Protein 2X1D (pdb70)

InterPro domains:
  IPR005079 Peptidase C45, hydrolase domain [PF03417] (111-334)
  IPR047794 Peptidase C45-like [NF040521] (7-325)
  IPR047801 Peptidase C45 [PTHR34180] (3-344)

Organism: Penicillium chrysogenum (NCBI:txid5076)

GO terms:
  GO:0042318 penicillin biosynthetic process (P, IDA)
  GO:0050640 isopenicillin-N N-acyltransferase activity (F, EXP)
  GO:0050640 isopenicillin-N N-acyltransferase activity (F, IDA)
  GO:0005782 peroxisomal matrix (C, IDA)

Solvent-accessible surface area: 50523 Å² total

Secondary structure (DSSP, 8-state):
--EEEEESSHHHHHHHHHHHTHHHHHHHHHHHHHHHHTT----HHHHHHHHHHHHHHHHHH-HHHHHHHHHHHHHHT--HHHHHHHHTHHHHHHHHHHHH--EEEE--TT--EEEEEEEE-GGGGGGEEEEEEE-TTS--EEEEEETT-S--EEEETTS-EEEEE---BS---TTSB-HHHHHHHHHT-SSHHHHHHHHHHT-SBSS-EEEEEE-SS-EEEEEEETTEEEEE---TTSEEEE-SS--S---TT--B----HHHHHHHHHHHHHHHS--S-HHHHHHHTT--TTTTSSSS---BTTTBS-EEEEEEEEETTTTEEEEEES-TTS-SEEEEEE--HHHHHHHHT-/--EEEEESSHHHHHHHHHHHTHHHHHHHHHHHHHHHHHHB---HHHHHHHHHHHHHHHHHH-HHHHHHHHHHHHHHT--HHHHHHHHTHHIIIIITB--EEEE--TT--EEEEEEEEEGGGGGGEEEEEEE-TTS--EEEEEETT-S--EEEETT--EEEEE---B----TTSB-HHHHHHHHHT-SSHHHHHHHHHTT--BSS-EEEEEE-SS-EEEEEEETTEEEEE---TTSEEEE-SS--S---TT--B----THHHHHHHHHHHHHHH----HHHHHHHTT--TTTTSSSS---BTTTB-EEEEEEEEEETTTTEEEEEES-TTS-SEEEEE---HHHHHHHTT--/--EEEEESSHHHHHHHHHHHTHHHHHHHHHHHHHHHHHH----HHHHHHHHHHHHHHHHHH-HHHHHHHHHHHHHHT--HHHHHHHHTHHIIIIIT--EEEE--TT--EEEEEEEE-GGGGGGEEEEEEE-TTS--EEEEEETT-S--EEEETT--EEEEE---B----TTSB-HHHHHHHHHT-SSHHHHHHHHHTT-SBSS-EEEEEE-SS-EEEEEEETTEEEEE---TTSEEEE-SS--S---TT--B----THHHHHHHHHHHHHHH--S-HHHHHHHTT--TTTTSSSS---BTTTBS-EEEEEEEEETTTTEEEEEES-TTS-SEEEEE---HHHHHHHHT--/--EEEEESSHHHHHHHHHHHTHHHHHHHHHHHHHHHHHHH---HHHHHHHHHHHHHHHHHH-HHHHHHHHHHHHHHT--HHHHHHHHTHHHHHTTT---EEEE--TT--EEEEEEEE-GGGGGGEEEEEEE-TTS--EEEEEETT-S--EEEETTS-EEEEEE--B----TTSB-HHHHHHHHHT-SSHHHHHHHHHTT--BSS-EEEEEE-SS-EEEEEEETTEEEEE---TTSEEEE-SS--S---TT--B-S--THHHHHHHHHHHHHHH--S-HHHHHHHTT--TTTTSSSS---BTTTBS-EEEEEEEEETTTTEEEEEES-TTS-SEEEEEE--HHHHHHHHT-

Structure (mmCIF, N/CA/C/O backbone):
data_2X1D
#
_entry.id   2X1D
#
_cell.length_a   198.711
_cell.length_b   68.219
_cell.length_c   146.964
_cell.angle_alpha   90.00
_cell.angle_beta   128.64
_cell.angle_gamma   90.00
#
_symmetry.space_group_name_H-M   'C 1 2 1'
#
loop_
_entity.id
_entity.type
_entity.pdbx_description
1 polymer ACYL-COENZYME
2 non-polymer 'PHOSPHATE ION'
3 non-polymer GLYCEROL
4 non-polymer 'CHLORIDE ION'
5 non-polymer 'ACETATE ION'
6 non-polymer (4S,5S)-1,2-DITHIANE-4,5-DIOL
7 water water
#
loop_
_atom_site.group_PDB
_atom_site.id
_atom_site.type_symbol
_atom_site.label_atom_id
_atom_site.label_alt_id
_atom_site.label_comp_id
_atom_site.label_asym_id
_atom_site.label_entity_id
_atom_site.label_seq_id
_atom_site.pdbx_PDB_ins_code
_atom_site.Cartn_x
_atom_site.Cartn_y
_atom_site.Cartn_z
_atom_site.occupancy
_atom_site.B_iso_or_equiv
_atom_site.auth_seq_id
_atom_site.auth_comp_id
_atom_site.auth_asym_id
_atom_site.auth_atom_id
_atom_site.pdbx_PDB_model_num
ATOM 1 N N . MET A 1 1 ? -19.392 32.211 -10.409 1.00 25.33 1 MET A N 1
ATOM 2 C CA . MET A 1 1 ? -20.643 32.999 -10.356 1.00 24.20 1 MET A CA 1
ATOM 3 C C . MET A 1 1 ? -20.242 34.462 -10.423 1.00 23.26 1 MET A C 1
ATOM 4 O O . MET A 1 1 ? -19.166 34.831 -9.949 1.00 23.08 1 MET A O 1
ATOM 9 N N . LEU A 1 2 ? -21.094 35.295 -11.019 1.00 22.84 2 LEU A N 1
ATOM 10 C CA . LEU A 1 2 ? -20.826 36.728 -11.048 1.00 22.13 2 LEU A CA 1
ATOM 11 C C . LEU A 1 2 ? -20.596 37.216 -9.629 1.00 21.72 2 LEU A C 1
ATOM 12 O O . LEU A 1 2 ? -21.446 37.003 -8.761 1.00 20.75 2 LEU A O 1
ATOM 17 N N . HIS A 1 3 ? -19.446 37.851 -9.406 1.00 21.95 3 HIS A N 1
ATOM 18 C CA . HIS A 1 3 ? -19.038 38.291 -8.079 1.00 21.28 3 HIS A CA 1
ATOM 19 C C . HIS A 1 3 ? -18.674 39.760 -8.161 1.00 21.29 3 HIS A C 1
ATOM 20 O O . HIS A 1 3 ? -17.698 40.108 -8.810 1.00 22.62 3 HIS A O 1
ATOM 27 N N . ILE A 1 4 ? -19.462 40.619 -7.514 1.00 21.40 4 ILE A N 1
ATOM 28 C CA . ILE A 1 4 ? -19.272 42.070 -7.627 1.00 22.03 4 ILE A CA 1
ATOM 29 C C . ILE A 1 4 ? -18.798 42.673 -6.302 1.00 21.89 4 ILE A C 1
ATOM 30 O O . ILE A 1 4 ? -19.450 42.486 -5.276 1.00 21.03 4 ILE A O 1
ATOM 35 N N . LEU A 1 5 ? -17.663 43.375 -6.352 1.00 22.89 5 LEU A N 1
ATOM 36 C CA . LEU A 1 5 ? -17.133 44.100 -5.202 1.00 22.83 5 LEU A CA 1
ATOM 37 C C . LEU A 1 5 ? -17.686 45.513 -5.166 1.00 23.62 5 LEU A C 1
ATOM 38 O O . LEU A 1 5 ? -17.482 46.292 -6.098 1.00 24.12 5 LEU A O 1
ATOM 43 N N . CYS A 1 6 ? -18.389 45.818 -4.074 1.00 23.12 6 CYS A N 1
ATOM 44 C CA . CYS A 1 6 ? -19.101 47.075 -3.911 1.00 24.90 6 CYS A CA 1
ATOM 45 C C . CYS A 1 6 ? -18.483 47.793 -2.735 1.00 25.53 6 CYS A C 1
ATOM 46 O O . CYS A 1 6 ? -18.358 47.229 -1.660 1.00 24.69 6 CYS A O 1
ATOM 49 N N . GLN A 1 7 ? -18.098 49.047 -2.924 1.00 27.22 7 GLN A N 1
ATOM 50 C CA . GLN A 1 7 ? -17.505 49.791 -1.827 1.00 28.88 7 GLN A CA 1
ATOM 51 C C . GLN A 1 7 ? -17.843 51.271 -1.968 1.00 29.60 7 GLN A C 1
ATOM 52 O O . GLN A 1 7 ? -18.174 51.731 -3.070 1.00 30.87 7 GLN A O 1
ATOM 58 N N . GLY A 1 8 ? -17.794 51.979 -0.843 1.00 29.47 8 GLY A N 1
ATOM 59 C CA . GLY A 1 8 ? -18.077 53.412 -0.787 1.00 30.29 8 GLY A CA 1
ATOM 60 C C . GLY A 1 8 ? -19.337 53.753 -0.007 1.00 29.11 8 GLY A C 1
ATOM 61 O O . GLY A 1 8 ? -19.658 53.119 0.996 1.00 29.03 8 GLY A O 1
ATOM 62 N N . THR A 1 9 ? -20.047 54.777 -0.470 1.00 30.28 9 THR A N 1
ATOM 63 C CA . THR A 1 9 ? -21.312 55.207 0.141 1.00 29.14 9 THR A CA 1
ATOM 64 C C . THR A 1 9 ? -22.398 54.162 -0.156 1.00 28.42 9 THR A C 1
ATOM 65 O O . THR A 1 9 ? -22.223 53.360 -1.060 1.00 27.25 9 THR A O 1
ATOM 69 N N . PRO A 1 10 ? -23.524 54.171 0.599 1.00 28.62 10 PRO A N 1
ATOM 70 C CA . PRO A 1 10 ? -24.587 53.231 0.224 1.00 27.66 10 PRO A CA 1
ATOM 71 C C . PRO A 1 10 ? -25.010 53.346 -1.244 1.00 26.84 10 PRO A C 1
ATOM 72 O O . PRO A 1 10 ? -25.194 52.325 -1.913 1.00 25.34 10 PRO A O 1
ATOM 76 N N . PHE A 1 11 ? -25.141 54.567 -1.753 1.00 27.48 11 PHE A N 1
ATOM 77 C CA . PHE A 1 11 ? -25.514 54.752 -3.149 1.00 27.20 11 PHE A CA 1
ATOM 78 C C . PHE A 1 11 ? -24.493 54.133 -4.098 1.00 26.49 11 PHE A C 1
ATOM 79 O O . PHE A 1 11 ? -24.877 53.470 -5.060 1.00 25.36 11 PHE A O 1
ATOM 87 N N . GLU A 1 12 ? -23.201 54.375 -3.842 1.00 26.18 12 GLU A N 1
ATOM 88 C CA . GLU A 1 12 ? -22.124 53.831 -4.681 1.00 26.55 12 GLU A CA 1
ATOM 89 C C . GLU A 1 12 ? -22.097 52.307 -4.651 1.00 25.40 12 GLU A C 1
ATOM 90 O O . GLU A 1 12 ? -21.877 51.660 -5.676 1.00 25.72 12 GLU A O 1
ATOM 96 N N . ILE A 1 13 ? -22.317 51.757 -3.462 1.00 24.86 13 ILE A N 1
ATOM 97 C CA . ILE A 1 13 ? -22.437 50.326 -3.273 1.00 23.68 13 ILE A CA 1
ATOM 98 C C . ILE A 1 13 ? -23.561 49.781 -4.161 1.00 23.22 13 ILE A C 1
ATOM 99 O O . ILE A 1 13 ? -23.348 48.833 -4.922 1.00 22.55 13 ILE A O 1
ATOM 104 N N . GLY A 1 14 ? -24.739 50.396 -4.079 1.00 23.23 14 GLY A N 1
ATOM 105 C CA . GLY A 1 14 ? -25.887 49.964 -4.897 1.00 23.60 14 GLY A CA 1
ATOM 106 C C . GLY A 1 14 ? -25.616 50.105 -6.386 1.00 24.32 14 GLY A C 1
ATOM 107 O O . GLY A 1 14 ? -25.931 49.217 -7.187 1.00 23.23 14 GLY A O 1
ATOM 108 N N . TYR A 1 15 ? -25.008 51.225 -6.771 1.00 25.23 15 TYR A N 1
ATOM 109 C CA . TYR A 1 15 ? -24.739 51.483 -8.176 1.00 27.14 15 TYR A CA 1
ATOM 110 C C . TYR A 1 15 ? -23.821 50.437 -8.799 1.00 26.72 15 TYR A C 1
ATOM 111 O O . TYR A 1 15 ? -24.054 49.996 -9.919 1.00 27.57 15 TYR A O 1
ATOM 120 N N . GLU A 1 16 ? -22.787 50.025 -8.069 1.00 26.21 16 GLU A N 1
ATOM 121 C CA . GLU A 1 16 ? -21.883 48.997 -8.573 1.00 26.49 16 GLU A CA 1
ATOM 122 C C . GLU A 1 16 ? -22.604 47.658 -8.801 1.00 24.77 16 GLU A C 1
ATOM 123 O O . GLU A 1 16 ? -22.389 46.985 -9.810 1.00 25.14 16 GLU A O 1
ATOM 129 N N . HIS A 1 17 ? -23.456 47.297 -7.848 1.00 22.87 17 HIS A N 1
ATOM 130 C CA . HIS A 1 17 ? -24.282 46.091 -7.913 1.00 21.62 17 HIS A CA 1
ATOM 131 C C . HIS A 1 17 ? -25.219 46.194 -9.138 1.00 22.71 17 HIS A C 1
ATOM 132 O O . HIS A 1 17 ? -25.245 45.303 -9.987 1.00 22.31 17 HIS A O 1
ATOM 139 N N . GLY A 1 18 ? -25.921 47.318 -9.252 1.00 22.49 18 GLY A N 1
ATOM 140 C CA . GLY A 1 18 ? -26.910 47.506 -10.323 1.00 24.30 18 GLY A CA 1
ATOM 141 C C . GLY A 1 18 ? -26.301 47.507 -11.710 1.00 25.74 18 GLY A C 1
ATOM 142 O O . GLY A 1 18 ? -26.844 46.906 -12.646 1.00 25.98 18 GLY A O 1
ATOM 143 N N A SER A 1 19 ? -25.160 48.176 -11.844 0.50 26.49 19 SER A N 1
ATOM 144 N N B SER A 1 19 ? -25.161 48.181 -11.843 0.50 26.16 19 SER A N 1
ATOM 145 C CA A SER A 1 19 ? -24.464 48.266 -13.123 0.50 28.05 19 SER A CA 1
ATOM 146 C CA B SER A 1 19 ? -24.480 48.287 -13.129 0.50 27.35 19 SER A CA 1
ATOM 147 C C A SER A 1 19 ? -23.900 46.926 -13.574 0.50 27.59 19 SER A C 1
ATOM 148 C C B SER A 1 19 ? -23.846 46.970 -13.592 0.50 27.26 19 SER A C 1
ATOM 149 O O A SER A 1 19 ? -24.163 46.481 -14.688 0.50 28.14 19 SER A O 1
ATOM 150 O O B SER A 1 19 ? -24.018 46.581 -14.743 0.50 27.89 19 SER A O 1
ATOM 155 N N . ALA A 1 20 ? -23.137 46.280 -12.696 1.00 26.50 20 ALA A N 1
ATOM 156 C CA . ALA A 1 20 ? -22.451 45.041 -13.055 1.00 26.03 20 ALA A CA 1
ATOM 157 C C . ALA A 1 20 ? -23.413 43.860 -13.244 1.00 24.92 20 ALA A C 1
ATOM 158 O O . ALA A 1 20 ? -23.140 42.933 -14.014 1.00 24.87 20 ALA A O 1
ATOM 160 N N . ALA A 1 21 ? -24.556 43.933 -12.568 1.00 23.55 21 ALA A N 1
ATOM 161 C CA . ALA A 1 21 ? -25.561 42.881 -12.629 1.00 23.19 21 ALA A CA 1
ATOM 162 C C . ALA A 1 21 ? -26.797 43.327 -13.436 1.00 24.09 21 ALA A C 1
ATOM 163 O O . ALA A 1 21 ? -27.850 42.694 -13.332 1.00 24.16 21 ALA A O 1
ATOM 165 N N . LYS A 1 22 ? -26.650 44.380 -14.252 1.00 25.38 22 LYS A N 1
ATOM 166 C CA . LYS A 1 22 ? -27.792 44.995 -14.960 1.00 26.85 22 LYS A CA 1
ATOM 167 C C . LYS A 1 22 ? -28.690 43.966 -15.647 1.00 26.92 22 LYS A C 1
ATOM 168 O O . LYS A 1 22 ? -29.909 43.959 -15.451 1.00 26.58 22 LYS A O 1
ATOM 174 N N . ALA A 1 23 ? -28.072 43.101 -16.447 1.00 27.27 23 ALA A N 1
ATOM 175 C CA . ALA A 1 23 ? -28.805 42.095 -17.204 1.00 27.78 23 ALA A CA 1
ATOM 176 C C . ALA A 1 23 ? -29.477 41.064 -16.298 1.00 26.35 23 ALA A C 1
ATOM 177 O O . ALA A 1 23 ? -30.571 40.598 -16.603 1.00 26.62 23 ALA A O 1
ATOM 179 N N . VAL A 1 24 ? -28.821 40.710 -15.201 1.00 24.96 24 VAL A N 1
ATOM 180 C CA . VAL A 1 24 ? -29.353 39.716 -14.270 1.00 24.20 24 VAL A CA 1
ATOM 181 C C . VAL A 1 24 ? -30.547 40.295 -13.515 1.00 24.12 24 VAL A C 1
ATOM 182 O O . VAL A 1 24 ? -31.539 39.603 -13.287 1.00 23.63 24 VAL A O 1
ATOM 186 N N . ILE A 1 25 ? -30.450 41.575 -13.163 1.00 23.69 25 ILE A N 1
ATOM 187 C CA . ILE A 1 25 ? -31.524 42.266 -12.438 1.00 24.11 25 ILE A CA 1
ATOM 188 C C . ILE A 1 25 ? -32.777 42.381 -13.306 1.00 25.38 25 ILE A C 1
ATOM 189 O O . ILE A 1 25 ? -33.886 42.231 -12.800 1.00 25.35 25 ILE A O 1
ATOM 194 N N . ALA A 1 26 ? -32.602 42.641 -14.600 1.00 26.93 26 ALA A N 1
ATOM 195 C CA . ALA A 1 26 ? -33.728 42.611 -15.538 1.00 28.15 26 ALA A CA 1
ATOM 196 C C . ALA A 1 26 ? -34.444 41.255 -15.507 1.00 28.14 26 ALA A C 1
ATOM 197 O O . ALA A 1 26 ? -35.673 41.207 -15.562 1.00 28.66 26 ALA A O 1
ATOM 199 N N . ARG A 1 27 ? -33.680 40.166 -15.415 1.00 28.49 27 ARG A N 1
ATOM 200 C CA . ARG A 1 27 ? -34.265 38.824 -15.271 1.00 28.46 27 ARG A CA 1
ATOM 201 C C . ARG A 1 27 ? -34.975 38.604 -13.933 1.00 27.73 27 ARG A C 1
ATOM 202 O O . ARG A 1 27 ? -36.054 37.997 -13.894 1.00 28.76 27 ARG A O 1
ATOM 210 N N . SER A 1 28 ? -34.358 39.079 -12.849 1.00 26.52 28 SER A N 1
ATOM 211 C CA . SER A 1 28 ? -34.954 39.008 -11.507 1.00 25.54 28 SER A CA 1
ATOM 212 C C . SER A 1 28 ? -36.309 39.701 -11.498 1.00 26.10 28 SER A C 1
ATOM 213 O O . SER A 1 28 ? -37.268 39.196 -10.923 1.00 26.43 28 SER A O 1
ATOM 216 N N . ILE A 1 29 ? -36.374 40.870 -12.132 1.00 26.70 29 ILE A N 1
ATOM 217 C CA . ILE A 1 29 ? -37.619 41.634 -12.189 1.00 27.99 29 ILE A CA 1
ATOM 218 C C . ILE A 1 29 ? -38.662 40.870 -12.991 1.00 29.38 29 ILE A C 1
ATOM 219 O O . ILE A 1 29 ? -39.778 40.660 -12.505 1.00 29.75 29 ILE A O 1
ATOM 224 N N . ASP A 1 30 ? -38.288 40.399 -14.180 1.00 30.58 30 ASP A N 1
ATOM 225 C CA . ASP A 1 30 ? -39.206 39.616 -15.007 1.00 32.28 30 ASP A CA 1
ATOM 226 C C . ASP A 1 30 ? -39.758 38.420 -14.230 1.00 31.13 30 ASP A C 1
ATOM 227 O O . ASP A 1 30 ? -40.950 38.146 -14.273 1.00 31.17 30 ASP A O 1
ATOM 232 N N . PHE A 1 31 ? -38.890 37.721 -13.501 1.00 30.26 31 PHE A N 1
ATOM 233 C CA . PHE A 1 31 ? -39.348 36.595 -12.694 1.00 30.04 31 PHE A CA 1
ATOM 234 C C . PHE A 1 31 ? -40.324 37.013 -11.587 1.00 29.91 31 PHE A C 1
ATOM 235 O O . PHE A 1 31 ? -41.358 36.357 -11.372 1.00 30.72 31 PHE A O 1
ATOM 243 N N . ALA A 1 32 ? -39.983 38.087 -10.877 1.00 29.26 32 ALA A N 1
ATOM 244 C CA . ALA A 1 32 ? -40.778 38.538 -9.732 1.00 29.16 32 ALA A CA 1
ATOM 245 C C . ALA A 1 32 ? -42.147 39.043 -10.204 1.00 30.34 32 ALA A C 1
ATOM 246 O O . ALA A 1 32 ? -43.172 38.776 -9.564 1.00 30.20 32 ALA A O 1
ATOM 248 N N . VAL A 1 33 ? -42.163 39.761 -11.319 1.00 31.58 33 VAL A N 1
ATOM 249 C CA . VAL A 1 33 ? -43.427 40.263 -11.883 1.00 33.39 33 VAL A CA 1
ATOM 250 C C . VAL A 1 33 ? -44.356 39.095 -12.250 1.00 35.03 33 VAL A C 1
ATOM 251 O O . VAL A 1 33 ? -45.545 39.132 -11.942 1.00 35.29 33 VAL A O 1
ATOM 255 N N . ASP A 1 34 ? -43.805 38.052 -12.871 1.00 35.90 34 ASP A N 1
ATOM 256 C CA . ASP A 1 34 ? -44.568 36.827 -13.170 1.00 38.07 34 ASP A CA 1
ATOM 257 C C . ASP A 1 34 ? -45.142 36.167 -11.925 1.00 37.58 34 ASP A C 1
ATOM 258 O O . ASP A 1 34 ? -46.323 35.793 -11.910 1.00 38.75 34 ASP A O 1
ATOM 263 N N . LEU A 1 35 ? -44.292 35.996 -10.908 1.00 36.71 35 LEU A N 1
ATOM 264 C CA . LEU A 1 35 ? -44.704 35.438 -9.615 1.00 36.85 35 LEU A CA 1
ATOM 265 C C . LEU A 1 35 ? -45.848 36.253 -8.996 1.00 37.82 35 LEU A C 1
ATOM 266 O O . LEU A 1 35 ? -46.893 35.699 -8.635 1.00 38.29 35 LEU A O 1
ATOM 271 N N . ILE A 1 36 ? -45.642 37.567 -8.905 1.00 38.01 36 ILE A N 1
ATOM 272 C CA . ILE A 1 36 ? -46.607 38.494 -8.283 1.00 39.01 36 ILE A CA 1
ATOM 273 C C . ILE A 1 36 ? -47.959 38.485 -8.991 1.00 40.56 36 ILE A C 1
ATOM 274 O O . ILE A 1 36 ? -49.006 38.434 -8.337 1.00 41.12 36 ILE A O 1
ATOM 279 N N . ARG A 1 37 ? -47.936 38.516 -10.322 1.00 41.40 37 ARG A N 1
ATOM 280 C CA . ARG A 1 37 ? -49.163 38.535 -11.123 1.00 43.31 37 ARG A CA 1
ATOM 281 C C . ARG A 1 37 ? -50.003 37.265 -10.956 1.00 43.72 37 ARG A C 1
ATOM 282 O O . ARG A 1 37 ? -51.228 37.298 -11.113 1.00 44.50 37 ARG A O 1
ATOM 290 N N . GLY A 1 38 ? -49.342 36.155 -10.631 1.00 42.87 38 GLY A N 1
ATOM 291 C CA . GLY A 1 38 ? -50.029 34.891 -10.403 1.00 43.23 38 GLY A CA 1
ATOM 292 C C . GLY A 1 38 ? -50.754 34.833 -9.072 1.00 43.26 38 GLY A C 1
ATOM 293 O O . GLY A 1 38 ? -51.588 33.947 -8.859 1.00 44.20 38 GLY A O 1
ATOM 294 N N . LYS A 1 39 ? -50.449 35.784 -8.190 1.00 42.47 39 LYS A N 1
ATOM 295 C CA . LYS A 1 39 ? -50.975 35.816 -6.819 1.00 42.17 39 LYS A CA 1
ATOM 296 C C . LYS A 1 39 ? -52.212 36.707 -6.662 1.00 43.27 39 LYS A C 1
ATOM 297 O O . LYS A 1 39 ? -52.780 36.772 -5.563 1.00 43.12 39 LYS A O 1
ATOM 303 N N . THR A 1 40 ? -52.609 37.399 -7.732 1.00 43.63 40 THR A N 1
ATOM 304 C CA . THR A 1 40 ? -53.569 38.500 -7.596 1.00 44.62 40 THR A CA 1
ATOM 305 C C . THR A 1 40 ? -54.413 38.815 -8.830 1.00 46.18 40 THR A C 1
ATOM 306 O O . THR A 1 40 ? -54.019 38.524 -9.965 1.00 46.30 40 THR A O 1
ATOM 310 N N . LYS A 1 41 ? -55.577 39.422 -8.578 1.00 47.36 41 LYS A N 1
ATOM 311 C CA . LYS A 1 41 ? -56.458 39.951 -9.616 1.00 48.98 41 LYS A CA 1
ATOM 312 C C . LYS A 1 41 ? -56.285 41.472 -9.741 1.00 49.02 41 LYS A C 1
ATOM 313 O O . LYS A 1 41 ? -56.889 42.108 -10.608 1.00 50.24 41 LYS A O 1
ATOM 319 N N . LYS A 1 42 ? -55.455 42.048 -8.870 1.00 47.40 42 LYS A N 1
ATOM 320 C CA . LYS A 1 42 ? -55.194 43.491 -8.886 1.00 47.15 42 LYS A CA 1
ATOM 321 C C . LYS A 1 42 ? -54.524 43.941 -10.183 1.00 46.96 42 LYS A C 1
ATOM 322 O O . LYS A 1 42 ? -53.776 43.185 -10.799 1.00 46.43 42 LYS A O 1
ATOM 328 N N . THR A 1 43 ? -54.814 45.177 -10.589 1.00 47.51 43 THR A N 1
ATOM 329 C CA . THR A 1 43 ? -54.196 45.790 -11.763 1.00 47.48 43 THR A CA 1
ATOM 330 C C . THR A 1 43 ? -52.749 46.174 -11.479 1.00 46.00 43 THR A C 1
ATOM 331 O O . THR A 1 43 ? -52.373 46.362 -10.323 1.00 45.17 43 THR A O 1
ATOM 335 N N . ASP A 1 44 ? -51.950 46.287 -12.540 1.00 46.03 44 ASP A N 1
ATOM 336 C CA . ASP A 1 44 ? -50.531 46.656 -12.446 1.00 44.68 44 ASP A CA 1
ATOM 337 C C . ASP A 1 44 ? -50.338 48.032 -11.811 1.00 44.28 44 ASP A C 1
ATOM 338 O O . ASP A 1 44 ? -49.431 48.239 -11.001 1.00 42.58 44 ASP A O 1
ATOM 343 N N . GLU A 1 45 ? -51.203 48.968 -12.191 1.00 44.58 45 GLU A N 1
ATOM 344 C CA . GLU A 1 45 ? -51.148 50.329 -11.680 1.00 44.64 45 GLU A CA 1
ATOM 345 C C . GLU A 1 45 ? -51.334 50.336 -10.171 1.00 42.43 45 GLU A C 1
ATOM 346 O O . GLU A 1 45 ? -50.631 51.065 -9.469 1.00 41.86 45 GLU A O 1
ATOM 352 N N . GLU A 1 46 ? -52.278 49.531 -9.679 1.00 41.27 46 GLU A N 1
ATOM 353 C CA . GLU A 1 46 ? -52.529 49.420 -8.246 1.00 39.78 46 GLU A CA 1
ATOM 354 C C . GLU A 1 46 ? -51.299 48.845 -7.539 1.00 37.81 46 GLU A C 1
ATOM 355 O O . GLU A 1 46 ? -50.902 49.326 -6.476 1.00 36.55 46 GLU A O 1
ATOM 361 N N . LEU A 1 47 ? -50.705 47.815 -8.139 1.00 36.58 47 LEU A N 1
ATOM 362 C CA . LEU A 1 47 ? -49.495 47.201 -7.598 1.00 35.52 47 LEU A CA 1
ATOM 363 C C . LEU A 1 47 ? -48.347 48.201 -7.485 1.00 34.12 47 LEU A C 1
ATOM 364 O O . LEU A 1 47 ? -47.634 48.216 -6.480 1.00 32.50 47 LEU A O 1
ATOM 369 N N . LYS A 1 48 ? -48.191 49.041 -8.503 1.00 34.96 48 LYS A N 1
ATOM 370 C CA . LYS A 1 48 ? -47.153 50.070 -8.476 1.00 34.89 48 LYS A CA 1
ATOM 371 C C . LYS A 1 48 ? -47.329 51.023 -7.291 1.00 34.07 48 LYS A C 1
ATOM 372 O O . LYS A 1 48 ? -46.346 51.410 -6.644 1.00 32.39 48 LYS A O 1
ATOM 378 N N . GLN A 1 49 ? -48.584 51.368 -6.984 1.00 33.88 49 GLN A N 1
ATOM 379 C CA . GLN A 1 49 ? -48.856 52.226 -5.838 1.00 34.04 49 GLN A CA 1
ATOM 380 C C . GLN A 1 49 ? -48.564 51.554 -4.503 1.00 32.41 49 GLN A C 1
ATOM 381 O O . GLN A 1 49 ? -48.092 52.205 -3.569 1.00 32.00 49 GLN A O 1
ATOM 387 N N . VAL A 1 50 ? -48.819 50.247 -4.414 1.00 31.32 50 VAL A N 1
ATOM 388 C CA . VAL A 1 50 ? -48.438 49.490 -3.227 1.00 30.79 50 VAL A CA 1
ATOM 389 C C . VAL A 1 50 ? -46.914 49.559 -3.056 1.00 29.39 50 VAL A C 1
ATOM 390 O O . VAL A 1 50 ? -46.423 49.826 -1.962 1.00 28.97 50 VAL A O 1
ATOM 394 N N . LEU A 1 51 ? -46.182 49.343 -4.152 1.00 29.08 51 LEU A N 1
ATOM 395 C CA . LEU A 1 51 ? -44.723 49.428 -4.131 1.00 28.18 51 LEU A CA 1
ATOM 396 C C . LEU A 1 51 ? -44.196 50.809 -3.722 1.00 28.74 51 LEU A C 1
ATOM 397 O O . LEU A 1 51 ? -43.168 50.901 -3.046 1.00 28.09 51 LEU A O 1
ATOM 402 N N A SER A 1 52 ? -44.902 51.860 -4.127 0.50 30.14 52 SER A N 1
ATOM 403 N N B SER A 1 52 ? -44.895 51.866 -4.127 0.50 30.18 52 SER A N 1
ATOM 404 C CA A SER A 1 52 ? -44.565 53.229 -3.729 0.50 31.38 52 SER A CA 1
ATOM 405 C CA B SER A 1 52 ? -44.542 53.225 -3.707 0.50 31.45 52 SER A CA 1
ATOM 406 C C A SER A 1 52 ? -44.654 53.384 -2.203 0.50 31.71 52 SER A C 1
ATOM 407 C C B SER A 1 52 ? -44.632 53.353 -2.185 0.50 31.68 52 SER A C 1
ATOM 408 O O A SER A 1 52 ? -43.726 53.907 -1.565 0.50 31.01 52 SER A O 1
ATOM 409 O O B SER A 1 52 ? -43.690 53.834 -1.533 0.50 30.80 52 SER A O 1
ATOM 414 N N . GLN A 1 53 ? -45.764 52.906 -1.628 1.00 32.48 53 GLN A N 1
ATOM 415 C CA . GLN A 1 53 ? -45.971 52.928 -0.165 1.00 33.42 53 GLN A CA 1
ATOM 416 C C . GLN A 1 53 ? -44.869 52.192 0.599 1.00 32.63 53 GLN A C 1
ATOM 417 O O . GLN A 1 53 ? -44.306 52.745 1.547 1.00 33.36 53 GLN A O 1
ATOM 423 N N . LEU A 1 54 ? -44.559 50.964 0.177 1.00 31.85 54 LEU A N 1
ATOM 424 C CA . LEU A 1 54 ? -43.476 50.160 0.776 1.00 31.46 54 LEU A CA 1
ATOM 425 C C . LEU A 1 54 ? -42.123 50.871 0.654 1.00 31.09 54 LEU A C 1
ATOM 426 O O . LEU A 1 54 ? -41.336 50.894 1.603 1.00 30.07 54 LEU A O 1
ATOM 431 N N . GLY A 1 55 ? -41.873 51.465 -0.513 1.00 31.70 55 GLY A N 1
ATOM 432 C CA . GLY A 1 55 ? -40.688 52.309 -0.715 1.00 31.97 55 GLY A CA 1
ATOM 433 C C . GLY A 1 55 ? -40.579 53.466 0.261 1.00 32.47 55 GLY A C 1
ATOM 434 O O . GLY A 1 55 ? -39.492 53.763 0.758 1.00 31.90 55 GLY A O 1
ATOM 435 N N . ARG A 1 56 ? -41.700 54.123 0.544 1.00 33.59 56 ARG A N 1
ATOM 436 C CA . ARG A 1 56 ? -41.718 55.215 1.510 1.00 34.87 56 ARG A CA 1
ATOM 437 C C . ARG A 1 56 ? -41.376 54.734 2.928 1.00 33.60 56 ARG A C 1
ATOM 438 O O . ARG A 1 56 ? -40.672 55.429 3.659 1.00 33.69 56 ARG A O 1
ATOM 446 N N . VAL A 1 57 ? -41.833 53.533 3.294 1.00 31.89 57 VAL A N 1
ATOM 447 C CA . VAL A 1 57 ? -41.454 52.927 4.576 1.00 30.26 57 VAL A CA 1
ATOM 448 C C . VAL A 1 57 ? -39.940 52.730 4.673 1.00 29.34 57 VAL A C 1
ATOM 449 O O . VAL A 1 57 ? -39.320 53.110 5.663 1.00 29.75 57 VAL A O 1
ATOM 453 N N . ILE A 1 58 ? -39.342 52.151 3.639 1.00 27.58 58 ILE A N 1
ATOM 454 C CA . ILE A 1 58 ? -37.909 51.838 3.677 1.00 26.64 58 ILE A CA 1
ATOM 455 C C . ILE A 1 58 ? -37.111 53.142 3.728 1.00 27.09 58 ILE A C 1
ATOM 456 O O . ILE A 1 58 ? -36.116 53.243 4.445 1.00 26.27 58 ILE A O 1
ATOM 461 N N . GLU A 1 59 ? -37.580 54.137 2.983 1.00 27.40 59 GLU A N 1
ATOM 462 C CA . GLU A 1 59 ? -36.923 55.449 2.943 1.00 28.09 59 GLU A CA 1
ATOM 463 C C . GLU A 1 59 ? -36.888 56.140 4.306 1.00 28.01 59 GLU A C 1
ATOM 464 O O . GLU A 1 59 ? -35.854 56.702 4.708 1.00 26.69 59 GLU A O 1
ATOM 470 N N . GLU A 1 60 ? -38.007 56.076 5.025 1.00 28.52 60 GLU A N 1
ATOM 471 C CA . GLU A 1 60 ? -38.087 56.661 6.358 1.00 30.04 60 GLU A CA 1
ATOM 472 C C . GLU A 1 60 ? -37.340 55.852 7.402 1.00 29.00 60 GLU A C 1
ATOM 473 O O . GLU A 1 60 ? -36.590 56.404 8.206 1.00 29.60 60 GLU A O 1
ATOM 479 N N . ARG A 1 61 ? -37.532 54.535 7.374 1.00 28.21 61 ARG A N 1
ATOM 480 C CA . ARG A 1 61 ? -37.056 53.696 8.461 1.00 27.60 61 ARG A CA 1
ATOM 481 C C . ARG A 1 61 ? -35.601 53.283 8.345 1.00 26.95 61 ARG A C 1
ATOM 482 O O . ARG A 1 61 ? -34.897 53.211 9.367 1.00 27.66 61 ARG A O 1
ATOM 490 N N . TRP A 1 62 ? -35.158 53.012 7.116 1.00 26.59 62 TRP A N 1
ATOM 491 C CA . TRP A 1 62 ? -33.784 52.543 6.853 1.00 25.86 62 TRP A CA 1
ATOM 492 C C . TRP A 1 62 ? -33.159 53.332 5.698 1.00 26.11 62 TRP A C 1
ATOM 493 O O . TRP A 1 62 ? -32.896 52.794 4.623 1.00 24.46 62 TRP A O 1
ATOM 504 N N . PRO A 1 63 ? -32.927 54.637 5.916 1.00 27.09 63 PRO A N 1
ATOM 505 C CA . PRO A 1 63 ? -32.404 55.548 4.900 1.00 27.97 63 PRO A CA 1
ATOM 506 C C . PRO A 1 63 ? -31.184 55.021 4.138 1.00 27.91 63 PRO A C 1
ATOM 507 O O . PRO A 1 63 ? -31.097 55.212 2.927 1.00 27.50 63 PRO A O 1
ATOM 511 N N . LYS A 1 64 ? -30.266 54.354 4.844 1.00 27.35 64 LYS A N 1
ATOM 512 C CA . LYS A 1 64 ? -29.036 53.849 4.225 1.00 27.50 64 LYS A CA 1
ATOM 513 C C . LYS A 1 64 ? -29.322 52.693 3.272 1.00 26.58 64 LYS A C 1
ATOM 514 O O . LYS A 1 64 ? -28.671 52.564 2.222 1.00 26.94 64 LYS A O 1
ATOM 520 N N . TYR A 1 65 ? -30.303 51.870 3.629 1.00 25.15 65 TYR A N 1
ATOM 521 C CA . TYR A 1 65 ? -30.679 50.759 2.762 1.00 25.15 65 TYR A CA 1
ATOM 522 C C . TYR A 1 65 ? -31.461 51.288 1.573 1.00 24.92 65 TYR A C 1
ATOM 523 O O . TYR A 1 65 ? -31.274 50.810 0.469 1.00 25.08 65 TYR A O 1
ATOM 532 N N . TYR A 1 66 ? -32.305 52.294 1.802 1.00 25.59 66 TYR A N 1
ATOM 533 C CA . TYR A 1 66 ? -33.008 52.943 0.698 1.00 26.00 66 TYR A CA 1
ATOM 534 C C . TYR A 1 66 ? -32.042 53.585 -0.312 1.00 26.18 66 TYR A C 1
ATOM 535 O O . TYR A 1 66 ? -32.225 53.443 -1.515 1.00 25.42 66 TYR A O 1
ATOM 544 N N . GLU A 1 67 ? -31.000 54.254 0.185 1.00 26.60 67 GLU A N 1
ATOM 545 C CA . GLU A 1 67 ? -29.983 54.840 -0.697 1.00 27.28 67 GLU A CA 1
ATOM 546 C C . GLU A 1 67 ? -29.277 53.789 -1.552 1.00 26.45 67 GLU A C 1
ATOM 547 O O . GLU A 1 67 ? -29.036 54.022 -2.739 1.00 27.32 67 GLU A O 1
ATOM 553 N N . GLU A 1 68 ? -28.967 52.642 -0.948 1.00 24.98 68 GLU A N 1
ATOM 554 C CA . GLU A 1 68 ? -28.411 51.517 -1.689 1.00 23.28 68 GLU A CA 1
ATOM 555 C C . GLU A 1 68 ? -29.386 51.025 -2.765 1.00 23.31 68 GLU A C 1
ATOM 556 O O . GLU A 1 68 ? -28.989 50.792 -3.904 1.00 22.89 68 GLU A O 1
ATOM 562 N N . ILE A 1 69 ? -30.668 50.922 -2.411 1.00 23.37 69 ILE A N 1
ATOM 563 C CA . ILE A 1 69 ? -31.711 50.550 -3.372 1.00 23.24 69 ILE A CA 1
ATOM 564 C C . ILE A 1 69 ? -31.805 51.571 -4.521 1.00 23.68 69 ILE A C 1
ATOM 565 O O . ILE A 1 69 ? -31.896 51.198 -5.687 1.00 22.79 69 ILE A O 1
ATOM 570 N N . ARG A 1 70 ? -31.729 52.862 -4.206 1.00 25.37 70 ARG A N 1
ATOM 571 C CA . ARG A 1 70 ? -31.688 53.872 -5.258 1.00 26.36 70 ARG A CA 1
ATOM 572 C C . ARG A 1 70 ? -30.490 53.721 -6.201 1.00 26.69 70 ARG A C 1
ATOM 573 O O . ARG A 1 70 ? -30.621 53.908 -7.409 1.00 28.41 70 ARG A O 1
ATOM 581 N N . GLY A 1 71 ? -29.329 53.406 -5.625 1.00 25.99 71 GLY A N 1
ATOM 582 C CA . GLY A 1 71 ? -28.117 53.119 -6.383 1.00 25.27 71 GLY A CA 1
ATOM 583 C C . GLY A 1 71 ? -28.291 51.920 -7.294 1.00 24.60 71 GLY A C 1
ATOM 584 O O . GLY A 1 71 ? -27.924 51.974 -8.462 1.00 25.68 71 GLY A O 1
ATOM 585 N N . ILE A 1 72 ? -28.842 50.831 -6.763 1.00 24.53 72 ILE A N 1
ATOM 586 C CA . ILE A 1 72 ? -29.124 49.648 -7.597 1.00 24.19 72 ILE A CA 1
ATOM 587 C C . ILE A 1 72 ? -30.031 50.023 -8.776 1.00 25.34 72 ILE A C 1
ATOM 588 O O . ILE A 1 72 ? -29.746 49.687 -9.922 1.00 25.46 72 ILE A O 1
ATOM 593 N N . ALA A 1 73 ? -31.116 50.733 -8.496 1.00 26.06 73 ALA A N 1
ATOM 594 C CA . ALA A 1 73 ? -32.003 51.234 -9.560 1.00 27.19 73 ALA A CA 1
ATOM 595 C C . ALA A 1 73 ? -31.276 52.056 -10.647 1.00 28.72 73 ALA A C 1
ATOM 596 O O . ALA A 1 73 ? -31.495 51.839 -11.844 1.00 29.75 73 ALA A O 1
ATOM 598 N N . LYS A 1 74 ? -30.445 53.012 -10.226 1.00 29.45 74 LYS A N 1
ATOM 599 C CA . LYS A 1 74 ? -29.674 53.843 -11.154 1.00 31.07 74 LYS A CA 1
ATOM 600 C C . LYS A 1 74 ? -28.722 52.992 -12.013 1.00 30.45 74 LYS A C 1
ATOM 601 O O . LYS A 1 74 ? -28.717 53.111 -13.236 1.00 31.06 74 LYS A O 1
ATOM 607 N N . GLY A 1 75 ? -27.951 52.108 -11.379 1.00 29.42 75 GLY A N 1
ATOM 608 C CA . GLY A 1 75 ? -26.998 51.280 -12.110 1.00 29.22 75 GLY A CA 1
ATOM 609 C C . GLY A 1 75 ? -27.630 50.289 -13.070 1.00 28.95 75 GLY A C 1
ATOM 610 O O . GLY A 1 75 ? -27.095 50.037 -14.155 1.00 29.44 75 GLY A O 1
ATOM 611 N N . ALA A 1 76 ? -28.773 49.735 -12.670 1.00 28.12 76 ALA A N 1
ATOM 612 C CA . ALA A 1 76 ? -29.475 48.747 -13.475 1.00 28.38 76 ALA A CA 1
ATOM 613 C C . ALA A 1 76 ? -30.423 49.410 -14.476 1.00 29.30 76 ALA A C 1
ATOM 614 O O . ALA A 1 76 ? -31.027 48.730 -15.304 1.00 29.31 76 ALA A O 1
ATOM 616 N N . GLU A 1 77 ? -30.545 50.735 -14.385 1.00 30.52 77 GLU A N 1
ATOM 617 C CA . GLU A 1 77 ? -31.447 51.525 -15.247 1.00 31.87 77 GLU A CA 1
ATOM 618 C C . GLU A 1 77 ? -32.903 51.055 -15.105 1.00 32.02 77 GLU A C 1
ATOM 619 O O . GLU A 1 77 ? -33.612 50.848 -16.094 1.00 32.24 77 GLU A O 1
ATOM 625 N N . ARG A 1 78 ? -33.323 50.876 -13.851 1.00 31.15 78 ARG A N 1
ATOM 626 C CA . ARG A 1 78 ? -34.675 50.440 -13.516 1.00 32.02 78 ARG A CA 1
ATOM 627 C C . ARG A 1 78 ? -35.313 51.448 -12.576 1.00 32.71 78 ARG A C 1
ATOM 628 O O . ARG A 1 78 ? -34.641 52.350 -12.084 1.00 33.47 78 ARG A O 1
ATOM 636 N N . ASP A 1 79 ? -36.612 51.309 -12.326 1.00 33.40 79 ASP A N 1
ATOM 637 C CA . ASP A 1 79 ? -37.290 52.193 -11.379 1.00 33.67 79 ASP A CA 1
ATOM 638 C C . ASP A 1 79 ? -37.018 51.699 -9.969 1.00 31.91 79 ASP A C 1
ATOM 639 O O . ASP A 1 79 ? -36.868 50.501 -9.750 1.00 30.36 79 ASP A O 1
ATOM 644 N N . VAL A 1 80 ? -36.953 52.629 -9.019 1.00 31.45 80 VAL A N 1
ATOM 645 C CA . VAL A 1 80 ? -36.783 52.279 -7.611 1.00 30.05 80 VAL A CA 1
ATOM 646 C C . VAL A 1 80 ? -37.853 51.279 -7.180 1.00 28.61 80 VAL A C 1
ATOM 647 O O . VAL A 1 80 ? -37.532 50.303 -6.497 1.00 27.05 80 VAL A O 1
ATOM 651 N N . SER A 1 81 ? -39.097 51.492 -7.633 1.00 28.87 81 SER A N 1
ATOM 652 C CA . SER A 1 81 ? -40.201 50.581 -7.313 1.00 28.24 81 SER A CA 1
ATOM 653 C C . SER A 1 81 ? -39.911 49.131 -7.700 1.00 27.06 81 SER A C 1
ATOM 654 O O . SER A 1 81 ? -40.324 48.220 -6.995 1.00 25.46 81 SER A O 1
ATOM 657 N N . GLU A 1 82 ? -39.178 48.929 -8.795 1.00 27.10 82 GLU A N 1
ATOM 658 C CA . GLU A 1 82 ? -38.852 47.573 -9.242 1.00 26.39 82 GLU A CA 1
ATOM 659 C C . GLU A 1 82 ? -37.844 46.929 -8.306 1.00 25.40 82 GLU A C 1
ATOM 660 O O . GLU A 1 82 ? -37.926 45.729 -8.027 1.00 24.97 82 GLU A O 1
ATOM 666 N N . ILE A 1 83 ? -36.915 47.733 -7.791 1.00 24.32 83 ILE A N 1
ATOM 667 C CA . ILE A 1 83 ? -35.907 47.216 -6.867 1.00 23.36 83 ILE A CA 1
ATOM 668 C C . ILE A 1 83 ? -36.525 46.999 -5.478 1.00 23.01 83 ILE A C 1
ATOM 669 O O . ILE A 1 83 ? -36.245 46.004 -4.806 1.00 21.87 83 ILE A O 1
ATOM 674 N N . VAL A 1 84 ? -37.401 47.918 -5.071 1.00 23.35 84 VAL A N 1
ATOM 675 C CA . VAL A 1 84 ? -38.205 47.739 -3.853 1.00 23.58 84 VAL A CA 1
ATOM 676 C C . VAL A 1 84 ? -38.973 46.406 -3.919 1.00 22.66 84 VAL A C 1
ATOM 677 O O . VAL A 1 84 ? -38.973 45.648 -2.959 1.00 22.59 84 VAL A O 1
ATOM 681 N N . MET A 1 85 ? -39.623 46.141 -5.048 1.00 23.80 85 MET A N 1
ATOM 682 C CA . MET A 1 85 ? -40.315 44.862 -5.269 1.00 23.75 85 MET A CA 1
ATOM 683 C C . MET A 1 85 ? -39.406 43.672 -5.034 1.00 23.41 85 MET A C 1
ATOM 684 O O . MET A 1 85 ? -39.771 42.715 -4.338 1.00 22.33 85 MET A O 1
ATOM 689 N N . LEU A 1 86 ? -38.209 43.722 -5.602 1.00 22.70 86 LEU A N 1
ATOM 690 C CA . LEU A 1 86 ? -37.297 42.588 -5.452 1.00 22.01 86 LEU A CA 1
ATOM 691 C C . LEU A 1 86 ? -36.970 42.331 -3.979 1.00 21.91 86 LEU A C 1
ATOM 692 O O . LEU A 1 86 ? -36.905 41.179 -3.526 1.00 21.33 86 LEU A O 1
ATOM 697 N N . ASN A 1 87 ? -36.776 43.409 -3.236 1.00 21.35 87 ASN A N 1
ATOM 698 C CA . ASN A 1 87 ? -36.366 43.335 -1.844 1.00 21.14 87 ASN A CA 1
ATOM 699 C C . ASN A 1 87 ? -37.491 43.067 -0.854 1.00 21.60 87 ASN A C 1
ATOM 700 O O . ASN A 1 87 ? -37.228 42.896 0.338 1.00 22.10 87 ASN A O 1
ATOM 705 N N . THR A 1 88 ? -38.729 43.026 -1.352 1.00 22.27 88 THR A N 1
ATOM 706 C CA . THR A 1 88 ? -39.905 42.739 -0.511 1.00 23.35 88 THR A CA 1
ATOM 707 C C . THR A 1 88 ? -40.802 41.699 -1.168 1.00 24.71 88 THR A C 1
ATOM 708 O O . THR A 1 88 ? -42.005 41.635 -0.884 1.00 25.75 88 THR A O 1
ATOM 712 N N . ARG A 1 89 ? -40.219 40.891 -2.054 1.00 25.85 89 ARG A N 1
ATOM 713 C CA . ARG A 1 89 ? -41.006 39.984 -2.896 1.00 27.55 89 ARG A CA 1
ATOM 714 C C . ARG A 1 89 ? -41.857 39.004 -2.093 1.00 28.46 89 ARG A C 1
ATOM 715 O O . ARG A 1 89 ? -43.040 38.831 -2.401 1.00 29.16 89 ARG A O 1
ATOM 723 N N . THR A 1 90 ? -41.269 38.376 -1.075 1.00 29.46 90 THR A N 1
ATOM 724 C CA . THR A 1 90 ? -42.016 37.400 -0.273 1.00 31.17 90 THR A CA 1
ATOM 725 C C . THR A 1 90 ? -43.201 38.057 0.447 1.00 31.46 90 THR A C 1
ATOM 726 O O . THR A 1 90 ? -44.327 37.549 0.396 1.00 32.38 90 THR A O 1
ATOM 730 N N . GLU A 1 91 ? -42.943 39.199 1.086 1.00 31.33 91 GLU A N 1
ATOM 731 C CA . GLU A 1 91 ? -43.974 39.969 1.788 1.00 32.22 91 GLU A CA 1
ATOM 732 C C . GLU A 1 91 ? -45.084 40.426 0.845 1.00 32.74 91 GLU A C 1
ATOM 733 O O . GLU A 1 91 ? -46.272 40.350 1.181 1.00 33.76 91 GLU A O 1
ATOM 739 N N . PHE A 1 92 ? -44.668 40.919 -0.320 1.00 32.46 92 PHE A N 1
ATOM 740 C CA . PHE A 1 92 ? -45.564 41.452 -1.351 1.00 32.97 92 PHE A CA 1
ATOM 741 C C . PHE A 1 92 ? -46.470 40.320 -1.827 1.00 33.36 92 PHE A C 1
ATOM 742 O O . PHE A 1 92 ? -47.689 40.482 -1.875 1.00 33.86 92 PHE A O 1
ATOM 750 N N . ALA A 1 93 ? -45.875 39.158 -2.112 1.00 32.95 93 ALA A N 1
ATOM 751 C CA . ALA A 1 93 ? -46.623 37.964 -2.530 1.00 34.00 93 ALA A CA 1
ATOM 752 C C . ALA A 1 93 ? -47.571 37.443 -1.453 1.00 34.73 93 ALA A C 1
ATOM 753 O O . ALA A 1 93 ? -48.703 37.046 -1.769 1.00 35.95 93 ALA A O 1
ATOM 755 N N . TYR A 1 94 ? -47.108 37.423 -0.200 1.00 34.57 94 TYR A N 1
ATOM 756 C CA . TYR A 1 94 ? -47.951 37.012 0.934 1.00 35.81 94 TYR A CA 1
ATOM 757 C C . TYR A 1 94 ? -49.162 37.943 1.045 1.00 36.95 94 TYR A C 1
ATOM 758 O O . TYR A 1 94 ? -50.301 37.488 1.210 1.00 37.56 94 TYR A O 1
ATOM 767 N N . GLY A 1 95 ? -48.909 39.247 0.933 1.00 37.25 95 GLY A N 1
ATOM 768 C CA . GLY A 1 95 ? -49.957 40.269 1.020 1.00 39.15 95 GLY A CA 1
ATOM 769 C C . GLY A 1 95 ? -51.032 40.124 -0.033 1.00 40.76 95 GLY A C 1
ATOM 770 O O . GLY A 1 95 ? -52.230 40.241 0.255 1.00 41.70 95 GLY A O 1
ATOM 771 N N . LEU A 1 96 ? -50.593 39.860 -1.259 1.00 41.22 96 LEU A N 1
ATOM 772 C CA . LEU A 1 96 ? -51.491 39.690 -2.393 1.00 42.93 96 LEU A CA 1
ATOM 773 C C . LEU A 1 96 ? -52.324 38.414 -2.267 1.00 44.32 96 LEU A C 1
ATOM 774 O O . LEU A 1 96 ? -53.525 38.425 -2.573 1.00 45.37 96 LEU A O 1
ATOM 779 N N . LYS A 1 97 ? -51.699 37.331 -1.798 1.00 44.43 97 LYS A N 1
ATOM 780 C CA . LYS A 1 97 ? -52.406 36.066 -1.553 1.00 46.69 97 LYS A CA 1
ATOM 781 C C . LYS A 1 97 ? -53.500 36.200 -0.492 1.00 48.12 97 LYS A C 1
ATOM 782 O O . LYS A 1 97 ? -54.604 35.673 -0.661 1.00 49.28 97 LYS A O 1
ATOM 788 N N . ALA A 1 98 ? -53.181 36.904 0.594 1.00 48.75 98 ALA A N 1
ATOM 789 C CA . ALA A 1 98 ? -54.121 37.137 1.694 1.00 50.51 98 ALA A CA 1
ATOM 790 C C . ALA A 1 98 ? -55.308 37.993 1.248 1.00 52.60 98 ALA A C 1
ATOM 791 O O . ALA A 1 98 ? -56.450 37.740 1.644 1.00 54.09 98 ALA A O 1
ATOM 793 N N . ALA A 1 99 ? -55.028 38.996 0.418 1.00 53.58 99 ALA A N 1
ATOM 794 C CA . ALA A 1 99 ? -56.066 39.843 -0.163 1.00 55.85 99 ALA A CA 1
ATOM 795 C C . ALA A 1 99 ? -56.970 39.071 -1.135 1.00 57.71 99 ALA A C 1
ATOM 796 O O . ALA A 1 99 ? -58.197 39.244 -1.120 1.00 59.07 99 ALA A O 1
ATOM 798 N N . ARG A 1 100 ? -56.368 38.217 -1.965 1.00 58.07 100 ARG A N 1
ATOM 799 C CA . ARG A 1 100 ? -57.107 37.481 -3.005 1.00 60.14 100 ARG A CA 1
ATOM 800 C C . ARG A 1 100 ? -58.098 36.462 -2.436 1.00 61.49 100 ARG A C 1
ATOM 801 O O . ARG A 1 100 ? -59.249 36.399 -2.882 1.00 62.93 100 ARG A O 1
ATOM 809 N N . ASP A 1 101 ? -57.658 35.668 -1.461 1.00 61.32 101 ASP A N 1
ATOM 810 C CA . ASP A 1 101 ? -58.538 34.666 -0.855 1.00 62.84 101 ASP A CA 1
ATOM 811 C C . ASP A 1 101 ? -58.479 34.655 0.671 1.00 62.63 101 ASP A C 1
ATOM 812 O O . ASP A 1 101 ? -59.491 34.889 1.340 1.00 63.99 101 ASP A O 1
ATOM 825 N N . THR A 1 104 ? -33.272 23.634 3.866 1.00 19.27 104 THR A N 1
ATOM 826 C CA . THR A 1 104 ? -32.855 22.856 5.022 1.00 19.44 104 THR A CA 1
ATOM 827 C C . THR A 1 104 ? -31.580 23.485 5.556 1.00 19.16 104 THR A C 1
ATOM 828 O O . THR A 1 104 ? -30.637 23.733 4.796 1.00 17.83 104 THR A O 1
ATOM 832 N N . THR A 1 105 ? -31.550 23.723 6.862 1.00 19.41 105 THR A N 1
ATOM 833 C CA . THR A 1 105 ? -30.451 24.454 7.491 1.00 19.56 105 THR A CA 1
ATOM 834 C C . THR A 1 105 ? -29.993 23.710 8.734 1.00 19.82 105 THR A C 1
ATOM 835 O O . THR A 1 105 ? -30.812 23.139 9.458 1.00 20.71 105 THR A O 1
ATOM 839 N N . ALA A 1 106 ? -28.685 23.695 8.979 1.00 19.64 106 ALA A N 1
ATOM 840 C CA . ALA A 1 106 ? -28.157 23.042 10.169 1.00 20.41 106 ALA A CA 1
ATOM 841 C C . ALA A 1 106 ? -26.949 23.772 10.749 1.00 20.61 106 ALA A C 1
ATOM 842 O O . ALA A 1 106 ? -26.136 24.326 10.006 1.00 20.33 106 ALA A O 1
ATOM 844 N N . TYR A 1 107 ? -26.861 23.747 12.078 1.00 21.21 107 TYR A N 1
ATOM 845 C CA . TYR A 1 107 ? -25.667 24.172 12.819 1.00 22.01 107 TYR A CA 1
ATOM 846 C C . TYR A 1 107 ? -25.221 23.044 13.743 1.00 23.13 107 TYR A C 1
ATOM 847 O O . TYR A 1 107 ? -26.047 22.432 14.430 1.00 23.07 107 TYR A O 1
ATOM 856 N N . CYS A 1 108 ? -23.918 22.798 13.803 1.00 23.91 108 CYS A N 1
ATOM 857 C CA . CYS A 1 108 ? -23.385 21.787 14.724 1.00 25.58 108 CYS A CA 1
ATOM 858 C C . CYS A 1 108 ? -22.216 22.390 15.459 1.00 26.24 108 CYS A C 1
ATOM 859 O O . CYS A 1 108 ? -21.207 22.726 14.833 1.00 25.64 108 CYS A O 1
ATOM 862 N N . GLN A 1 109 ? -22.340 22.481 16.776 1.00 27.54 109 GLN A N 1
ATOM 863 C CA . GLN A 1 109 ? -21.225 22.903 17.617 1.00 29.54 109 GLN A CA 1
ATOM 864 C C . GLN A 1 109 ? -20.286 21.715 17.778 1.00 31.20 109 GLN A C 1
ATOM 865 O O . GLN A 1 109 ? -20.722 20.614 18.141 1.00 31.83 109 GLN A O 1
ATOM 871 N N . LEU A 1 110 ? -19.010 21.935 17.469 1.00 31.17 110 LEU A N 1
ATOM 872 C CA . LEU A 1 110 ? -18.019 20.871 17.449 1.00 32.97 110 LEU A CA 1
ATOM 873 C C . LEU A 1 110 ? -16.740 21.423 18.078 1.00 34.01 110 LEU A C 1
ATOM 874 O O . LEU A 1 110 ? -16.411 22.587 17.856 1.00 33.28 110 LEU A O 1
ATOM 879 N N . PRO A 1 111 ? -16.023 20.599 18.870 1.00 35.86 111 PRO A N 1
ATOM 880 C CA . PRO A 1 111 ? -14.887 21.156 19.616 1.00 36.94 111 PRO A CA 1
ATOM 881 C C . PRO A 1 111 ? -13.754 21.661 18.716 1.00 37.17 111 PRO A C 1
ATOM 882 O O . PRO A 1 111 ? -13.067 22.622 19.087 1.00 37.99 111 PRO A O 1
ATOM 886 N N . ASN A 1 112 ? -13.583 21.047 17.546 1.00 36.33 112 ASN A N 1
ATOM 887 C CA . ASN A 1 112 ? -12.542 21.468 16.604 1.00 36.53 112 ASN A CA 1
ATOM 888 C C . ASN A 1 112 ? -12.999 22.468 15.528 1.00 34.43 112 ASN A C 1
ATOM 889 O O . ASN A 1 112 ? -12.267 22.767 14.575 1.00 35.36 112 ASN A O 1
ATOM 894 N N . GLY A 1 113 ? -14.222 22.969 15.679 1.00 31.97 113 GLY A N 1
ATOM 895 C CA . GLY A 1 113 ? -14.723 24.056 14.846 1.00 28.66 113 GLY A CA 1
ATOM 896 C C . GLY A 1 113 ? -16.129 23.728 14.407 1.00 27.10 113 GLY A C 1
ATOM 897 O O . GLY A 1 113 ? -16.366 22.659 13.836 1.00 27.21 113 GLY A O 1
ATOM 898 N N . ALA A 1 114 ? -17.045 24.644 14.697 1.00 25.06 114 ALA A N 1
ATOM 899 C CA . ALA A 1 114 ? -18.460 24.494 14.348 1.00 24.35 114 ALA A CA 1
ATOM 900 C C . ALA A 1 114 ? -18.663 24.555 12.854 1.00 23.54 114 ALA A C 1
ATOM 901 O O . ALA A 1 114 ? -17.896 25.200 12.123 1.00 23.11 114 ALA A O 1
ATOM 903 N N . LEU A 1 115 ? -19.733 23.897 12.404 1.00 23.17 115 LEU A N 1
ATOM 904 C CA . LEU A 1 115 ? -20.102 23.878 11.006 1.00 21.52 115 LEU A CA 1
ATOM 905 C C . LEU A 1 115 ? -21.559 24.275 10.904 1.00 21.09 115 LEU A C 1
ATOM 906 O O . LEU A 1 115 ? -22.384 23.884 11.746 1.00 21.35 115 LEU A O 1
ATOM 911 N N . GLN A 1 116 ? -21.872 25.055 9.878 1.00 19.92 116 GLN A N 1
ATOM 912 C CA . GLN A 1 116 ? -23.209 25.593 9.695 1.00 19.61 116 GLN A CA 1
ATOM 913 C C . GLN A 1 116 ? -23.451 25.644 8.201 1.00 19.36 116 GLN A C 1
ATOM 914 O O . GLN A 1 116 ? -22.535 25.916 7.431 1.00 19.47 116 GLN A O 1
ATOM 920 N N 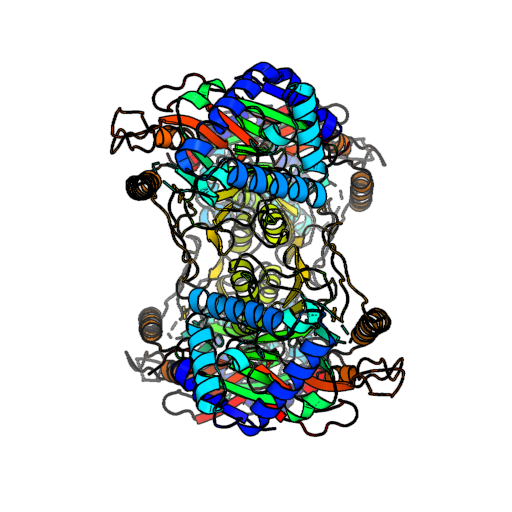. GLY A 1 117 ? -24.663 25.331 7.768 1.00 18.66 117 GLY A N 1
ATOM 921 C CA . GLY A 1 117 ? -24.909 25.395 6.349 1.00 18.45 117 GLY A CA 1
ATOM 922 C C . GLY A 1 117 ? -26.359 25.305 5.997 1.00 18.05 117 GLY A C 1
ATOM 923 O O . GLY A 1 117 ? -27.214 25.074 6.853 1.00 18.50 117 GLY A O 1
ATOM 924 N N . GLN A 1 118 ? -26.637 25.458 4.715 1.00 17.61 118 GLN A N 1
ATOM 925 C CA . GLN A 1 118 ? -27.990 25.176 4.228 1.00 17.60 118 GLN A CA 1
ATOM 926 C C . GLN A 1 118 ? -28.019 24.841 2.764 1.00 17.91 118 GLN A C 1
ATOM 927 O O . GLN A 1 118 ? -27.086 25.148 2.022 1.00 17.90 118 GLN A O 1
ATOM 933 N N . ASN A 1 119 ? -29.130 24.229 2.373 1.00 18.36 119 ASN A N 1
ATOM 934 C CA . ASN A 1 119 ? -29.555 24.199 0.986 1.00 17.99 119 ASN A CA 1
ATOM 935 C C . ASN A 1 119 ? -30.659 25.228 0.844 1.00 19.06 119 ASN A C 1
ATOM 936 O O . ASN A 1 119 ? -31.549 25.339 1.711 1.00 17.79 119 ASN A O 1
ATOM 941 N N . TRP A 1 120 ? -30.595 25.985 -0.243 1.00 18.77 120 TRP A N 1
ATOM 942 C CA . TRP A 1 120 ? -31.668 26.918 -0.578 1.00 21.05 120 TRP A CA 1
ATOM 943 C C . TRP A 1 120 ? -32.439 26.333 -1.751 1.00 20.87 120 TRP A C 1
ATOM 944 O O . TRP A 1 120 ? -31.851 26.050 -2.795 1.00 21.36 120 TRP A O 1
ATOM 955 N N . ASP A 1 121 ? -33.741 26.131 -1.550 1.00 20.87 121 ASP A N 1
ATOM 956 C CA . ASP A 1 121 ? -34.623 25.496 -2.531 1.00 21.99 121 ASP A CA 1
ATOM 957 C C . ASP A 1 121 ? -35.648 26.494 -3.052 1.00 22.65 121 ASP A C 1
ATOM 958 O O . ASP A 1 121 ? -36.353 27.123 -2.263 1.00 23.42 121 ASP A O 1
ATOM 963 N N . PHE A 1 122 ? -35.776 26.604 -4.370 1.00 22.15 122 PHE A N 1
ATOM 964 C CA . PHE A 1 122 ? -36.757 27.534 -4.936 1.00 23.00 122 PHE A CA 1
ATOM 965 C C . PHE A 1 122 ? -36.985 27.184 -6.396 1.00 24.04 122 PHE A C 1
ATOM 966 O O . PHE A 1 122 ? -36.457 26.178 -6.905 1.00 22.89 122 PHE A O 1
ATOM 974 N N . PHE A 1 123 ? -37.779 28.010 -7.072 1.00 24.54 123 PHE A N 1
ATOM 975 C CA . PHE A 1 123 ? -38.026 27.825 -8.496 1.00 25.92 123 PHE A CA 1
ATOM 976 C C . PHE A 1 123 ? -36.707 27.917 -9.254 1.00 25.83 123 PHE A C 1
ATOM 977 O O . PHE A 1 123 ? -35.968 28.882 -9.092 1.00 25.47 123 PHE A O 1
ATOM 985 N N . SER A 1 124 ? -36.416 26.911 -10.090 1.00 26.33 124 SER A N 1
ATOM 986 C CA . SER A 1 124 ? -35.116 26.824 -10.771 1.00 27.51 124 SER A CA 1
ATOM 987 C C . SER A 1 124 ? -34.767 28.023 -11.635 1.00 27.19 124 SER A C 1
ATOM 988 O O . SER A 1 124 ? -33.587 28.310 -11.854 1.00 26.82 124 SER A O 1
ATOM 991 N N . ALA A 1 125 ? -35.785 28.714 -12.145 1.00 27.71 125 ALA A N 1
ATOM 992 C CA . ALA A 1 125 ? -35.541 29.867 -13.003 1.00 28.06 125 ALA A CA 1
ATOM 993 C C . ALA A 1 125 ? -34.700 30.949 -12.315 1.00 27.49 125 ALA A C 1
ATOM 994 O O . ALA A 1 125 ? -34.036 31.726 -12.990 1.00 28.73 125 ALA A O 1
ATOM 996 N N . THR A 1 126 ? -34.707 30.981 -10.985 1.00 25.88 126 THR A N 1
ATOM 997 C CA . THR A 1 126 ? -33.926 31.997 -10.246 1.00 25.01 126 THR A CA 1
ATOM 998 C C . THR A 1 126 ? -32.456 31.629 -10.083 1.00 24.33 126 THR A C 1
ATOM 999 O O . THR A 1 126 ? -31.639 32.479 -9.741 1.00 24.16 126 THR A O 1
ATOM 1003 N N . LYS A 1 127 ? -32.119 30.360 -10.291 1.00 24.21 127 LYS A N 1
ATOM 1004 C CA . LYS A 1 127 ? -30.714 29.942 -10.132 1.00 23.61 127 LYS A CA 1
ATOM 1005 C C . LYS A 1 127 ? -29.795 30.767 -11.044 1.00 23.91 127 LYS A C 1
ATOM 1006 O O . LYS A 1 127 ? -28.716 31.200 -10.612 1.00 23.72 127 LYS A O 1
ATOM 1012 N N . GLU A 1 128 ? -30.221 30.992 -12.285 1.00 26.01 128 GLU A N 1
ATOM 1013 C CA . GLU A 1 128 ? -29.392 31.740 -13.227 1.00 26.79 128 GLU A CA 1
ATOM 1014 C C . GLU A 1 128 ? -29.291 33.224 -12.831 1.00 26.15 128 GLU A C 1
ATOM 1015 O O . GLU A 1 128 ? -28.493 33.972 -13.398 1.00 27.34 128 GLU A O 1
ATOM 1021 N N . ASN A 1 129 ? -30.087 33.633 -11.844 1.00 24.99 129 ASN A N 1
ATOM 1022 C CA . ASN A 1 129 ? -30.063 35.018 -11.374 1.00 23.69 129 ASN A CA 1
ATOM 1023 C C . ASN A 1 129 ? -29.279 35.207 -10.078 1.00 22.67 129 ASN A C 1
ATOM 1024 O O . ASN A 1 129 ? -29.192 36.319 -9.536 1.00 21.66 129 ASN A O 1
ATOM 1029 N N . LEU A 1 130 ? -28.672 34.126 -9.596 1.00 21.52 130 LEU A N 1
ATOM 1030 C CA . LEU A 1 130 ? -27.878 34.209 -8.376 1.00 21.33 130 LEU A CA 1
ATOM 1031 C C . LEU A 1 130 ? -26.539 34.842 -8.681 1.00 21.52 130 LEU A C 1
ATOM 1032 O O . LEU A 1 130 ? -25.854 34.422 -9.624 1.00 23.29 130 LEU A O 1
ATOM 1037 N N . ILE A 1 131 ? -26.184 35.848 -7.885 1.00 20.28 131 ILE A N 1
ATOM 1038 C CA . ILE A 1 131 ? -24.867 36.487 -7.941 1.00 19.84 131 ILE A CA 1
ATOM 1039 C C . ILE A 1 131 ? -24.280 36.486 -6.532 1.00 19.72 131 ILE A C 1
ATOM 1040 O O . ILE A 1 131 ? -24.950 36.109 -5.574 1.00 19.14 131 ILE A O 1
ATOM 1045 N N . ARG A 1 132 ? -23.028 36.910 -6.396 1.00 19.37 132 ARG A N 1
ATOM 1046 C CA . ARG A 1 132 ? -22.525 37.155 -5.058 1.00 19.28 132 ARG A CA 1
ATOM 1047 C C . ARG A 1 132 ? -21.922 38.528 -4.954 1.00 19.08 132 ARG A C 1
ATOM 1048 O O . ARG A 1 132 ? -21.354 39.052 -5.920 1.00 19.69 132 ARG A O 1
ATOM 1056 N N . LEU A 1 133 ? -22.106 39.135 -3.781 1.00 18.46 133 LEU A N 1
ATOM 1057 C CA . LEU A 1 133 ? -21.587 40.473 -3.538 1.00 18.92 133 LEU A CA 1
ATOM 1058 C C . LEU A 1 133 ? -20.561 40.432 -2.420 1.00 19.18 133 LEU A C 1
ATOM 1059 O O . LEU A 1 133 ? -20.714 39.686 -1.445 1.00 19.27 133 LEU A O 1
ATOM 1064 N N . THR A 1 134 ? -19.506 41.211 -2.589 1.00 19.17 134 THR A N 1
ATOM 1065 C CA . THR A 1 134 ? -18.632 41.540 -1.481 1.00 18.73 134 THR A CA 1
ATOM 1066 C C . THR A 1 134 ? -18.877 43.011 -1.233 1.00 19.35 134 THR A C 1
ATOM 1067 O O . THR A 1 134 ? -18.635 43.830 -2.103 1.00 20.52 134 THR A O 1
ATOM 1071 N N . ILE A 1 135 ? -19.385 43.334 -0.050 1.00 18.91 135 ILE A N 1
ATOM 1072 C CA . ILE A 1 135 ? -19.694 44.718 0.275 1.00 19.06 135 ILE A CA 1
ATOM 1073 C C . ILE A 1 135 ? -18.771 45.232 1.378 1.00 19.71 135 ILE A C 1
ATOM 1074 O O . ILE A 1 135 ? -18.754 44.691 2.488 1.00 19.73 135 ILE A O 1
ATOM 1079 N N . ARG A 1 136 ? -18.022 46.290 1.062 1.00 20.59 136 ARG A N 1
ATOM 1080 C CA . ARG A 1 136 ? -17.130 46.958 2.017 1.00 21.33 136 ARG A CA 1
ATOM 1081 C C . ARG A 1 136 ? -17.719 48.307 2.367 1.00 22.85 136 ARG A C 1
ATOM 1082 O O . ARG A 1 136 ? -17.929 49.132 1.482 1.00 23.36 136 ARG A O 1
ATOM 1090 N N . GLN A 1 137 ? -18.005 48.518 3.647 1.00 23.32 137 GLN A N 1
ATOM 1091 C CA . GLN A 1 137 ? -18.427 49.828 4.148 1.00 24.63 137 GLN A CA 1
ATOM 1092 C C . GLN A 1 137 ? -17.541 50.166 5.330 1.00 25.27 137 GLN A C 1
ATOM 1093 O O . GLN A 1 137 ? -17.441 49.380 6.266 1.00 24.83 137 GLN A O 1
ATOM 1099 N N . ALA A 1 138 ? -16.906 51.333 5.284 1.00 25.96 138 ALA A N 1
ATOM 1100 C CA . ALA A 1 138 ? -15.934 51.737 6.307 1.00 27.41 138 ALA A CA 1
ATOM 1101 C C . ALA A 1 138 ? -16.522 51.638 7.708 1.00 27.24 138 ALA A C 1
ATOM 1102 O O . ALA A 1 138 ? -17.554 52.249 7.997 1.00 27.66 138 ALA A O 1
ATOM 1104 N N . GLY A 1 139 ? -15.874 50.863 8.580 1.00 27.11 139 GLY A N 1
ATOM 1105 C CA . GLY A 1 139 ? -16.324 50.733 9.976 1.00 27.51 139 GLY A CA 1
ATOM 1106 C C . GLY A 1 139 ? -17.391 49.684 10.260 1.00 26.67 139 GLY A C 1
ATOM 1107 O O . GLY A 1 139 ? -17.809 49.510 11.411 1.00 27.39 139 GLY A O 1
ATOM 1108 N N . LEU A 1 140 ? -17.861 49.008 9.218 1.00 25.18 140 LEU A N 1
ATOM 1109 C CA . LEU A 1 140 ? -18.770 47.872 9.353 1.00 23.51 140 LEU A CA 1
ATOM 1110 C C . LEU A 1 140 ? -18.074 46.609 8.872 1.00 22.56 140 LEU A C 1
ATOM 1111 O O . LEU A 1 140 ? -17.199 46.692 8.012 1.00 22.81 140 LEU A O 1
ATOM 1116 N N . PRO A 1 141 ? -18.486 45.428 9.377 1.00 21.73 141 PRO A N 1
ATOM 1117 C CA . PRO A 1 141 ? -17.933 44.203 8.810 1.00 20.76 141 PRO A CA 1
ATOM 1118 C C . PRO A 1 141 ? -18.053 44.139 7.276 1.00 20.12 141 PRO A C 1
ATOM 1119 O O . PRO A 1 141 ? -19.071 44.532 6.708 1.00 19.82 141 PRO A O 1
ATOM 1123 N N . THR A 1 142 ? -16.996 43.689 6.614 1.00 19.58 142 THR A N 1
ATOM 1124 C CA . THR A 1 142 ? -17.121 43.369 5.188 1.00 19.00 142 THR A CA 1
ATOM 1125 C C . THR A 1 142 ? -18.015 42.133 5.029 1.00 19.61 142 THR A C 1
ATOM 1126 O O . THR A 1 142 ? -17.868 41.158 5.769 1.00 19.07 142 THR A O 1
ATOM 1130 N N . ILE A 1 143 ? -18.942 42.189 4.071 1.00 18.76 143 ILE A N 1
ATOM 1131 C CA . ILE A 1 143 ? -19.951 41.133 3.881 1.00 19.40 143 ILE A CA 1
ATOM 1132 C C . ILE A 1 143 ? -19.748 40.396 2.573 1.00 19.21 143 ILE A C 1
ATOM 1133 O O . ILE A 1 143 ? -19.492 41.010 1.548 1.00 19.53 143 ILE A O 1
ATOM 1138 N N . LYS A 1 144 ? -19.838 39.068 2.608 1.00 18.65 144 LYS A N 1
ATOM 1139 C CA . LYS A 1 144 ? -19.841 38.277 1.372 1.00 19.65 144 LYS A CA 1
ATOM 1140 C C . LYS A 1 144 ? -21.090 37.413 1.369 1.00 19.98 144 LYS A C 1
ATOM 1141 O O . LYS A 1 144 ? -21.277 36.580 2.265 1.00 19.99 144 LYS A O 1
ATOM 1147 N N . PHE A 1 145 ? -21.976 37.637 0.403 1.00 19.65 145 PHE A N 1
ATOM 1148 C CA . PHE A 1 145 ? -23.221 36.886 0.397 1.00 19.47 145 PHE A CA 1
ATOM 1149 C C . PHE A 1 145 ? -23.727 36.552 -0.989 1.00 20.07 145 PHE A C 1
ATOM 1150 O O . PHE A 1 145 ? -23.355 37.201 -1.966 1.00 19.93 145 PHE A O 1
ATOM 1158 N N . ILE A 1 146 ? -24.493 35.468 -1.047 1.00 18.77 146 ILE A N 1
ATOM 1159 C CA . ILE A 1 146 ? -25.158 34.988 -2.257 1.00 18.46 146 ILE A CA 1
ATOM 1160 C C . ILE A 1 146 ? -26.580 35.511 -2.295 1.00 19.23 146 ILE A C 1
ATOM 1161 O O . ILE A 1 146 ? -27.309 35.412 -1.303 1.00 19.02 146 ILE A O 1
ATOM 1166 N N . THR A 1 147 ? -26.985 36.070 -3.433 1.00 19.29 147 THR A N 1
ATOM 1167 C CA . THR A 1 147 ? -28.305 36.692 -3.545 1.00 20.54 147 THR A CA 1
ATOM 1168 C C . THR A 1 147 ? -28.842 36.621 -4.971 1.00 20.05 147 THR A C 1
ATOM 1169 O O . THR A 1 147 ? -28.076 36.528 -5.917 1.00 20.01 147 THR A O 1
ATOM 1173 N N . GLU A 1 148 ? -30.161 36.660 -5.139 1.00 20.83 148 GLU A N 1
ATOM 1174 C CA . GLU A 1 148 ? -30.695 36.954 -6.456 1.00 21.78 148 GLU A CA 1
ATOM 1175 C C . GLU A 1 148 ? -30.356 38.402 -6.735 1.00 21.70 148 GLU A C 1
ATOM 1176 O O . GLU A 1 148 ? -30.457 39.236 -5.859 1.00 20.69 148 GLU A O 1
ATOM 1182 N N . ALA A 1 149 ? -29.935 38.686 -7.959 1.00 21.74 149 ALA A N 1
ATOM 1183 C CA . ALA A 1 149 ? -29.480 40.024 -8.312 1.00 22.04 149 ALA A CA 1
ATOM 1184 C C . ALA A 1 149 ? -30.556 41.064 -8.026 1.00 22.28 149 ALA A C 1
ATOM 1185 O O . ALA A 1 149 ? -31.727 40.870 -8.374 1.00 22.61 149 ALA A O 1
ATOM 1187 N N . GLY A 1 150 ? -30.140 42.139 -7.363 1.00 22.07 150 GLY A N 1
ATOM 1188 C CA . GLY A 1 150 ? -31.014 43.293 -7.076 1.00 22.58 150 GLY A CA 1
ATOM 1189 C C . GLY A 1 150 ? -31.400 43.361 -5.604 1.00 22.73 150 GLY A C 1
ATOM 1190 O O . GLY A 1 150 ? -31.971 44.340 -5.141 1.00 22.59 150 GLY A O 1
ATOM 1191 N N . ILE A 1 151 ? -31.100 42.303 -4.862 1.00 22.29 151 ILE A N 1
ATOM 1192 C CA . ILE A 1 151 ? -31.501 42.217 -3.443 1.00 22.19 151 ILE A CA 1
ATOM 1193 C C . ILE A 1 151 ? -30.302 42.512 -2.529 1.00 22.67 151 ILE A C 1
ATOM 1194 O O . ILE A 1 151 ? -29.172 42.044 -2.801 1.00 23.61 151 ILE A O 1
ATOM 1199 N N . ILE A 1 152 ? -30.544 43.255 -1.444 1.00 21.96 152 ILE A N 1
ATOM 1200 C CA . ILE A 1 152 ? -29.469 43.780 -0.585 1.00 22.10 152 ILE A CA 1
ATOM 1201 C C . ILE A 1 152 ? -29.079 42.978 0.663 1.00 22.04 152 ILE A C 1
ATOM 1202 O O . ILE A 1 152 ? -28.176 43.391 1.400 1.00 22.72 152 ILE A O 1
ATOM 1207 N N . GLY A 1 153 ? -29.763 41.875 0.909 1.00 22.42 153 GLY A N 1
ATOM 1208 C CA . GLY A 1 153 ? -29.436 41.027 2.047 1.00 21.70 153 GLY A CA 1
ATOM 1209 C C . GLY A 1 153 ? -29.973 39.640 1.768 1.00 20.84 153 GLY A C 1
ATOM 1210 O O . GLY A 1 153 ? -31.128 39.491 1.413 1.00 21.95 153 GLY A O 1
ATOM 1211 N N . LYS A 1 154 ? -29.133 38.624 1.910 1.00 21.55 154 LYS A N 1
ATOM 1212 C CA . LYS A 1 154 ? -29.614 37.254 1.751 1.00 21.26 154 LYS A CA 1
ATOM 1213 C C . LYS A 1 154 ? -28.781 36.320 2.625 1.00 21.10 154 LYS A C 1
ATOM 1214 O O . LYS A 1 154 ? -28.783 36.485 3.843 1.00 22.65 154 LYS A O 1
ATOM 1220 N N . VAL A 1 155 ? -28.027 35.398 2.026 1.00 19.23 155 VAL A N 1
ATOM 1221 C CA . VAL A 1 155 ? -27.368 34.337 2.794 1.00 18.22 155 VAL A CA 1
ATOM 1222 C C . VAL A 1 155 ? -25.863 34.443 2.610 1.00 17.93 155 VAL A C 1
ATOM 1223 O O . VAL A 1 155 ? -25.376 34.411 1.487 1.00 17.96 155 VAL A O 1
ATOM 1227 N N . GLY A 1 156 ? -25.129 34.584 3.710 1.00 17.09 156 GLY A N 1
ATOM 1228 C CA . GLY A 1 156 ? -23.689 34.748 3.612 1.00 16.83 156 GLY A CA 1
ATOM 1229 C C . GLY A 1 156 ? -23.086 35.003 4.974 1.00 17.62 156 GLY A C 1
ATOM 1230 O O . GLY A 1 156 ? -23.684 34.705 6.010 1.00 17.38 156 GLY A O 1
ATOM 1231 N N . PHE A 1 157 ? -21.899 35.572 4.969 1.00 16.98 157 PHE A N 1
ATOM 1232 C CA . PHE A 1 157 ? -21.183 35.813 6.221 1.00 17.76 157 PHE A CA 1
ATOM 1233 C C . PHE A 1 157 ? -20.391 37.099 6.152 1.00 17.75 157 PHE A C 1
ATOM 1234 O O . PHE A 1 157 ? -20.329 37.744 5.098 1.00 18.25 157 PHE A O 1
ATOM 1242 N N . ASN A 1 158 ? -19.843 37.506 7.286 1.00 17.80 158 ASN A N 1
ATOM 1243 C CA . ASN A 1 158 ? -19.077 38.744 7.331 1.00 17.58 158 ASN A CA 1
ATOM 1244 C C . ASN A 1 158 ? -17.694 38.587 7.952 1.00 18.46 158 ASN A C 1
ATOM 1245 O O . ASN A 1 158 ? -17.354 37.507 8.462 1.00 17.74 158 ASN A O 1
ATOM 1250 N N . SER A 1 159 ? -16.868 39.640 7.863 1.00 17.81 159 SER A N 1
ATOM 1251 C CA . SER A 1 159 ? -15.488 39.542 8.331 1.00 19.04 159 SER A CA 1
ATOM 1252 C C . SER A 1 159 ? -15.385 39.382 9.854 1.00 19.24 159 SER A C 1
ATOM 1253 O O . SER A 1 159 ? -14.319 39.025 10.354 1.00 19.85 159 SER A O 1
ATOM 1256 N N . ALA A 1 160 ? -16.488 39.642 10.569 1.00 19.78 160 ALA A N 1
ATOM 1257 C CA . ALA A 1 160 ? -16.552 39.482 12.032 1.00 20.97 160 ALA A CA 1
ATOM 1258 C C . ALA A 1 160 ? -16.954 38.052 12.401 1.00 21.22 160 ALA A C 1
ATOM 1259 O O . ALA A 1 160 ? -17.065 37.717 13.587 1.00 22.49 160 ALA A O 1
ATOM 1261 N N . GLY A 1 161 ? -17.153 37.215 11.387 1.00 20.33 161 GLY A N 1
ATOM 1262 C CA . GLY A 1 161 ? -17.493 35.807 11.591 1.00 20.61 161 GLY A CA 1
ATOM 1263 C C . GLY A 1 161 ? -18.977 35.491 11.743 1.00 20.96 161 GLY A C 1
ATOM 1264 O O . GLY A 1 161 ? -19.341 34.334 12.001 1.00 21.64 161 GLY A O 1
ATOM 1265 N N . VAL A 1 162 ? -19.842 36.486 11.599 1.00 19.27 162 VAL A N 1
ATOM 1266 C CA . VAL A 1 162 ? -21.290 36.234 11.693 1.00 19.58 162 VAL A CA 1
ATOM 1267 C C . VAL A 1 162 ? -21.764 35.606 10.385 1.00 19.47 162 VAL A C 1
ATOM 1268 O O . VAL A 1 162 ? -21.520 36.167 9.321 1.00 19.88 162 VAL A O 1
ATOM 1272 N N . ALA A 1 163 ? -22.410 34.440 10.473 1.00 18.20 163 ALA A N 1
ATOM 1273 C CA . ALA A 1 163 ? -22.903 33.700 9.301 1.00 17.45 163 ALA A CA 1
ATOM 1274 C C . ALA A 1 163 ? -24.410 33.585 9.421 1.00 17.80 163 ALA A C 1
ATOM 1275 O O . ALA A 1 163 ? -24.936 33.289 10.509 1.00 18.14 163 ALA A O 1
ATOM 1277 N N A VAL A 1 164 ? -25.113 33.850 8.334 0.50 17.47 164 VAL A N 1
ATOM 1278 N N B VAL A 1 164 ? -25.097 33.782 8.300 0.50 17.74 164 VAL A N 1
ATOM 1279 C CA A VAL A 1 164 ? -26.561 33.773 8.368 0.50 17.60 164 VAL A CA 1
ATOM 1280 C CA B VAL A 1 164 ? -26.556 33.910 8.255 0.50 17.98 164 VAL A CA 1
ATOM 1281 C C A VAL A 1 164 ? -27.105 32.806 7.328 0.50 17.48 164 VAL A C 1
ATOM 1282 C C B VAL A 1 164 ? -27.200 32.945 7.235 0.50 17.91 164 VAL A C 1
ATOM 1283 O O A VAL A 1 164 ? -26.488 32.560 6.281 0.50 17.68 164 VAL A O 1
ATOM 1284 O O B VAL A 1 164 ? -26.729 32.827 6.091 0.50 18.35 164 VAL A O 1
ATOM 1291 N N . ASN A 1 165 ? -28.269 32.265 7.663 1.00 17.85 165 ASN A N 1
ATOM 1292 C CA . ASN A 1 165 ? -29.042 31.377 6.799 1.00 18.16 165 ASN A CA 1
ATOM 1293 C C . ASN A 1 165 ? -30.513 31.782 6.885 1.00 18.77 165 ASN A C 1
ATOM 1294 O O . ASN A 1 165 ? -30.958 32.410 7.868 1.00 19.17 165 ASN A O 1
ATOM 1299 N N . TYR A 1 166 ? -31.258 31.418 5.853 1.00 18.14 166 TYR A N 1
ATOM 1300 C CA . TYR A 1 166 ? -32.636 31.868 5.704 1.00 19.22 166 TYR A CA 1
ATOM 1301 C C . TYR A 1 166 ? -33.491 30.723 5.215 1.00 20.04 166 TYR A C 1
ATOM 1302 O O . TYR A 1 166 ? -33.112 30.052 4.261 1.00 20.07 166 TYR A O 1
ATOM 1311 N N . ASN A 1 167 ? -34.664 30.538 5.836 1.00 19.38 167 ASN A N 1
ATOM 1312 C CA . ASN A 1 167 ? -35.617 29.507 5.388 1.00 20.11 167 ASN A CA 1
ATOM 1313 C C . ASN A 1 167 ? -37.003 30.119 5.280 1.00 20.44 167 ASN A C 1
ATOM 1314 O O . ASN A 1 167 ? -37.431 30.897 6.155 1.00 21.14 167 ASN A O 1
ATOM 1319 N N . ALA A 1 168 ? -37.738 29.752 4.230 1.00 20.04 168 ALA A N 1
ATOM 1320 C CA . ALA A 1 168 ? -39.121 30.182 4.128 1.00 20.19 168 ALA A CA 1
ATOM 1321 C C . ALA A 1 168 ? -39.932 29.620 5.302 1.00 21.02 168 ALA A C 1
ATOM 1322 O O . ALA A 1 168 ? -39.723 28.485 5.746 1.00 21.81 168 ALA A O 1
ATOM 1324 N N . LEU A 1 169 ? -40.829 30.437 5.833 1.00 21.28 169 LEU A N 1
ATOM 1325 C CA . LEU A 1 169 ? -41.731 29.997 6.899 1.00 22.64 169 LEU A CA 1
ATOM 1326 C C . LEU A 1 169 ? -43.020 30.757 6.696 1.00 23.64 169 LEU A C 1
ATOM 1327 O O . LEU A 1 169 ? -42.992 31.945 6.380 1.00 24.24 169 LEU A O 1
ATOM 1332 N N A HIS A 1 170 ? -44.170 30.103 6.770 0.50 24.51 170 HIS A N 1
ATOM 1333 N N B HIS A 1 170 ? -44.118 30.084 7.018 0.50 24.39 170 HIS A N 1
ATOM 1334 C CA A HIS A 1 170 ? -45.398 30.857 6.483 0.50 25.66 170 HIS A CA 1
ATOM 1335 C CA B HIS A 1 170 ? -45.444 30.490 6.589 0.50 25.73 170 HIS A CA 1
ATOM 1336 C C A HIS A 1 170 ? -46.404 30.871 7.622 0.50 26.28 170 HIS A C 1
ATOM 1337 C C B HIS A 1 170 ? -46.408 30.734 7.745 0.50 26.26 170 HIS A C 1
ATOM 1338 O O A HIS A 1 170 ? -47.406 30.160 7.616 0.50 27.03 170 HIS A O 1
ATOM 1339 O O B HIS A 1 170 ? -47.430 30.063 7.850 0.50 27.02 170 HIS A O 1
ATOM 1352 N N . LEU A 1 171 ? -46.086 31.697 8.613 1.00 26.19 171 LEU A N 1
ATOM 1353 C CA . LEU A 1 171 ? -47.032 32.106 9.654 1.00 26.68 171 LEU A CA 1
ATOM 1354 C C . LEU A 1 171 ? -47.871 33.258 9.116 1.00 26.59 171 LEU A C 1
ATOM 1355 O O . LEU A 1 171 ? -47.385 34.101 8.360 1.00 26.55 171 LEU A O 1
ATOM 1360 N N . GLN A 1 172 ? -49.135 33.289 9.522 1.00 26.81 172 GLN A N 1
ATOM 1361 C CA . GLN A 1 172 ? -50.098 34.269 9.059 1.00 27.73 172 GLN A CA 1
ATOM 1362 C C . GLN A 1 172 ? -49.790 35.654 9.652 1.00 27.62 172 GLN A C 1
ATOM 1363 O O . GLN A 1 172 ? -49.348 35.764 10.807 1.00 26.78 172 GLN A O 1
ATOM 1369 N N . GLY A 1 173 ? -50.015 36.690 8.844 1.00 27.11 173 GLY A N 1
ATOM 1370 C CA . GLY A 1 173 ? -49.963 38.085 9.303 1.00 27.47 173 GLY A CA 1
ATOM 1371 C C . GLY A 1 173 ? -49.028 38.954 8.484 1.00 25.86 173 GLY A C 1
ATOM 1372 O O . GLY A 1 173 ? -47.960 38.515 8.081 1.00 26.05 173 GLY A O 1
ATOM 1373 N N . LEU A 1 174 ? -49.416 40.205 8.260 1.00 26.12 174 LEU A N 1
ATOM 1374 C CA . LEU A 1 174 ? -48.562 41.150 7.540 1.00 25.71 174 LEU A CA 1
ATOM 1375 C C . LEU A 1 174 ? -48.632 42.525 8.163 1.00 25.71 174 LEU A C 1
ATOM 1376 O O . LEU A 1 174 ? -49.715 43.031 8.474 1.00 26.69 174 LEU A O 1
ATOM 1381 N N . ARG A 1 175 ? -47.463 43.127 8.333 1.00 25.23 175 ARG A N 1
ATOM 1382 C CA . ARG A 1 175 ? -47.385 44.480 8.841 1.00 25.78 175 ARG A CA 1
ATOM 1383 C C . ARG A 1 175 ? -46.550 45.288 7.868 1.00 25.44 175 ARG A C 1
ATOM 1384 O O . ARG A 1 175 ? -45.331 45.199 7.875 1.00 24.64 175 ARG A O 1
ATOM 1392 N N . PRO A 1 176 ? -47.208 46.092 7.023 1.00 27.61 176 PRO A N 1
ATOM 1393 C CA . PRO A 1 176 ? -46.424 46.779 5.987 1.00 27.98 176 PRO A CA 1
ATOM 1394 C C . PRO A 1 176 ? -45.412 47.813 6.504 1.00 27.64 176 PRO A C 1
ATOM 1395 O O . PRO A 1 176 ? -44.507 48.204 5.765 1.00 27.05 176 PRO A O 1
ATOM 1399 N N . THR A 1 177 ? -45.542 48.235 7.761 1.00 27.97 177 THR A N 1
ATOM 1400 C CA . THR A 1 177 ? -44.539 49.127 8.368 1.00 27.04 177 THR A CA 1
ATOM 1401 C C . THR A 1 177 ? -43.429 48.382 9.114 1.00 26.09 177 THR A C 1
ATOM 1402 O O . THR A 1 177 ? -42.500 49.014 9.627 1.00 26.84 177 THR A O 1
ATOM 1406 N N . GLY A 1 178 ? -43.517 47.053 9.179 1.00 24.74 178 GLY A N 1
ATOM 1407 C CA . GLY A 1 178 ? -42.523 46.270 9.908 1.00 22.98 178 GLY A CA 1
ATOM 1408 C C . GLY A 1 178 ? -41.257 46.070 9.097 1.00 22.70 178 GLY A C 1
ATOM 1409 O O . GLY A 1 178 ? -41.183 46.477 7.931 1.00 22.14 178 GLY A O 1
ATOM 1410 N N . VAL A 1 179 ? -40.254 45.441 9.702 1.00 21.24 179 VAL A N 1
ATOM 1411 C CA . VAL A 1 179 ? -38.999 45.221 8.979 1.00 22.10 179 VAL A CA 1
ATOM 1412 C C . VAL A 1 179 ? -39.125 44.038 7.983 1.00 21.29 179 VAL A C 1
ATOM 1413 O O . VAL A 1 179 ? -39.462 42.920 8.376 1.00 20.99 179 VAL A O 1
ATOM 1417 N N . PRO A 1 180 ? -38.861 44.286 6.678 1.00 21.58 180 PRO A N 1
ATOM 1418 C CA . PRO A 1 180 ? -38.874 43.188 5.690 1.00 21.93 180 PRO A CA 1
ATOM 1419 C C . PRO A 1 180 ? -37.774 42.167 5.999 1.00 21.29 180 PRO A C 1
ATOM 1420 O O . PRO A 1 180 ? -36.721 42.535 6.538 1.00 20.85 180 PRO A O 1
ATOM 1424 N N A SER A 1 181 ? -38.006 40.901 5.659 0.50 21.66 181 SER A N 1
ATOM 1425 N N B SER A 1 181 ? -38.023 40.894 5.686 0.50 21.85 181 SER A N 1
ATOM 1426 C CA A SER A 1 181 ? -37.075 39.842 6.059 0.50 21.75 181 SER A CA 1
ATOM 1427 C CA B SER A 1 181 ? -37.077 39.834 6.050 0.50 22.14 181 SER A CA 1
ATOM 1428 C C A SER A 1 181 ? -35.682 39.943 5.441 0.50 21.73 181 SER A C 1
ATOM 1429 C C B SER A 1 181 ? -35.674 40.082 5.498 0.50 21.93 181 SER A C 1
ATOM 1430 O O A SER A 1 181 ? -34.702 39.517 6.057 0.50 21.85 181 SER A O 1
ATOM 1431 O O B SER A 1 181 ? -34.680 39.904 6.210 0.50 22.05 181 SER A O 1
ATOM 1436 N N . HIS A 1 182 ? -35.590 40.514 4.241 1.00 21.97 182 HIS A N 1
ATOM 1437 C CA . HIS A 1 182 ? -34.287 40.750 3.611 1.00 22.53 182 HIS A CA 1
ATOM 1438 C C . HIS A 1 182 ? -33.531 41.953 4.211 1.00 21.79 182 HIS A C 1
ATOM 1439 O O . HIS A 1 182 ? -32.296 41.971 4.217 1.00 21.70 182 HIS A O 1
ATOM 1446 N N . ILE A 1 183 ? -34.262 42.927 4.743 1.00 21.90 183 ILE A N 1
ATOM 1447 C CA . ILE A 1 183 ? -33.631 43.988 5.523 1.00 21.36 183 ILE A CA 1
ATOM 1448 C C . ILE A 1 183 ? -33.086 43.424 6.841 1.00 20.82 183 ILE A C 1
ATOM 1449 O O . ILE A 1 183 ? -31.960 43.730 7.235 1.00 21.01 183 ILE A O 1
ATOM 1454 N N . ALA A 1 184 ? -33.860 42.559 7.497 1.00 19.58 184 ALA A N 1
ATOM 1455 C CA . ALA A 1 184 ? -33.356 41.887 8.711 1.00 20.08 184 ALA A CA 1
ATOM 1456 C C . ALA A 1 184 ? -32.078 41.080 8.437 1.00 19.69 184 ALA A C 1
ATOM 1457 O O . ALA A 1 184 ? -31.152 41.080 9.259 1.00 19.77 184 ALA A O 1
ATOM 1459 N N . LEU A 1 185 ? -32.029 40.399 7.293 1.00 20.32 185 LEU A N 1
ATOM 1460 C CA . LEU A 1 185 ? -30.828 39.665 6.903 1.00 20.32 185 LEU A CA 1
ATOM 1461 C C . LEU A 1 185 ? -29.627 40.590 6.757 1.00 19.83 185 LEU A C 1
ATOM 1462 O O . LEU A 1 185 ? -28.522 40.267 7.217 1.00 20.03 185 LEU A O 1
ATOM 1467 N N . ARG A 1 186 ? -29.834 41.745 6.113 1.00 19.34 186 ARG A N 1
ATOM 1468 C CA . ARG A 1 186 ? -28.765 42.715 5.979 1.00 19.14 186 ARG A CA 1
ATOM 1469 C C . ARG A 1 186 ? -28.330 43.314 7.322 1.00 20.06 186 ARG A C 1
ATOM 1470 O O . ARG A 1 186 ? -27.135 43.526 7.566 1.00 19.57 186 ARG A O 1
ATOM 1478 N N . ILE A 1 187 ? -29.300 43.559 8.207 1.00 19.53 187 ILE A N 1
ATOM 1479 C CA . ILE A 1 187 ? -28.978 44.024 9.555 1.00 20.09 187 ILE A CA 1
ATOM 1480 C C . ILE A 1 187 ? -28.096 42.987 10.252 1.00 20.38 187 ILE A C 1
ATOM 1481 O O . ILE A 1 187 ? -27.083 43.347 10.881 1.00 21.55 187 ILE A O 1
ATOM 1486 N N . ALA A 1 188 ? -28.449 41.711 10.116 1.00 19.92 188 ALA A N 1
ATOM 1487 C CA . ALA A 1 188 ? -27.644 40.646 10.737 1.00 20.50 188 ALA A CA 1
ATOM 1488 C C . ALA A 1 188 ? -26.244 40.607 10.152 1.00 20.66 188 ALA A C 1
ATOM 1489 O O . ALA A 1 188 ? -25.240 40.484 10.883 1.00 21.37 188 ALA A O 1
ATOM 1491 N N . LEU A 1 189 ? -26.174 40.713 8.831 1.00 20.01 189 LEU A N 1
ATOM 1492 C CA . LEU A 1 189 ? -24.869 40.675 8.146 1.00 21.14 189 LEU A CA 1
ATOM 1493 C C . LEU A 1 189 ? -23.946 41.856 8.464 1.00 22.02 189 LEU A C 1
ATOM 1494 O O . LEU A 1 189 ? -22.741 41.775 8.254 1.00 21.73 189 LEU A O 1
ATOM 1499 N N . GLU A 1 190 ? -24.504 42.939 9.000 1.00 22.18 190 GLU A N 1
ATOM 1500 C CA . GLU A 1 190 ? -23.723 44.117 9.375 1.00 23.23 190 GLU A CA 1
ATOM 1501 C C . GLU A 1 190 ? -23.371 44.134 10.865 1.00 23.62 190 GLU A C 1
ATOM 1502 O O . GLU A 1 190 ? -22.733 45.060 11.342 1.00 25.06 190 GLU A O 1
ATOM 1508 N N . SER A 1 191 ? -23.780 43.096 11.587 1.00 23.96 191 SER A N 1
ATOM 1509 C CA . SER A 1 191 ? -23.529 43.019 13.027 1.00 23.75 191 SER A CA 1
ATOM 1510 C C . SER A 1 191 ? -22.184 42.354 13.306 1.00 23.42 191 SER A C 1
ATOM 1511 O O . SER A 1 191 ? -21.707 41.565 12.497 1.00 23.08 191 SER A O 1
ATOM 1514 N N . THR A 1 192 ? -21.605 42.627 14.474 1.00 24.01 192 THR A N 1
ATOM 1515 C CA . THR A 1 192 ? -20.280 42.075 14.798 1.00 24.95 192 THR A CA 1
ATOM 1516 C C . THR A 1 192 ? -20.343 40.756 15.589 1.00 24.74 192 THR A C 1
ATOM 1517 O O . THR A 1 192 ? -19.314 40.127 15.831 1.00 25.39 192 THR A O 1
ATOM 1521 N N . SER A 1 193 ? -21.536 40.339 16.005 1.00 23.71 193 SER A N 1
ATOM 1522 C CA . SER A 1 193 ? -21.691 39.074 16.714 1.00 23.15 193 SER A CA 1
ATOM 1523 C C . SER A 1 193 ? -23.137 38.603 16.572 1.00 23.23 193 SER A C 1
ATOM 1524 O O . SER A 1 193 ? -24.012 39.422 16.251 1.00 22.61 193 SER A O 1
ATOM 1527 N N . PRO A 1 194 ? -23.396 37.293 16.786 1.00 23.57 194 PRO A N 1
ATOM 1528 C CA . PRO A 1 194 ? -24.787 36.837 16.763 1.00 23.64 194 PRO A CA 1
ATOM 1529 C C . PRO A 1 194 ? -25.659 37.540 17.803 1.00 24.33 194 PRO A C 1
ATOM 1530 O O . PRO A 1 194 ? -26.819 37.839 17.516 1.00 23.97 194 PRO A O 1
ATOM 1534 N N A SER A 1 195 ? -25.123 37.820 18.986 0.50 25.16 195 SER A N 1
ATOM 1535 N N B SER A 1 195 ? -25.087 37.799 18.980 0.50 25.13 195 SER A N 1
ATOM 1536 C CA A SER A 1 195 ? -25.908 38.538 19.992 0.50 26.06 195 SER A CA 1
ATOM 1537 C CA B SER A 1 195 ? -25.750 38.552 20.049 0.50 26.11 195 SER A CA 1
ATOM 1538 C C A SER A 1 195 ? -26.259 39.956 19.547 0.50 25.82 195 SER A C 1
ATOM 1539 C C B SER A 1 195 ? -26.228 39.911 19.540 0.50 25.79 195 SER A C 1
ATOM 1540 O O A SER A 1 195 ? -27.370 40.432 19.808 0.50 25.51 195 SER A O 1
ATOM 1541 O O B SER A 1 195 ? -27.389 40.293 19.744 0.50 25.42 195 SER A O 1
ATOM 1546 N N . GLN A 1 196 ? -25.330 40.624 18.864 1.00 25.13 196 GLN A N 1
ATOM 1547 C CA . GLN A 1 196 ? -25.631 41.953 18.336 1.00 25.32 196 GLN A CA 1
ATOM 1548 C C . GLN A 1 196 ? -26.692 41.862 17.230 1.00 23.52 196 GLN A C 1
ATOM 1549 O O . GLN A 1 196 ? -27.591 42.721 17.159 1.00 23.22 196 GLN A O 1
ATOM 1555 N N . ALA A 1 197 ? -26.581 40.840 16.375 1.00 22.62 197 ALA A N 1
ATOM 1556 C CA . ALA A 1 197 ? -27.584 40.610 15.333 1.00 21.73 197 ALA A CA 1
ATOM 1557 C C . ALA A 1 197 ? -28.975 40.470 15.953 1.00 22.24 197 ALA A C 1
ATOM 1558 O O . ALA A 1 197 ? -29.928 41.076 15.472 1.00 21.61 197 ALA A O 1
ATOM 1560 N N . TYR A 1 198 ? -29.083 39.640 16.991 1.00 22.29 198 TYR A N 1
ATOM 1561 C CA . TYR A 1 198 ? -30.366 39.453 17.670 1.00 23.11 198 TYR A CA 1
ATOM 1562 C C . TYR A 1 198 ? -30.897 40.774 18.196 1.00 23.80 198 TYR A C 1
ATOM 1563 O O . TYR A 1 198 ? -32.049 41.138 17.903 1.00 23.96 198 TYR A O 1
ATOM 1572 N N . ASP A 1 199 ? -30.068 41.480 18.970 1.00 23.95 199 ASP A N 1
ATOM 1573 C CA . ASP A 1 199 ? -30.424 42.784 19.542 1.00 25.12 199 ASP A CA 1
ATOM 1574 C C . ASP A 1 199 ? -30.897 43.763 18.464 1.00 24.47 199 ASP A C 1
ATOM 1575 O O . ASP A 1 199 ? -31.901 44.464 18.637 1.00 24.42 199 ASP A O 1
ATOM 1580 N N . ARG A 1 200 ? -30.162 43.823 17.354 1.00 23.22 200 ARG A N 1
ATOM 1581 C CA . ARG A 1 200 ? -30.478 44.800 16.310 1.00 22.36 200 ARG A CA 1
ATOM 1582 C C . ARG A 1 200 ? -31.757 44.452 15.539 1.00 21.54 200 ARG A C 1
ATOM 1583 O O . ARG A 1 200 ? -32.501 45.356 15.126 1.00 21.80 200 ARG A O 1
ATOM 1591 N N . ILE A 1 201 ? -32.013 43.157 15.359 1.00 20.84 201 ILE A N 1
ATOM 1592 C CA . ILE A 1 201 ? -33.262 42.724 14.712 1.00 20.40 201 ILE A CA 1
ATOM 1593 C C . ILE A 1 201 ? -34.453 43.070 15.636 1.00 21.10 201 ILE A C 1
ATOM 1594 O O . ILE A 1 201 ? -35.444 43.672 15.209 1.00 20.39 201 ILE A O 1
ATOM 1599 N N . VAL A 1 202 ? -34.334 42.708 16.908 1.00 21.31 202 VAL A N 1
ATOM 1600 C CA . VAL A 1 202 ? -35.390 42.992 17.883 1.00 21.76 202 VAL A CA 1
ATOM 1601 C C . VAL A 1 202 ? -35.583 44.502 18.005 1.00 21.94 202 VAL A C 1
ATOM 1602 O O . VAL A 1 202 ? -36.721 44.992 18.178 1.00 22.37 202 VAL A O 1
ATOM 1606 N N . GLU A 1 203 ? -34.482 45.249 17.902 1.00 21.54 203 GLU A N 1
ATOM 1607 C CA . GLU A 1 203 ? -34.563 46.713 18.003 1.00 22.43 203 GLU A CA 1
ATOM 1608 C C . GLU A 1 203 ? -35.542 47.349 17.013 1.00 22.59 203 GLU A C 1
ATOM 1609 O O . GLU A 1 203 ? -36.078 48.423 17.282 1.00 22.01 203 GLU A O 1
ATOM 1615 N N . GLN A 1 204 ? -35.760 46.712 15.863 1.00 21.66 204 GLN A N 1
ATOM 1616 C CA . GLN A 1 204 ? -36.664 47.269 14.849 1.00 21.85 204 GLN A CA 1
ATOM 1617 C C . GLN A 1 204 ? -38.122 47.308 15.294 1.00 22.56 204 GLN A C 1
ATOM 1618 O O . GLN A 1 204 ? -38.920 48.027 14.701 1.00 23.07 204 GLN A O 1
ATOM 1624 N N . GLY A 1 205 ? -38.462 46.546 16.339 1.00 21.51 205 GLY A N 1
ATOM 1625 C CA . GLY A 1 205 ? -39.782 46.655 16.961 1.00 21.45 205 GLY A CA 1
ATOM 1626 C C . GLY A 1 205 ? -40.892 45.887 16.255 1.00 21.13 205 GLY A C 1
ATOM 1627 O O . GLY A 1 205 ? -42.068 46.136 16.532 1.00 20.85 205 GLY A O 1
ATOM 1628 N N . GLY A 1 206 ? -40.514 45.006 15.328 1.00 21.19 206 GLY A N 1
ATOM 1629 C CA . GLY A 1 206 ? -41.447 44.008 14.788 1.00 20.37 206 GLY A CA 1
ATOM 1630 C C . GLY A 1 206 ? -41.267 43.711 13.317 1.00 19.97 206 GLY A C 1
ATOM 1631 O O . GLY A 1 206 ? -40.917 44.592 12.543 1.00 20.49 206 GLY A O 1
ATOM 1632 N N . MET A 1 207 ? -41.528 42.456 12.959 1.00 19.40 207 MET A N 1
ATOM 1633 C CA . MET A 1 207 ? -41.313 41.950 11.592 1.00 19.42 207 MET A CA 1
ATOM 1634 C C . MET A 1 207 ? -42.495 42.280 10.685 1.00 19.39 207 MET A C 1
ATOM 1635 O O . MET A 1 207 ? -43.620 42.429 11.137 1.00 20.78 207 MET A O 1
ATOM 1640 N N . ALA A 1 208 ? -42.220 42.413 9.391 1.00 19.58 208 ALA A N 1
ATOM 1641 C CA . ALA A 1 208 ? -43.276 42.709 8.409 1.00 20.49 208 ALA A CA 1
ATOM 1642 C C . ALA A 1 208 ? -44.072 41.478 8.027 1.00 21.15 208 ALA A C 1
ATOM 1643 O O . ALA A 1 208 ? -45.233 41.583 7.653 1.00 21.91 208 ALA A O 1
ATOM 1645 N N . ALA A 1 209 ? -43.433 40.318 8.063 1.00 21.09 209 ALA A N 1
ATOM 1646 C CA . ALA A 1 209 ? -44.103 39.083 7.666 1.00 22.63 209 ALA A CA 1
ATOM 1647 C C . ALA A 1 209 ? -43.497 37.895 8.397 1.00 23.22 209 ALA A C 1
ATOM 1648 O O . ALA A 1 209 ? -43.170 38.003 9.591 1.00 24.77 209 ALA A O 1
ATOM 1650 N N A SER A 1 210 ? -43.353 36.768 7.709 0.50 22.49 210 SER A N 1
ATOM 1651 N N B SER A 1 210 ? -43.323 36.784 7.698 0.50 22.39 210 SER A N 1
ATOM 1652 C CA A SER A 1 210 ? -42.874 35.543 8.354 0.50 21.65 210 SER A CA 1
ATOM 1653 C CA B SER A 1 210 ? -42.855 35.568 8.348 0.50 21.51 210 SER A CA 1
ATOM 1654 C C A SER A 1 210 ? -41.714 34.907 7.597 0.50 20.94 210 SER A C 1
ATOM 1655 C C B SER A 1 210 ? -41.703 34.921 7.594 0.50 20.85 210 SER A C 1
ATOM 1656 O O A SER A 1 210 ? -41.682 34.906 6.353 0.50 21.22 210 SER A O 1
ATOM 1657 O O B SER A 1 210 ? -41.663 34.925 6.350 0.50 21.12 210 SER A O 1
ATOM 1662 N N . ALA A 1 211 ? -40.769 34.367 8.363 1.00 20.32 211 ALA A N 1
ATOM 1663 C CA . ALA A 1 211 ? -39.629 33.616 7.836 1.00 19.81 211 ALA A CA 1
ATOM 1664 C C . ALA A 1 211 ? -38.890 32.989 9.003 1.00 19.32 211 ALA A C 1
ATOM 1665 O O . ALA A 1 211 ? -39.280 33.141 10.176 1.00 19.70 211 ALA A O 1
ATOM 1667 N N . PHE A 1 212 ? -37.809 32.302 8.668 1.00 18.59 212 PHE A N 1
ATOM 1668 C CA . PHE A 1 212 ? -36.858 31.803 9.659 1.00 18.52 212 PHE A CA 1
ATOM 1669 C C . PHE A 1 212 ? -35.473 32.316 9.305 1.00 18.25 212 PHE A C 1
ATOM 1670 O O . PHE A 1 212 ? -35.040 32.254 8.139 1.00 18.79 212 PHE A O 1
ATOM 1678 N N . ILE A 1 213 ? -34.761 32.845 10.302 1.00 18.47 213 ILE A N 1
ATOM 1679 C CA . ILE A 1 213 ? -33.372 33.250 10.099 1.00 18.16 213 ILE A CA 1
ATOM 1680 C C . ILE A 1 213 ? -32.477 32.568 11.119 1.00 17.76 213 ILE A C 1
ATOM 1681 O O . ILE A 1 213 ? -32.830 32.477 12.285 1.00 19.00 213 ILE A O 1
ATOM 1686 N N . MET A 1 214 ? -31.321 32.082 10.677 1.00 17.67 214 MET A N 1
ATOM 1687 C CA . MET A 1 214 ? -30.352 31.523 11.627 1.00 18.56 214 MET A CA 1
ATOM 1688 C C . MET A 1 214 ? -29.132 32.415 11.586 1.00 18.12 214 MET A C 1
ATOM 1689 O O . MET A 1 214 ? -28.687 32.788 10.512 1.00 17.93 214 MET A O 1
ATOM 1694 N N . VAL A 1 215 ? -28.591 32.745 12.753 1.00 18.37 215 VAL A N 1
ATOM 1695 C CA . VAL A 1 215 ? -27.360 33.536 12.860 1.00 18.31 215 VAL A CA 1
ATOM 1696 C C . VAL A 1 215 ? -26.381 32.752 13.750 1.00 18.64 215 VAL A C 1
ATOM 1697 O O . VAL A 1 215 ? -26.731 32.353 14.863 1.00 18.79 215 VAL A O 1
ATOM 1701 N N . GLY A 1 216 ? -25.145 32.579 13.280 1.00 18.17 216 GLY A N 1
ATOM 1702 C CA . GLY A 1 216 ? -24.139 31.885 14.088 1.00 19.24 216 GLY A CA 1
ATOM 1703 C C . GLY A 1 216 ? -22.725 32.374 13.852 1.00 20.07 216 GLY A C 1
ATOM 1704 O O . GLY A 1 216 ? -22.422 32.954 12.815 1.00 19.83 216 GLY A O 1
ATOM 1705 N N . ASN A 1 217 ? -21.863 32.129 14.830 1.00 20.80 217 ASN A N 1
ATOM 1706 C CA . ASN A 1 217 ? -20.418 32.183 14.625 1.00 21.40 217 ASN A CA 1
ATOM 1707 C C . ASN A 1 217 ? -19.805 30.883 15.176 1.00 22.58 217 ASN A C 1
ATOM 1708 O O . ASN A 1 217 ? -20.520 29.899 15.374 1.00 22.41 217 ASN A O 1
ATOM 1713 N N . GLY A 1 218 ? -18.498 30.863 15.424 1.00 23.93 218 GLY A N 1
ATOM 1714 C CA . GLY A 1 218 ? -17.883 29.666 15.988 1.00 25.01 218 GLY A CA 1
ATOM 1715 C C . GLY A 1 218 ? -18.330 29.320 17.406 1.00 25.47 218 GLY A C 1
ATOM 1716 O O . GLY A 1 218 ? -18.180 28.172 17.840 1.00 26.28 218 GLY A O 1
ATOM 1717 N N . HIS A 1 219 ? -18.889 30.298 18.113 1.00 25.52 219 HIS A N 1
ATOM 1718 C CA . HIS A 1 219 ? -19.112 30.189 19.552 1.00 27.19 219 HIS A CA 1
ATOM 1719 C C . HIS A 1 219 ? -20.570 29.961 19.934 1.00 27.18 219 HIS A C 1
ATOM 1720 O O . HIS A 1 219 ? -20.871 29.261 20.910 1.00 28.14 219 HIS A O 1
ATOM 1727 N N . GLU A 1 220 ? -21.471 30.570 19.175 1.00 26.38 220 GLU A N 1
ATOM 1728 C CA . GLU A 1 220 ? -22.886 30.622 19.551 1.00 27.02 220 GLU A CA 1
ATOM 1729 C C . GLU A 1 220 ? -23.730 30.680 18.287 1.00 25.10 220 GLU A C 1
ATOM 1730 O O . GLU A 1 220 ? -23.275 31.150 17.256 1.00 24.99 220 GLU A O 1
ATOM 1736 N N . ALA A 1 221 ? -24.975 30.230 18.371 1.00 23.99 221 ALA A N 1
ATOM 1737 C CA . ALA A 1 221 ? -25.901 30.434 17.261 1.00 21.71 221 ALA A CA 1
ATOM 1738 C C . ALA A 1 221 ? -27.320 30.423 17.797 1.00 21.81 221 ALA A C 1
ATOM 1739 O O . ALA A 1 221 ? -27.579 29.874 18.873 1.00 22.46 221 ALA A O 1
ATOM 1741 N N . PHE A 1 222 ? -28.227 31.039 17.046 1.00 21.30 222 PHE A N 1
ATOM 1742 C CA . PHE A 1 222 ? -29.649 30.957 17.338 1.00 21.54 222 PHE A CA 1
ATOM 1743 C C . PHE A 1 222 ? -30.423 30.913 16.023 1.00 20.37 222 PHE A C 1
ATOM 1744 O O . PHE A 1 222 ? -29.937 31.335 14.956 1.00 20.56 222 PHE A O 1
ATOM 1752 N N . GLY A 1 223 ? -31.650 30.431 16.114 1.00 21.05 223 GLY A N 1
ATOM 1753 C CA . GLY A 1 223 ? -32.597 30.512 15.008 1.00 20.59 223 GLY A CA 1
ATOM 1754 C C . GLY A 1 223 ? -33.725 31.423 15.459 1.00 20.70 223 GLY A C 1
ATOM 1755 O O . GLY A 1 223 ? -33.999 31.524 16.664 1.00 21.41 223 GLY A O 1
ATOM 1756 N N . LEU A 1 224 ? -34.365 32.120 14.519 1.00 20.31 224 LEU A N 1
ATOM 1757 C CA . LEU A 1 224 ? -35.550 32.924 14.847 1.00 21.16 224 LEU A CA 1
ATOM 1758 C C . LEU A 1 224 ? -36.739 32.521 13.965 1.00 20.63 224 LEU A C 1
ATOM 1759 O O . LEU A 1 224 ? -36.656 32.647 12.760 1.00 20.20 224 LEU A O 1
ATOM 1764 N N . GLU A 1 225 ? -37.824 32.024 14.559 1.00 20.12 225 GLU A N 1
ATOM 1765 C CA . GLU A 1 225 ? -39.081 31.837 13.830 1.00 20.21 225 GLU A CA 1
ATOM 1766 C C . GLU A 1 225 ? -39.934 33.047 14.132 1.00 20.64 225 GLU A C 1
ATOM 1767 O O . GLU A 1 225 ? -40.206 33.318 15.295 1.00 21.11 225 GLU A O 1
ATOM 1773 N N . PHE A 1 226 ? -40.394 33.763 13.107 1.00 20.31 226 PHE A N 1
ATOM 1774 C CA . PHE A 1 226 ? -41.151 34.980 13.371 1.00 20.21 226 PHE A CA 1
ATOM 1775 C C . PHE A 1 226 ? -42.347 35.227 12.466 1.00 20.41 226 PHE A C 1
ATOM 1776 O O . PHE A 1 226 ? -42.414 34.704 11.348 1.00 20.99 226 PHE A O 1
ATOM 1784 N N . SER A 1 227 ? -43.294 35.977 13.011 1.00 20.46 227 SER A N 1
ATOM 1785 C CA . SER A 1 227 ? -44.381 36.629 12.265 1.00 20.32 227 SER A CA 1
ATOM 1786 C C . SER A 1 227 ? -44.434 38.061 12.781 1.00 20.62 227 SER A C 1
ATOM 1787 O O . SER A 1 227 ? -43.678 38.406 13.680 1.00 19.50 227 SER A O 1
ATOM 1790 N N . PRO A 1 228 ? -45.358 38.896 12.260 1.00 20.63 228 PRO A N 1
ATOM 1791 C CA . PRO A 1 228 ? -45.514 40.219 12.874 1.00 20.86 228 PRO A CA 1
ATOM 1792 C C . PRO A 1 228 ? -45.934 40.203 14.363 1.00 21.57 228 PRO A C 1
ATOM 1793 O O . PRO A 1 228 ? -45.828 41.224 15.034 1.00 22.33 228 PRO A O 1
ATOM 1797 N N . THR A 1 229 ? -46.383 39.055 14.862 1.00 21.59 229 THR A N 1
ATOM 1798 C CA . THR A 1 229 ? -46.887 38.951 16.247 1.00 22.66 229 THR A CA 1
ATOM 1799 C C . THR A 1 229 ? -46.137 37.869 17.068 1.00 22.63 229 THR A C 1
ATOM 1800 O O . THR A 1 229 ? -46.615 37.435 18.117 1.00 23.21 229 THR A O 1
ATOM 1804 N N . SER A 1 230 ? -44.977 37.455 16.580 1.00 22.60 230 SER A N 1
ATOM 1805 C CA . SER A 1 230 ? -44.180 36.440 17.263 1.00 23.00 230 SER A CA 1
ATOM 1806 C C . SER A 1 230 ? -42.720 36.488 16.857 1.00 21.91 230 SER A C 1
ATOM 1807 O O . SER A 1 230 ? -42.405 36.546 15.673 1.00 21.74 230 SER A O 1
ATOM 1810 N N . ILE A 1 231 ? -41.811 36.479 17.833 1.00 21.49 231 ILE A N 1
ATOM 1811 C CA . ILE A 1 231 ? -40.374 36.315 17.530 1.00 21.52 231 ILE A CA 1
ATOM 1812 C C . ILE A 1 231 ? -39.840 35.287 18.520 1.00 22.19 231 ILE A C 1
ATOM 1813 O O . ILE A 1 231 ? -39.637 35.612 19.699 1.00 22.90 231 ILE A O 1
ATOM 1818 N N . ARG A 1 232 ? -39.646 34.046 18.060 1.00 22.25 232 ARG A N 1
ATOM 1819 C CA . ARG A 1 232 ? -39.278 32.957 18.968 1.00 23.04 232 ARG A CA 1
ATOM 1820 C C . ARG A 1 232 ? -37.890 32.448 18.616 1.00 22.81 232 ARG A C 1
ATOM 1821 O O . ARG A 1 232 ? -37.551 32.298 17.443 1.00 21.51 232 ARG A O 1
ATOM 1829 N N . LYS A 1 233 ? -37.086 32.183 19.643 1.00 23.79 233 LYS A N 1
ATOM 1830 C CA . LYS A 1 233 ? -35.687 31.817 19.434 1.00 23.93 233 LYS A CA 1
ATOM 1831 C C . LYS A 1 233 ? -35.496 30.307 19.543 1.00 23.52 233 LYS A C 1
ATOM 1832 O O . LYS A 1 233 ? -35.966 29.674 20.505 1.00 24.61 233 LYS A O 1
ATOM 1838 N N . GLN A 1 234 ? -34.819 29.743 18.541 1.00 22.96 234 GLN A N 1
ATOM 1839 C CA . GLN A 1 234 ? -34.369 28.357 18.577 1.00 22.92 234 GLN A CA 1
ATOM 1840 C C . GLN A 1 234 ? -32.934 28.369 19.089 1.00 22.55 234 GLN A C 1
ATOM 1841 O O . GLN A 1 234 ? -32.145 29.226 18.698 1.00 22.31 234 GLN A O 1
ATOM 1847 N N . VAL A 1 235 ? -32.616 27.430 19.971 1.00 24.00 235 VAL A N 1
ATOM 1848 C CA . VAL A 1 235 ? -31.269 27.300 20.519 1.00 24.98 235 VAL A CA 1
ATOM 1849 C C . VAL A 1 235 ? -30.752 25.883 20.281 1.00 25.31 235 VAL A C 1
ATOM 1850 O O . VAL A 1 235 ? -31.517 25.002 19.880 1.00 24.53 235 VAL A O 1
ATOM 1854 N N . LEU A 1 236 ? -29.459 25.671 20.539 1.00 25.53 236 LEU A N 1
ATOM 1855 C CA . LEU A 1 236 ? -28.861 24.348 20.354 1.00 26.43 236 LEU A CA 1
ATOM 1856 C C . LEU A 1 236 ? -29.546 23.302 21.221 1.00 27.64 236 LEU A C 1
ATOM 1857 O O . LEU A 1 236 ? -29.938 23.562 22.369 1.00 28.52 236 LEU A O 1
ATOM 1862 N N . ASP A 1 237 ? -29.694 22.113 20.661 1.00 28.34 237 ASP A N 1
ATOM 1863 C CA . ASP A 1 237 ? -30.242 21.003 21.429 1.00 29.66 237 ASP A CA 1
ATOM 1864 C C . ASP A 1 237 ? -29.139 20.349 22.272 1.00 30.71 237 ASP A C 1
ATOM 1865 O O . ASP A 1 237 ? -28.031 20.878 22.381 1.00 29.78 237 ASP A O 1
ATOM 1870 N N . ALA A 1 238 ? -29.449 19.203 22.865 1.00 32.13 238 ALA A N 1
ATOM 1871 C CA . ALA A 1 238 ? -28.520 18.520 23.763 1.00 33.88 238 ALA A CA 1
ATOM 1872 C C . ALA A 1 238 ? -27.271 17.947 23.073 1.00 34.06 238 ALA A C 1
ATOM 1873 O O . ALA A 1 238 ? -26.269 17.658 23.734 1.00 34.85 238 ALA A O 1
ATOM 1875 N N . ASN A 1 239 ? -27.329 17.794 21.754 1.00 32.88 239 ASN A N 1
ATOM 1876 C CA . ASN A 1 239 ? -26.177 17.357 20.969 1.00 32.79 239 ASN A CA 1
ATOM 1877 C C . ASN A 1 239 ? -25.383 18.508 20.349 1.00 31.71 239 ASN A C 1
ATOM 1878 O O . ASN A 1 239 ? -24.447 18.289 19.567 1.00 32.09 239 ASN A O 1
ATOM 1883 N N . GLY A 1 240 ? -25.754 19.731 20.715 1.00 30.18 240 GLY A N 1
ATOM 1884 C CA . GLY A 1 240 ? -25.109 20.936 20.203 1.00 29.73 240 GLY A CA 1
ATOM 1885 C C . GLY A 1 240 ? -25.516 21.252 18.772 1.00 28.34 240 GLY A C 1
ATOM 1886 O O . GLY A 1 240 ? -24.765 21.891 18.037 1.00 28.30 240 GLY A O 1
ATOM 1887 N N . ARG A 1 241 ? -26.707 20.798 18.386 1.00 27.66 241 ARG A N 1
ATOM 1888 C CA . ARG A 1 241 ? -27.207 20.941 17.009 1.00 26.92 241 ARG A CA 1
ATOM 1889 C C . ARG A 1 241 ? -28.460 21.802 16.918 1.00 25.89 241 ARG A C 1
ATOM 1890 O O . ARG A 1 241 ? -29.266 21.841 17.844 1.00 26.49 241 ARG A O 1
ATOM 1898 N N . MET A 1 242 ? -28.612 22.489 15.789 1.00 24.18 242 MET A N 1
ATOM 1899 C CA . MET A 1 242 ? -29.906 23.031 15.372 1.00 23.72 242 MET A CA 1
ATOM 1900 C C . MET A 1 242 ? -30.185 22.605 13.954 1.00 22.47 242 MET A C 1
ATOM 1901 O O . MET A 1 242 ? -29.297 22.655 13.109 1.00 21.52 242 MET A O 1
ATOM 1906 N N . VAL A 1 243 ? -31.423 22.188 13.692 1.00 21.17 243 VAL A N 1
ATOM 1907 C CA . VAL A 1 243 ? -31.853 21.856 12.341 1.00 21.55 243 VAL A CA 1
ATOM 1908 C C . VAL A 1 243 ? -33.147 22.619 12.094 1.00 20.94 243 VAL A C 1
ATOM 1909 O O . VAL A 1 243 ? -34.005 22.664 12.977 1.00 22.07 243 VAL A O 1
ATOM 1913 N N . HIS A 1 244 ? -33.285 23.235 10.920 1.00 20.01 244 HIS A N 1
ATOM 1914 C CA . HIS A 1 244 ? -34.551 23.868 10.548 1.00 19.57 244 HIS A CA 1
ATOM 1915 C C . HIS A 1 244 ? -34.912 23.616 9.087 1.00 19.09 244 HIS A C 1
ATOM 1916 O O . HIS A 1 244 ? -34.048 23.601 8.217 1.00 19.79 244 HIS A O 1
ATOM 1923 N N . THR A 1 245 ? -36.197 23.396 8.839 1.00 19.20 245 THR A N 1
ATOM 1924 C CA . THR A 1 245 ? -36.713 23.260 7.486 1.00 19.17 245 THR A CA 1
ATOM 1925 C C . THR A 1 245 ? -37.719 24.389 7.248 1.00 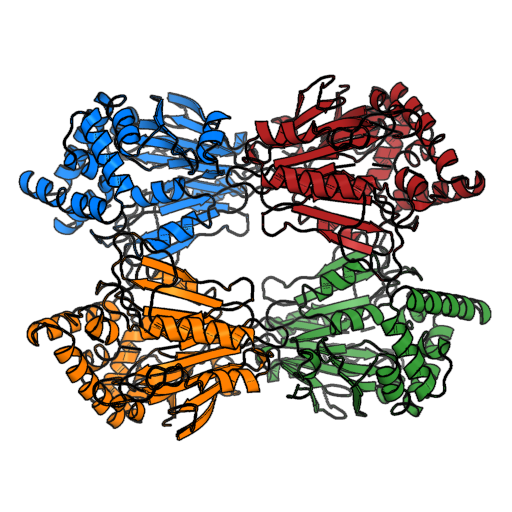19.63 245 THR A C 1
ATOM 1926 O O . THR A 1 245 ? -37.368 25.566 7.439 1.00 19.46 245 THR A O 1
ATOM 1930 N N . ASN A 1 246 ? -38.948 24.072 6.863 1.00 20.21 246 ASN A N 1
ATOM 1931 C CA . ASN A 1 246 ? -39.922 25.102 6.504 1.00 20.73 246 ASN A CA 1
ATOM 1932 C C . ASN A 1 246 ? -41.203 25.076 7.325 1.00 21.20 246 ASN A C 1
ATOM 1933 O O . ASN A 1 246 ? -42.276 25.466 6.838 1.00 22.63 246 ASN A O 1
ATOM 1938 N N . HIS A 1 247 ? -41.104 24.588 8.561 1.00 21.40 247 HIS A N 1
ATOM 1939 C CA . HIS A 1 247 ? -42.259 24.604 9.470 1.00 22.04 247 HIS A CA 1
ATOM 1940 C C . HIS A 1 247 ? -41.834 24.979 10.886 1.00 21.75 247 HIS A C 1
ATOM 1941 O O . HIS A 1 247 ? -40.665 24.850 11.246 1.00 22.56 247 HIS A O 1
ATOM 1948 N N . CYS A 1 248 ? -42.793 25.443 11.680 1.00 22.51 248 CYS A N 1
ATOM 1949 C CA . CYS A 1 248 ? -42.526 25.832 13.061 1.00 22.18 248 CYS A CA 1
ATOM 1950 C C . CYS A 1 248 ? -42.176 24.640 13.942 1.00 23.02 248 CYS A C 1
ATOM 1951 O O . CYS A 1 248 ? -42.917 23.653 14.004 1.00 23.83 248 CYS A O 1
ATOM 1954 N N . LEU A 1 249 ? -41.040 24.769 14.617 1.00 22.88 249 LEU A N 1
ATOM 1955 C CA . LEU A 1 249 ? -40.554 23.825 15.596 1.00 23.40 249 LEU A CA 1
ATOM 1956 C C . LEU A 1 249 ? -40.797 24.346 17.004 1.00 24.64 249 LEU A C 1
ATOM 1957 O O . LEU A 1 249 ? -40.750 23.586 17.960 1.00 25.52 249 LEU A O 1
ATOM 1962 N N . LEU A 1 250 ? -41.002 25.656 17.116 1.00 24.29 250 LEU A N 1
ATOM 1963 C CA . LEU A 1 250 ? -41.087 26.317 18.411 1.00 25.92 250 LEU A CA 1
ATOM 1964 C C . LEU A 1 250 ? -42.523 26.572 18.846 1.00 27.82 250 LEU A C 1
ATOM 1965 O O . LEU A 1 250 ? -43.457 26.533 18.036 1.00 27.85 250 LEU A O 1
ATOM 1970 N N . GLN A 1 251 ? -42.676 26.796 20.150 1.00 30.70 251 GLN A N 1
ATOM 1971 C CA . GLN A 1 251 ? -43.952 27.129 20.759 1.00 32.68 251 GLN A CA 1
ATOM 1972 C C . GLN A 1 251 ? -44.271 28.586 20.455 1.00 32.43 251 GLN A C 1
ATOM 1973 O O . GLN A 1 251 ? -43.492 29.465 20.816 1.00 33.79 251 GLN A O 1
ATOM 1979 N N . HIS A 1 252 ? -45.384 28.844 19.774 1.00 31.76 252 HIS A N 1
ATOM 1980 C CA . HIS A 1 252 ? -45.787 30.220 19.459 1.00 31.49 252 HIS A CA 1
ATOM 1981 C C . HIS A 1 252 ? -47.050 30.573 20.239 1.00 33.02 252 HIS A C 1
ATOM 1982 O O . HIS A 1 252 ? -47.674 29.693 20.841 1.00 33.01 252 HIS A O 1
ATOM 1989 N N . GLY A 1 253 ? -47.408 31.855 20.253 1.00 33.78 253 GLY A N 1
ATOM 1990 C CA . GLY A 1 253 ? -48.629 32.308 20.927 1.00 35.76 253 GLY A CA 1
ATOM 1991 C C . GLY A 1 253 ? -49.857 31.595 20.382 1.00 36.82 253 GLY A C 1
ATOM 1992 O O . GLY A 1 253 ? -49.826 31.055 19.272 1.00 36.45 253 GLY A O 1
ATOM 1993 N N . LYS A 1 254 ? -50.941 31.597 21.154 1.00 38.81 254 LYS A N 1
ATOM 1994 C CA . LYS A 1 254 ? -52.165 30.874 20.785 1.00 40.20 254 LYS A CA 1
ATOM 1995 C C . LYS A 1 254 ? -52.754 31.220 19.402 1.00 39.47 254 LYS A C 1
ATOM 1996 O O . LYS A 1 254 ? -53.269 30.345 18.704 1.00 40.25 254 LYS A O 1
ATOM 2002 N N . ASN A 1 255 ? -52.656 32.490 19.019 1.00 38.23 255 ASN A N 1
ATOM 2003 C CA . ASN A 1 255 ? -53.298 33.010 17.815 1.00 37.00 255 ASN A CA 1
ATOM 2004 C C . ASN A 1 255 ? -52.473 32.803 16.538 1.00 34.85 255 ASN A C 1
ATOM 2005 O O . ASN A 1 255 ? -52.954 33.071 15.437 1.00 34.86 255 ASN A O 1
ATOM 2010 N N . GLU A 1 256 ? -51.241 32.332 16.688 1.00 32.44 256 GLU A N 1
ATOM 2011 C CA . GLU A 1 256 ? -50.369 32.129 15.527 1.00 30.35 256 GLU A CA 1
ATOM 2012 C C . GLU A 1 256 ? -50.920 30.997 14.673 1.00 30.69 256 GLU A C 1
ATOM 2013 O O . GLU A 1 256 ? -51.517 30.035 15.192 1.00 30.36 256 GLU A O 1
ATOM 2019 N N . LYS A 1 257 ? -50.761 31.126 13.358 1.00 29.87 257 LYS A N 1
ATOM 2020 C CA . LYS A 1 257 ? -51.359 30.154 12.439 1.00 30.67 257 LYS A CA 1
ATOM 2021 C C . LYS A 1 257 ? -50.414 29.874 11.292 1.00 29.36 257 LYS A C 1
ATOM 2022 O O . LYS A 1 257 ? -49.997 30.784 10.583 1.00 28.60 257 LYS A O 1
ATOM 2028 N N . GLU A 1 258 ? -50.080 28.601 11.127 1.00 29.45 258 GLU A N 1
ATOM 2029 C CA . GLU A 1 258 ? -49.168 28.181 10.076 1.00 29.39 258 GLU A CA 1
ATOM 2030 C C . GLU A 1 258 ? -49.951 27.794 8.816 1.00 30.01 258 GLU A C 1
ATOM 2031 O O . GLU A 1 258 ? -50.893 26.997 8.889 1.00 31.11 258 GLU A O 1
ATOM 2037 N N . LEU A 1 259 ? -49.537 28.357 7.678 1.00 30.85 259 LEU A N 1
ATOM 2038 C CA . LEU A 1 259 ? -50.260 28.259 6.404 1.00 32.83 259 LEU A CA 1
ATOM 2039 C C . LEU A 1 259 ? -49.607 27.359 5.345 1.00 33.31 259 LEU A C 1
ATOM 2040 O O . LEU A 1 259 ? -48.567 27.702 4.760 1.00 32.52 259 LEU A O 1
ATOM 2045 N N . ASP A 1 260 ? -50.251 26.221 5.098 1.00 35.11 260 ASP A N 1
ATOM 2046 C CA . ASP A 1 260 ? -49.882 25.276 4.022 1.00 35.86 260 ASP A CA 1
ATOM 2047 C C . ASP A 1 260 ? -48.389 24.923 3.943 1.00 34.50 260 ASP A C 1
ATOM 2048 O O . ASP A 1 260 ? -47.779 25.018 2.876 1.00 34.01 260 ASP A O 1
ATOM 2053 N N . PRO A 1 261 ? -47.791 24.499 5.066 1.00 34.13 261 PRO A N 1
ATOM 2054 C CA . PRO A 1 261 ? -46.420 24.024 4.958 1.00 32.31 261 PRO A CA 1
ATOM 2055 C C . PRO A 1 261 ? -46.404 22.738 4.115 1.00 31.59 261 PRO A C 1
ATOM 2056 O O . PRO A 1 261 ? -47.428 22.062 4.044 1.00 31.88 261 PRO A O 1
ATOM 2060 N N . LEU A 1 262 ? -45.289 22.421 3.458 1.00 30.10 262 LEU A N 1
ATOM 2061 C CA . LEU A 1 262 ? -45.261 21.185 2.671 1.00 30.09 262 LEU A CA 1
ATOM 2062 C C . LEU A 1 262 ? -45.033 19.971 3.565 1.00 28.33 262 LEU A C 1
ATOM 2063 O O . LEU A 1 262 ? -44.290 20.050 4.548 1.00 28.19 262 LEU A O 1
ATOM 2068 N N . PRO A 1 263 ? -45.679 18.836 3.245 1.00 28.12 263 PRO A N 1
ATOM 2069 C CA . PRO A 1 263 ? -45.435 17.655 4.064 1.00 27.13 263 PRO A CA 1
ATOM 2070 C C . PRO A 1 263 ? -43.955 17.317 4.180 1.00 26.16 263 PRO A C 1
ATOM 2071 O O . PRO A 1 263 ? -43.499 16.920 5.249 1.00 25.48 263 PRO A O 1
ATOM 2075 N N . ASP A 1 264 ? -43.201 17.486 3.094 1.00 24.55 264 ASP A N 1
ATOM 2076 C CA . ASP A 1 264 ? -41.787 17.132 3.126 1.00 24.09 264 ASP A CA 1
ATOM 2077 C C . ASP A 1 264 ? -40.957 17.983 4.096 1.00 22.94 264 ASP A C 1
ATOM 2078 O O . ASP A 1 264 ? -39.819 17.637 4.421 1.00 23.34 264 ASP A O 1
ATOM 2083 N N . SER A 1 265 ? -41.517 19.092 4.563 1.00 22.79 265 SER A N 1
ATOM 2084 C CA . SER A 1 265 ? -40.795 19.882 5.588 1.00 21.91 265 SER A CA 1
ATOM 2085 C C . SER A 1 265 ? -40.535 19.040 6.860 1.00 22.67 265 SER A C 1
ATOM 2086 O O . SER A 1 265 ? -39.450 19.101 7.457 1.00 22.77 265 SER A O 1
ATOM 2089 N N . TRP A 1 266 ? -41.507 18.216 7.240 1.00 23.85 266 TRP A N 1
ATOM 2090 C CA . TRP A 1 266 ? -41.363 17.329 8.403 1.00 24.94 266 TRP A CA 1
ATOM 2091 C C . TRP A 1 266 ? -40.418 16.191 8.093 1.00 25.51 266 TRP A C 1
ATOM 2092 O O . TRP A 1 266 ? -39.580 15.826 8.914 1.00 25.45 266 TRP A O 1
ATOM 2103 N N . ASN A 1 267 ? -40.553 15.657 6.883 1.00 25.53 267 ASN A N 1
ATOM 2104 C CA . ASN A 1 267 ? -39.727 14.559 6.427 1.00 25.96 267 ASN A CA 1
ATOM 2105 C C . ASN A 1 267 ? -38.250 14.952 6.424 1.00 25.06 267 ASN A C 1
ATOM 2106 O O . ASN A 1 267 ? -37.422 14.256 6.984 1.00 25.15 267 ASN A O 1
ATOM 2111 N N . ARG A 1 268 ? -37.938 16.115 5.855 1.00 23.27 268 ARG A N 1
ATOM 2112 C CA . ARG A 1 268 ? -36.550 16.548 5.757 1.00 22.89 268 ARG A CA 1
ATOM 2113 C C . ARG A 1 268 ? -35.963 16.859 7.127 1.00 22.56 268 ARG A C 1
ATOM 2114 O O . ARG A 1 268 ? -34.767 16.657 7.343 1.00 23.56 268 ARG A O 1
ATOM 2122 N N . HIS A 1 269 ? -36.799 17.336 8.050 1.00 22.84 269 HIS A N 1
ATOM 2123 C CA . HIS A 1 269 ? -36.285 17.704 9.378 1.00 24.03 269 HIS A CA 1
ATOM 2124 C C . HIS A 1 269 ? -35.868 16.422 10.104 1.00 25.20 269 HIS A C 1
ATOM 2125 O O . HIS A 1 269 ? -34.757 16.325 10.643 1.00 25.28 269 HIS A O 1
ATOM 2132 N N . GLN A 1 270 ? -36.766 15.445 10.083 1.00 27.49 270 GLN A N 1
ATOM 2133 C CA . GLN A 1 270 ? -36.548 14.116 10.637 1.00 29.10 270 GLN A CA 1
ATOM 2134 C C . GLN A 1 270 ? -35.296 13.477 10.010 1.00 28.89 270 GLN A C 1
ATOM 2135 O O . GLN A 1 270 ? -34.429 12.963 10.717 1.00 29.77 270 GLN A O 1
ATOM 2141 N N . ARG A 1 271 ? -35.209 13.535 8.683 1.00 27.71 271 ARG A N 1
ATOM 2142 C CA . ARG A 1 271 ? -34.075 13.006 7.941 1.00 26.99 271 ARG A CA 1
ATOM 2143 C C . ARG A 1 271 ? -32.742 13.654 8.314 1.00 26.73 271 ARG A C 1
ATOM 2144 O O . ARG A 1 271 ? -31.753 12.946 8.549 1.00 26.42 271 ARG A O 1
ATOM 2152 N N . MET A 1 272 ? -32.701 14.988 8.361 1.00 26.19 272 MET A N 1
ATOM 2153 C CA . MET A 1 272 ? -31.457 15.648 8.720 1.00 26.28 272 MET A CA 1
ATOM 2154 C C . MET A 1 272 ? -31.031 15.298 10.150 1.00 27.60 272 MET A C 1
ATOM 2155 O O . MET A 1 272 ? -29.841 15.102 10.406 1.00 27.49 272 MET A O 1
ATOM 2160 N N . GLU A 1 273 ? -31.997 15.214 11.070 1.00 28.55 273 GLU A N 1
ATOM 2161 C CA . GLU A 1 273 ? -31.684 14.878 12.465 1.00 30.84 273 GLU A CA 1
ATOM 2162 C C . GLU A 1 273 ? -31.087 13.484 12.527 1.00 31.73 273 GLU A C 1
ATOM 2163 O O . GLU A 1 273 ? -30.090 13.256 13.229 1.00 32.48 273 GLU A O 1
ATOM 2169 N N . PHE A 1 274 ? -31.695 12.559 11.785 1.00 31.87 274 PHE A N 1
ATOM 2170 C CA . PHE A 1 274 ? -31.179 11.198 11.656 1.00 32.84 274 PHE A CA 1
ATOM 2171 C C . PHE A 1 274 ? -29.753 11.168 11.097 1.00 32.44 274 PHE A C 1
ATOM 2172 O O . PHE A 1 274 ? -28.882 10.491 11.657 1.00 33.36 274 PHE A O 1
ATOM 2180 N N . LEU A 1 275 ? -29.516 11.895 10.001 1.00 31.35 275 LEU A N 1
ATOM 2181 C CA . LEU A 1 275 ? -28.195 11.933 9.368 1.00 30.83 275 LEU A CA 1
ATOM 2182 C C . LEU A 1 275 ? -27.117 12.512 10.297 1.00 31.35 275 LEU A C 1
ATOM 2183 O O . LEU A 1 275 ? -25.970 12.056 10.279 1.00 31.82 275 LEU A O 1
ATOM 2188 N N . LEU A 1 276 ? -27.498 13.492 11.119 1.00 31.02 276 LEU A N 1
ATOM 2189 C CA . LEU A 1 276 ? -26.578 14.080 12.095 1.00 31.62 276 LEU A CA 1
ATOM 2190 C C . LEU A 1 276 ? -26.248 13.147 13.264 1.00 33.53 276 LEU A C 1
ATOM 2191 O O . LEU A 1 276 ? -25.175 13.251 13.854 1.00 33.98 276 LEU A O 1
ATOM 2196 N N . ASP A 1 277 ? -27.151 12.223 13.573 1.00 35.11 277 ASP A N 1
ATOM 2197 C CA . ASP A 1 277 ? -26.860 11.200 14.578 1.00 37.44 277 ASP A CA 1
ATOM 2198 C C . ASP A 1 277 ? -25.678 10.325 14.170 1.00 38.05 277 ASP A C 1
ATOM 2199 O O . ASP A 1 277 ? -24.911 9.888 15.028 1.00 39.29 277 ASP A O 1
ATOM 2204 N N . GLY A 1 278 ? -25.542 10.066 12.871 1.00 37.33 278 GLY A N 1
ATOM 2205 C CA . GLY A 1 278 ? -24.458 9.220 12.352 1.00 38.38 278 GLY A CA 1
ATOM 2206 C C . GLY A 1 278 ? -23.270 10.003 11.811 1.00 37.32 278 GLY A C 1
ATOM 2207 O O . GLY A 1 278 ? -22.295 9.416 11.331 1.00 38.47 278 GLY A O 1
ATOM 2208 N N . PHE A 1 279 ? -23.351 11.327 11.910 1.00 35.75 279 PHE A N 1
ATOM 2209 C CA . PHE A 1 279 ? -22.326 12.248 11.425 1.00 34.55 279 PHE A CA 1
ATOM 2210 C C . PHE A 1 279 ? -21.064 12.210 12.316 1.00 35.08 279 PHE A C 1
ATOM 2211 O O . PHE A 1 279 ? -21.151 12.353 13.540 1.00 35.53 279 PHE A O 1
ATOM 2219 N N . ASP A 1 280 ? -19.899 12.001 11.704 1.00 34.77 280 ASP A N 1
ATOM 2220 C CA . ASP A 1 280 ? -18.660 11.813 12.479 1.00 34.93 280 ASP A CA 1
ATOM 2221 C C . ASP A 1 280 ? -17.934 13.108 12.846 1.00 34.32 280 ASP A C 1
ATOM 2222 O O . ASP A 1 280 ? -16.907 13.086 13.536 1.00 34.54 280 ASP A O 1
ATOM 2227 N N . GLY A 1 281 ? -18.470 14.231 12.384 1.00 32.53 281 GLY A N 1
ATOM 2228 C CA . GLY A 1 281 ? -17.913 15.535 12.716 1.00 32.02 281 GLY A CA 1
ATOM 2229 C C . GLY A 1 281 ? -17.010 16.143 11.666 1.00 31.18 281 GLY A C 1
ATOM 2230 O O . GLY A 1 281 ? -16.712 17.330 11.738 1.00 30.47 281 GLY A O 1
ATOM 2231 N N . THR A 1 282 ? -16.568 15.341 10.693 1.00 31.57 282 THR A N 1
ATOM 2232 C CA . THR A 1 282 ? -15.616 15.824 9.672 1.00 31.27 282 THR A CA 1
ATOM 2233 C C . THR A 1 282 ? -16.260 16.784 8.669 1.00 30.59 282 THR A C 1
ATOM 2234 O O . THR A 1 282 ? -17.461 16.696 8.394 1.00 30.25 282 THR A O 1
ATOM 2238 N N . LYS A 1 283 ? -15.469 17.706 8.130 1.00 30.32 283 LYS A N 1
ATOM 2239 C CA . LYS A 1 283 ? -15.977 18.632 7.115 1.00 29.93 283 LYS A CA 1
ATOM 2240 C C . LYS A 1 283 ? -16.459 17.870 5.875 1.00 29.78 283 LYS A C 1
ATOM 2241 O O . LYS A 1 283 ? -17.518 18.192 5.323 1.00 29.18 283 LYS A O 1
ATOM 2247 N N . GLN A 1 284 ? -15.705 16.851 5.464 1.00 31.16 284 GLN A N 1
ATOM 2248 C CA . GLN A 1 284 ? -16.110 16.023 4.316 1.00 31.82 284 GLN A CA 1
ATOM 2249 C C . GLN A 1 284 ? -17.484 15.386 4.500 1.00 30.68 284 GLN A C 1
ATOM 2250 O O . GLN A 1 284 ? -18.335 15.487 3.608 1.00 30.02 284 GLN A O 1
ATOM 2256 N N . ALA A 1 285 ? -17.706 14.759 5.655 1.00 30.35 285 ALA A N 1
ATOM 2257 C CA . ALA A 1 285 ? -19.004 14.152 6.000 1.00 29.90 285 ALA A CA 1
ATOM 2258 C C . ALA A 1 285 ? -20.147 15.165 6.082 1.00 28.49 285 ALA A C 1
ATOM 2259 O O . ALA A 1 285 ? -21.281 14.885 5.663 1.00 28.14 285 ALA A O 1
ATOM 2261 N N . PHE A 1 286 ? -19.859 16.351 6.622 1.00 26.46 286 PHE A N 1
ATOM 2262 C CA . PHE A 1 286 ? -20.863 17.401 6.704 1.00 25.45 286 PHE A CA 1
ATOM 2263 C C . PHE A 1 286 ? -21.317 17.827 5.308 1.00 24.27 286 PHE A C 1
ATOM 2264 O O . PHE A 1 286 ? -22.509 17.997 5.070 1.00 23.81 286 PHE A O 1
ATOM 2272 N N . ALA A 1 287 ? -20.368 17.966 4.384 1.00 24.01 287 ALA A N 1
ATOM 2273 C CA . ALA A 1 287 ? -20.692 18.400 3.017 1.00 23.84 287 ALA A CA 1
ATOM 2274 C C . ALA A 1 287 ? -21.594 17.372 2.332 1.00 24.48 287 ALA A C 1
ATOM 2275 O O . ALA A 1 287 ? -22.501 17.719 1.579 1.00 23.69 287 ALA A O 1
ATOM 2277 N N . GLN A 1 288 ? -21.334 16.095 2.599 1.00 25.90 288 GLN A N 1
ATOM 2278 C CA . GLN A 1 288 ? -22.147 15.043 1.984 1.00 27.87 288 GLN A CA 1
ATOM 2279 C C . GLN A 1 288 ? -23.607 14.983 2.426 1.00 26.98 288 GLN A C 1
ATOM 2280 O O . GLN A 1 288 ? -24.460 14.496 1.674 1.00 27.69 288 GLN A O 1
ATOM 2286 N N . LEU A 1 289 ? -23.906 15.453 3.637 1.00 26.66 289 LEU A N 1
ATOM 2287 C CA . LEU A 1 289 ? -25.290 15.483 4.149 1.00 26.49 289 LEU A CA 1
ATOM 2288 C C . LEU A 1 289 ? -26.239 16.190 3.182 1.00 25.61 289 LEU A C 1
ATOM 2289 O O . LEU A 1 289 ? -27.376 15.764 2.994 1.00 25.61 289 LEU A O 1
ATOM 2294 N N . TRP A 1 290 ? -25.743 17.256 2.559 1.00 24.12 290 TRP A N 1
ATOM 2295 C CA . TRP A 1 290 ? -26.555 18.132 1.715 1.00 22.68 290 TRP A CA 1
ATOM 2296 C C . TRP A 1 290 ? -26.900 17.541 0.352 1.00 23.23 290 TRP A C 1
ATOM 2297 O O . TRP A 1 290 ? -27.663 18.136 -0.400 1.00 22.48 290 TRP A O 1
ATOM 2308 N N . ALA A 1 291 ? -26.320 16.389 0.031 1.00 23.31 291 ALA A N 1
ATOM 2309 C CA . ALA A 1 291 ? -26.601 15.697 -1.233 1.00 23.50 291 ALA A CA 1
ATOM 2310 C C . ALA A 1 291 ? -27.592 14.548 -1.023 1.00 24.16 291 ALA A C 1
ATOM 2311 O O . ALA A 1 291 ? -27.837 13.735 -1.937 1.00 23.89 291 ALA A O 1
ATOM 2313 N N . ASP A 1 292 ? -28.158 14.462 0.180 1.00 24.01 292 ASP A N 1
ATOM 2314 C CA . ASP A 1 292 ? -29.097 13.382 0.485 1.00 24.28 292 ASP A CA 1
ATOM 2315 C C . ASP A 1 292 ? -30.349 13.392 -0.408 1.00 24.74 292 ASP A C 1
ATOM 2316 O O . ASP A 1 292 ? -30.967 14.442 -0.617 1.00 24.00 292 ASP A O 1
ATOM 2321 N N . GLU A 1 293 ? -30.709 12.214 -0.924 1.00 24.55 293 GLU A N 1
ATOM 2322 C CA . GLU A 1 293 ? -31.849 12.088 -1.828 1.00 25.46 293 GLU A CA 1
ATOM 2323 C C . GLU A 1 293 ? -32.977 11.166 -1.352 1.00 26.26 293 GLU A C 1
ATOM 2324 O O . GLU A 1 293 ? -33.829 10.774 -2.149 1.00 26.98 293 GLU A O 1
ATOM 2330 N N . ASP A 1 294 ? -33.002 10.843 -0.058 1.00 26.83 294 ASP A N 1
ATOM 2331 C CA . ASP A 1 294 ? -34.171 10.172 0.517 1.00 28.12 294 ASP A CA 1
ATOM 2332 C C . ASP A 1 294 ? -35.468 10.980 0.313 1.00 27.29 294 ASP A C 1
ATOM 2333 O O . ASP A 1 294 ? -35.522 12.184 0.600 1.00 25.76 294 ASP A O 1
ATOM 2338 N N . ASN A 1 295 ? -36.496 10.300 -0.191 1.00 27.92 295 ASN A N 1
ATOM 2339 C CA . ASN A 1 295 ? -37.796 10.914 -0.509 1.00 27.83 295 ASN A CA 1
ATOM 2340 C C . ASN A 1 295 ? -37.711 11.877 -1.700 1.00 27.59 295 ASN A C 1
ATOM 2341 O O . ASN A 1 295 ? -38.547 12.778 -1.842 1.00 27.40 295 ASN A O 1
ATOM 2346 N N . TYR A 1 296 ? -36.687 11.681 -2.535 1.00 26.92 296 TYR A N 1
ATOM 2347 C CA . TYR A 1 296 ? -36.613 12.290 -3.868 1.00 26.39 296 TYR A CA 1
ATOM 2348 C C . TYR A 1 296 ? -37.998 12.219 -4.538 1.00 26.58 296 TYR A C 1
ATOM 2349 O O . TYR A 1 296 ? -38.661 11.163 -4.505 1.00 26.55 296 TYR A O 1
ATOM 2358 N N . PRO A 1 297 ? -38.431 13.321 -5.186 1.00 25.56 297 PRO A N 1
ATOM 2359 C CA . PRO A 1 297 ? -37.698 14.575 -5.427 1.00 24.79 297 PRO A CA 1
ATOM 2360 C C . PRO A 1 297 ? -37.784 15.597 -4.296 1.00 23.96 297 PRO A C 1
ATOM 2361 O O . PRO A 1 297 ? -37.191 16.679 -4.409 1.00 22.71 297 PRO A O 1
ATOM 2365 N N . PHE A 1 298 ? -38.508 15.263 -3.224 1.00 24.38 298 PHE A N 1
ATOM 2366 C CA . PHE A 1 298 ? -38.772 16.217 -2.121 1.00 23.93 298 PHE A CA 1
ATOM 2367 C C . PHE A 1 298 ? -37.663 16.172 -1.072 1.00 23.23 298 PHE A C 1
ATOM 2368 O O . PHE A 1 298 ? -37.866 16.535 0.088 1.00 23.19 298 PHE A O 1
ATOM 2376 N N . SER A 1 299 ? -36.495 15.729 -1.510 1.00 23.09 299 SER A N 1
ATOM 2377 C CA . SER A 1 299 ? -35.357 15.431 -0.638 1.00 22.65 299 SER A CA 1
ATOM 2378 C C . SER A 1 299 ? -34.608 16.664 -0.177 1.00 22.05 299 SER A C 1
ATOM 2379 O O . SER A 1 299 ? -34.839 17.784 -0.660 1.00 21.73 299 SER A O 1
ATOM 2382 N N . ILE A 1 300 ? -33.712 16.456 0.786 1.00 21.87 300 ILE A N 1
ATOM 2383 C CA . ILE A 1 300 ? -32.857 17.526 1.277 1.00 20.94 300 ILE A CA 1
ATOM 2384 C C . ILE A 1 300 ? -32.123 18.147 0.094 1.00 20.85 300 ILE A C 1
ATOM 2385 O O . ILE A 1 300 ? -32.073 19.363 -0.040 1.00 19.72 300 ILE A O 1
ATOM 2390 N N . CYS A 1 301 ? -31.558 17.305 -0.761 1.00 21.26 301 CYS A N 1
ATOM 2391 C CA . CYS A 1 301 ? -31.098 17.759 -2.063 1.00 21.61 301 CYS A CA 1
ATOM 2392 C C . CYS A 1 301 ? -32.291 17.657 -3.027 1.00 21.77 301 CYS A C 1
ATOM 2393 O O . CYS A 1 301 ? -32.567 16.600 -3.612 1.00 23.22 301 CYS A O 1
ATOM 2396 N N . ARG A 1 302 ? -33.025 18.762 -3.148 1.00 21.14 302 ARG A N 1
ATOM 2397 C CA . ARG A 1 302 ? -34.326 18.765 -3.826 1.00 20.71 302 ARG A CA 1
ATOM 2398 C C . ARG A 1 302 ? -34.153 18.789 -5.336 1.00 21.59 302 ARG A C 1
ATOM 2399 O O . ARG A 1 302 ? -33.211 19.397 -5.844 1.00 22.02 302 ARG A O 1
ATOM 2407 N N . ALA A 1 303 ? -35.082 18.141 -6.039 1.00 22.23 303 ALA A N 1
ATOM 2408 C CA . ALA A 1 303 ? -35.086 18.118 -7.508 1.00 22.05 303 ALA A CA 1
ATOM 2409 C C . ALA A 1 303 ? -36.410 18.611 -8.065 1.00 22.86 303 ALA A C 1
ATOM 2410 O O . ALA A 1 303 ? -37.482 18.317 -7.517 1.00 22.88 303 ALA A O 1
ATOM 2412 N N . TYR A 1 304 ? -36.325 19.349 -9.171 1.00 22.80 304 TYR A N 1
ATOM 2413 C CA . TYR A 1 304 ? -37.496 19.699 -9.965 1.00 22.94 304 TYR A CA 1
ATOM 2414 C C . TYR A 1 304 ? -37.987 18.472 -10.718 1.00 23.93 304 TYR A C 1
ATOM 2415 O O . TYR A 1 304 ? -37.204 17.803 -11.373 1.00 23.86 304 TYR A O 1
ATOM 2424 N N . GLU A 1 305 ? -39.289 18.188 -10.620 1.00 23.42 305 GLU A N 1
ATOM 2425 C CA . GLU A 1 305 ? -39.920 17.132 -11.393 1.00 25.72 305 GLU A CA 1
ATOM 2426 C C . GLU A 1 305 ? -41.312 17.621 -11.712 1.00 26.26 305 GLU A C 1
ATOM 2427 O O . GLU A 1 305 ? -42.146 17.786 -10.814 1.00 26.28 305 GLU A O 1
ATOM 2433 N N . GLU A 1 306 ? -41.545 17.908 -12.989 1.00 27.02 306 GLU A N 1
ATOM 2434 C CA . GLU A 1 306 ? -42.800 18.507 -13.402 1.00 28.58 306 GLU A CA 1
ATOM 2435 C C . GLU A 1 306 ? -43.982 17.648 -12.976 1.00 30.37 306 GLU A C 1
ATOM 2436 O O . GLU A 1 306 ? -44.037 16.443 -13.268 1.00 31.32 306 GLU A O 1
ATOM 2442 N N . GLY A 1 307 ? -44.914 18.278 -12.263 1.00 31.25 307 GLY A N 1
ATOM 2443 C CA . GLY A 1 307 ? -46.126 17.604 -11.812 1.00 33.58 307 GLY A CA 1
ATOM 2444 C C . GLY A 1 307 ? -45.989 17.013 -10.419 1.00 34.28 307 GLY A C 1
ATOM 2445 O O . GLY A 1 307 ? -46.930 16.402 -9.905 1.00 35.32 307 GLY A O 1
ATOM 2446 N N . LYS A 1 308 ? -44.820 17.186 -9.810 1.00 33.07 308 LYS A N 1
ATOM 2447 C CA . LYS A 1 308 ? -44.539 16.624 -8.496 1.00 33.79 308 LYS A CA 1
ATOM 2448 C C . LYS A 1 308 ? -43.871 17.645 -7.593 1.00 32.58 308 LYS A C 1
ATOM 2449 O O . LYS A 1 308 ? -44.425 18.031 -6.547 1.00 32.19 308 LYS A O 1
ATOM 2455 N N . SER A 1 309 ? -42.680 18.094 -7.998 1.00 31.56 309 SER A N 1
ATOM 2456 C CA . SER A 1 309 ? -41.909 19.077 -7.250 1.00 30.21 309 SER A CA 1
ATOM 2457 C C . SER A 1 309 ? -41.600 20.294 -8.123 1.00 30.17 309 SER A C 1
ATOM 2458 O O . SER A 1 309 ? -40.998 20.165 -9.185 1.00 29.99 309 SER A O 1
ATOM 2461 N N . ARG A 1 310 ? -42.005 21.473 -7.660 1.00 28.90 310 ARG A N 1
ATOM 2462 C CA . ARG A 1 310 ? -41.894 22.709 -8.450 1.00 29.74 310 ARG A CA 1
ATOM 2463 C C . ARG A 1 310 ? -40.517 23.358 -8.392 1.00 28.02 310 ARG A C 1
ATOM 2464 O O . ARG A 1 310 ? -40.167 24.153 -9.260 1.00 28.70 310 ARG A O 1
ATOM 2472 N N . GLY A 1 311 ? -39.740 23.022 -7.368 1.00 26.23 311 GLY A N 1
ATOM 2473 C CA . GLY A 1 311 ? -38.454 23.654 -7.145 1.00 25.46 311 GLY A CA 1
ATOM 2474 C C . GLY A 1 311 ? -37.343 22.644 -6.997 1.00 24.39 311 GLY A C 1
ATOM 2475 O O . GLY A 1 311 ? -37.582 21.432 -7.043 1.00 25.26 311 GLY A O 1
ATOM 2476 N N . ALA A 1 312 ? -36.130 23.155 -6.817 1.00 23.79 312 ALA A N 1
ATOM 2477 C CA . ALA A 1 312 ? -34.930 22.313 -6.680 1.00 22.74 312 ALA A CA 1
ATOM 2478 C C . ALA A 1 312 ? -33.985 22.985 -5.715 1.00 21.70 312 ALA A C 1
ATOM 2479 O O . ALA A 1 312 ? -34.148 24.162 -5.419 1.00 21.32 312 ALA A O 1
ATOM 2481 N N . THR A 1 313 ? -32.980 22.261 -5.226 1.00 20.91 313 THR A N 1
ATOM 2482 C CA . THR A 1 313 ? -31.909 22.901 -4.465 1.00 20.04 313 THR A CA 1
ATOM 2483 C C . THR A 1 313 ? -31.086 23.710 -5.457 1.00 20.57 313 THR A C 1
ATOM 2484 O O . THR A 1 313 ? -30.577 23.161 -6.445 1.00 20.38 313 THR A O 1
ATOM 2488 N N . LEU A 1 314 ? -30.990 25.017 -5.204 1.00 19.70 314 LEU A N 1
ATOM 2489 C CA . LEU A 1 314 ? -30.328 25.927 -6.146 1.00 20.63 314 LEU A CA 1
ATOM 2490 C C . LEU A 1 314 ? -28.916 26.292 -5.739 1.00 20.43 314 LEU A C 1
ATOM 2491 O O . LEU A 1 314 ? -28.117 26.707 -6.575 1.00 20.79 314 LEU A O 1
ATOM 2496 N N . PHE A 1 315 ? -28.630 26.168 -4.450 1.00 20.27 315 PHE A N 1
ATOM 2497 C CA . PHE A 1 315 ? -27.250 26.231 -3.947 1.00 21.02 315 PHE A CA 1
ATOM 2498 C C . PHE A 1 315 ? -27.166 25.719 -2.525 1.00 20.73 315 PHE A C 1
ATOM 2499 O O . PHE A 1 315 ? -28.161 25.579 -1.814 1.00 19.76 315 PHE A O 1
ATOM 2507 N N . ASN A 1 316 ? -25.940 25.388 -2.167 1.00 21.18 316 ASN A N 1
ATOM 2508 C CA . ASN A 1 316 ? -25.585 24.954 -0.846 1.00 19.96 316 ASN A CA 1
ATOM 2509 C C . ASN A 1 316 ? -24.443 25.846 -0.386 1.00 20.04 316 ASN A C 1
ATOM 2510 O O . ASN A 1 316 ? -23.552 26.212 -1.172 1.00 19.20 316 ASN A O 1
ATOM 2515 N N . ILE A 1 317 ? -24.488 26.206 0.887 1.00 18.13 317 ILE A N 1
ATOM 2516 C CA . ILE A 1 317 ? -23.386 26.935 1.496 1.00 18.33 317 ILE A CA 1
ATOM 2517 C C . ILE A 1 317 ? -23.017 26.296 2.815 1.00 18.40 317 ILE A C 1
ATOM 2518 O O . ILE A 1 317 ? -23.884 25.929 3.584 1.00 18.35 317 ILE A O 1
ATOM 2523 N N . ILE A 1 318 ? -21.719 26.207 3.070 1.00 18.69 318 ILE A N 1
ATOM 2524 C CA . ILE A 1 318 ? -21.195 25.655 4.324 1.00 18.95 318 ILE A CA 1
ATOM 2525 C C . ILE A 1 318 ? -20.186 26.631 4.902 1.00 19.22 318 ILE A C 1
ATOM 2526 O O . ILE A 1 318 ? -19.187 26.980 4.248 1.00 19.18 318 ILE A O 1
ATOM 2531 N N . TYR A 1 319 ? -20.443 27.048 6.141 1.00 18.90 319 TYR A N 1
ATOM 2532 C CA . TYR A 1 319 ? -19.522 27.918 6.873 1.00 18.70 319 TYR A CA 1
ATOM 2533 C C . TYR A 1 319 ? -18.625 27.082 7.746 1.00 19.22 319 TYR A C 1
ATOM 2534 O O . TYR A 1 319 ? -19.092 26.404 8.663 1.00 19.80 319 TYR A O 1
ATOM 2543 N N . ASP A 1 320 ? -17.329 27.135 7.451 1.00 19.10 320 ASP A N 1
ATOM 2544 C CA . ASP A 1 320 ? -16.281 26.527 8.274 1.00 20.64 320 ASP A CA 1
ATOM 2545 C C . ASP A 1 320 ? -15.889 27.616 9.261 1.00 20.38 320 ASP A C 1
ATOM 2546 O O . ASP A 1 320 ? -15.022 28.448 8.986 1.00 20.76 320 ASP A O 1
ATOM 2551 N N . HIS A 1 321 ? -16.535 27.615 10.416 1.00 20.13 321 HIS A N 1
ATOM 2552 C CA . HIS A 1 321 ? -16.344 28.724 11.360 1.00 20.87 321 HIS A CA 1
ATOM 2553 C C . HIS A 1 321 ? -14.912 28.884 11.851 1.00 21.75 321 HIS A C 1
ATOM 2554 O O . HIS A 1 321 ? -14.445 30.014 12.045 1.00 22.86 321 HIS A O 1
ATOM 2561 N N . ALA A 1 322 ? -14.209 27.765 12.038 1.00 20.94 322 ALA A N 1
ATOM 2562 C CA . ALA A 1 322 ? -12.813 27.776 12.497 1.00 22.88 322 ALA A CA 1
ATOM 2563 C C . ALA A 1 322 ? -11.881 28.587 11.583 1.00 22.80 322 ALA A C 1
ATOM 2564 O O . ALA A 1 322 ? -10.935 29.202 12.075 1.00 22.91 322 ALA A O 1
ATOM 2566 N N . ARG A 1 323 ? -12.160 28.573 10.276 1.00 22.87 323 ARG A N 1
ATOM 2567 C CA . ARG A 1 323 ? -11.259 29.139 9.261 1.00 24.01 323 ARG A CA 1
ATOM 2568 C C . ARG A 1 323 ? -11.809 30.426 8.675 1.00 22.89 323 ARG A C 1
ATOM 2569 O O . ARG A 1 323 ? -11.137 31.069 7.856 1.00 23.34 323 ARG A O 1
ATOM 2577 N N A ARG A 1 324 ? -13.020 30.801 9.090 0.50 22.08 324 ARG A N 1
ATOM 2578 N N B ARG A 1 324 ? -13.022 30.796 9.089 0.50 22.33 324 ARG A N 1
ATOM 2579 C CA A ARG A 1 324 ? -13.777 31.900 8.475 0.50 21.32 324 ARG A CA 1
ATOM 2580 C CA B ARG A 1 324 ? -13.781 31.890 8.474 0.50 21.80 324 ARG A CA 1
ATOM 2581 C C A ARG A 1 324 ? -13.819 31.777 6.945 0.50 21.48 324 ARG A C 1
ATOM 2582 C C B ARG A 1 324 ? -13.794 31.766 6.948 0.50 21.76 324 ARG A C 1
ATOM 2583 O O A ARG A 1 324 ? -13.505 32.723 6.224 0.50 21.13 324 ARG A O 1
ATOM 2584 O O B ARG A 1 324 ? -13.429 32.698 6.231 0.50 21.40 324 ARG A O 1
ATOM 2599 N N . GLU A 1 325 ? -14.200 30.590 6.472 1.00 21.65 325 GLU A N 1
ATOM 2600 C CA . GLU A 1 325 ? -14.365 30.314 5.045 1.00 22.40 325 GLU A CA 1
ATOM 2601 C C . GLU A 1 325 ? -15.751 29.760 4.790 1.00 21.87 325 GLU A C 1
ATOM 2602 O O . GLU A 1 325 ? -16.318 29.077 5.641 1.00 23.20 325 GLU A O 1
ATOM 2608 N N . ALA A 1 326 ? -16.291 30.048 3.613 1.00 21.12 326 ALA A N 1
ATOM 2609 C CA . ALA A 1 326 ? -17.616 29.574 3.248 1.00 20.76 326 ALA A CA 1
ATOM 2610 C C . ALA A 1 326 ? -17.493 28.908 1.905 1.00 21.33 326 ALA A C 1
ATOM 2611 O O . ALA A 1 326 ? -17.022 29.527 0.970 1.00 22.99 326 ALA A O 1
ATOM 2613 N N . THR A 1 327 ? -17.875 27.640 1.813 1.00 20.35 327 THR A N 1
ATOM 2614 C CA . THR A 1 327 ? -17.802 26.929 0.541 1.00 19.75 327 THR A CA 1
ATOM 2615 C C . THR A 1 327 ? -19.190 26.910 -0.066 1.00 19.54 327 THR A C 1
ATOM 2616 O O . THR A 1 327 ? -20.162 26.536 0.587 1.00 19.16 327 THR A O 1
ATOM 2620 N N . VAL A 1 328 ? -19.257 27.343 -1.312 1.00 19.06 328 VAL A N 1
ATOM 2621 C CA . VAL A 1 328 ? -20.521 27.448 -2.025 1.00 19.28 328 VAL A CA 1
ATOM 2622 C C . VAL A 1 328 ? -20.523 26.424 -3.148 1.00 19.80 328 VAL A C 1
ATOM 2623 O O . VAL A 1 328 ? -19.535 26.293 -3.896 1.00 20.32 328 VAL A O 1
ATOM 2627 N N . ARG A 1 329 ? -21.624 25.677 -3.237 1.00 21.20 329 ARG A N 1
ATOM 2628 C CA . ARG A 1 329 ? -21.892 24.822 -4.368 1.00 22.12 329 ARG A CA 1
ATOM 2629 C C . ARG A 1 329 ? -23.166 25.285 -5.044 1.00 22.04 329 ARG A C 1
ATOM 2630 O O . ARG A 1 329 ? -24.243 25.247 -4.444 1.00 22.21 329 ARG A O 1
ATOM 2638 N N . LEU A 1 330 ? -23.051 25.719 -6.295 1.00 21.42 330 LEU A N 1
ATOM 2639 C CA . LEU A 1 330 ? -24.222 26.122 -7.080 1.00 22.24 330 LEU A CA 1
ATOM 2640 C C . LEU A 1 330 ? -24.941 24.898 -7.666 1.00 21.79 330 LEU A C 1
ATOM 2641 O O . LEU A 1 330 ? -24.299 23.935 -8.076 1.00 23.09 330 LEU A O 1
ATOM 2646 N N . GLY A 1 331 ? -26.272 24.945 -7.679 1.00 21.49 331 GLY A N 1
ATOM 2647 C CA . GLY A 1 331 ? -27.093 23.818 -8.109 1.00 22.24 331 GLY A CA 1
ATOM 2648 C C . GLY A 1 331 ? -27.247 22.773 -7.012 1.00 21.59 331 GLY A C 1
ATOM 2649 O O . GLY A 1 331 ? -27.125 23.079 -5.823 1.00 21.81 331 GLY A O 1
ATOM 2650 N N . ARG A 1 332 ? -27.539 21.537 -7.420 1.00 21.78 332 ARG A N 1
ATOM 2651 C CA . ARG A 1 332 ? -27.724 20.417 -6.502 1.00 22.11 332 ARG A CA 1
ATOM 2652 C C . ARG A 1 332 ? -26.390 19.821 -6.067 1.00 22.78 332 ARG A C 1
ATOM 2653 O O . ARG A 1 332 ? -25.545 19.504 -6.921 1.00 22.90 332 ARG A O 1
ATOM 2661 N N . PRO A 1 333 ? -26.186 19.660 -4.744 1.00 22.73 333 PRO A N 1
ATOM 2662 C CA . PRO A 1 333 ? -24.910 19.109 -4.249 1.00 23.62 333 PRO A CA 1
ATOM 2663 C C . PRO A 1 333 ? -24.559 17.710 -4.730 1.00 24.88 333 PRO A C 1
ATOM 2664 O O . PRO A 1 333 ? -23.388 17.306 -4.630 1.00 25.39 333 PRO A O 1
ATOM 2668 N N . THR A 1 334 ? -25.542 16.972 -5.243 1.00 25.24 334 THR A N 1
ATOM 2669 C CA . THR A 1 334 ? -25.270 15.675 -5.883 1.00 26.64 334 THR A CA 1
ATOM 2670 C C . THR A 1 334 ? -24.368 15.825 -7.117 1.00 27.74 334 THR A C 1
ATOM 2671 O O . THR A 1 334 ? -23.656 14.886 -7.499 1.00 29.01 334 THR A O 1
ATOM 2675 N N . ASN A 1 335 ? -24.428 16.989 -7.758 1.00 27.28 335 ASN A N 1
ATOM 2676 C CA . ASN A 1 335 ? -23.611 17.271 -8.940 1.00 27.99 335 ASN A CA 1
ATOM 2677 C C . ASN A 1 335 ? -23.593 18.779 -9.205 1.00 27.11 335 ASN A C 1
ATOM 2678 O O . ASN A 1 335 ? -24.324 19.288 -10.061 1.00 26.66 335 ASN A O 1
ATOM 2683 N N . PRO A 1 336 ? -22.774 19.509 -8.419 1.00 25.81 336 PRO A N 1
ATOM 2684 C CA . PRO A 1 336 ? -22.807 20.979 -8.438 1.00 24.81 336 PRO A CA 1
ATOM 2685 C C . PRO A 1 336 ? -22.434 21.555 -9.798 1.00 24.68 336 PRO A C 1
ATOM 2686 O O . PRO A 1 336 ? -21.592 20.993 -10.513 1.00 25.50 336 PRO A O 1
ATOM 2690 N N . ASP A 1 337 ? -23.079 22.659 -10.154 1.00 23.53 337 ASP A N 1
ATOM 2691 C CA . ASP A 1 337 ? -22.783 23.367 -11.394 1.00 24.30 337 ASP A CA 1
ATOM 2692 C C . ASP A 1 337 ? -21.426 24.020 -11.251 1.00 24.12 337 ASP A C 1
ATOM 2693 O O . ASP A 1 337 ? -20.677 24.130 -12.224 1.00 25.10 337 ASP A O 1
ATOM 2698 N N . GLU A 1 338 ? -21.130 24.487 -10.041 1.00 24.02 338 GLU A N 1
ATOM 2699 C CA . GLU A 1 338 ? -19.784 24.969 -9.725 1.00 25.46 338 GLU A CA 1
ATOM 2700 C C . GLU A 1 338 ? -19.569 24.967 -8.231 1.00 23.77 338 GLU A C 1
ATOM 2701 O O . GLU A 1 338 ? -20.509 24.791 -7.456 1.00 22.48 338 GLU A O 1
ATOM 2707 N N . MET A 1 339 ? -18.317 25.170 -7.838 1.00 24.35 339 MET A N 1
ATOM 2708 C CA . MET A 1 339 ? -17.939 25.170 -6.427 1.00 23.82 339 MET A CA 1
ATOM 2709 C C . MET A 1 339 ? -16.825 26.183 -6.232 1.00 22.95 339 MET A C 1
ATOM 2710 O O . MET A 1 339 ? -15.887 26.232 -7.035 1.00 23.29 339 MET A O 1
ATOM 2715 N N . PHE A 1 340 ? -16.928 26.997 -5.181 1.00 21.57 340 PHE A N 1
ATOM 2716 C CA . PHE A 1 340 ? -15.861 27.915 -4.852 1.00 22.20 340 PHE A CA 1
ATOM 2717 C C . PHE A 1 340 ? -15.879 28.203 -3.355 1.00 21.15 340 PHE A C 1
ATOM 2718 O O . PHE A 1 340 ? -16.882 27.931 -2.669 1.00 20.00 340 PHE A O 1
ATOM 2726 N N . VAL A 1 341 ? -14.752 28.727 -2.870 1.00 22.15 341 VAL A N 1
ATOM 2727 C CA . VAL A 1 341 ? -14.597 29.097 -1.461 1.00 22.65 341 VAL A CA 1
ATOM 2728 C C . VAL A 1 341 ? -14.450 30.608 -1.309 1.00 22.48 341 VAL A C 1
ATOM 2729 O O . VAL A 1 341 ? -13.634 31.227 -2.000 1.00 24.08 341 VAL A O 1
ATOM 2733 N N . MET A 1 342 ? -15.231 31.176 -0.392 1.00 22.10 342 MET A N 1
ATOM 2734 C CA . MET A 1 342 ? -15.152 32.598 -0.076 1.00 22.54 342 MET A CA 1
ATOM 2735 C C . MET A 1 342 ? -14.387 32.783 1.212 1.00 23.29 342 MET A C 1
ATOM 2736 O O . MET A 1 342 ? -14.598 32.048 2.190 1.00 22.80 342 MET A O 1
ATOM 2741 N N . ARG A 1 343 ? -13.527 33.792 1.216 1.00 23.13 343 ARG A N 1
ATOM 2742 C CA . ARG A 1 343 ? -12.746 34.142 2.396 1.00 23.26 343 ARG A CA 1
ATOM 2743 C C . ARG A 1 343 ? -12.384 35.612 2.343 1.00 23.38 343 ARG A C 1
ATOM 2744 O O . ARG A 1 343 ? -12.352 36.227 1.268 1.00 23.23 343 ARG A O 1
ATOM 2752 N N . PHE A 1 344 ? -12.065 36.164 3.503 1.00 22.65 344 PHE A N 1
ATOM 2753 C CA . PHE A 1 344 ? -11.785 37.598 3.605 1.00 22.85 344 PHE A CA 1
ATOM 2754 C C . PHE A 1 344 ? -10.305 37.875 3.531 1.00 24.48 344 PHE A C 1
ATOM 2755 O O . PHE A 1 344 ? -9.490 37.095 4.045 1.00 26.36 344 PHE A O 1
ATOM 2763 N N . ASP A 1 345 ? -9.957 38.982 2.890 1.00 24.31 345 ASP A N 1
ATOM 2764 C CA . ASP A 1 345 ? -8.555 39.329 2.773 1.00 27.06 345 ASP A CA 1
ATOM 2765 C C . ASP A 1 345 ? -8.203 40.520 3.658 1.00 28.01 345 ASP A C 1
ATOM 2766 O O . ASP A 1 345 ? -9.059 41.040 4.369 1.00 27.17 345 ASP A O 1
ATOM 2771 N N . GLU A 1 346 ? -6.933 40.909 3.649 1.00 30.30 346 GLU A N 1
ATOM 2772 C CA . GLU A 1 346 ? -6.473 42.026 4.472 1.00 31.75 346 GLU A CA 1
ATOM 2773 C C . GLU A 1 346 ? -7.232 43.334 4.228 1.00 31.08 346 GLU A C 1
ATOM 2774 O O . GLU A 1 346 ? -7.538 44.059 5.181 1.00 31.16 346 GLU A O 1
ATOM 2780 N N . GLU A 1 347 ? -7.542 43.613 2.966 1.00 30.15 347 GLU A N 1
ATOM 2781 C CA . GLU A 1 347 ? -8.295 44.807 2.588 1.00 30.16 347 GLU A CA 1
ATOM 2782 C C . GLU A 1 347 ? -9.748 44.766 3.071 1.00 27.86 347 GLU A C 1
ATOM 2783 O O . GLU A 1 347 ? -10.311 45.794 3.468 1.00 27.41 347 GLU A O 1
ATOM 2789 N N . ASP A 1 348 ? -10.345 43.571 3.058 1.00 25.02 348 ASP A N 1
ATOM 2790 C CA . ASP A 1 348 ? -11.680 43.375 3.661 1.00 23.43 348 ASP A CA 1
ATOM 2791 C C . ASP A 1 348 ? -11.638 43.748 5.132 1.00 23.45 348 ASP A C 1
ATOM 2792 O O . ASP A 1 348 ? -12.569 44.346 5.653 1.00 22.84 348 ASP A O 1
ATOM 2797 N N . GLU A 1 349 ? -10.566 43.355 5.810 1.00 24.86 349 GLU A N 1
ATOM 2798 C CA . GLU A 1 349 ? -10.429 43.630 7.242 1.00 25.90 349 GLU A CA 1
ATOM 2799 C C . GLU A 1 349 ? -10.110 45.107 7.535 1.00 26.79 349 GLU A C 1
ATOM 2800 O O . GLU A 1 349 ? -10.621 45.663 8.514 1.00 26.26 349 GLU A O 1
ATOM 2806 N N . ARG A 1 350 ? -9.291 45.737 6.692 1.00 27.47 350 ARG A N 1
ATOM 2807 C CA . ARG A 1 350 ? -9.001 47.176 6.827 1.00 28.65 350 ARG A CA 1
ATOM 2808 C C . ARG A 1 350 ? -10.262 48.029 6.704 1.00 27.76 350 ARG A C 1
ATOM 2809 O O . ARG A 1 350 ? -10.439 48.999 7.461 1.00 28.09 350 ARG A O 1
ATOM 2817 N N . SER A 1 351 ? -11.137 47.680 5.755 1.00 25.93 351 SER A N 1
ATOM 2818 C CA . SER A 1 351 ? -12.405 48.399 5.633 1.00 25.10 351 SER A CA 1
ATOM 2819 C C . SER A 1 351 ? -13.221 48.286 6.921 1.00 24.78 351 SER A C 1
ATOM 2820 O O . SER A 1 351 ? -13.744 49.284 7.426 1.00 25.14 351 SER A O 1
ATOM 2823 N N . ALA A 1 352 ? -13.307 47.073 7.471 1.00 24.11 352 ALA A N 1
ATOM 2824 C CA . ALA A 1 352 ? -14.074 46.838 8.680 1.00 24.42 352 ALA A CA 1
ATOM 2825 C C . ALA A 1 352 ? -13.567 47.633 9.881 1.00 25.32 352 ALA A C 1
ATOM 2826 O O . ALA A 1 352 ? -14.352 48.008 10.752 1.00 26.41 352 ALA A O 1
ATOM 2828 N N . LEU A 1 353 ? -12.258 47.893 9.918 1.00 27.02 353 LEU A N 1
ATOM 2829 C CA . LEU A 1 353 ? -11.632 48.609 11.037 1.00 29.25 353 LEU A CA 1
ATOM 2830 C C . LEU A 1 353 ? -11.576 50.098 10.777 1.00 31.17 353 LEU A C 1
ATOM 2831 O O . LEU A 1 353 ? -11.120 50.867 11.641 1.00 32.47 353 LEU A O 1
ATOM 2836 N N . ASN A 1 354 ? -12.010 50.502 9.576 1.00 31.50 354 ASN A N 1
ATOM 2837 C CA . ASN A 1 354 ? -11.954 51.910 9.157 1.00 33.54 354 ASN A CA 1
ATOM 2838 C C . ASN A 1 354 ? -10.510 52.438 9.232 1.00 35.12 354 ASN A C 1
ATOM 2839 O O . ASN A 1 354 ? -10.245 53.587 9.631 1.00 35.96 354 ASN A O 1
ATOM 2844 N N . ALA A 1 355 ? -9.579 51.575 8.831 1.00 35.52 355 ALA A N 1
ATOM 2845 C CA . ALA A 1 355 ? -8.148 51.834 8.946 1.00 37.76 355 ALA A CA 1
ATOM 2846 C C . ALA A 1 355 ? -7.550 52.380 7.653 1.00 38.85 355 ALA A C 1
ATOM 2847 O O . ALA A 1 355 ? -8.130 52.212 6.580 1.00 39.60 355 ALA A O 1
ATOM 2849 N N . MET B 1 1 ? -54.439 50.720 52.429 1.00 27.50 1 MET B N 1
ATOM 2850 C CA . MET B 1 1 ? -54.846 50.608 51.003 1.00 26.31 1 MET B CA 1
ATOM 2851 C C . MET B 1 1 ? -55.679 49.351 50.872 1.00 25.52 1 MET B C 1
ATOM 2852 O O . MET B 1 1 ? -55.400 48.374 51.557 1.00 26.80 1 MET B O 1
ATOM 2857 N N . LEU B 1 2 ? -56.706 49.379 50.021 1.00 24.36 2 LEU B N 1
ATOM 2858 C CA . LEU B 1 2 ? -57.516 48.181 49.762 1.00 23.68 2 LEU B CA 1
ATOM 2859 C C . LEU B 1 2 ? -56.602 47.104 49.186 1.00 22.58 2 LEU B C 1
ATOM 2860 O O . LEU B 1 2 ? -55.834 47.367 48.259 1.00 21.21 2 LEU B O 1
ATOM 2865 N N . HIS B 1 3 ? -56.656 45.911 49.780 1.00 22.83 3 HIS B N 1
ATOM 2866 C CA . HIS B 1 3 ? -55.798 44.798 49.377 1.00 22.96 3 HIS B CA 1
ATOM 2867 C C . HIS B 1 3 ? -56.701 43.642 49.005 1.00 22.77 3 HIS B C 1
ATOM 2868 O O . HIS B 1 3 ? -57.493 43.144 49.833 1.00 24.48 3 HIS B O 1
ATOM 2875 N N . ILE B 1 4 ? -56.614 43.258 47.745 1.00 21.76 4 ILE B N 1
ATOM 2876 C CA . ILE B 1 4 ? -57.471 42.209 47.207 1.00 21.81 4 ILE B CA 1
ATOM 2877 C C . ILE B 1 4 ? -56.681 40.942 46.931 1.00 21.49 4 ILE B C 1
ATOM 2878 O O . ILE B 1 4 ? -55.705 40.941 46.197 1.00 20.74 4 ILE B O 1
ATOM 2883 N N . LEU B 1 5 ? -57.147 39.860 47.527 1.00 21.93 5 LEU B N 1
ATOM 2884 C CA . LEU B 1 5 ? -56.593 38.552 47.269 1.00 22.23 5 LEU B CA 1
ATOM 2885 C C . LEU B 1 5 ? -57.352 37.896 46.122 1.00 22.83 5 LEU B C 1
ATOM 2886 O O . LEU B 1 5 ? -58.558 37.644 46.225 1.00 23.68 5 LEU B O 1
ATOM 2891 N N . CYS B 1 6 ? -56.648 37.625 45.021 1.00 22.40 6 CYS B N 1
ATOM 2892 C CA . CYS B 1 6 ? -57.257 37.022 43.827 1.00 22.78 6 CYS B CA 1
ATOM 2893 C C . CYS B 1 6 ? -56.731 35.615 43.589 1.00 22.47 6 CYS B C 1
ATOM 2894 O O . CYS B 1 6 ? -55.526 35.412 43.507 1.00 22.72 6 CYS B O 1
ATOM 2897 N N . GLN B 1 7 ? -57.646 34.657 43.453 1.00 24.25 7 GLN B N 1
ATOM 2898 C CA . GLN B 1 7 ? -57.327 33.238 43.422 1.00 25.00 7 GLN B CA 1
ATOM 2899 C C . GLN B 1 7 ? -58.236 32.588 42.363 1.00 25.31 7 GLN B C 1
ATOM 2900 O O . GLN B 1 7 ? -59.340 33.061 42.132 1.00 25.90 7 GLN B O 1
ATOM 2906 N N . GLY B 1 8 ? -57.796 31.505 41.730 1.00 24.47 8 GLY B N 1
ATOM 2907 C CA . GLY B 1 8 ? -58.701 30.741 40.876 1.00 24.87 8 GLY B CA 1
ATOM 2908 C C . GLY B 1 8 ? -58.353 30.791 39.404 1.00 23.46 8 GLY B C 1
ATOM 2909 O O . GLY B 1 8 ? -57.184 30.981 39.029 1.00 24.53 8 GLY B O 1
ATOM 2910 N N . THR B 1 9 ? -59.369 30.602 38.568 1.00 23.12 9 THR B N 1
ATOM 2911 C CA . THR B 1 9 ? -59.210 30.703 37.118 1.00 22.47 9 THR B CA 1
ATOM 2912 C C . THR B 1 9 ? -58.967 32.157 36.735 1.00 22.20 9 THR B C 1
ATOM 2913 O O . THR B 1 9 ? -59.200 33.048 37.554 1.00 20.86 9 THR B O 1
ATOM 2917 N N . PRO B 1 10 ? -58.490 32.412 35.497 1.00 21.85 10 PRO B N 1
ATOM 2918 C CA . PRO B 1 10 ? -58.316 33.848 35.161 1.00 21.27 10 PRO B CA 1
ATOM 2919 C C . PRO B 1 10 ? -59.604 34.671 35.355 1.00 20.72 10 PRO B C 1
ATOM 2920 O O . PRO B 1 10 ? -59.537 35.797 35.891 1.00 19.76 10 PRO B O 1
ATOM 2924 N N . PHE B 1 11 ? -60.749 34.124 34.951 1.00 20.86 11 PHE B N 1
ATOM 2925 C CA . PHE B 1 11 ? -62.024 34.832 35.146 1.00 20.46 11 PHE B CA 1
ATOM 2926 C C . PHE B 1 11 ? -62.289 35.045 36.625 1.00 20.44 11 PHE B C 1
ATOM 2927 O O . PHE B 1 11 ? -62.629 36.150 37.034 1.00 19.67 11 PHE B O 1
ATOM 2935 N N . GLU B 1 12 ? -62.139 33.988 37.426 1.00 19.67 12 GLU B N 1
ATOM 2936 C CA . GLU B 1 12 ? -62.305 34.117 38.888 1.00 19.26 12 GLU B CA 1
ATOM 2937 C C . GLU B 1 12 ? -61.364 35.178 39.486 1.00 18.63 12 GLU B C 1
ATOM 2938 O O . GLU B 1 12 ? -61.778 35.962 40.335 1.00 18.73 12 GLU B O 1
ATOM 2944 N N . ILE B 1 13 ? -60.103 35.205 39.044 1.00 17.72 13 ILE B N 1
ATOM 2945 C CA . ILE B 1 13 ? -59.144 36.211 39.494 1.00 17.84 13 ILE B CA 1
ATOM 2946 C C . ILE B 1 13 ? -59.647 37.630 39.193 1.00 18.00 13 ILE B C 1
ATOM 2947 O O . ILE B 1 13 ? -59.598 38.513 40.056 1.00 17.85 13 ILE B O 1
ATOM 2952 N N . GLY B 1 14 ? -60.172 37.812 37.987 1.00 18.97 14 GLY B N 1
ATOM 2953 C CA . GLY B 1 14 ? -60.692 39.129 37.587 1.00 17.51 14 GLY B CA 1
ATOM 2954 C C . GLY B 1 14 ? -61.920 39.502 38.410 1.00 17.80 14 GLY B C 1
ATOM 2955 O O . GLY B 1 14 ? -62.074 40.660 38.815 1.00 17.87 14 GLY B O 1
ATOM 2956 N N . TYR B 1 15 ? -62.815 38.543 38.627 1.00 17.46 15 TYR B N 1
ATOM 2957 C CA . TYR B 1 15 ? -64.027 38.820 39.388 1.00 16.88 15 TYR B CA 1
ATOM 2958 C C . TYR B 1 15 ? -63.711 39.245 40.816 1.00 17.42 15 TYR B C 1
ATOM 2959 O O . TYR B 1 15 ? -64.371 40.131 41.354 1.00 18.48 15 TYR B O 1
ATOM 2968 N N . GLU B 1 16 ? -62.693 38.638 41.430 1.00 17.68 16 GLU B N 1
ATOM 2969 C CA . GLU B 1 16 ? -62.273 39.058 42.773 1.00 18.38 16 GLU B CA 1
ATOM 2970 C C . GLU B 1 16 ? -61.870 40.527 42.793 1.00 17.10 16 GLU B C 1
ATOM 2971 O O . GLU B 1 16 ? -62.317 41.293 43.671 1.00 18.69 16 GLU B O 1
ATOM 2977 N N . HIS B 1 17 ? -61.037 40.902 41.811 1.00 16.56 17 HIS B N 1
ATOM 2978 C CA . HIS B 1 17 ? -60.572 42.277 41.622 1.00 16.03 17 HIS B CA 1
ATOM 2979 C C . HIS B 1 17 ? -61.759 43.202 41.346 1.00 16.00 17 HIS B C 1
ATOM 2980 O O . HIS B 1 17 ? -61.907 44.226 42.016 1.00 17.89 17 HIS B O 1
ATOM 2987 N N . GLY B 1 18 ? -62.600 42.850 40.376 1.00 15.57 18 GLY B N 1
ATOM 2988 C CA . GLY B 1 18 ? -63.724 43.739 39.972 1.00 16.18 18 GLY B CA 1
ATOM 2989 C C . GLY B 1 18 ? -64.752 43.943 41.060 1.00 17.31 18 GLY B C 1
ATOM 2990 O O . GLY B 1 18 ? -65.231 45.073 41.289 1.00 17.31 18 GLY B O 1
ATOM 2991 N N . SER B 1 19 ? -65.098 42.871 41.776 1.00 17.16 19 SER B N 1
ATOM 2992 C CA . SER B 1 19 ? -66.096 42.963 42.824 1.00 18.26 19 SER B CA 1
ATOM 2993 C C . SER B 1 19 ? -65.577 43.697 44.074 1.00 18.06 19 SER B C 1
ATOM 2994 O O . SER B 1 19 ? -66.264 44.564 44.601 1.00 18.57 19 SER B O 1
ATOM 2997 N N . ALA B 1 20 ? -64.353 43.377 44.519 1.00 18.34 20 ALA B N 1
ATOM 2998 C CA . ALA B 1 20 ? -63.832 43.986 45.741 1.00 18.73 20 ALA B CA 1
ATOM 2999 C C . ALA B 1 20 ? -63.509 45.468 45.527 1.00 18.59 20 ALA B C 1
ATOM 3000 O O . ALA B 1 20 ? -63.604 46.259 46.461 1.00 19.54 20 ALA B O 1
ATOM 3002 N N . ALA B 1 21 ? -63.126 45.813 44.295 1.00 17.92 21 ALA B N 1
ATOM 3003 C CA . ALA B 1 21 ? -62.783 47.218 43.961 1.00 18.22 21 ALA B CA 1
ATOM 3004 C C . ALA B 1 21 ? -63.867 47.915 43.142 1.00 19.37 21 ALA B C 1
ATOM 3005 O O . ALA B 1 21 ? -63.575 48.906 42.451 1.00 19.09 21 ALA B O 1
ATOM 3007 N N . LYS B 1 22 ? -65.105 47.420 43.204 1.00 19.25 22 LYS B N 1
ATOM 3008 C CA . LYS B 1 22 ? -66.165 47.923 42.322 1.00 19.05 22 LYS B CA 1
ATOM 3009 C C . LYS B 1 22 ? -66.266 49.460 42.303 1.00 19.86 22 LYS B C 1
ATOM 3010 O O . LYS B 1 22 ? -66.231 50.083 41.225 1.00 19.22 22 LYS B O 1
ATOM 3016 N N . ALA B 1 23 ? -66.358 50.069 43.483 1.00 19.48 23 ALA B N 1
ATOM 3017 C CA . ALA B 1 23 ? -66.551 51.523 43.543 1.00 21.15 23 ALA B CA 1
ATOM 3018 C C . ALA B 1 23 ? -65.306 52.236 43.010 1.00 20.59 23 ALA B C 1
ATOM 3019 O O . ALA B 1 23 ? -65.399 53.300 42.384 1.00 21.63 23 ALA B O 1
ATOM 3021 N N . VAL B 1 24 ? -64.140 51.677 43.303 1.00 19.66 24 VAL B N 1
ATOM 3022 C CA . VAL B 1 24 ? -62.885 52.293 42.873 1.00 19.56 24 VAL B CA 1
ATOM 3023 C C . VAL B 1 24 ? -62.761 52.241 41.342 1.00 19.53 24 VAL B C 1
ATOM 3024 O O . VAL B 1 24 ? -62.348 53.210 40.706 1.00 19.71 24 VAL B O 1
ATOM 3028 N N . ILE B 1 25 ? -63.112 51.098 40.746 1.00 18.47 25 ILE B N 1
ATOM 3029 C CA . ILE B 1 25 ? -63.076 50.958 39.278 1.00 17.90 25 ILE B CA 1
ATOM 3030 C C . ILE B 1 25 ? -63.992 51.976 38.561 1.00 19.28 25 ILE B C 1
ATOM 3031 O O . ILE B 1 25 ? -63.628 52.509 37.509 1.00 19.39 25 ILE B O 1
ATOM 3036 N N . ALA B 1 26 ? -65.160 52.239 39.131 1.00 19.08 26 ALA B N 1
ATOM 3037 C CA . ALA B 1 26 ? -66.047 53.281 38.590 1.00 19.86 26 ALA B CA 1
ATOM 3038 C C . ALA B 1 26 ? -65.285 54.615 38.520 1.00 21.16 26 ALA B C 1
ATOM 3039 O O . ALA B 1 26 ? -65.392 55.343 37.520 1.00 22.19 26 ALA B O 1
ATOM 3041 N N . ARG B 1 27 ? -64.466 54.891 39.536 1.00 21.56 27 ARG B N 1
ATOM 3042 C CA . ARG B 1 27 ? -63.681 56.150 39.594 1.00 21.42 27 ARG B CA 1
ATOM 3043 C C . ARG B 1 27 ? -62.534 56.094 38.580 1.00 21.33 27 ARG B C 1
ATOM 3044 O O . ARG B 1 27 ? -62.241 57.097 37.916 1.00 21.81 27 ARG B O 1
ATOM 3052 N N . SER B 1 28 ? -61.890 54.930 38.474 1.00 20.23 28 SER B N 1
ATOM 3053 C CA . SER B 1 28 ? -60.837 54.741 37.474 1.00 20.81 28 SER B CA 1
ATOM 3054 C C . SER B 1 28 ? -61.374 55.029 36.068 1.00 20.84 28 SER B C 1
ATOM 3055 O O . SER B 1 28 ? -60.701 55.679 35.274 1.00 21.37 28 SER B O 1
ATOM 3058 N N . ILE B 1 29 ? -62.572 54.525 35.762 1.00 20.70 29 ILE B N 1
ATOM 3059 C CA . ILE B 1 29 ? -63.151 54.698 34.426 1.00 20.90 29 ILE B CA 1
ATOM 3060 C C . ILE B 1 29 ? -63.476 56.177 34.160 1.00 22.11 29 ILE B C 1
ATOM 3061 O O . ILE B 1 29 ? -63.154 56.697 33.084 1.00 22.82 29 ILE B O 1
ATOM 3066 N N . ASP B 1 30 ? -64.077 56.845 35.136 1.00 23.22 30 ASP B N 1
ATOM 3067 C CA . ASP B 1 30 ? -64.428 58.269 34.978 1.00 25.47 30 ASP B CA 1
ATOM 3068 C C . ASP B 1 30 ? -63.159 59.089 34.715 1.00 25.48 30 ASP B C 1
ATOM 3069 O O . ASP B 1 30 ? -63.124 59.936 33.811 1.00 26.11 30 ASP B O 1
ATOM 3074 N N . PHE B 1 31 ? -62.112 58.816 35.487 1.00 24.33 31 PHE B N 1
ATOM 3075 C CA . PHE B 1 31 ? -60.851 59.528 35.288 1.00 24.63 31 PHE B CA 1
ATOM 3076 C C . PHE B 1 31 ? -60.271 59.269 33.897 1.00 24.33 31 PHE B C 1
ATOM 3077 O O . PHE B 1 31 ? -59.826 60.198 33.218 1.00 24.88 31 PHE B O 1
ATOM 3085 N N . ALA B 1 32 ? -60.273 58.009 33.473 1.00 22.70 32 ALA B N 1
ATOM 3086 C CA . ALA B 1 32 ? -59.613 57.631 32.228 1.00 22.21 32 ALA B CA 1
ATOM 3087 C C . ALA B 1 32 ? -60.337 58.167 31.009 1.00 23.36 32 ALA B C 1
ATOM 3088 O O . ALA B 1 32 ? -59.690 58.571 30.039 1.00 23.61 32 ALA B O 1
ATOM 3090 N N . VAL B 1 33 ? -61.669 58.160 31.054 1.00 23.44 33 VAL B N 1
ATOM 3091 C CA . VAL B 1 33 ? -62.465 58.726 29.965 1.00 24.94 33 VAL B CA 1
ATOM 3092 C C . VAL B 1 33 ? -62.125 60.211 29.799 1.00 26.46 33 VAL B C 1
ATOM 3093 O O . VAL B 1 33 ? -61.870 60.656 28.685 1.00 26.14 33 VAL B O 1
ATOM 3097 N N . ASP B 1 34 ? -62.077 60.945 30.915 1.00 27.58 34 ASP B N 1
ATOM 3098 C CA . ASP B 1 34 ? -61.777 62.386 30.871 1.00 30.23 34 ASP B CA 1
ATOM 3099 C C . ASP B 1 34 ? -60.373 62.647 30.350 1.00 29.37 34 ASP B C 1
ATOM 3100 O O . ASP B 1 34 ? -60.178 63.560 29.546 1.00 30.84 34 ASP B O 1
ATOM 3105 N N . LEU B 1 35 ? -59.407 61.847 30.808 1.00 27.72 35 LEU B N 1
ATOM 3106 C CA . LEU B 1 35 ? -58.021 61.950 30.370 1.00 27.76 35 LEU B CA 1
ATOM 3107 C C . LEU B 1 35 ? -57.887 61.725 28.860 1.00 28.34 35 LEU B C 1
ATOM 3108 O O . LEU B 1 35 ? -57.276 62.537 28.147 1.00 29.47 35 LEU B O 1
ATOM 3113 N N . ILE B 1 36 ? -58.491 60.640 28.379 1.00 27.50 36 ILE B N 1
ATOM 3114 C CA . ILE B 1 36 ? -58.383 60.240 26.978 1.00 28.03 36 ILE B CA 1
ATOM 3115 C C . ILE B 1 36 ? -59.054 61.247 26.050 1.00 30.34 36 ILE B C 1
ATOM 3116 O O . ILE B 1 36 ? -58.452 61.659 25.054 1.00 31.81 36 ILE B O 1
ATOM 3121 N N . ARG B 1 37 ? -60.277 61.656 26.378 1.00 31.27 37 ARG B N 1
ATOM 3122 C CA . ARG B 1 37 ? -60.969 62.665 25.569 1.00 34.23 37 ARG B CA 1
ATOM 3123 C C . ARG B 1 37 ? -60.134 63.937 25.480 1.00 35.87 37 ARG B C 1
ATOM 3124 O O . ARG B 1 37 ? -60.003 64.531 24.399 1.00 36.46 37 ARG B O 1
ATOM 3132 N N . GLY B 1 38 ? -59.546 64.329 26.610 1.00 36.19 38 GLY B N 1
ATOM 3133 C CA . GLY B 1 38 ? -58.726 65.538 26.672 1.00 38.51 38 GLY B CA 1
ATOM 3134 C C . GLY B 1 38 ? -57.437 65.445 25.867 1.00 39.22 38 GLY B C 1
ATOM 3135 O O . GLY B 1 38 ? -57.116 66.367 25.110 1.00 40.17 38 GLY B O 1
ATOM 3136 N N . LYS B 1 39 ? -56.712 64.337 26.021 1.00 39.02 39 LYS B N 1
ATOM 3137 C CA . LYS B 1 39 ? -55.406 64.133 25.379 1.00 40.06 39 LYS B CA 1
ATOM 3138 C C . LYS B 1 39 ? -55.484 63.915 23.863 1.00 40.93 39 LYS B C 1
ATOM 3139 O O . LYS B 1 39 ? -54.607 64.371 23.125 1.00 41.38 39 LYS B O 1
ATOM 3145 N N . THR B 1 40 ? -56.514 63.204 23.404 1.00 41.03 40 THR B N 1
ATOM 3146 C CA . THR B 1 40 ? -56.634 62.879 21.976 1.00 41.59 40 THR B CA 1
ATOM 3147 C C . THR B 1 40 ? -57.502 63.884 21.221 1.00 43.11 40 THR B C 1
ATOM 3148 O O . THR B 1 40 ? -58.350 64.570 21.798 1.00 43.51 40 THR B O 1
ATOM 3152 N N . LYS B 1 41 ? -57.292 63.957 19.913 1.00 43.89 41 LYS B N 1
ATOM 3153 C CA . LYS B 1 41 ? -58.100 64.819 19.056 1.00 45.94 41 LYS B CA 1
ATOM 3154 C C . LYS B 1 41 ? -59.383 64.092 18.634 1.00 45.35 41 LYS B C 1
ATOM 3155 O O . LYS B 1 41 ? -60.255 64.677 17.995 1.00 46.87 41 LYS B O 1
ATOM 3161 N N . LYS B 1 42 ? -59.489 62.822 19.024 1.00 43.29 42 LYS B N 1
ATOM 3162 C CA . LYS B 1 42 ? -60.454 61.876 18.448 1.00 41.90 42 LYS B CA 1
ATOM 3163 C C . LYS B 1 42 ? -61.892 62.093 18.904 1.00 41.06 42 LYS B C 1
ATOM 3164 O O . LYS B 1 42 ? -62.141 62.490 20.042 1.00 41.11 42 LYS B O 1
ATOM 3170 N N . THR B 1 43 ? -62.836 61.803 18.011 1.00 40.10 43 THR B N 1
ATOM 3171 C CA . THR B 1 43 ? -64.246 61.772 18.359 1.00 38.86 43 THR B CA 1
ATOM 3172 C C . THR B 1 43 ? -64.553 60.522 19.174 1.00 37.07 43 THR B C 1
ATOM 3173 O O . THR B 1 43 ? -63.786 59.557 19.169 1.00 35.39 43 THR B O 1
ATOM 3177 N N . ASP B 1 44 ? -65.685 60.535 19.865 1.00 36.20 44 ASP B N 1
ATOM 3178 C CA . ASP B 1 44 ? -66.111 59.378 20.646 1.00 35.11 44 ASP B CA 1
ATOM 3179 C C . ASP B 1 44 ? -66.350 58.148 19.765 1.00 33.62 44 ASP B C 1
ATOM 3180 O O . ASP B 1 44 ? -66.031 57.017 20.162 1.00 32.32 44 ASP B O 1
ATOM 3185 N N . GLU B 1 45 ? -66.879 58.377 18.563 1.00 33.78 45 GLU B N 1
ATOM 3186 C CA . GLU B 1 45 ? -67.045 57.313 17.585 1.00 32.52 45 GLU B CA 1
ATOM 3187 C C . GLU B 1 45 ? -65.710 56.645 17.237 1.00 31.31 45 GLU B C 1
ATOM 3188 O O . GLU B 1 45 ? -65.613 55.421 17.269 1.00 30.64 45 GLU B O 1
ATOM 3194 N N . GLU B 1 46 ? -64.688 57.445 16.930 1.00 30.89 46 GLU B N 1
ATOM 3195 C CA . GLU B 1 46 ? -63.339 56.914 16.663 1.00 29.94 46 GLU B CA 1
ATOM 3196 C C . GLU B 1 46 ? -62.750 56.177 17.865 1.00 28.48 46 GLU B C 1
ATOM 3197 O O . GLU B 1 46 ? -62.146 55.100 17.727 1.00 27.69 46 GLU B O 1
ATOM 3203 N N . LEU B 1 47 ? -62.902 56.765 19.053 1.00 27.33 47 LEU B N 1
ATOM 3204 C CA . LEU B 1 47 ? -62.394 56.137 20.270 1.00 26.24 47 LEU B CA 1
ATOM 3205 C C . LEU B 1 47 ? -63.066 54.789 20.522 1.00 25.63 47 LEU B C 1
ATOM 3206 O O . LEU B 1 47 ? -62.398 53.824 20.894 1.00 23.69 47 LEU B O 1
ATOM 3211 N N . LYS B 1 48 ? -64.372 54.714 20.276 1.00 26.60 48 LYS B N 1
ATOM 3212 C CA . LYS B 1 48 ? -65.085 53.446 20.447 1.00 27.21 48 LYS B CA 1
ATOM 3213 C C . LYS B 1 48 ? -64.596 52.368 19.470 1.00 27.09 48 LYS B C 1
ATOM 3214 O O . LYS B 1 48 ? -64.498 51.182 19.846 1.00 26.12 48 LYS B O 1
ATOM 3220 N N . GLN B 1 49 ? -64.256 52.775 18.245 1.00 27.40 49 GLN B N 1
ATOM 3221 C CA . GLN B 1 49 ? -63.702 51.842 17.249 1.00 27.92 49 GLN B CA 1
ATOM 3222 C C . GLN B 1 49 ? -62.315 51.323 17.650 1.00 26.62 49 GLN B C 1
ATOM 3223 O O . GLN B 1 49 ? -62.050 50.114 17.598 1.00 26.30 49 GLN B O 1
ATOM 3229 N N . VAL B 1 50 ? -61.432 52.220 18.070 1.00 25.22 50 VAL B N 1
ATOM 3230 C CA . VAL B 1 50 ? -60.121 51.784 18.572 1.00 24.36 50 VAL B CA 1
ATOM 3231 C C . VAL B 1 50 ? -60.301 50.835 19.761 1.00 23.26 50 VAL B C 1
ATOM 3232 O O . VAL B 1 50 ? -59.609 49.827 19.878 1.00 23.44 50 VAL B O 1
ATOM 3236 N N . LEU B 1 51 ? -61.250 51.146 20.639 1.00 22.69 51 LEU B N 1
ATOM 3237 C CA . LEU B 1 51 ? -61.446 50.324 21.813 1.00 22.72 51 LEU B CA 1
ATOM 3238 C C . LEU B 1 51 ? -61.918 48.913 21.426 1.00 22.60 51 LEU B C 1
ATOM 3239 O O . LEU B 1 51 ? -61.444 47.917 21.969 1.00 22.58 51 LEU B O 1
ATOM 3244 N N . SER B 1 52 ? -62.824 48.845 20.462 1.00 24.03 52 SER B N 1
ATOM 3245 C CA . SER B 1 52 ? -63.263 47.574 19.892 1.00 25.30 52 SER B CA 1
ATOM 3246 C C . SER B 1 52 ? -62.076 46.801 19.295 1.00 24.89 52 SER B C 1
ATOM 3247 O O . SER B 1 52 ? -61.892 45.605 19.570 1.00 25.11 52 SER B O 1
ATOM 3250 N N A GLN B 1 53 ? -61.266 47.494 18.510 0.50 24.83 53 GLN B N 1
ATOM 3251 N N B GLN B 1 53 ? -61.265 47.490 18.489 0.50 24.74 53 GLN B N 1
ATOM 3252 C CA A GLN B 1 53 ? -60.072 46.909 17.904 0.50 24.60 53 GLN B CA 1
ATOM 3253 C CA B GLN B 1 53 ? -60.040 46.902 17.913 0.50 24.35 53 GLN B CA 1
ATOM 3254 C C A GLN B 1 53 ? -59.073 46.347 18.934 0.50 23.69 53 GLN B C 1
ATOM 3255 C C B GLN B 1 53 ? -59.138 46.301 18.989 0.50 23.56 53 GLN B C 1
ATOM 3256 O O A GLN B 1 53 ? -58.566 45.235 18.768 0.50 23.55 53 GLN B O 1
ATOM 3257 O O B GLN B 1 53 ? -58.757 45.130 18.907 0.50 23.37 53 GLN B O 1
ATOM 3268 N N . LEU B 1 54 ? -58.805 47.105 19.997 1.00 22.43 54 LEU B N 1
ATOM 3269 C CA . LEU B 1 54 ? -57.900 46.665 21.063 1.00 21.89 54 LEU B CA 1
ATOM 3270 C C . LEU B 1 54 ? -58.459 45.476 21.845 1.00 22.05 54 LEU B C 1
ATOM 3271 O O . LEU B 1 54 ? -57.699 44.575 22.235 1.00 22.83 54 LEU B O 1
ATOM 3276 N N . GLY B 1 55 ? -59.774 45.485 22.082 1.00 22.48 55 GLY B N 1
ATOM 3277 C CA . GLY B 1 55 ? -60.440 44.351 22.750 1.00 22.43 55 GLY B CA 1
ATOM 3278 C C . GLY B 1 55 ? -60.264 43.071 21.955 1.00 23.12 55 GLY B C 1
ATOM 3279 O O . GLY B 1 55 ? -59.966 42.010 22.534 1.00 22.37 55 GLY B O 1
ATOM 3280 N N . ARG B 1 56 ? -60.450 43.161 20.636 1.00 23.69 56 ARG B N 1
ATOM 3281 C CA . ARG B 1 56 ? -60.284 41.996 19.755 1.00 24.85 56 ARG B CA 1
ATOM 3282 C C . ARG B 1 56 ? -58.857 41.460 19.788 1.00 24.37 56 ARG B C 1
ATOM 3283 O O . ARG B 1 56 ? -58.650 40.249 19.814 1.00 25.37 56 ARG B O 1
ATOM 3291 N N . VAL B 1 57 ? -57.877 42.357 19.770 1.00 23.08 57 VAL B N 1
ATOM 3292 C CA . VAL B 1 57 ? -56.464 41.973 19.839 1.00 23.37 57 VAL B CA 1
ATOM 3293 C C . VAL B 1 57 ? -56.191 41.213 21.135 1.00 22.11 57 VAL B C 1
ATOM 3294 O O . VAL B 1 57 ? -55.564 40.150 21.131 1.00 22.89 57 VAL B O 1
ATOM 3298 N N . ILE B 1 58 ? -56.659 41.748 22.251 1.00 21.21 58 ILE B N 1
ATOM 3299 C CA . ILE B 1 58 ? -56.347 41.121 23.535 1.00 20.19 58 ILE B CA 1
ATOM 3300 C C . ILE B 1 58 ? -57.018 39.748 23.617 1.00 20.84 58 ILE B C 1
ATOM 3301 O O . ILE B 1 58 ? -56.388 38.787 24.050 1.00 20.66 58 ILE B O 1
ATOM 3306 N N . GLU B 1 59 ? -58.272 39.673 23.175 1.00 20.43 59 GLU B N 1
ATOM 3307 C CA . GLU B 1 59 ? -59.026 38.429 23.173 1.00 21.86 59 GLU B CA 1
ATOM 3308 C C . GLU B 1 59 ? -58.304 37.326 22.406 1.00 22.73 59 GLU B C 1
ATOM 3309 O O . GLU B 1 59 ? -58.201 36.186 22.901 1.00 23.02 59 GLU B O 1
ATOM 3315 N N A GLU B 1 60 ? -57.810 37.665 21.213 0.50 22.78 60 GLU B N 1
ATOM 3316 N N B GLU B 1 60 ? -57.795 37.666 21.223 0.50 22.76 60 GLU B N 1
ATOM 3317 C CA A GLU B 1 60 ? -57.141 36.706 20.337 0.50 23.34 60 GLU B CA 1
ATOM 3318 C CA B GLU B 1 60 ? -57.172 36.684 20.347 0.50 23.35 60 GLU B CA 1
ATOM 3319 C C A GLU B 1 60 ? -55.738 36.385 20.831 0.50 22.60 60 GLU B C 1
ATOM 3320 C C B GLU B 1 60 ? -55.720 36.398 20.746 0.50 22.65 60 GLU B C 1
ATOM 3321 O O A GLU B 1 60 ? -55.341 35.217 20.872 0.50 22.91 60 GLU B O 1
ATOM 3322 O O B GLU B 1 60 ? -55.274 35.251 20.645 0.50 22.98 60 GLU B O 1
ATOM 3333 N N . ARG B 1 61 ? -54.989 37.419 21.207 1.00 21.48 61 ARG B N 1
ATOM 3334 C CA . ARG B 1 61 ? -53.556 37.257 21.524 1.00 21.75 61 ARG B CA 1
ATOM 3335 C C . ARG B 1 61 ? -53.238 36.712 22.925 1.00 21.01 61 ARG B C 1
ATOM 3336 O O . ARG B 1 61 ? -52.301 35.894 23.084 1.00 21.26 61 ARG B O 1
ATOM 3344 N N . TRP B 1 62 ? -53.973 37.195 23.924 1.00 20.94 62 TRP B N 1
ATOM 3345 C CA . TRP B 1 62 ? -53.742 36.838 25.340 1.00 20.17 62 TRP B CA 1
ATOM 3346 C C . TRP B 1 62 ? -55.072 36.425 25.953 1.00 20.32 62 TRP B C 1
ATOM 3347 O O . TRP B 1 62 ? -55.621 37.131 26.818 1.00 20.10 62 TRP B O 1
ATOM 3358 N N . PRO B 1 63 ? -55.612 35.279 25.499 1.00 21.22 63 PRO B N 1
ATOM 3359 C CA . PRO B 1 63 ? -56.925 34.865 26.002 1.00 20.96 63 PRO B CA 1
ATOM 3360 C C . PRO B 1 63 ? -57.037 34.800 27.527 1.00 20.09 63 PRO B C 1
ATOM 3361 O O . PRO B 1 63 ? -58.092 35.099 28.043 1.00 20.22 63 PRO B O 1
ATOM 3365 N N . LYS B 1 64 ? -55.974 34.417 28.238 1.00 20.40 64 LYS B N 1
ATOM 3366 C CA . LYS B 1 64 ? -56.060 34.359 29.709 1.00 20.24 64 LYS B CA 1
ATOM 3367 C C . LYS B 1 64 ? -56.212 35.737 30.320 1.00 19.61 64 LYS B C 1
ATOM 3368 O O . LYS B 1 64 ? -56.929 35.921 31.303 1.00 19.11 64 LYS B O 1
ATOM 3374 N N . TYR B 1 65 ? -55.507 36.696 29.753 1.00 18.74 65 TYR B N 1
ATOM 3375 C CA . TYR B 1 65 ? -55.617 38.079 30.251 1.00 17.26 65 TYR B CA 1
ATOM 3376 C C . TYR B 1 65 ? -56.987 38.645 29.870 1.00 18.38 65 TYR B C 1
ATOM 3377 O O . TYR B 1 65 ? -57.578 39.406 30.648 1.00 17.71 65 TYR B O 1
ATOM 3386 N N . TYR B 1 66 ? -57.509 38.247 28.711 1.00 18.02 66 TYR B N 1
ATOM 3387 C CA . TYR B 1 66 ? -58.844 38.710 28.322 1.00 18.86 66 TYR B CA 1
ATOM 3388 C C . TYR B 1 66 ? -59.906 38.170 29.262 1.00 18.94 66 TYR B C 1
ATOM 3389 O O . TYR B 1 66 ? -60.808 38.911 29.678 1.00 19.27 66 TYR B O 1
ATOM 3398 N N . GLU B 1 67 ? -59.782 36.891 29.641 1.00 18.74 67 GLU B N 1
ATOM 3399 C CA . GLU B 1 67 ? -60.720 36.293 30.577 1.00 19.57 67 GLU B CA 1
ATOM 3400 C C . GLU B 1 67 ? -60.691 36.989 31.923 1.00 18.78 67 GLU B C 1
ATOM 3401 O O . GLU B 1 67 ? -61.740 37.188 32.537 1.00 18.80 67 GLU B O 1
ATOM 3407 N N . GLU B 1 68 ? -59.493 37.373 32.369 1.00 18.03 68 GLU B N 1
ATOM 3408 C CA . GLU B 1 68 ? -59.341 38.145 33.603 1.00 17.85 68 GLU B CA 1
ATOM 3409 C C . GLU B 1 68 ? -60.046 39.508 33.491 1.00 17.85 68 GLU B C 1
ATOM 3410 O O . GLU B 1 68 ? -60.782 39.910 34.383 1.00 17.22 68 GLU B O 1
ATOM 3416 N N . ILE B 1 69 ? -59.830 40.180 32.365 1.00 17.32 69 ILE B N 1
ATOM 3417 C CA . ILE B 1 69 ? -60.510 41.434 32.079 1.00 17.77 69 ILE B CA 1
ATOM 3418 C C . ILE B 1 69 ? -62.038 41.270 32.066 1.00 17.91 69 ILE B C 1
ATOM 3419 O O . ILE B 1 69 ? -62.743 42.089 32.622 1.00 18.19 69 ILE B O 1
ATOM 3424 N N . ARG B 1 70 ? -62.553 40.199 31.454 1.00 17.24 70 ARG B N 1
ATOM 3425 C CA . ARG B 1 70 ? -63.983 39.896 31.497 1.00 17.96 70 ARG B CA 1
ATOM 3426 C C . ARG B 1 70 ? -64.466 39.718 32.950 1.00 17.76 70 ARG B C 1
ATOM 3427 O O . ARG B 1 70 ? -65.539 40.185 33.315 1.00 17.88 70 ARG B O 1
ATOM 3435 N N . GLY B 1 71 ? -63.648 39.059 33.776 1.00 17.39 71 GLY B N 1
ATOM 3436 C CA . GLY B 1 71 ? -64.006 38.817 35.188 1.00 17.51 71 GLY B CA 1
ATOM 3437 C C . GLY B 1 71 ? -64.097 40.132 35.955 1.00 17.14 71 GLY B C 1
ATOM 3438 O O . GLY B 1 71 ? -65.022 40.353 36.758 1.00 17.82 71 GLY B O 1
ATOM 3439 N N . ILE B 1 72 ? -63.131 41.005 35.700 1.00 16.90 72 ILE B N 1
ATOM 3440 C CA . ILE B 1 72 ? -63.125 42.346 36.299 1.00 16.47 72 ILE B CA 1
ATOM 3441 C C . ILE B 1 72 ? -64.390 43.113 35.913 1.00 16.96 72 ILE B C 1
ATOM 3442 O O . ILE B 1 72 ? -65.056 43.677 36.776 1.00 17.38 72 ILE B O 1
ATOM 3447 N N . ALA B 1 73 ? -64.711 43.110 34.617 1.00 17.91 73 ALA B N 1
ATOM 3448 C CA . ALA B 1 73 ? -65.934 43.746 34.139 1.00 17.94 73 ALA B CA 1
ATOM 3449 C C . ALA B 1 73 ? -67.172 43.210 34.845 1.00 19.01 73 ALA B C 1
ATOM 3450 O O . ALA B 1 73 ? -68.002 43.980 35.301 1.00 18.96 73 ALA B O 1
ATOM 3452 N N . LYS B 1 74 ? -67.285 41.884 34.946 1.00 18.73 74 LYS B N 1
ATOM 3453 C CA . LYS B 1 74 ? -68.414 41.282 35.642 1.00 19.90 74 LYS B CA 1
ATOM 3454 C C . LYS B 1 74 ? -68.520 41.709 37.107 1.00 18.89 74 LYS B C 1
ATOM 3455 O O . LYS B 1 74 ? -69.590 42.121 37.561 1.00 19.65 74 LYS B O 1
ATOM 3461 N N . GLY B 1 75 ? -67.405 41.615 37.831 1.00 18.61 75 GLY B N 1
ATOM 3462 C CA . GLY B 1 75 ? -67.381 41.922 39.248 1.00 18.37 75 GLY B CA 1
ATOM 3463 C C . GLY B 1 75 ? -67.648 43.391 39.518 1.00 18.03 75 GLY B C 1
ATOM 3464 O O . GLY B 1 75 ? -68.312 43.733 40.490 1.00 18.89 75 GLY B O 1
ATOM 3465 N N . ALA B 1 76 ? -67.159 44.245 38.627 1.00 17.35 76 ALA B N 1
ATOM 3466 C CA . ALA B 1 76 ? -67.366 45.705 38.779 1.00 18.50 76 ALA B CA 1
ATOM 3467 C C . ALA B 1 76 ? -68.659 46.217 38.138 1.00 19.26 76 ALA B C 1
ATOM 3468 O O . ALA B 1 76 ? -69.001 47.393 38.293 1.00 20.55 76 ALA B O 1
ATOM 3470 N N . GLU B 1 77 ? -69.393 45.336 37.463 1.00 19.63 77 GLU B N 1
ATOM 3471 C CA . GLU B 1 77 ? -70.661 45.673 36.795 1.00 20.59 77 GLU B CA 1
ATOM 3472 C C . GLU B 1 77 ? -70.451 46.783 35.743 1.00 20.36 77 GLU B C 1
ATOM 3473 O O . GLU B 1 77 ? -71.263 47.730 35.616 1.00 21.64 77 GLU B O 1
ATOM 3479 N N . ARG B 1 78 ? -69.367 46.619 34.994 1.00 21.20 78 ARG B N 1
ATOM 3480 C CA . ARG B 1 78 ? -69.014 47.493 33.885 1.00 21.25 78 ARG B CA 1
ATOM 3481 C C . ARG B 1 78 ? -68.916 46.710 32.580 1.00 22.12 78 ARG B C 1
ATOM 3482 O O . ARG B 1 78 ? -68.895 45.475 32.575 1.00 21.39 78 ARG B O 1
ATOM 3490 N N . ASP B 1 79 ? -68.896 47.422 31.454 1.00 21.85 79 ASP B N 1
ATOM 3491 C CA . ASP B 1 79 ? -68.713 46.728 30.182 1.00 23.19 79 ASP B CA 1
ATOM 3492 C C . ASP B 1 79 ? -67.273 46.261 30.037 1.00 21.53 79 ASP B C 1
ATOM 3493 O O . ASP B 1 79 ? -66.320 46.916 30.508 1.00 20.72 79 ASP B O 1
ATOM 3498 N N . VAL B 1 80 ? -67.102 45.133 29.361 1.00 21.20 80 VAL B N 1
ATOM 3499 C CA . VAL B 1 80 ? -65.755 44.623 29.080 1.00 20.55 80 VAL B CA 1
ATOM 3500 C C . VAL B 1 80 ? -64.891 45.708 28.419 1.00 19.54 80 VAL B C 1
ATOM 3501 O O . VAL B 1 80 ? -63.725 45.876 28.783 1.00 19.35 80 VAL B O 1
ATOM 3505 N N . SER B 1 81 ? -65.476 46.442 27.477 1.00 20.81 81 SER B N 1
ATOM 3506 C CA . SER B 1 81 ? -64.746 47.521 26.788 1.00 20.02 81 SER B CA 1
ATOM 3507 C C . SER B 1 81 ? -64.186 48.562 27.766 1.00 19.15 81 SER B C 1
ATOM 3508 O O . SER B 1 81 ? -63.125 49.118 27.526 1.00 19.50 81 SER B O 1
ATOM 3511 N N . GLU B 1 82 ? -64.900 48.845 28.857 1.00 19.04 82 GLU B N 1
ATOM 3512 C CA . GLU B 1 82 ? -64.409 49.846 29.822 1.00 19.42 82 GLU B CA 1
ATOM 3513 C C . GLU B 1 82 ? -63.157 49.376 30.531 1.00 18.74 82 GLU B C 1
ATOM 3514 O O . GLU B 1 82 ? -62.229 50.160 30.816 1.00 19.01 82 GLU B O 1
ATOM 3520 N N . ILE B 1 83 ? -63.108 48.072 30.788 1.00 17.93 83 ILE B N 1
ATOM 3521 C CA . ILE B 1 83 ? -61.934 47.487 31.430 1.00 17.67 83 ILE B CA 1
ATOM 3522 C C . ILE B 1 83 ? -60.780 47.350 30.420 1.00 16.92 83 ILE B C 1
ATOM 3523 O O . ILE B 1 83 ? -59.628 47.599 30.773 1.00 17.51 83 ILE B O 1
ATOM 3528 N N . VAL B 1 84 ? -61.092 46.985 29.173 1.00 18.12 84 VAL B N 1
ATOM 3529 C CA . VAL B 1 84 ? -60.085 47.077 28.102 1.00 18.22 84 VAL B CA 1
ATOM 3530 C C . VAL B 1 84 ? -59.481 48.502 28.053 1.00 18.79 84 VAL B C 1
ATOM 3531 O O . VAL B 1 84 ? -58.249 48.663 27.973 1.00 18.90 84 VAL B O 1
ATOM 3535 N N A MET B 1 85 ? -60.341 49.520 28.102 0.50 18.92 85 MET B N 1
ATOM 3536 N N B MET B 1 85 ? -60.349 49.512 28.107 0.50 19.30 85 MET B N 1
ATOM 3537 C CA A MET B 1 85 ? -59.887 50.914 28.114 0.50 18.80 85 MET B CA 1
ATOM 3538 C CA B MET B 1 85 ? -59.940 50.919 28.126 0.50 19.53 85 MET B CA 1
ATOM 3539 C C A MET B 1 85 ? -58.893 51.199 29.241 0.50 18.63 85 MET B C 1
ATOM 3540 C C B MET B 1 85 ? -58.937 51.235 29.244 0.50 19.08 85 MET B C 1
ATOM 3541 O O A MET B 1 85 ? -57.836 51.777 29.004 0.50 18.31 85 MET B O 1
ATOM 3542 O O B MET B 1 85 ? -57.910 51.858 28.999 0.50 18.85 85 MET B O 1
ATOM 3551 N N . LEU B 1 86 ? -59.214 50.766 30.459 1.00 18.32 86 LEU B N 1
ATOM 3552 C CA . LEU B 1 86 ? -58.294 50.984 31.591 1.00 18.42 86 LEU B CA 1
ATOM 3553 C C . LEU B 1 86 ? -56.932 50.338 31.329 1.00 18.67 86 LEU B C 1
ATOM 3554 O O . LEU B 1 86 ? -55.869 50.913 31.615 1.00 19.82 86 LEU B O 1
ATOM 3559 N N . ASN B 1 87 ? -56.963 49.154 30.748 1.00 18.50 87 ASN B N 1
ATOM 3560 C CA . ASN B 1 87 ? -55.740 48.411 30.514 1.00 17.90 87 ASN B CA 1
ATOM 3561 C C . ASN B 1 87 ? -54.958 48.855 29.281 1.00 19.07 87 ASN B C 1
ATOM 3562 O O . ASN B 1 87 ? -53.865 48.364 29.034 1.00 20.20 87 ASN B O 1
ATOM 3567 N N . THR B 1 88 ? -55.516 49.810 28.535 1.00 19.88 88 THR B N 1
ATOM 3568 C CA . THR B 1 88 ? -54.864 50.338 27.343 1.00 20.17 88 THR B CA 1
ATOM 3569 C C . THR B 1 88 ? -54.847 51.857 27.423 1.00 20.95 88 THR B C 1
ATOM 3570 O O . THR B 1 88 ? -54.742 52.516 26.405 1.00 21.76 88 THR B O 1
ATOM 3574 N N . ARG B 1 89 ? -54.923 52.414 28.638 1.00 21.54 89 ARG B N 1
ATOM 3575 C CA . ARG B 1 89 ? -55.002 53.869 28.779 1.00 23.86 89 ARG B CA 1
ATOM 3576 C C . ARG B 1 89 ? -53.784 54.572 28.155 1.00 24.83 89 ARG B C 1
ATOM 3577 O O . ARG B 1 89 ? -53.936 55.623 27.542 1.00 26.66 89 ARG B O 1
ATOM 3585 N N . THR B 1 90 ? -52.603 53.962 28.291 1.00 24.98 90 THR B N 1
ATOM 3586 C CA . THR B 1 90 ? -51.340 54.471 27.699 1.00 26.62 90 THR B CA 1
ATOM 3587 C C . THR B 1 90 ? -51.460 54.610 26.184 1.00 26.38 90 THR B C 1
ATOM 3588 O O . THR B 1 90 ? -51.129 55.644 25.593 1.00 27.70 90 THR B O 1
ATOM 3592 N N . GLU B 1 91 ? -51.961 53.554 25.567 1.00 25.09 91 GLU B N 1
ATOM 3593 C CA . GLU B 1 91 ? -52.119 53.473 24.127 1.00 25.47 91 GLU B CA 1
ATOM 3594 C C . GLU B 1 91 ? -53.022 54.609 23.614 1.00 26.75 91 GLU B C 1
ATOM 3595 O O . GLU B 1 91 ? -52.724 55.242 22.582 1.00 27.27 91 GLU B O 1
ATOM 3601 N N . PHE B 1 92 ? -54.091 54.894 24.356 1.00 26.41 92 PHE B N 1
ATOM 3602 C CA . PHE B 1 92 ? -54.980 56.011 24.020 1.00 28.82 92 PHE B CA 1
ATOM 3603 C C . PHE B 1 92 ? -54.356 57.362 24.334 1.00 30.91 92 PHE B C 1
ATOM 3604 O O . PHE B 1 92 ? -54.149 58.170 23.435 1.00 32.15 92 PHE B O 1
ATOM 3612 N N . ALA B 1 93 ? -54.069 57.600 25.611 1.00 32.00 93 ALA B N 1
ATOM 3613 C CA . ALA B 1 93 ? -53.687 58.935 26.094 1.00 34.51 93 ALA B CA 1
ATOM 3614 C C . ALA B 1 93 ? -52.367 59.431 25.517 1.00 36.20 93 ALA B C 1
ATOM 3615 O O . ALA B 1 93 ? -52.142 60.646 25.428 1.00 38.64 93 ALA B O 1
ATOM 3617 N N . TYR B 1 94 ? -51.497 58.508 25.120 1.00 36.79 94 TYR B N 1
ATOM 3618 C CA . TYR B 1 94 ? -50.185 58.895 24.613 1.00 38.54 94 TYR B CA 1
ATOM 3619 C C . TYR B 1 94 ? -49.837 58.331 23.220 1.00 38.00 94 TYR B C 1
ATOM 3620 O O . TYR B 1 94 ? -49.180 59.009 22.425 1.00 38.51 94 TYR B O 1
ATOM 3629 N N . GLY B 1 95 ? -50.319 57.126 22.907 1.00 36.40 95 GLY B N 1
ATOM 3630 C CA . GLY B 1 95 ? -50.173 56.549 21.563 1.00 35.80 95 GLY B CA 1
ATOM 3631 C C . GLY B 1 95 ? -51.017 57.254 20.512 1.00 36.88 95 GLY B C 1
ATOM 3632 O O . GLY B 1 95 ? -50.605 57.375 19.356 1.00 36.56 95 GLY B O 1
ATOM 3633 N N . LEU B 1 96 ? -52.200 57.714 20.916 1.00 36.76 96 LEU B N 1
ATOM 3634 C CA . LEU B 1 96 ? -53.072 58.532 20.067 1.00 39.19 96 LEU B CA 1
ATOM 3635 C C . LEU B 1 96 ? -53.008 60.015 20.466 1.00 40.57 96 LEU B C 1
ATOM 3636 O O . LEU B 1 96 ? -53.929 60.778 20.161 1.00 41.59 96 LEU B O 1
ATOM 3641 N N . LYS B 1 97 ? -51.944 60.404 21.175 1.00 41.67 97 LYS B N 1
ATOM 3642 C CA . LYS B 1 97 ? -51.771 61.782 21.671 1.00 43.52 97 LYS B CA 1
ATOM 3643 C C . LYS B 1 97 ? -51.890 62.804 20.540 1.00 45.26 97 LYS B C 1
ATOM 3644 O O . LYS B 1 97 ? -51.198 62.693 19.522 1.00 46.03 97 LYS B O 1
ATOM 3650 N N . ALA B 1 98 ? -52.778 63.783 20.719 1.00 46.40 98 ALA B N 1
ATOM 3651 C CA . ALA B 1 98 ? -52.952 64.869 19.747 1.00 48.06 98 ALA B CA 1
ATOM 3652 C C . ALA B 1 98 ? -51.782 65.851 19.780 1.00 48.90 98 ALA B C 1
ATOM 3653 O O . ALA B 1 98 ? -51.076 65.948 20.784 1.00 48.38 98 ALA B O 1
ATOM 3663 N N . THR B 1 104 ? -39.487 58.501 38.562 1.00 18.26 104 THR B N 1
ATOM 3664 C CA . THR B 1 104 ? -38.036 58.344 38.700 1.00 18.31 104 THR B CA 1
ATOM 3665 C C . THR B 1 104 ? -37.820 56.928 39.218 1.00 17.99 104 THR B C 1
ATOM 3666 O O . THR B 1 104 ? -38.466 56.536 40.171 1.00 18.37 104 THR B O 1
ATOM 3670 N N . THR B 1 105 ? -36.911 56.199 38.583 1.00 18.33 105 THR B N 1
ATOM 3671 C CA . THR B 1 105 ? -36.679 54.771 38.866 1.00 17.72 105 THR B CA 1
ATOM 3672 C C . THR B 1 105 ? -35.178 54.507 38.984 1.00 17.51 105 THR B C 1
ATOM 3673 O O . THR B 1 105 ? -34.385 55.084 38.232 1.00 18.11 105 THR B O 1
ATOM 3677 N N . ALA B 1 106 ? -34.771 53.660 39.932 1.00 17.29 106 ALA B N 1
ATOM 3678 C CA . ALA B 1 106 ? -33.354 53.365 40.093 1.00 18.51 106 ALA B CA 1
ATOM 3679 C C . ALA B 1 106 ? -33.159 51.910 40.501 1.00 18.47 106 ALA B C 1
ATOM 3680 O O . ALA B 1 106 ? -33.987 51.364 41.229 1.00 19.91 106 ALA B O 1
ATOM 3682 N N . TYR B 1 107 ? -32.061 51.327 40.027 1.00 19.15 107 TYR B N 1
ATOM 3683 C CA . TYR B 1 107 ? -31.569 50.020 40.482 1.00 19.29 107 TYR B CA 1
ATOM 3684 C C . TYR B 1 107 ? -30.101 50.174 40.863 1.00 21.20 107 TYR B C 1
ATOM 3685 O O . TYR B 1 107 ? -29.316 50.793 40.120 1.00 21.06 107 TYR B O 1
ATOM 3694 N N . CYS B 1 108 ? -29.714 49.594 42.001 1.00 22.48 108 CYS B N 1
ATOM 3695 C CA . CYS B 1 108 ? -28.338 49.657 42.452 1.00 24.27 108 CYS B CA 1
ATOM 3696 C C . CYS B 1 108 ? -27.887 48.262 42.824 1.00 24.98 108 CYS B C 1
ATOM 3697 O O . CYS B 1 108 ? -28.411 47.700 43.767 1.00 25.21 108 CYS B O 1
ATOM 3700 N N . GLN B 1 109 ? -26.937 47.714 42.072 1.00 26.42 109 GLN B N 1
ATOM 3701 C CA . GLN B 1 109 ? -26.297 46.457 42.456 1.00 27.99 109 GLN B CA 1
ATOM 3702 C C . GLN B 1 109 ? -25.383 46.744 43.651 1.00 29.19 109 GLN B C 1
ATOM 3703 O O . GLN B 1 109 ? -24.543 47.659 43.601 1.00 29.64 109 GLN B O 1
ATOM 3709 N N . LEU B 1 110 ? -25.587 46.001 44.743 1.00 29.55 110 LEU B N 1
ATOM 3710 C CA . LEU B 1 110 ? -24.870 46.214 46.005 1.00 30.85 110 LEU B CA 1
ATOM 3711 C C . LEU B 1 110 ? -24.472 44.867 46.615 1.00 32.13 110 LEU B C 1
ATOM 3712 O O . LEU B 1 110 ? -25.238 43.906 46.513 1.00 31.77 110 LEU B O 1
ATOM 3717 N N . PRO B 1 111 ? -23.295 44.815 47.279 1.00 33.92 111 PRO B N 1
ATOM 3718 C CA . PRO B 1 111 ? -22.730 43.536 47.726 1.00 34.49 111 PRO B CA 1
ATOM 3719 C C . PRO B 1 111 ? -23.635 42.822 48.728 1.00 34.06 111 PRO B C 1
ATOM 3720 O O . PRO B 1 111 ? -23.824 41.595 48.624 1.00 34.46 111 PRO B O 1
ATOM 3724 N N . ASN B 1 112 ? -24.203 43.583 49.663 1.00 32.87 112 ASN B N 1
ATOM 3725 C CA . ASN B 1 112 ? -25.138 43.031 50.658 1.00 32.57 112 ASN B CA 1
ATOM 3726 C C . ASN B 1 112 ? -26.598 42.947 50.239 1.00 29.98 112 ASN B C 1
ATOM 3727 O O . ASN B 1 112 ? -27.455 42.659 51.072 1.00 30.46 112 ASN B O 1
ATOM 3732 N N . GLY B 1 113 ? -26.888 43.224 48.970 1.00 27.21 113 GLY B N 1
ATOM 3733 C CA . GLY B 1 113 ? -28.240 43.069 48.443 1.00 24.98 113 GLY B CA 1
ATOM 3734 C C . GLY B 1 113 ? -28.603 44.259 47.590 1.00 23.55 113 GLY B C 1
ATOM 3735 O O . GLY B 1 113 ? -28.525 45.393 48.064 1.00 23.66 113 GLY B O 1
ATOM 3736 N N . ALA B 1 114 ? -28.975 43.991 46.341 1.00 22.39 114 ALA B N 1
ATOM 3737 C CA . ALA B 1 114 ? -29.435 45.042 45.418 1.00 21.30 114 ALA B CA 1
ATOM 3738 C C . ALA B 1 114 ? -30.656 45.763 45.946 1.00 20.89 114 ALA B C 1
ATOM 3739 O O . ALA B 1 114 ? -31.492 45.178 46.634 1.00 20.50 114 ALA B O 1
ATOM 3741 N N . LEU B 1 115 ? -30.767 47.046 45.587 1.00 20.57 115 LEU B N 1
ATOM 3742 C CA . LEU B 1 115 ? -31.937 47.821 45.911 1.00 20.16 115 LEU B CA 1
ATOM 3743 C C . LEU B 1 115 ? -32.493 48.424 44.640 1.00 18.72 115 LEU B C 1
ATOM 3744 O O . LEU B 1 115 ? -31.752 48.776 43.728 1.00 20.07 115 LEU B O 1
ATOM 3749 N N . GLN B 1 116 ? -33.807 48.494 44.567 1.00 18.39 116 GLN B N 1
ATOM 3750 C CA . GLN B 1 116 ? -34.483 48.954 43.375 1.00 18.18 116 GLN B CA 1
ATOM 3751 C C . GLN B 1 116 ? -35.737 49.673 43.831 1.00 19.08 116 GLN B C 1
ATOM 3752 O O . GLN B 1 116 ? -36.370 49.263 44.802 1.00 19.79 116 GLN B O 1
ATOM 3758 N N . GLY B 1 117 ? -36.093 50.776 43.177 1.00 18.66 117 GLY B N 1
ATOM 3759 C CA . GLY B 1 117 ? -37.354 51.396 43.522 1.00 17.98 117 GLY B CA 1
ATOM 3760 C C . GLY B 1 117 ? -37.741 52.472 42.548 1.00 17.28 117 GLY B C 1
ATOM 3761 O O . GLY B 1 117 ? -37.014 52.739 41.587 1.00 17.50 117 GLY B O 1
ATOM 3762 N N . GLN B 1 118 ? -38.901 53.065 42.792 1.00 18.15 118 GLN B N 1
ATOM 3763 C CA . GLN B 1 118 ? -39.329 54.225 42.011 1.00 17.76 118 GLN B CA 1
ATOM 3764 C C . GLN B 1 118 ? -40.324 55.086 42.754 1.00 18.30 118 GLN B C 1
ATOM 3765 O O . GLN B 1 118 ? -40.989 54.640 43.678 1.00 18.09 118 GLN B O 1
ATOM 3771 N N . ASN B 1 119 ? -40.401 56.343 42.322 1.00 18.32 119 ASN B N 1
ATOM 3772 C CA . ASN B 1 119 ? -41.559 57.162 42.592 1.00 18.93 119 ASN B CA 1
ATOM 3773 C C . ASN B 1 119 ? -42.460 57.139 41.364 1.00 19.22 119 ASN B C 1
ATOM 3774 O O . ASN B 1 119 ? -41.982 57.225 40.231 1.00 18.66 119 ASN B O 1
ATOM 3779 N N . TRP B 1 120 ? -43.760 56.992 41.595 1.00 20.22 120 TRP B N 1
ATOM 3780 C CA . TRP B 1 120 ? -44.759 57.051 40.543 1.00 21.73 120 TRP B CA 1
ATOM 3781 C C . TRP B 1 120 ? -45.431 58.421 40.666 1.00 22.24 120 TRP B C 1
ATOM 3782 O O . TRP B 1 120 ? -46.014 58.746 41.713 1.00 22.94 120 TRP B O 1
ATOM 3793 N N . ASP B 1 121 ? -45.309 59.229 39.616 1.00 23.04 121 ASP B N 1
ATOM 3794 C CA . ASP B 1 121 ? -45.811 60.597 39.600 1.00 23.66 121 ASP B CA 1
ATOM 3795 C C . ASP B 1 121 ? -46.937 60.667 38.581 1.00 24.19 121 ASP B C 1
ATOM 3796 O O . ASP B 1 121 ? -46.751 60.264 37.420 1.00 24.35 121 ASP B O 1
ATOM 3801 N N . PHE B 1 122 ? -48.090 61.192 38.993 1.00 24.00 122 PHE B N 1
ATOM 3802 C CA . PHE B 1 122 ? -49.235 61.270 38.091 1.00 24.45 122 PHE B CA 1
ATOM 3803 C C . PHE B 1 122 ? -50.295 62.210 38.671 1.00 25.11 122 PHE B C 1
ATOM 3804 O O . PHE B 1 122 ? -50.074 62.834 39.706 1.00 25.32 122 PHE B O 1
ATOM 3812 N N . PHE B 1 123 ? -51.447 62.310 38.005 1.00 25.96 123 PHE B N 1
ATOM 3813 C CA . PHE B 1 123 ? -52.502 63.225 38.448 1.00 27.83 123 PHE B CA 1
ATOM 3814 C C . PHE B 1 123 ? -53.015 62.817 39.822 1.00 28.11 123 PHE B C 1
ATOM 3815 O O . PHE B 1 123 ? -53.280 61.632 40.074 1.00 27.29 123 PHE B O 1
ATOM 3823 N N . SER B 1 124 ? -53.116 63.808 40.702 1.00 29.17 124 SER B N 1
ATOM 3824 C CA . SER B 1 124 ? -53.481 63.606 42.100 1.00 30.87 124 SER B CA 1
ATOM 3825 C C . SER B 1 124 ? -54.803 62.855 42.249 1.00 30.61 124 SER B C 1
ATOM 3826 O O . SER B 1 124 ? -54.971 62.052 43.184 1.00 29.68 124 SER B O 1
ATOM 3829 N N . ALA B 1 125 ? -55.716 63.078 41.302 1.00 30.60 125 ALA B N 1
ATOM 3830 C CA . ALA B 1 125 ? -57.040 62.447 41.341 1.00 30.40 125 ALA B CA 1
ATOM 3831 C C . ALA B 1 125 ? -56.976 60.915 41.343 1.00 28.63 125 ALA B C 1
ATOM 3832 O O . ALA B 1 125 ? -57.914 60.266 41.796 1.00 29.60 125 ALA B O 1
ATOM 3834 N N . THR B 1 126 ? -55.878 60.348 40.852 1.00 27.04 126 THR B N 1
ATOM 3835 C CA . THR B 1 126 ? -55.747 58.884 40.756 1.00 25.06 126 THR B CA 1
ATOM 3836 C C . THR B 1 126 ? -55.244 58.200 42.024 1.00 23.86 126 THR B C 1
ATOM 3837 O O . THR B 1 126 ? -55.332 56.977 42.132 1.00 22.98 126 THR B O 1
ATOM 3841 N N . LYS B 1 127 ? -54.707 58.971 42.969 1.00 23.33 127 LYS B N 1
ATOM 3842 C CA . LYS B 1 127 ? -54.115 58.358 44.169 1.00 22.84 127 LYS B CA 1
ATOM 3843 C C . LYS B 1 127 ? -55.166 57.568 44.960 1.00 22.54 127 LYS B C 1
ATOM 3844 O O . LYS B 1 127 ? -54.865 56.479 45.474 1.00 22.26 127 LYS B O 1
ATOM 3850 N N . GLU B 1 128 ? -56.386 58.106 45.033 1.00 23.86 128 GLU B N 1
ATOM 3851 C CA . GLU B 1 128 ? -57.471 57.438 45.758 1.00 24.12 128 GLU B CA 1
ATOM 3852 C C . GLU B 1 128 ? -57.907 56.142 45.070 1.00 23.27 128 GLU B C 1
ATOM 3853 O O . GLU B 1 128 ? -58.650 55.360 45.659 1.00 23.46 128 GLU B O 1
ATOM 3859 N N . ASN B 1 129 ? -57.453 55.920 43.835 1.00 21.80 129 ASN B N 1
ATOM 3860 C CA . ASN B 1 129 ? -57.769 54.677 43.106 1.00 21.23 129 ASN B CA 1
ATOM 3861 C C . ASN B 1 129 ? -56.697 53.611 43.127 1.00 20.21 129 ASN B C 1
ATOM 3862 O O . ASN B 1 129 ? -56.859 52.554 42.510 1.00 19.77 129 ASN B O 1
ATOM 3867 N N . LEU B 1 130 ? -55.591 53.884 43.822 1.00 20.21 130 LEU B N 1
ATOM 3868 C CA . LEU B 1 130 ? -54.552 52.869 43.974 1.00 19.76 130 LEU B CA 1
ATOM 3869 C C . LEU B 1 130 ? -54.996 51.812 44.955 1.00 19.38 130 LEU B C 1
ATOM 3870 O O . LEU B 1 130 ? -55.506 52.121 46.037 1.00 20.94 130 LEU B O 1
ATOM 3875 N N . ILE B 1 131 ? -54.779 50.562 44.545 1.00 19.18 131 ILE B N 1
ATOM 3876 C CA . ILE B 1 131 ? -55.118 49.397 45.339 1.00 19.06 131 ILE B CA 1
ATOM 3877 C C . ILE B 1 131 ? -53.967 48.430 45.220 1.00 18.51 131 ILE B C 1
ATOM 3878 O O . ILE B 1 131 ? -53.079 48.577 44.348 1.00 18.73 131 ILE B O 1
ATOM 3883 N N . ARG B 1 132 ? -53.957 47.414 46.062 1.00 18.79 132 ARG B N 1
ATOM 3884 C CA . ARG B 1 132 ? -52.941 46.411 45.855 1.00 19.54 132 ARG B CA 1
ATOM 3885 C C . ARG B 1 132 ? -53.545 45.031 45.725 1.00 19.15 132 ARG B C 1
ATOM 3886 O O . ARG B 1 132 ? -54.585 44.758 46.302 1.00 19.53 132 ARG B O 1
ATOM 3894 N N . LEU B 1 133 ? -52.941 44.231 44.850 1.00 18.12 133 LEU B N 1
ATOM 3895 C CA . LEU B 1 133 ? -53.434 42.894 44.556 1.00 18.81 133 LEU B CA 1
ATOM 3896 C C . LEU B 1 133 ? -52.406 41.866 44.935 1.00 18.34 133 LEU B C 1
ATOM 3897 O O . LEU B 1 133 ? -51.207 42.057 44.718 1.00 18.23 133 LEU B O 1
ATOM 3902 N N . THR B 1 134 ? -52.889 40.765 45.485 1.00 18.75 134 THR B N 1
ATOM 3903 C CA . THR B 1 134 ? -52.100 39.550 45.585 1.00 18.53 134 THR B CA 1
ATOM 3904 C C . THR B 1 134 ? -52.769 38.553 44.635 1.00 18.94 134 THR B C 1
ATOM 3905 O O . THR B 1 134 ? -53.956 38.232 44.800 1.00 20.52 134 THR B O 1
ATOM 3909 N N . ILE B 1 135 ? -52.034 38.108 43.617 1.00 17.48 135 ILE B N 1
ATOM 3910 C CA . ILE B 1 135 ? -52.601 37.159 42.664 1.00 18.06 135 ILE B CA 1
ATOM 3911 C C . ILE B 1 135 ? -51.915 35.813 42.780 1.00 17.99 135 ILE B C 1
ATOM 3912 O O . ILE B 1 135 ? -50.706 35.708 42.536 1.00 16.97 135 ILE B O 1
ATOM 3917 N N . ARG B 1 136 ? -52.704 34.806 43.149 1.00 18.38 136 ARG B N 1
ATOM 3918 C CA . ARG B 1 136 ? -52.221 33.432 43.264 1.00 19.40 136 ARG B CA 1
ATOM 3919 C C . ARG B 1 136 ? -52.758 32.620 42.105 1.00 20.38 136 ARG B C 1
ATOM 3920 O O . ARG B 1 136 ? -53.972 32.486 41.963 1.00 21.82 136 ARG B O 1
ATOM 3928 N N . GLN B 1 137 ? -51.850 32.103 41.281 1.00 20.60 137 GLN B N 1
ATOM 3929 C CA . GLN B 1 137 ? -52.194 31.213 40.171 1.00 22.15 137 GLN B CA 1
ATOM 3930 C C . GLN B 1 137 ? -51.363 29.982 40.311 1.00 22.71 137 GLN B C 1
ATOM 3931 O O . GLN B 1 137 ? -50.135 30.062 40.355 1.00 22.92 137 GLN B O 1
ATOM 3937 N N . ALA B 1 138 ? -52.018 28.824 40.361 1.00 23.93 138 ALA B N 1
ATOM 3938 C CA . ALA B 1 138 ? -51.289 27.591 40.620 1.00 24.56 138 ALA B CA 1
ATOM 3939 C C . ALA B 1 138 ? -50.134 27.396 39.629 1.00 24.53 138 ALA B C 1
ATOM 3940 O O . ALA B 1 138 ? -50.342 27.402 38.403 1.00 25.64 138 ALA B O 1
ATOM 3942 N N . GLY B 1 139 ? -48.919 27.260 40.165 1.00 23.97 139 GLY B N 1
ATOM 3943 C CA . GLY B 1 139 ? -47.724 26.931 39.386 1.00 23.49 139 GLY B CA 1
ATOM 3944 C C . GLY B 1 139 ? -47.049 28.111 38.705 1.00 22.81 139 GLY B C 1
ATOM 3945 O O . GLY B 1 139 ? -46.043 27.933 38.008 1.00 23.63 139 GLY B O 1
ATOM 3946 N N . LEU B 1 140 ? -47.605 29.302 38.916 1.00 21.26 140 LEU B N 1
ATOM 3947 C CA . LEU B 1 140 ? -46.986 30.559 38.486 1.00 21.27 140 LEU B CA 1
ATOM 3948 C C . LEU B 1 140 ? -46.526 31.339 39.705 1.00 20.00 140 LEU B C 1
ATOM 3949 O O . LEU B 1 140 ? -47.078 31.173 40.797 1.00 20.58 140 LEU B O 1
ATOM 3954 N N . PRO B 1 141 ? -45.525 32.223 39.541 1.00 19.13 141 PRO B N 1
ATOM 3955 C CA . PRO B 1 141 ? -45.164 33.051 40.697 1.00 17.82 141 PRO B CA 1
ATOM 3956 C C . PRO B 1 141 ? -46.368 33.828 41.258 1.00 17.51 141 PRO B C 1
ATOM 3957 O O . PRO B 1 141 ? -47.195 34.355 40.491 1.00 18.14 141 PRO B O 1
ATOM 3961 N N . THR B 1 142 ? -46.464 33.905 42.593 1.00 17.13 142 THR B N 1
ATOM 3962 C CA . THR B 1 142 ? -47.492 34.724 43.235 1.00 17.08 142 THR B CA 1
ATOM 3963 C C . THR B 1 142 ? -47.057 36.172 43.079 1.00 16.90 142 THR B C 1
ATOM 3964 O O . THR B 1 142 ? -45.873 36.500 43.263 1.00 17.50 142 THR B O 1
ATOM 3968 N N . ILE B 1 143 ? -48.017 37.027 42.727 1.00 16.02 143 ILE B N 1
ATOM 3969 C CA . ILE B 1 143 ? -47.714 38.438 42.389 1.00 16.24 143 ILE B CA 1
ATOM 3970 C C . ILE B 1 143 ? -48.290 39.348 43.437 1.00 16.81 143 ILE B C 1
ATOM 3971 O O . ILE B 1 143 ? -49.420 39.142 43.872 1.00 16.65 143 ILE B O 1
ATOM 3976 N N . LYS B 1 144 ? -47.512 40.355 43.855 1.00 16.53 144 LYS B N 1
ATOM 3977 C CA . LYS B 1 144 ? -48.021 41.394 44.742 1.00 17.37 144 LYS B CA 1
ATOM 3978 C C . LYS B 1 144 ? -47.680 42.717 44.080 1.00 17.99 144 LYS B C 1
ATOM 3979 O O . LYS B 1 144 ? -46.492 43.020 43.859 1.00 17.79 144 LYS B O 1
ATOM 3985 N N . PHE B 1 145 ? -48.704 43.483 43.719 1.00 17.37 145 PHE B N 1
ATOM 3986 C CA . PHE B 1 145 ? -48.442 44.739 43.019 1.00 17.34 145 PHE B CA 1
ATOM 3987 C C . PHE B 1 145 ? -49.450 45.813 43.337 1.00 17.79 145 PHE B C 1
ATOM 3988 O O . PHE B 1 145 ? -50.518 45.527 43.887 1.00 17.60 145 PHE B O 1
ATOM 3996 N N . ILE B 1 146 ? -49.022 47.047 43.093 1.00 17.43 146 ILE B N 1
ATOM 3997 C CA . ILE B 1 146 ? -49.814 48.237 43.300 1.00 18.51 146 ILE B CA 1
ATOM 3998 C C . ILE B 1 146 ? -50.321 48.657 41.936 1.00 18.01 146 ILE B C 1
ATOM 3999 O O . ILE B 1 146 ? -49.559 48.741 40.978 1.00 18.76 146 ILE B O 1
ATOM 4004 N N . THR B 1 147 ? -51.609 48.929 41.853 1.00 18.65 147 THR B N 1
ATOM 4005 C CA . THR B 1 147 ? -52.200 49.294 40.575 1.00 19.67 147 THR B CA 1
ATOM 4006 C C . THR B 1 147 ? -53.313 50.313 40.776 1.00 20.35 147 THR B C 1
ATOM 4007 O O . THR B 1 147 ? -53.843 50.433 41.868 1.00 20.02 147 THR B O 1
ATOM 4011 N N . GLU B 1 148 ? -53.677 51.034 39.722 1.00 19.90 148 GLU B N 1
ATOM 4012 C CA . GLU B 1 148 ? -54.987 51.711 39.737 1.00 20.69 148 GLU B CA 1
ATOM 4013 C C . GLU B 1 148 ? -56.037 50.645 39.504 1.00 19.70 148 GLU B C 1
ATOM 4014 O O . GLU B 1 148 ? -55.871 49.755 38.658 1.00 19.13 148 GLU B O 1
ATOM 4020 N N . ALA B 1 149 ? -57.119 50.722 40.274 1.00 19.49 149 ALA B N 1
ATOM 4021 C CA . ALA B 1 149 ? -58.134 49.670 40.238 1.00 18.54 149 ALA B CA 1
ATOM 4022 C C . ALA B 1 149 ? -58.643 49.472 38.826 1.00 18.70 149 ALA B C 1
ATOM 4023 O O . ALA B 1 149 ? -58.950 50.446 38.115 1.00 18.55 149 ALA B O 1
ATOM 4025 N N . GLY B 1 150 ? -58.725 48.208 38.436 1.00 17.86 150 GLY B N 1
ATOM 4026 C CA . GLY B 1 150 ? -59.161 47.804 37.101 1.00 17.78 150 GLY B CA 1
ATOM 4027 C C . GLY B 1 150 ? -58.064 47.359 36.145 1.00 17.68 150 GLY B C 1
ATOM 4028 O O . GLY B 1 150 ? -58.371 46.795 35.098 1.00 17.27 150 GLY B O 1
ATOM 4029 N N . ILE B 1 151 ? -56.799 47.595 36.508 1.00 17.41 151 ILE B N 1
ATOM 4030 C CA . ILE B 1 151 ? -55.669 47.310 35.609 1.00 18.22 151 ILE B CA 1
ATOM 4031 C C . ILE B 1 151 ? -54.926 46.036 36.063 1.00 18.28 151 ILE B C 1
ATOM 4032 O O . ILE B 1 151 ? -54.695 45.859 37.260 1.00 18.99 151 ILE B O 1
ATOM 4037 N N . ILE B 1 152 ? -54.594 45.150 35.119 1.00 18.28 152 ILE B N 1
ATOM 4038 C CA . ILE B 1 152 ? -54.101 43.795 35.465 1.00 18.20 152 ILE B CA 1
ATOM 4039 C C . ILE B 1 152 ? -52.578 43.668 35.591 1.00 18.55 152 ILE B C 1
ATOM 4040 O O . ILE B 1 152 ? -52.066 42.626 35.961 1.00 18.49 152 ILE B O 1
ATOM 4045 N N . GLY B 1 153 ? -51.854 44.725 35.275 1.00 17.90 153 GLY B N 1
ATOM 4046 C CA . GLY B 1 153 ? -50.398 44.697 35.447 1.00 18.83 153 GLY B CA 1
ATOM 4047 C C . GLY B 1 153 ? -49.892 46.089 35.710 1.00 18.43 153 GLY B C 1
ATOM 4048 O O . GLY B 1 153 ? -50.229 47.017 34.986 1.00 18.64 153 GLY B O 1
ATOM 4049 N N . LYS B 1 154 ? -49.042 46.242 36.719 1.00 17.68 154 LYS B N 1
ATOM 4050 C CA . LYS B 1 154 ? -48.511 47.572 37.012 1.00 18.10 154 LYS B CA 1
ATOM 4051 C C . LYS B 1 154 ? -47.165 47.438 37.709 1.00 18.26 154 LYS B C 1
ATOM 4052 O O . LYS B 1 154 ? -46.232 46.908 37.099 1.00 19.41 154 LYS B O 1
ATOM 4058 N N . VAL B 1 155 ? -47.047 47.903 38.951 1.00 17.39 155 VAL B N 1
ATOM 4059 C CA . VAL B 1 155 ? -45.720 48.022 39.574 1.00 16.82 155 VAL B CA 1
ATOM 4060 C C . VAL B 1 155 ? -45.691 47.145 40.816 1.00 16.32 155 VAL B C 1
ATOM 4061 O O . VAL B 1 155 ? -46.488 47.322 41.724 1.00 16.94 155 VAL B O 1
ATOM 4065 N N . GLY B 1 156 ? -44.795 46.162 40.839 1.00 16.18 156 GLY B N 1
ATOM 4066 C CA . GLY B 1 156 ? -44.756 45.256 41.978 1.00 16.03 156 GLY B CA 1
ATOM 4067 C C . GLY B 1 156 ? -43.756 44.155 41.754 1.00 16.02 156 GLY B C 1
ATOM 4068 O O . GLY B 1 156 ? -42.823 44.288 40.947 1.00 16.71 156 GLY B O 1
ATOM 4069 N N . PHE B 1 157 ? -43.941 43.058 42.483 1.00 14.98 157 PHE B N 1
ATOM 4070 C CA . PHE B 1 157 ? -42.992 41.953 42.378 1.00 15.23 157 PHE B CA 1
ATOM 4071 C C . PHE B 1 157 ? -43.646 40.620 42.601 1.00 15.72 157 PHE B C 1
ATOM 4072 O O . PHE B 1 157 ? -44.858 40.534 42.878 1.00 16.32 157 PHE B O 1
ATOM 4080 N N . ASN B 1 158 ? -42.852 39.575 42.425 1.00 15.01 158 ASN B N 1
ATOM 4081 C CA . ASN B 1 158 ? -43.390 38.234 42.549 1.00 15.60 158 ASN B CA 1
ATOM 4082 C C . ASN B 1 158 ? -42.556 37.320 43.441 1.00 16.08 158 ASN B C 1
ATOM 4083 O O . ASN B 1 158 ? -41.452 37.690 43.897 1.00 16.19 158 ASN B O 1
ATOM 4088 N N . SER B 1 159 ? -43.065 36.111 43.684 1.00 16.27 159 SER B N 1
ATOM 4089 C CA . SER B 1 159 ? -42.398 35.185 44.594 1.00 17.42 159 SER B CA 1
ATOM 4090 C C . SER B 1 159 ? -41.072 34.645 44.054 1.00 17.42 159 SER B C 1
ATOM 4091 O O . SER B 1 159 ? -40.285 34.042 44.806 1.00 17.25 159 SER B O 1
ATOM 4094 N N . ALA B 1 160 ? -40.828 34.850 42.757 1.00 16.42 160 ALA B N 1
ATOM 4095 C CA . ALA B 1 160 ? -39.548 34.498 42.132 1.00 17.56 160 ALA B CA 1
ATOM 4096 C C . ALA B 1 160 ? -38.504 35.591 42.284 1.00 17.67 160 ALA B C 1
ATOM 4097 O O . ALA B 1 160 ? -37.359 35.429 41.856 1.00 18.74 160 ALA B O 1
ATOM 4099 N N . GLY B 1 161 ? -38.907 36.693 42.910 1.00 17.81 161 GLY B N 1
ATOM 4100 C CA . GLY B 1 161 ? -38.014 37.826 43.135 1.00 18.10 161 GLY B CA 1
ATOM 4101 C C . GLY B 1 161 ? -37.955 38.809 41.977 1.00 17.84 161 GLY B C 1
ATOM 4102 O O . GLY B 1 161 ? -37.155 39.740 42.023 1.00 18.20 161 GLY B O 1
ATOM 4103 N N . VAL B 1 162 ? -38.765 38.600 40.938 1.00 17.14 162 VAL B N 1
ATOM 4104 C CA . VAL B 1 162 ? -38.793 39.553 39.815 1.00 16.99 162 VAL B CA 1
ATOM 4105 C C . VAL B 1 162 ? -39.553 40.789 40.227 1.00 17.32 162 VAL B C 1
ATOM 4106 O O . VAL B 1 162 ? -40.696 40.686 40.655 1.00 17.09 162 VAL B O 1
ATOM 4110 N N . ALA B 1 163 ? -38.903 41.956 40.113 1.00 16.06 163 ALA B N 1
ATOM 4111 C CA . ALA B 1 163 ? -39.481 43.241 40.507 1.00 16.37 163 ALA B CA 1
ATOM 4112 C C . ALA B 1 163 ? -39.543 44.190 39.324 1.00 16.51 163 ALA B C 1
ATOM 4113 O O . ALA B 1 163 ? -38.575 44.295 38.560 1.00 17.15 163 ALA B O 1
ATOM 4115 N N . VAL B 1 164 ? -40.692 44.836 39.163 1.00 16.42 164 VAL B N 1
ATOM 4116 C CA . VAL B 1 164 ? -41.006 45.629 37.969 1.00 17.00 164 VAL B CA 1
ATOM 4117 C C . VAL B 1 164 ? -41.306 47.081 38.305 1.00 17.05 164 VAL B C 1
ATOM 4118 O O . VAL B 1 164 ? -41.997 47.375 39.265 1.00 17.66 164 VAL B O 1
ATOM 4122 N N . ASN B 1 165 ? -40.758 47.970 37.497 1.00 16.01 165 ASN B N 1
ATOM 4123 C CA . ASN B 1 165 ? -41.051 49.402 37.601 1.00 16.83 165 ASN B CA 1
ATOM 4124 C C . ASN B 1 165 ? -41.434 49.904 36.221 1.00 17.69 165 ASN B C 1
ATOM 4125 O O . ASN B 1 165 ? -41.122 49.262 35.209 1.00 18.01 165 ASN B O 1
ATOM 4130 N N . TYR B 1 166 ? -42.077 51.075 36.174 1.00 17.30 166 TYR B N 1
ATOM 4131 C CA . TYR B 1 166 ? -42.678 51.585 34.950 1.00 18.47 166 TYR B CA 1
ATOM 4132 C C . TYR B 1 166 ? -42.561 53.094 34.941 1.00 18.98 166 TYR B C 1
ATOM 4133 O O . TYR B 1 166 ? -42.830 53.731 35.947 1.00 19.56 166 TYR B O 1
ATOM 4142 N N . ASN B 1 167 ? -42.150 53.641 33.805 1.00 18.71 167 ASN B N 1
ATOM 4143 C CA . ASN B 1 167 ? -42.028 55.100 33.634 1.00 19.29 167 ASN B CA 1
ATOM 4144 C C . ASN B 1 167 ? -42.692 55.464 32.325 1.00 20.26 167 ASN B C 1
ATOM 4145 O O . ASN B 1 167 ? -42.498 54.791 31.290 1.00 20.04 167 ASN B O 1
ATOM 4150 N N . ALA B 1 168 ? -43.452 56.549 32.352 1.00 20.36 168 ALA B N 1
ATOM 4151 C CA . ALA B 1 168 ? -43.980 57.134 31.121 1.00 20.99 168 ALA B CA 1
ATOM 4152 C C . ALA B 1 168 ? -42.841 57.514 30.160 1.00 21.88 168 ALA B C 1
ATOM 4153 O O . ALA B 1 168 ? -41.794 58.028 30.580 1.00 22.34 168 ALA B O 1
ATOM 4155 N N . LEU B 1 169 ? -43.051 57.237 28.875 1.00 21.91 169 LEU B N 1
ATOM 4156 C CA . LEU B 1 169 ? -42.122 57.657 27.818 1.00 23.10 169 LEU B CA 1
ATOM 4157 C C . LEU B 1 169 ? -42.931 58.148 26.628 1.00 24.67 169 LEU B C 1
ATOM 4158 O O . LEU B 1 169 ? -44.051 57.693 26.417 1.00 25.14 169 LEU B O 1
ATOM 4163 N N . HIS B 1 170 ? -42.360 59.064 25.854 1.00 26.81 170 HIS B N 1
ATOM 4164 C CA . HIS B 1 170 ? -43.128 59.850 24.882 1.00 28.26 170 HIS B CA 1
ATOM 4165 C C . HIS B 1 170 ? -42.674 59.704 23.434 1.00 28.22 170 HIS B C 1
ATOM 4166 O O . HIS B 1 170 ? -42.724 60.667 22.656 1.00 29.45 170 HIS B O 1
ATOM 4173 N N . LEU B 1 171 ? -42.267 58.498 23.053 1.00 26.66 171 LEU B N 1
ATOM 4174 C CA . LEU B 1 171 ? -42.024 58.225 21.640 1.00 26.98 171 LEU B CA 1
ATOM 4175 C C . LEU B 1 171 ? -43.363 58.103 20.925 1.00 27.28 171 LEU B C 1
ATOM 4176 O O . LEU B 1 171 ? -44.367 57.685 21.503 1.00 27.24 171 LEU B O 1
ATOM 4181 N N . GLN B 1 172 ? -43.361 58.508 19.664 1.00 28.66 172 GLN B N 1
ATOM 4182 C CA . GLN B 1 172 ? -44.553 58.551 18.842 1.00 29.79 172 GLN B CA 1
ATOM 4183 C C . GLN B 1 172 ? -44.914 57.184 18.279 1.00 29.15 172 GLN B C 1
ATOM 4184 O O . GLN B 1 172 ? -44.025 56.388 17.936 1.00 29.58 172 GLN B O 1
ATOM 4190 N N . GLY B 1 173 ? -46.218 56.926 18.188 1.00 27.61 173 GLY B N 1
ATOM 4191 C CA . GLY B 1 173 ? -46.741 55.799 17.418 1.00 27.44 173 GLY B CA 1
ATOM 4192 C C . GLY B 1 173 ? -47.754 54.953 18.169 1.00 25.50 173 GLY B C 1
ATOM 4193 O O . GLY B 1 173 ? -47.708 54.835 19.400 1.00 25.26 173 GLY B O 1
ATOM 4194 N N . LEU B 1 174 ? -48.675 54.354 17.415 1.00 26.48 174 LEU B N 1
ATOM 4195 C CA . LEU B 1 174 ? -49.600 53.368 17.965 1.00 25.36 174 LEU B CA 1
ATOM 4196 C C . LEU B 1 174 ? -49.791 52.203 16.997 1.00 25.09 174 LEU B C 1
ATOM 4197 O O . LEU B 1 174 ? -50.141 52.413 15.834 1.00 26.56 174 LEU B O 1
ATOM 4202 N N . ARG B 1 175 ? -49.572 50.986 17.492 1.00 23.15 175 ARG B N 1
ATOM 4203 C CA . ARG B 1 175 ? -49.840 49.782 16.710 1.00 23.53 175 ARG B CA 1
ATOM 4204 C C . ARG B 1 175 ? -50.860 48.974 17.505 1.00 22.80 175 ARG B C 1
ATOM 4205 O O . ARG B 1 175 ? -50.497 48.303 18.467 1.00 21.34 175 ARG B O 1
ATOM 4213 N N . PRO B 1 176 ? -52.143 49.057 17.116 1.00 22.97 176 PRO B N 1
ATOM 4214 C CA . PRO B 1 176 ? -53.171 48.417 17.958 1.00 22.59 176 PRO B CA 1
ATOM 4215 C C . PRO B 1 176 ? -53.009 46.903 18.082 1.00 22.10 176 PRO B C 1
ATOM 4216 O O . PRO B 1 176 ? -53.463 46.316 19.067 1.00 21.34 176 PRO B O 1
ATOM 4220 N N A THR B 1 177 ? -52.359 46.265 17.111 0.50 22.35 177 THR B N 1
ATOM 4221 N N B THR B 1 177 ? -52.346 46.299 17.096 0.50 22.55 177 THR B N 1
ATOM 4222 C CA A THR B 1 177 ? -52.121 44.819 17.217 0.50 22.15 177 THR B CA 1
ATOM 4223 C CA B THR B 1 177 ? -52.078 44.863 17.115 0.50 22.72 177 THR B CA 1
ATOM 4224 C C A THR B 1 177 ? -50.936 44.464 18.119 0.50 21.26 177 THR B C 1
ATOM 4225 C C B THR B 1 177 ? -50.854 44.476 17.952 0.50 21.67 177 THR B C 1
ATOM 4226 O O A THR B 1 177 ? -50.738 43.294 18.472 0.50 21.47 177 THR B O 1
ATOM 4227 O O B THR B 1 177 ? -50.548 43.287 18.077 0.50 22.24 177 THR B O 1
ATOM 4234 N N . GLY B 1 178 ? -50.157 45.469 18.510 1.00 20.80 178 GLY B N 1
ATOM 4235 C CA . GLY B 1 178 ? -48.964 45.230 19.357 1.00 20.26 178 GLY B CA 1
ATOM 4236 C C . GLY B 1 178 ? -49.325 44.925 20.808 1.00 19.33 178 GLY B C 1
ATOM 4237 O O . GLY B 1 178 ? -50.497 44.920 21.171 1.00 20.00 178 GLY B O 1
ATOM 4238 N N A VAL B 1 179 ? -48.317 44.640 21.635 0.50 19.23 179 VAL B N 1
ATOM 4239 N N B VAL B 1 179 ? -48.328 44.658 21.640 0.50 19.28 179 VAL B N 1
ATOM 4240 C CA A VAL B 1 179 ? -48.561 44.386 23.069 0.50 19.00 179 VAL B CA 1
ATOM 4241 C CA B VAL B 1 179 ? -48.613 44.341 23.045 0.50 19.16 179 VAL B CA 1
ATOM 4242 C C A VAL B 1 179 ? -48.787 45.696 23.801 0.50 19.08 179 VAL B C 1
ATOM 4243 C C B VAL B 1 179 ? -48.740 45.605 23.893 0.50 19.09 179 VAL B C 1
ATOM 4244 O O A VAL B 1 179 ? -47.945 46.585 23.726 0.50 18.92 179 VAL B O 1
ATOM 4245 O O B VAL B 1 179 ? -47.799 46.393 23.964 0.50 19.04 179 VAL B O 1
ATOM 4252 N N . PRO B 1 180 ? -49.919 45.818 24.520 1.00 19.28 180 PRO B N 1
ATOM 4253 C CA . PRO B 1 180 ? -50.106 47.020 25.368 1.00 19.70 180 PRO B CA 1
ATOM 4254 C C . PRO B 1 180 ? -49.097 47.045 26.512 1.00 19.77 180 PRO B C 1
ATOM 4255 O O . PRO B 1 180 ? -48.729 45.977 27.048 1.00 19.72 180 PRO B O 1
ATOM 4259 N N A SER B 1 181 ? -48.659 48.236 26.910 0.50 20.04 181 SER B N 1
ATOM 4260 N N B SER B 1 181 ? -48.663 48.236 26.914 0.50 20.05 181 SER B N 1
ATOM 4261 C CA A SER B 1 181 ? -47.620 48.323 27.941 0.50 20.11 181 SER B CA 1
ATOM 4262 C CA B SER B 1 181 ? -47.632 48.323 27.950 0.50 20.13 181 SER B CA 1
ATOM 4263 C C A SER B 1 181 ? -48.004 47.595 29.239 0.50 19.90 181 SER B C 1
ATOM 4264 C C B SER B 1 181 ? -48.013 47.568 29.225 0.50 19.87 181 SER B C 1
ATOM 4265 O O A SER B 1 181 ? -47.149 46.973 29.865 0.50 19.83 181 SER B O 1
ATOM 4266 O O B SER B 1 181 ? -47.168 46.907 29.824 0.50 19.77 181 SER B O 1
ATOM 4271 N N . HIS B 1 182 ? -49.278 47.661 29.633 1.00 19.22 182 HIS B N 1
ATOM 4272 C CA . HIS B 1 182 ? -49.704 47.070 30.905 1.00 19.41 182 HIS B CA 1
ATOM 4273 C C . HIS B 1 182 ? -49.828 45.572 30.812 1.00 18.50 182 HIS B C 1
ATOM 4274 O O . HIS B 1 182 ? -49.682 44.871 31.820 1.00 18.36 182 HIS B O 1
ATOM 4281 N N . ILE B 1 183 ? -50.065 45.083 29.598 1.00 17.75 183 ILE B N 1
ATOM 4282 C CA . ILE B 1 183 ? -49.970 43.638 29.351 1.00 18.11 183 ILE B CA 1
ATOM 4283 C C . ILE B 1 183 ? -48.516 43.168 29.463 1.00 18.41 183 ILE B C 1
ATOM 4284 O O . ILE B 1 183 ? -48.228 42.112 30.069 1.00 18.40 183 ILE B O 1
ATOM 4289 N N . ALA B 1 184 ? -47.586 43.947 28.905 1.00 18.18 184 ALA B N 1
ATOM 4290 C CA . ALA B 1 184 ? -46.153 43.618 29.056 1.00 17.77 184 ALA B CA 1
ATOM 4291 C C . ALA B 1 184 ? -45.736 43.596 30.531 1.00 17.58 184 ALA B C 1
ATOM 4292 O O . ALA B 1 184 ? -44.965 42.742 30.949 1.00 17.83 184 ALA B O 1
ATOM 4294 N N . LEU B 1 185 ? -46.276 44.529 31.325 1.00 17.46 185 LEU B N 1
ATOM 4295 C CA . LEU B 1 185 ? -45.999 44.539 32.771 1.00 17.45 185 LEU B CA 1
ATOM 4296 C C . LEU B 1 185 ? -46.502 43.257 33.427 1.00 17.20 185 LEU B C 1
ATOM 4297 O O . LEU B 1 185 ? -45.808 42.649 34.256 1.00 18.06 185 LEU B O 1
ATOM 4302 N N . ARG B 1 186 ? -47.701 42.820 33.058 1.00 16.46 186 ARG B N 1
ATOM 4303 C CA . ARG B 1 186 ? -48.203 41.546 33.605 1.00 16.35 186 ARG B CA 1
ATOM 4304 C C . ARG B 1 186 ? -47.367 40.351 33.153 1.00 17.23 186 ARG B C 1
ATOM 4305 O O . ARG B 1 186 ? -47.116 39.449 33.948 1.00 17.67 186 ARG B O 1
ATOM 4313 N N . ILE B 1 187 ? -46.950 40.331 31.883 1.00 16.63 187 ILE B N 1
ATOM 4314 C CA . ILE B 1 187 ? -46.055 39.264 31.400 1.00 17.04 187 ILE B CA 1
ATOM 4315 C C . ILE B 1 187 ? -44.767 39.198 32.246 1.00 17.26 187 ILE B C 1
ATOM 4316 O O . ILE B 1 187 ? -44.345 38.141 32.673 1.00 16.98 187 ILE B O 1
ATOM 4321 N N . ALA B 1 188 ? -44.159 40.347 32.490 1.00 16.70 188 ALA B N 1
ATOM 4322 C CA . ALA B 1 188 ? -42.980 40.432 33.365 1.00 17.23 188 ALA B CA 1
ATOM 4323 C C . ALA B 1 188 ? -43.268 39.908 34.786 1.00 17.98 188 ALA B C 1
ATOM 4324 O O . ALA B 1 188 ? -42.475 39.151 35.350 1.00 18.60 188 ALA B O 1
ATOM 4326 N N . LEU B 1 189 ? -44.405 40.316 35.341 1.00 17.70 189 LEU B N 1
ATOM 4327 C CA . LEU B 1 189 ? -44.797 39.921 36.714 1.00 17.42 189 LEU B CA 1
ATOM 4328 C C . LEU B 1 189 ? -45.094 38.418 36.825 1.00 18.47 189 LEU B C 1
ATOM 4329 O O . LEU B 1 189 ? -45.099 37.866 37.928 1.00 19.05 189 LEU B O 1
ATOM 4334 N N . GLU B 1 190 ? -45.340 37.760 35.694 1.00 17.92 190 GLU B N 1
ATOM 4335 C CA . GLU B 1 190 ? -45.537 36.302 35.684 1.00 17.92 190 GLU B CA 1
ATOM 4336 C C . GLU B 1 190 ? -44.276 35.488 35.393 1.00 19.17 190 GLU B C 1
ATOM 4337 O O . GLU B 1 190 ? -44.319 34.259 35.396 1.00 20.46 190 GLU B O 1
ATOM 4343 N N . SER B 1 191 ? -43.166 36.187 35.139 1.00 19.63 191 SER B N 1
ATOM 4344 C CA . SER B 1 191 ? -41.901 35.563 34.774 1.00 19.75 191 SER B CA 1
ATOM 4345 C C . SER B 1 191 ? -41.087 35.138 35.986 1.00 19.85 191 SER B C 1
ATOM 4346 O O . SER B 1 191 ? -41.253 35.682 37.066 1.00 19.45 191 SER B O 1
ATOM 4349 N N . THR B 1 192 ? -40.217 34.155 35.800 1.00 21.19 192 THR B N 1
ATOM 4350 C CA . THR B 1 192 ? -39.414 33.669 36.933 1.00 21.73 192 THR B CA 1
ATOM 4351 C C . THR B 1 192 ? -38.019 34.287 37.072 1.00 21.60 192 THR B C 1
ATOM 4352 O O . THR B 1 192 ? -37.284 33.979 38.019 1.00 22.07 192 THR B O 1
ATOM 4356 N N . SER B 1 193 ? -37.635 35.133 36.121 1.00 20.95 193 SER B N 1
ATOM 4357 C CA . SER B 1 193 ? -36.361 35.853 36.171 1.00 20.63 193 SER B CA 1
ATOM 4358 C C . SER B 1 193 ? -36.473 37.073 35.264 1.00 20.34 193 SER B C 1
ATOM 4359 O O . SER B 1 193 ? -37.325 37.083 34.352 1.00 19.99 193 SER B O 1
ATOM 4362 N N . PRO B 1 194 ? -35.616 38.094 35.488 1.00 20.40 194 PRO B N 1
ATOM 4363 C CA . PRO B 1 194 ? -35.643 39.219 34.554 1.00 20.88 194 PRO B CA 1
ATOM 4364 C C . PRO B 1 194 ? -35.318 38.802 33.115 1.00 20.95 194 PRO B C 1
ATOM 4365 O O . PRO B 1 194 ? -35.931 39.330 32.172 1.00 21.05 194 PRO B O 1
ATOM 4369 N N A SER B 1 195 ? -34.389 37.862 32.948 0.50 22.22 195 SER B N 1
ATOM 4370 N N B SER B 1 195 ? -34.408 37.846 32.941 0.50 22.49 195 SER B N 1
ATOM 4371 C CA A SER B 1 195 ? -34.045 37.379 31.618 0.50 22.55 195 SER B CA 1
ATOM 4372 C CA B SER B 1 195 ? -34.046 37.406 31.599 0.50 23.15 195 SER B CA 1
ATOM 4373 C C A SER B 1 195 ? -35.288 36.820 30.926 0.50 22.85 195 SER B C 1
ATOM 4374 C C B SER B 1 195 ? -35.235 36.735 30.890 0.50 23.30 195 SER B C 1
ATOM 4375 O O A SER B 1 195 ? -35.571 37.164 29.775 0.50 22.69 195 SER B O 1
ATOM 4376 O O B SER B 1 195 ? -35.428 36.917 29.687 0.50 23.35 195 SER B O 1
ATOM 4381 N N . GLN B 1 196 ? -36.037 35.975 31.636 1.00 22.64 196 GLN B N 1
ATOM 4382 C CA . GLN B 1 196 ? -37.266 35.396 31.098 1.00 22.24 196 GLN B CA 1
ATOM 4383 C C . GLN B 1 196 ? -38.284 36.499 30.773 1.00 20.36 196 GLN B C 1
ATOM 4384 O O . GLN B 1 196 ? -38.957 36.440 29.739 1.00 19.41 196 GLN B O 1
ATOM 4390 N N . ALA B 1 197 ? -38.403 37.497 31.654 1.00 18.38 197 ALA B N 1
ATOM 4391 C CA . ALA B 1 197 ? -39.301 38.633 31.389 1.00 18.47 197 ALA B CA 1
ATOM 4392 C C . ALA B 1 197 ? -38.946 39.342 30.099 1.00 19.20 197 ALA B C 1
ATOM 4393 O O . ALA B 1 197 ? -39.829 39.608 29.264 1.00 19.11 197 ALA B O 1
ATOM 4395 N N . TYR B 1 198 ? -37.655 39.623 29.927 1.00 19.66 198 TYR B N 1
ATOM 4396 C CA . TYR B 1 198 ? -37.185 40.200 28.677 1.00 21.11 198 TYR B CA 1
ATOM 4397 C C . TYR B 1 198 ? -37.594 39.328 27.491 1.00 21.04 198 TYR B C 1
ATOM 4398 O O . TYR B 1 198 ? -38.204 39.821 26.523 1.00 20.84 198 TYR B O 1
ATOM 4407 N N . ASP B 1 199 ? -37.232 38.050 27.545 1.00 20.87 199 ASP B N 1
ATOM 4408 C CA . ASP B 1 199 ? -37.532 37.147 26.430 1.00 21.71 199 ASP B CA 1
ATOM 4409 C C . ASP B 1 199 ? -39.020 37.187 26.093 1.00 21.15 199 ASP B C 1
ATOM 4410 O O . ASP B 1 199 ? -39.407 37.290 24.923 1.00 21.27 199 ASP B O 1
ATOM 4415 N N . ARG B 1 200 ? -39.864 37.079 27.123 1.00 18.87 200 ARG B N 1
ATOM 4416 C CA . ARG B 1 200 ? -41.289 36.962 26.908 1.00 18.94 200 ARG B CA 1
ATOM 4417 C C . ARG B 1 200 ? -41.913 38.229 26.343 1.00 19.03 200 ARG B C 1
ATOM 4418 O O . ARG B 1 200 ? -42.857 38.160 25.549 1.00 20.32 200 ARG B O 1
ATOM 4426 N N . ILE B 1 201 ? -41.375 39.381 26.730 1.00 18.49 201 ILE B N 1
ATOM 4427 C CA . ILE B 1 201 ? -41.850 40.629 26.146 1.00 18.82 201 ILE B CA 1
ATOM 4428 C C . ILE B 1 201 ? -41.425 40.735 24.671 1.00 19.47 201 ILE B C 1
ATOM 4429 O O . ILE B 1 201 ? -42.260 41.033 23.802 1.00 19.97 201 ILE B O 1
ATOM 4434 N N . VAL B 1 202 ? -40.157 40.439 24.380 1.00 20.21 202 VAL B N 1
ATOM 4435 C CA . VAL B 1 202 ? -39.645 40.504 23.000 1.00 21.52 202 VAL B CA 1
ATOM 4436 C C . VAL B 1 202 ? -40.353 39.488 22.118 1.00 21.76 202 VAL B C 1
ATOM 4437 O O . VAL B 1 202 ? -40.612 39.754 20.930 1.00 22.13 202 VAL B O 1
ATOM 4441 N N . GLU B 1 203 ? -40.712 38.346 22.711 1.00 21.24 203 GLU B N 1
ATOM 4442 C CA . GLU B 1 203 ? -41.357 37.254 21.971 1.00 22.64 203 GLU B CA 1
ATOM 4443 C C . GLU B 1 203 ? -42.706 37.639 21.376 1.00 21.78 203 GLU B C 1
ATOM 4444 O O . GLU B 1 203 ? -43.175 36.992 20.439 1.00 22.89 203 GLU B O 1
ATOM 4450 N N . GLN B 1 204 ? -43.319 38.691 21.914 1.00 20.67 204 GLN B N 1
ATOM 4451 C CA . GLN B 1 204 ? -44.594 39.200 21.407 1.00 20.78 204 GLN B CA 1
ATOM 4452 C C . GLN B 1 204 ? -44.491 39.895 20.045 1.00 21.37 204 GLN B C 1
ATOM 4453 O O . GLN B 1 204 ? -45.517 40.121 19.391 1.00 22.07 204 GLN B O 1
ATOM 4459 N N . GLY B 1 205 ? -43.273 40.266 19.631 1.00 20.96 205 GLY B N 1
ATOM 4460 C CA . GLY B 1 205 ? -43.049 40.727 18.251 1.00 21.56 205 GLY B CA 1
ATOM 4461 C C . GLY B 1 205 ? -43.427 42.185 17.988 1.00 21.20 205 GLY B C 1
ATOM 4462 O O . GLY B 1 205 ? -43.593 42.585 16.829 1.00 21.88 205 GLY B O 1
ATOM 4463 N N . GLY B 1 206 ? -43.552 42.965 19.055 1.00 21.04 206 GLY B N 1
ATOM 4464 C CA . GLY B 1 206 ? -43.664 44.436 18.936 1.00 20.92 206 GLY B CA 1
ATOM 4465 C C . GLY B 1 206 ? -44.631 45.076 19.904 1.00 20.21 206 GLY B C 1
ATOM 4466 O O . GLY B 1 206 ? -45.650 44.488 20.254 1.00 19.89 206 GLY B O 1
ATOM 4467 N N . MET B 1 207 ? -44.315 46.302 20.318 1.00 19.91 207 MET B N 1
ATOM 4468 C CA . MET B 1 207 ? -45.087 46.999 21.338 1.00 19.84 207 MET B CA 1
ATOM 4469 C C . MET B 1 207 ? -46.208 47.808 20.688 1.00 20.15 207 MET B C 1
ATOM 4470 O O . MET B 1 207 ? -46.065 48.241 19.549 1.00 21.05 207 MET B O 1
ATOM 4475 N N . ALA B 1 208 ? -47.304 48.025 21.419 1.00 19.40 208 ALA B N 1
ATOM 4476 C CA . ALA B 1 208 ? -48.415 48.817 20.907 1.00 19.53 208 ALA B CA 1
ATOM 4477 C C . ALA B 1 208 ? -48.139 50.309 20.925 1.00 20.10 208 ALA B C 1
ATOM 4478 O O . ALA B 1 208 ? -48.595 51.020 20.048 1.00 21.18 208 ALA B O 1
ATOM 4480 N N . ALA B 1 209 ? -47.402 50.787 21.924 1.00 20.41 209 ALA B N 1
ATOM 4481 C CA . ALA B 1 209 ? -47.159 52.235 22.037 1.00 21.82 209 ALA B CA 1
ATOM 4482 C C . ALA B 1 209 ? -45.811 52.435 22.729 1.00 22.81 209 ALA B C 1
ATOM 4483 O O . ALA B 1 209 ? -44.893 51.639 22.502 1.00 24.13 209 ALA B O 1
ATOM 4485 N N . SER B 1 210 ? -45.669 53.492 23.530 1.00 22.01 210 SER B N 1
ATOM 4486 C CA . SER B 1 210 ? -44.379 53.853 24.136 1.00 21.04 210 SER B CA 1
ATOM 4487 C C . SER B 1 210 ? -44.431 53.921 25.660 1.00 19.95 210 SER B C 1
ATOM 4488 O O . SER B 1 210 ? -45.392 54.422 26.235 1.00 20.97 210 SER B O 1
ATOM 4491 N N . ALA B 1 211 ? -43.366 53.429 26.293 1.00 19.20 211 ALA B N 1
ATOM 4492 C CA . ALA B 1 211 ? -43.159 53.523 27.734 1.00 18.18 211 ALA B CA 1
ATOM 4493 C C . ALA B 1 211 ? -41.769 53.007 28.032 1.00 18.61 211 ALA B C 1
ATOM 4494 O O . ALA B 1 211 ? -41.012 52.666 27.114 1.00 18.82 211 ALA B O 1
ATOM 4496 N N . PHE B 1 212 ? -41.420 53.009 29.308 1.00 17.95 212 PHE B N 1
ATOM 4497 C CA . PHE B 1 212 ? -40.186 52.405 29.790 1.00 18.23 212 PHE B CA 1
ATOM 4498 C C . PHE B 1 212 ? -40.551 51.406 30.884 1.00 18.04 212 PHE B C 1
ATOM 4499 O O . PHE B 1 212 ? -41.350 51.709 31.776 1.00 18.05 212 PHE B O 1
ATOM 4507 N N . ILE B 1 213 ? -39.942 50.223 30.818 1.00 17.65 213 ILE B N 1
ATOM 4508 C CA . ILE B 1 213 ? -40.146 49.172 31.828 1.00 17.22 213 ILE B CA 1
ATOM 4509 C C . ILE B 1 213 ? -38.781 48.771 32.368 1.00 16.92 213 ILE B C 1
ATOM 4510 O O . ILE B 1 213 ? -37.834 48.591 31.583 1.00 18.10 213 ILE B O 1
ATOM 4515 N N . MET B 1 214 ? -38.655 48.660 33.695 1.00 16.16 214 MET B N 1
ATOM 4516 C CA . MET B 1 214 ? -37.455 48.072 34.299 1.00 16.50 214 MET B CA 1
ATOM 4517 C C . MET B 1 214 ? -37.853 46.779 34.994 1.00 16.85 214 MET B C 1
ATOM 4518 O O . MET B 1 214 ? -38.874 46.734 35.681 1.00 17.71 214 MET B O 1
ATOM 4523 N N . VAL B 1 215 ? -37.040 45.747 34.806 1.00 16.98 215 VAL B N 1
ATOM 4524 C CA . VAL B 1 215 ? -37.233 44.463 35.500 1.00 17.41 215 VAL B CA 1
ATOM 4525 C C . VAL B 1 215 ? -35.912 44.055 36.152 1.00 16.81 215 VAL B C 1
ATOM 4526 O O . VAL B 1 215 ? -34.852 44.072 35.518 1.00 17.70 215 VAL B O 1
ATOM 4530 N N . GLY B 1 216 ? -35.978 43.701 37.429 1.00 16.11 216 GLY B N 1
ATOM 4531 C CA . GLY B 1 216 ? -34.767 43.329 38.137 1.00 17.17 216 GLY B CA 1
ATOM 4532 C C . GLY B 1 216 ? -35.027 42.284 39.205 1.00 17.40 216 GLY B C 1
ATOM 4533 O O . GLY B 1 216 ? -36.171 42.084 39.658 1.00 16.87 216 GLY B O 1
ATOM 4534 N N . ASN B 1 217 ? -33.958 41.616 39.591 1.00 18.20 217 ASN B N 1
ATOM 4535 C CA . ASN B 1 217 ? -33.965 40.809 40.805 1.00 18.31 217 ASN B CA 1
ATOM 4536 C C . ASN B 1 217 ? -32.661 41.092 41.554 1.00 18.74 217 ASN B C 1
ATOM 4537 O O . ASN B 1 217 ? -31.980 42.078 41.288 1.00 19.66 217 ASN B O 1
ATOM 4542 N N . GLY B 1 218 ? -32.282 40.242 42.488 1.00 20.07 218 GLY B N 1
ATOM 4543 C CA . GLY B 1 218 ? -31.036 40.471 43.202 1.00 20.33 218 GLY B CA 1
ATOM 4544 C C . GLY B 1 218 ? -29.774 40.312 42.376 1.00 20.89 218 GLY B C 1
ATOM 4545 O O . GLY B 1 218 ? -28.720 40.787 42.782 1.00 21.53 218 GLY B O 1
ATOM 4546 N N . HIS B 1 219 ? -29.890 39.650 41.220 1.00 20.95 219 HIS B N 1
ATOM 4547 C CA . HIS B 1 219 ? -28.742 39.264 40.399 1.00 23.04 219 HIS B CA 1
ATOM 4548 C C . HIS B 1 219 ? -28.501 40.162 39.186 1.00 23.36 219 HIS B C 1
ATOM 4549 O O . HIS B 1 219 ? -27.351 40.394 38.798 1.00 24.19 219 HIS B O 1
ATOM 4556 N N . GLU B 1 220 ? -29.583 40.635 38.574 1.00 23.04 220 GLU B N 1
ATOM 4557 C CA . GLU B 1 220 ? -29.523 41.271 37.241 1.00 23.42 220 GLU B CA 1
ATOM 4558 C C . GLU B 1 220 ? -30.702 42.225 37.094 1.00 21.91 220 GLU B C 1
ATOM 4559 O O . GLU B 1 220 ? -31.717 42.085 37.780 1.00 20.36 220 GLU B O 1
ATOM 4565 N N . ALA B 1 221 ? -30.571 43.208 36.201 1.00 20.94 221 ALA B N 1
ATOM 4566 C CA . ALA B 1 221 ? -31.682 44.052 35.833 1.00 20.01 221 ALA B CA 1
ATOM 4567 C C . ALA B 1 221 ? -31.524 44.536 34.389 1.00 19.79 221 ALA B C 1
ATOM 4568 O O . ALA B 1 221 ? -30.414 44.529 33.838 1.00 20.67 221 ALA B O 1
ATOM 4570 N N . PHE B 1 222 ? -32.651 44.886 33.774 1.00 19.44 222 PHE B N 1
ATOM 4571 C CA . PHE B 1 222 ? -32.622 45.567 32.478 1.00 20.07 222 PHE B CA 1
ATOM 4572 C C . PHE B 1 222 ? -33.726 46.594 32.441 1.00 19.66 222 PHE B C 1
ATOM 4573 O O . PHE B 1 222 ? -34.715 46.479 33.164 1.00 18.44 222 PHE B O 1
ATOM 4581 N N . GLY B 1 223 ? -33.536 47.598 31.594 1.00 19.51 223 GLY B N 1
ATOM 4582 C CA . GLY B 1 223 ? -34.618 48.509 31.242 1.00 19.81 223 GLY B CA 1
ATOM 4583 C C . GLY B 1 223 ? -34.961 48.364 29.764 1.00 20.03 223 GLY B C 1
ATOM 4584 O O . GLY B 1 223 ? -34.155 47.873 28.976 1.00 21.08 223 GLY B O 1
ATOM 4585 N N . LEU B 1 224 ? -36.175 48.748 29.391 1.00 20.68 224 LEU B N 1
ATOM 4586 C CA . LEU B 1 224 ? -36.566 48.746 27.975 1.00 20.83 224 LEU B CA 1
ATOM 4587 C C . LEU B 1 224 ? -37.195 50.079 27.633 1.00 20.16 224 LEU B C 1
ATOM 4588 O O . LEU B 1 224 ? -38.188 50.439 28.239 1.00 19.52 224 LEU B O 1
ATOM 4593 N N . GLU B 1 225 ? -36.620 50.793 26.673 1.00 19.71 225 GLU B N 1
ATOM 4594 C CA . GLU B 1 225 ? -37.271 51.987 26.127 1.00 19.99 225 GLU B CA 1
ATOM 4595 C C . GLU B 1 225 ? -37.880 51.562 24.808 1.00 19.83 225 GLU B C 1
ATOM 4596 O O . GLU B 1 225 ? -37.190 51.025 23.952 1.00 19.69 225 GLU B O 1
ATOM 4602 N N . PHE B 1 226 ? -39.164 51.815 24.611 1.00 19.22 226 PHE B N 1
ATOM 4603 C CA . PHE B 1 226 ? -39.785 51.318 23.400 1.00 19.09 226 PHE B CA 1
ATOM 4604 C C . PHE B 1 226 ? -40.847 52.231 22.787 1.00 20.36 226 PHE B C 1
ATOM 4605 O O . PHE B 1 226 ? -41.358 53.164 23.431 1.00 21.15 226 PHE B O 1
ATOM 4613 N N . SER B 1 227 ? -41.091 51.976 21.508 1.00 20.49 227 SER B N 1
ATOM 4614 C CA . SER B 1 227 ? -42.219 52.504 20.733 1.00 20.93 227 SER B CA 1
ATOM 4615 C C . SER B 1 227 ? -42.625 51.333 19.837 1.00 21.30 227 SER B C 1
ATOM 4616 O O . SER B 1 227 ? -41.965 50.289 19.878 1.00 20.89 227 SER B O 1
ATOM 4619 N N . PRO B 1 228 ? -43.680 51.500 19.007 1.00 21.66 228 PRO B N 1
ATOM 4620 C CA . PRO B 1 228 ? -43.997 50.441 18.043 1.00 21.69 228 PRO B CA 1
ATOM 4621 C C . PRO B 1 228 ? -42.880 50.134 17.045 1.00 22.46 228 PRO B C 1
ATOM 4622 O O . PRO B 1 228 ? -42.915 49.088 16.407 1.00 23.66 228 PRO B O 1
ATOM 4626 N N . THR B 1 229 ? -41.913 51.040 16.892 1.00 22.44 229 THR B N 1
ATOM 4627 C CA . TH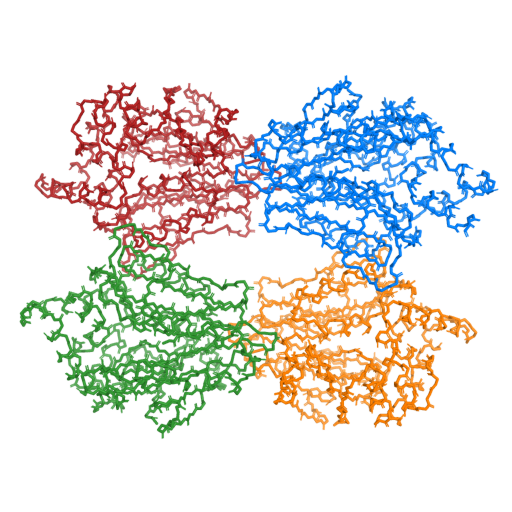R B 1 229 ? -40.882 50.870 15.890 1.00 23.37 229 THR B CA 1
ATOM 4628 C C . THR B 1 229 ? -39.471 50.858 16.497 1.00 22.97 229 THR B C 1
ATOM 4629 O O . THR B 1 229 ? -38.490 50.997 15.777 1.00 24.08 229 THR B O 1
ATOM 4633 N N . SER B 1 230 ? -39.375 50.671 17.816 1.00 22.71 230 SER B N 1
ATOM 4634 C CA . SER B 1 230 ? -38.060 50.698 18.489 1.00 22.80 230 SER B CA 1
ATOM 4635 C C . SER B 1 230 ? -38.099 50.004 19.820 1.00 22.04 230 SER B C 1
ATOM 4636 O O . SER B 1 230 ? -38.972 50.269 20.633 1.00 22.09 230 SER B O 1
ATOM 4639 N N . ILE B 1 231 ? -37.152 49.096 20.037 1.00 22.54 231 ILE B N 1
ATOM 4640 C CA . ILE B 1 231 ? -36.985 48.472 21.339 1.00 21.57 231 ILE B CA 1
ATOM 4641 C C . ILE B 1 231 ? -35.499 48.536 21.651 1.00 22.76 231 ILE B C 1
ATOM 4642 O O . ILE B 1 231 ? -34.660 47.957 20.922 1.00 24.35 231 ILE B O 1
ATOM 4647 N N . ARG B 1 232 ? -35.166 49.273 22.709 1.00 22.50 232 ARG B N 1
ATOM 4648 C CA . ARG B 1 232 ? -33.772 49.430 23.121 1.00 22.72 232 ARG B CA 1
ATOM 4649 C C . ARG B 1 232 ? -33.630 49.012 24.577 1.00 21.62 232 ARG B C 1
ATOM 4650 O O . ARG B 1 232 ? -34.449 49.375 25.429 1.00 19.90 232 ARG B O 1
ATOM 4658 N N . LYS B 1 233 ? -32.573 48.254 24.847 1.00 22.43 233 LYS B N 1
ATOM 4659 C CA . LYS B 1 233 ? -32.337 47.727 26.200 1.00 22.50 233 LYS B CA 1
ATOM 4660 C C . LYS B 1 233 ? -31.308 48.574 26.945 1.00 21.97 233 LYS B C 1
ATOM 4661 O O . LYS B 1 233 ? -30.199 48.823 26.438 1.00 22.82 233 LYS B O 1
ATOM 4667 N N . GLN B 1 234 ? -31.695 49.003 28.148 1.00 21.10 234 GLN B N 1
ATOM 4668 C CA . GLN B 1 234 ? -30.791 49.663 29.081 1.00 21.96 234 GLN B CA 1
ATOM 4669 C C . GLN B 1 234 ? -30.159 48.598 29.985 1.00 22.14 234 GLN B C 1
ATOM 4670 O O . GLN B 1 234 ? -30.828 47.660 30.418 1.00 21.70 234 GLN B O 1
ATOM 4676 N N . VAL B 1 235 ? -28.862 48.742 30.230 1.00 23.21 235 VAL B N 1
ATOM 4677 C CA . VAL B 1 235 ? -28.130 47.845 31.128 1.00 23.55 235 VAL B CA 1
ATOM 4678 C C . VAL B 1 235 ? -27.425 48.619 32.248 1.00 23.64 235 VAL B C 1
ATOM 4679 O O . VAL B 1 235 ? -27.322 49.865 32.208 1.00 23.16 235 VAL B O 1
ATOM 4683 N N . LEU B 1 236 ? -26.957 47.892 33.264 1.00 23.93 236 LEU B N 1
ATOM 4684 C CA . LEU B 1 236 ? -26.251 48.537 34.377 1.00 24.75 236 LEU B CA 1
ATOM 4685 C C . LEU B 1 236 ? -25.016 49.298 33.890 1.00 26.00 236 LEU B C 1
ATOM 4686 O O . LEU B 1 236 ? -24.286 48.824 33.027 1.00 26.91 236 LEU B O 1
ATOM 4691 N N . ASP B 1 237 ? -24.794 50.482 34.449 1.00 26.33 237 ASP B N 1
ATOM 4692 C CA . ASP B 1 237 ? -23.597 51.250 34.144 1.00 28.33 237 ASP B CA 1
ATOM 4693 C C . ASP B 1 237 ? -22.375 50.715 34.907 1.00 29.35 237 ASP B C 1
ATOM 4694 O O . ASP B 1 237 ? -22.463 49.675 35.598 1.00 28.63 237 ASP B O 1
ATOM 4699 N N . ALA B 1 238 ? -21.251 51.424 34.788 1.00 30.87 238 ALA B N 1
ATOM 4700 C CA . ALA B 1 238 ? -19.985 50.978 35.370 1.00 32.21 238 ALA B CA 1
ATOM 4701 C C . ALA B 1 238 ? -20.012 50.928 36.900 1.00 32.64 238 ALA B C 1
ATOM 4702 O O . ALA B 1 238 ? -19.184 50.244 37.521 1.00 33.22 238 ALA B O 1
ATOM 4704 N N . ASN B 1 239 ? -20.968 51.643 37.493 1.00 31.54 239 ASN B N 1
ATOM 4705 C CA . ASN B 1 239 ? -21.168 51.657 38.934 1.00 31.53 239 ASN B CA 1
ATOM 4706 C C . ASN B 1 239 ? -22.240 50.685 39.412 1.00 29.78 239 ASN B C 1
ATOM 4707 O O . ASN B 1 239 ? -22.591 50.693 40.588 1.00 30.52 239 ASN B O 1
ATOM 4712 N N . GLY B 1 240 ? -22.751 49.851 38.507 1.00 28.48 240 GLY B N 1
ATOM 4713 C CA . GLY B 1 240 ? -23.763 48.861 38.844 1.00 27.27 240 GLY B CA 1
ATOM 4714 C C . GLY B 1 240 ? -25.137 49.482 38.995 1.00 25.93 240 GLY B C 1
ATOM 4715 O O . GLY B 1 240 ? -26.012 48.916 39.643 1.00 25.69 240 GLY B O 1
ATOM 4716 N N . ARG B 1 241 ? -25.329 50.647 38.389 1.00 25.20 241 ARG B N 1
ATOM 4717 C CA . ARG B 1 241 ? -26.566 51.405 38.564 1.00 24.10 241 ARG B CA 1
ATOM 4718 C C . ARG B 1 241 ? -27.344 51.538 37.267 1.00 23.16 241 ARG B C 1
ATOM 4719 O O . ARG B 1 241 ? -26.771 51.498 36.179 1.00 23.44 241 ARG B O 1
ATOM 4727 N N A MET B 1 242 ? -28.656 51.671 37.412 0.50 22.07 242 MET B N 1
ATOM 4728 N N B MET B 1 242 ? -28.661 51.676 37.392 0.50 22.25 242 MET B N 1
ATOM 4729 C CA A MET B 1 242 ? -29.540 52.089 36.334 0.50 21.86 242 MET B CA 1
ATOM 4730 C CA B MET B 1 242 ? -29.522 52.116 36.290 0.50 22.22 242 MET B CA 1
ATOM 4731 C C A MET B 1 242 ? -30.420 53.188 36.922 0.50 21.38 242 MET B C 1
ATOM 4732 C C B MET B 1 242 ? -30.529 53.118 36.813 0.50 21.52 242 MET B C 1
ATOM 4733 O O A MET B 1 242 ? -30.924 53.051 38.034 0.50 20.40 242 MET B O 1
ATOM 4734 O O B MET B 1 242 ? -31.272 52.817 37.741 0.50 20.46 242 MET B O 1
ATOM 4743 N N . VAL B 1 243 ? -30.552 54.299 36.200 1.00 21.04 243 VAL B N 1
ATOM 4744 C CA . VAL B 1 243 ? -31.478 55.381 36.576 1.00 20.27 243 VAL B CA 1
ATOM 4745 C C . VAL B 1 243 ? -32.327 55.698 35.342 1.00 19.63 243 VAL B C 1
ATOM 4746 O O . VAL B 1 243 ? -31.808 55.740 34.226 1.00 20.10 243 VAL B O 1
ATOM 4750 N N . HIS B 1 244 ? -33.628 55.883 35.535 1.00 19.36 244 HIS B N 1
ATOM 4751 C CA . HIS B 1 244 ? -34.479 56.307 34.433 1.00 19.60 244 HIS B CA 1
ATOM 4752 C C . HIS B 1 244 ? -35.558 57.266 34.884 1.00 19.97 244 HIS B C 1
ATOM 4753 O O . HIS B 1 244 ? -36.157 57.102 35.953 1.00 19.46 244 HIS B O 1
ATOM 4760 N N . THR B 1 245 ? -35.785 58.286 34.059 1.00 20.38 245 THR B N 1
ATOM 4761 C CA . THR B 1 245 ? -36.894 59.210 34.279 1.00 20.35 245 THR B CA 1
ATOM 4762 C C . THR B 1 245 ? -37.900 59.112 33.118 1.00 20.16 245 THR B C 1
ATOM 4763 O O . THR B 1 245 ? -38.363 58.006 32.815 1.00 20.93 245 THR B O 1
ATOM 4767 N N . ASN B 1 246 ? -38.220 60.215 32.445 1.00 21.52 246 ASN B N 1
ATOM 4768 C CA . ASN B 1 246 ? -39.280 60.199 31.442 1.00 22.34 246 ASN B CA 1
ATOM 4769 C C . ASN B 1 246 ? -38.806 60.628 30.062 1.00 23.30 246 ASN B C 1
ATOM 4770 O O . ASN B 1 246 ? -39.588 61.134 29.258 1.00 24.77 246 ASN B O 1
ATOM 4775 N N . HIS B 1 247 ? -37.523 60.425 29.790 1.00 22.49 247 HIS B N 1
ATOM 4776 C CA . HIS B 1 247 ? -36.983 60.718 28.470 1.00 22.94 247 HIS B CA 1
ATOM 4777 C C . HIS B 1 247 ? -36.008 59.632 28.015 1.00 22.97 247 HIS B C 1
ATOM 4778 O O . HIS B 1 247 ? -35.505 58.865 28.841 1.00 22.99 247 HIS B O 1
ATOM 4785 N N . CYS B 1 248 ? -35.765 59.560 26.706 1.00 23.87 248 CYS B N 1
ATOM 4786 C CA . CYS B 1 248 ? -34.888 58.526 26.146 1.00 24.19 248 CYS B CA 1
ATOM 4787 C C . CYS B 1 248 ? -33.420 58.762 26.485 1.00 24.30 248 CYS B C 1
ATOM 4788 O O . CYS B 1 248 ? -32.865 59.838 26.229 1.00 25.38 248 CYS B O 1
ATOM 4791 N N . LEU B 1 249 ? -32.791 57.733 27.043 1.00 23.44 249 LEU B N 1
ATOM 4792 C CA . LEU B 1 249 ? -31.385 57.777 27.408 1.00 24.30 249 LEU B CA 1
ATOM 4793 C C . LEU B 1 249 ? -30.556 56.992 26.396 1.00 24.93 249 LEU B C 1
ATOM 4794 O O . LEU B 1 249 ? -29.321 57.109 26.353 1.00 25.88 249 LEU B O 1
ATOM 4799 N N . LEU B 1 250 ? -31.247 56.176 25.602 1.00 25.29 250 LEU B N 1
ATOM 4800 C CA . LEU B 1 250 ? -30.591 55.264 24.671 1.00 26.83 250 LEU B CA 1
ATOM 4801 C C . LEU B 1 250 ? -30.645 55.796 23.244 1.00 28.64 250 LEU B C 1
ATOM 4802 O O . LEU B 1 250 ? -31.451 56.680 22.936 1.00 28.64 250 LEU B O 1
ATOM 4807 N N . GLN B 1 251 ? -29.764 55.289 22.386 1.00 30.65 251 GLN B N 1
ATOM 4808 C CA . GLN B 1 251 ? -29.770 55.666 20.977 1.00 33.02 251 GLN B CA 1
ATOM 4809 C C . GLN B 1 251 ? -30.902 54.926 20.285 1.00 32.47 251 GLN B C 1
ATOM 4810 O O . GLN B 1 251 ? -30.960 53.698 20.331 1.00 33.20 251 GLN B O 1
ATOM 4816 N N . HIS B 1 252 ? -31.819 55.667 19.676 1.00 32.61 252 HIS B N 1
ATOM 4817 C CA . HIS B 1 252 ? -32.903 55.068 18.904 1.00 32.26 252 HIS B CA 1
ATOM 4818 C C . HIS B 1 252 ? -32.704 55.428 17.429 1.00 34.43 252 HIS B C 1
ATOM 4819 O O . HIS B 1 252 ? -31.951 56.356 17.111 1.00 36.05 252 HIS B O 1
ATOM 4826 N N . GLY B 1 253 ? -33.375 54.693 16.546 1.00 35.26 253 GLY B N 1
ATOM 4827 C CA . GLY B 1 253 ? -33.362 54.970 15.106 1.00 37.57 253 GLY B CA 1
ATOM 4828 C C . GLY B 1 253 ? -33.723 56.416 14.805 1.00 38.94 253 GLY B C 1
ATOM 4829 O O . GLY B 1 253 ? -34.394 57.080 15.599 1.00 37.84 253 GLY B O 1
ATOM 4830 N N . LYS B 1 254 ? -33.283 56.914 13.654 1.00 41.25 254 LYS B N 1
ATOM 4831 C CA . LYS B 1 254 ? -33.466 58.330 13.338 1.00 43.12 254 LYS B CA 1
ATOM 4832 C C . LYS B 1 254 ? -34.937 58.705 13.098 1.00 42.74 254 LYS B C 1
ATOM 4833 O O . LYS B 1 254 ? -35.306 59.868 13.265 1.00 43.84 254 LYS B O 1
ATOM 4839 N N . ASN B 1 255 ? -35.762 57.728 12.719 1.00 41.54 255 ASN B N 1
ATOM 4840 C CA . ASN B 1 255 ? -37.191 57.963 12.497 1.00 41.15 255 ASN B CA 1
ATOM 4841 C C . ASN B 1 255 ? -37.985 58.070 13.807 1.00 39.49 255 ASN B C 1
ATOM 4842 O O . ASN B 1 255 ? -39.127 58.530 13.798 1.00 39.68 255 ASN B O 1
ATOM 4847 N N . GLU B 1 256 ? -37.392 57.663 14.933 1.00 37.48 256 GLU B N 1
ATOM 4848 C CA . GLU B 1 256 ? -38.066 57.826 16.234 1.00 35.92 256 GLU B CA 1
ATOM 4849 C C . GLU B 1 256 ? -38.223 59.297 16.588 1.00 36.63 256 GLU B C 1
ATOM 4850 O O . GLU B 1 256 ? -37.326 60.104 16.317 1.00 37.66 256 GLU B O 1
ATOM 4856 N N . LYS B 1 257 ? -39.372 59.635 17.170 1.00 36.01 257 LYS B N 1
ATOM 4857 C CA . LYS B 1 257 ? -39.682 61.008 17.560 1.00 37.02 257 LYS B CA 1
ATOM 4858 C C . LYS B 1 257 ? -40.179 61.067 18.991 1.00 35.21 257 LYS B C 1
ATOM 4859 O O . LYS B 1 257 ? -41.176 60.431 19.329 1.00 33.65 257 LYS B O 1
ATOM 4865 N N . GLU B 1 258 ? -39.489 61.851 19.811 1.00 35.46 258 GLU B N 1
ATOM 4866 C CA . GLU B 1 258 ? -39.857 62.019 21.212 1.00 35.39 258 GLU B CA 1
ATOM 4867 C C . GLU B 1 258 ? -40.668 63.304 21.373 1.00 36.95 258 GLU B C 1
ATOM 4868 O O . GLU B 1 258 ? -40.219 64.382 20.975 1.00 38.16 258 GLU B O 1
ATOM 4874 N N . LEU B 1 259 ? -41.867 63.174 21.938 1.00 38.09 259 LEU B N 1
ATOM 4875 C CA . LEU B 1 259 ? -42.841 64.270 21.962 1.00 40.52 259 LEU B CA 1
ATOM 4876 C C . LEU B 1 259 ? -42.959 64.963 23.306 1.00 41.08 259 LEU B C 1
ATOM 4877 O O . LEU B 1 259 ? -43.366 64.352 24.295 1.00 40.50 259 LEU B O 1
ATOM 4882 N N . ASP B 1 260 ? -42.629 66.254 23.313 1.00 43.22 260 ASP B N 1
ATOM 4883 C CA . ASP B 1 260 ? -42.840 67.141 24.469 1.00 43.99 260 ASP B CA 1
ATOM 4884 C C . ASP B 1 260 ? -42.499 66.540 25.836 1.00 42.39 260 ASP B C 1
ATOM 4885 O O . ASP B 1 260 ? -43.357 66.502 26.723 1.00 42.19 260 ASP B O 1
ATOM 4890 N N . PRO B 1 261 ? -41.258 66.059 26.021 1.00 41.86 261 PRO B N 1
ATOM 4891 C CA . PRO B 1 261 ? -40.984 65.547 27.362 1.00 40.28 261 PRO B CA 1
ATOM 4892 C C . PRO B 1 261 ? -40.713 66.699 28.344 1.00 39.98 261 PRO B C 1
ATOM 4893 O O . PRO B 1 261 ? -40.196 67.749 27.951 1.00 41.31 261 PRO B O 1
ATOM 4897 N N . LEU B 1 262 ? -41.103 66.499 29.597 1.00 38.46 262 LEU B N 1
ATOM 4898 C CA . LEU B 1 262 ? -40.889 67.461 30.674 1.00 37.52 262 LEU B CA 1
ATOM 4899 C C . LEU B 1 262 ? -39.418 67.854 30.775 1.00 36.43 262 LEU B C 1
ATOM 4900 O O . LEU B 1 262 ? -38.554 66.981 30.858 1.00 35.33 262 LEU B O 1
ATOM 4905 N N . PRO B 1 263 ? -39.116 69.161 30.771 1.00 35.71 263 PRO B N 1
ATOM 4906 C CA . PRO B 1 263 ? -37.723 69.547 30.990 1.00 34.68 263 PRO B CA 1
ATOM 4907 C C . PRO B 1 263 ? -37.130 68.947 32.270 1.00 31.92 263 PRO B C 1
ATOM 4908 O O . PRO B 1 263 ? -35.951 68.570 32.278 1.00 30.71 263 PRO B O 1
ATOM 4912 N N . ASP B 1 264 ? -37.939 68.853 33.329 1.00 29.87 264 ASP B N 1
ATOM 4913 C CA . ASP B 1 264 ? -37.440 68.354 34.611 1.00 28.22 264 ASP B CA 1
ATOM 4914 C C . ASP B 1 264 ? -37.055 66.878 34.560 1.00 26.51 264 ASP B C 1
ATOM 4915 O O . ASP B 1 264 ? -36.417 66.391 35.495 1.00 25.41 264 ASP B O 1
ATOM 4920 N N . SER B 1 265 ? -37.433 66.184 33.486 1.00 24.67 265 SER B N 1
ATOM 4921 C CA . SER B 1 265 ? -37.002 64.784 33.320 1.00 23.45 265 SER B CA 1
ATOM 4922 C C . SER B 1 265 ? -35.469 64.720 33.293 1.00 23.82 265 SER B C 1
ATOM 4923 O O . SER B 1 265 ? -34.863 63.810 33.849 1.00 22.22 265 SER B O 1
ATOM 4926 N N . TRP B 1 266 ? -34.840 65.711 32.674 1.00 24.92 266 TRP B N 1
ATOM 4927 C CA . TRP B 1 266 ? -33.390 65.754 32.655 1.00 25.55 266 TRP B CA 1
ATOM 4928 C C . TRP B 1 266 ? -32.827 66.105 34.034 1.00 26.13 266 TRP B C 1
ATOM 4929 O O . TRP B 1 266 ? -31.925 65.428 34.504 1.00 27.16 266 TRP B O 1
ATOM 4940 N N . ASN B 1 267 ? -33.349 67.159 34.672 1.00 26.07 267 ASN B N 1
ATOM 4941 C CA . ASN B 1 267 ? -32.897 67.539 36.019 1.00 26.18 267 ASN B CA 1
ATOM 4942 C C . ASN B 1 267 ? -32.937 66.367 36.995 1.00 24.49 267 ASN B C 1
ATOM 4943 O O . ASN B 1 267 ? -31.967 66.141 37.718 1.00 23.33 267 ASN B O 1
ATOM 4948 N N . ARG B 1 268 ? -34.055 65.635 36.986 1.00 23.71 268 ARG B N 1
ATOM 4949 C CA . ARG B 1 268 ? -34.279 64.510 37.917 1.00 23.34 268 ARG B CA 1
ATOM 4950 C C . ARG B 1 268 ? -33.331 63.348 37.663 1.00 23.88 268 ARG B C 1
ATOM 4951 O O . ARG B 1 268 ? -32.797 62.758 38.615 1.00 22.91 268 ARG B O 1
ATOM 4959 N N . HIS B 1 269 ? -33.096 63.048 36.387 1.00 23.41 269 HIS B N 1
ATOM 4960 C CA . HIS B 1 269 ? -32.100 62.053 36.050 1.00 24.41 269 HIS B CA 1
ATOM 4961 C C . HIS B 1 269 ? -30.709 62.443 36.573 1.00 24.86 269 HIS B C 1
ATOM 4962 O O . HIS B 1 269 ? -30.030 61.644 37.228 1.00 24.90 269 HIS B O 1
ATOM 4969 N N . GLN B 1 270 ? -30.298 63.675 36.297 1.00 25.72 270 GLN B N 1
ATOM 4970 C CA . GLN B 1 270 ? -28.999 64.149 36.742 1.00 27.05 270 GLN B CA 1
ATOM 4971 C C . GLN B 1 270 ? -28.922 64.204 38.263 1.00 26.01 270 GLN B C 1
ATOM 4972 O O . GLN B 1 270 ? -27.882 63.899 38.841 1.00 26.20 270 GLN B O 1
ATOM 4978 N N . ARG B 1 271 ? -30.033 64.569 38.902 1.00 25.52 271 ARG B N 1
ATOM 4979 C CA . ARG B 1 271 ? -30.096 64.665 40.368 1.00 25.27 271 ARG B CA 1
ATOM 4980 C C . ARG B 1 271 ? -29.992 63.283 41.025 1.00 24.66 271 ARG B C 1
ATOM 4981 O O . ARG B 1 271 ? -29.251 63.116 41.997 1.00 24.89 271 ARG B O 1
ATOM 4989 N N . MET B 1 272 ? -30.726 62.313 40.495 1.00 23.74 272 MET B N 1
ATOM 4990 C CA . MET B 1 272 ? -30.650 60.942 41.036 1.00 23.23 272 MET B CA 1
ATOM 4991 C C . MET B 1 272 ? -29.250 60.348 40.852 1.00 24.03 272 MET B C 1
ATOM 4992 O O . MET B 1 272 ? -28.713 59.711 41.773 1.00 24.62 272 MET B O 1
ATOM 4997 N N . GLU B 1 273 ? -28.643 60.579 39.693 1.00 24.88 273 GLU B N 1
ATOM 4998 C CA . GLU B 1 273 ? -27.255 60.158 39.496 1.00 26.40 273 GLU B CA 1
ATOM 4999 C C . GLU B 1 273 ? -26.312 60.779 40.534 1.00 27.23 273 GLU B C 1
ATOM 5000 O O . GLU B 1 273 ? -25.453 60.099 41.114 1.00 27.71 273 GLU B O 1
ATOM 5006 N N . PHE B 1 274 ? -26.497 62.067 40.793 1.00 27.53 274 PHE B N 1
ATOM 5007 C CA . PHE B 1 274 ? -25.703 62.769 41.789 1.00 28.48 274 PHE B CA 1
ATOM 5008 C C . PHE B 1 274 ? -25.872 62.175 43.195 1.00 28.44 274 PHE B C 1
ATOM 5009 O O . PHE B 1 274 ? -24.884 61.930 43.905 1.00 28.95 274 PHE B O 1
ATOM 5017 N N . LEU B 1 275 ? -27.124 61.968 43.589 1.00 27.45 275 LEU B N 1
ATOM 5018 C CA . LEU B 1 275 ? -27.465 61.414 44.897 1.00 27.45 275 LEU B CA 1
ATOM 5019 C C . LEU B 1 275 ? -26.898 60.004 45.048 1.00 27.71 275 LEU B C 1
ATOM 5020 O O . LEU B 1 275 ? -26.344 59.672 46.098 1.00 28.32 275 LEU B O 1
ATOM 5025 N N . LEU B 1 276 ? -26.979 59.210 43.982 1.00 27.49 276 LEU B N 1
ATOM 5026 C CA . LEU B 1 276 ? -26.397 57.858 43.984 1.00 27.84 276 LEU B CA 1
ATOM 5027 C C . LEU B 1 276 ? -24.865 57.865 44.077 1.00 29.50 276 LEU B C 1
ATOM 5028 O O . LEU B 1 276 ? -24.265 56.960 44.664 1.00 29.11 276 LEU B O 1
ATOM 5033 N N . ASP B 1 277 ? -24.230 58.895 43.518 1.00 31.19 277 ASP B N 1
ATOM 5034 C CA . ASP B 1 277 ? -22.787 59.099 43.711 1.00 33.82 277 ASP B CA 1
ATOM 5035 C C . ASP B 1 277 ? -22.425 59.260 45.186 1.00 34.13 277 ASP B C 1
ATOM 5036 O O . ASP B 1 277 ? -21.363 58.820 45.612 1.00 35.18 277 ASP B O 1
ATOM 5041 N N . GLY B 1 278 ? -23.296 59.921 45.948 1.00 33.83 278 GLY B N 1
ATOM 5042 C CA . GLY B 1 278 ? -23.049 60.226 47.360 1.00 34.61 278 GLY B CA 1
ATOM 5043 C C . GLY B 1 278 ? -23.564 59.167 48.323 1.00 34.25 278 GLY B C 1
ATOM 5044 O O . GLY B 1 278 ? -23.211 59.160 49.500 1.00 35.30 278 GLY B O 1
ATOM 5045 N N . PHE B 1 279 ? -24.395 58.286 47.782 1.00 33.22 279 PHE B N 1
ATOM 5046 C CA . PHE B 1 279 ? -25.096 57.203 48.471 1.00 32.98 279 PHE B CA 1
ATOM 5047 C C . PHE B 1 279 ? -24.165 56.216 49.200 1.00 33.20 279 PHE B C 1
ATOM 5048 O O . PHE B 1 279 ? -23.257 55.649 48.584 1.00 33.89 279 PHE B O 1
ATOM 5056 N N . ASP B 1 280 ? -24.399 56.005 50.498 1.00 32.99 280 ASP B N 1
ATOM 5057 C CA . ASP B 1 280 ? -23.553 55.080 51.286 1.00 32.95 280 ASP B CA 1
ATOM 5058 C C . ASP B 1 280 ? -23.907 53.584 51.157 1.00 32.36 280 ASP B C 1
ATOM 5059 O O . ASP B 1 280 ? -23.204 52.730 51.702 1.00 32.73 280 ASP B O 1
ATOM 5064 N N . GLY B 1 281 ? -24.980 53.273 50.436 1.00 30.76 281 GLY B N 1
ATOM 5065 C CA . GLY B 1 281 ? -25.372 51.877 50.196 1.00 29.41 281 GLY B CA 1
ATOM 5066 C C . GLY B 1 281 ? -26.428 51.327 51.146 1.00 28.42 281 GLY B C 1
ATOM 5067 O O . GLY B 1 281 ? -26.980 50.243 50.919 1.00 28.06 281 GLY B O 1
ATOM 5068 N N . THR B 1 282 ? -26.698 52.051 52.228 1.00 28.83 282 THR B N 1
ATOM 5069 C CA . THR B 1 282 ? -27.636 51.558 53.250 1.00 28.51 282 THR B CA 1
ATOM 5070 C C . THR B 1 282 ? -29.087 51.624 52.786 1.00 27.92 282 THR B C 1
ATOM 5071 O O . THR B 1 282 ? -29.467 52.505 51.997 1.00 27.04 282 THR B O 1
ATOM 5075 N N . LYS B 1 283 ? -29.898 50.687 53.279 1.00 27.23 283 LYS B N 1
ATOM 5076 C CA . LYS B 1 283 ? -31.333 50.681 53.001 1.00 26.84 283 LYS B CA 1
ATOM 5077 C C . LYS B 1 283 ? -31.947 52.005 53.432 1.00 26.73 283 LYS B C 1
ATOM 5078 O O . LYS B 1 283 ? -32.803 52.559 52.723 1.00 25.63 283 LYS B O 1
ATOM 5084 N N . GLN B 1 284 ? -31.479 52.513 54.569 1.00 27.34 284 GLN B N 1
ATOM 5085 C CA . GLN B 1 284 ? -31.996 53.747 55.153 1.00 28.58 284 GLN B CA 1
ATOM 5086 C C . GLN B 1 284 ? -31.761 54.937 54.225 1.00 27.53 284 GLN B C 1
ATOM 5087 O O . GLN B 1 284 ? -32.703 55.686 53.921 1.00 26.69 284 GLN B O 1
ATOM 5093 N N . ALA B 1 285 ? -30.526 55.065 53.739 1.00 27.04 285 ALA B N 1
ATOM 5094 C CA . ALA B 1 285 ? -30.163 56.151 52.807 1.00 26.14 285 ALA B CA 1
ATOM 5095 C C . ALA B 1 285 ? -30.910 55.995 51.489 1.00 24.53 285 ALA B C 1
ATOM 5096 O O . ALA B 1 285 ? -31.357 56.978 50.907 1.00 24.10 285 ALA B O 1
ATOM 5098 N N . PHE B 1 286 ? -31.049 54.751 51.016 1.00 22.04 286 PHE B N 1
ATOM 5099 C CA . PHE B 1 286 ? -31.785 54.509 49.780 1.00 21.31 286 PHE B CA 1
ATOM 5100 C C . PHE B 1 286 ? -33.211 55.073 49.867 1.00 21.53 286 PHE B C 1
ATOM 5101 O O . PHE B 1 286 ? -33.698 55.751 48.938 1.00 20.82 286 PHE B O 1
ATOM 5109 N N . ALA B 1 287 ? -33.868 54.842 51.001 1.00 21.78 287 ALA B N 1
ATOM 5110 C CA . ALA B 1 287 ? -35.256 55.260 51.147 1.00 21.93 287 ALA B CA 1
ATOM 5111 C C . ALA B 1 287 ? -35.339 56.779 51.072 1.00 22.61 287 ALA B C 1
ATOM 5112 O O . ALA B 1 287 ? -36.274 57.317 50.487 1.00 23.00 287 ALA B O 1
ATOM 5114 N N . GLN B 1 288 ? -34.352 57.443 51.667 1.00 24.06 288 GLN B N 1
ATOM 5115 C CA . GLN B 1 288 ? -34.363 58.907 51.757 1.00 25.30 288 GLN B CA 1
ATOM 5116 C C . GLN B 1 288 ? -34.182 59.600 50.418 1.00 24.88 288 GLN B C 1
ATOM 5117 O O . GLN B 1 288 ? -34.623 60.750 50.257 1.00 24.50 288 GLN B O 1
ATOM 5123 N N . LEU B 1 289 ? -33.528 58.922 49.468 1.00 24.07 289 LEU B N 1
ATOM 5124 C CA . LEU B 1 289 ? -33.327 59.460 48.103 1.00 23.59 289 LEU B CA 1
ATOM 5125 C C . LEU B 1 289 ? -34.651 59.920 47.497 1.00 22.72 289 LEU B C 1
ATOM 5126 O O . LEU B 1 289 ? -34.716 60.968 46.845 1.00 22.29 289 LEU B O 1
ATOM 5131 N N . TRP B 1 290 ? -35.708 59.149 47.760 1.00 20.48 290 TRP B N 1
ATOM 5132 C CA . TRP B 1 290 ? -37.018 59.314 47.124 1.00 20.46 290 TRP B CA 1
ATOM 5133 C C . TRP B 1 290 ? -37.810 60.489 47.665 1.00 21.26 290 TRP B C 1
ATOM 5134 O O . TRP B 1 290 ? -38.861 60.834 47.112 1.00 21.95 290 TRP B O 1
ATOM 5145 N N . ALA B 1 291 ? -37.285 61.097 48.731 1.00 21.76 291 ALA B N 1
ATOM 5146 C CA . ALA B 1 291 ? -37.863 62.299 49.343 1.00 22.02 291 ALA B CA 1
ATOM 5147 C C . ALA B 1 291 ? -37.195 63.559 48.862 1.00 22.92 291 ALA B C 1
ATOM 5148 O O . ALA B 1 291 ? -37.497 64.647 49.369 1.00 22.80 291 ALA B O 1
ATOM 5150 N N . ASP B 1 292 ? -36.271 63.429 47.914 1.00 22.08 292 ASP B N 1
ATOM 5151 C CA . ASP B 1 292 ? -35.517 64.616 47.463 1.00 22.34 292 ASP B CA 1
ATOM 5152 C C . ASP B 1 292 ? -36.399 65.685 46.842 1.00 22.74 292 ASP B C 1
ATOM 5153 O O . ASP B 1 292 ? -37.240 65.405 45.989 1.00 21.50 292 ASP B O 1
ATOM 5158 N N . GLU B 1 293 ? -36.153 66.930 47.249 1.00 22.97 293 GLU B N 1
ATOM 5159 C CA . GLU B 1 293 ? -36.983 68.049 46.803 1.00 24.48 293 GLU B CA 1
ATOM 5160 C C . GLU B 1 293 ? -36.190 69.117 46.069 1.00 24.82 293 GLU B C 1
ATOM 5161 O O . GLU B 1 293 ? -36.637 70.269 45.944 1.00 26.80 293 GLU B O 1
ATOM 5167 N N . ASP B 1 294 ? -35.027 68.748 45.551 1.00 25.17 294 ASP B N 1
ATOM 5168 C CA . ASP B 1 294 ? -34.272 69.696 44.713 1.00 26.31 294 ASP B CA 1
ATOM 5169 C C . ASP B 1 294 ? -35.099 70.001 43.460 1.00 26.18 294 ASP B C 1
ATOM 5170 O O . ASP B 1 294 ? -35.655 69.095 42.846 1.00 26.60 294 ASP B O 1
ATOM 5175 N N . ASN B 1 295 ? -35.182 71.287 43.108 1.00 28.00 295 ASN B N 1
ATOM 5176 C CA . ASN B 1 295 ? -36.010 71.740 41.981 1.00 28.12 295 ASN B CA 1
ATOM 5177 C C . ASN B 1 295 ? -37.516 71.594 42.212 1.00 27.42 295 ASN B C 1
ATOM 5178 O O . ASN B 1 295 ? -38.295 71.494 41.257 1.00 27.61 295 ASN B O 1
ATOM 5183 N N . TYR B 1 296 ? -37.929 71.582 43.484 1.00 27.24 296 TYR B N 1
ATOM 5184 C CA . TYR B 1 296 ? -39.354 71.595 43.862 1.00 27.06 296 TYR B CA 1
ATOM 5185 C C . TYR B 1 296 ? -40.087 72.686 43.065 1.00 28.71 296 TYR B C 1
ATOM 5186 O O . TYR B 1 296 ? -39.549 73.774 42.933 1.00 29.18 296 TYR B O 1
ATOM 5195 N N . PRO B 1 297 ? -41.326 72.414 42.573 1.00 28.91 297 PRO B N 1
ATOM 5196 C CA . PRO B 1 297 ? -42.186 71.241 42.747 1.00 27.80 297 PRO B CA 1
ATOM 5197 C C . PRO B 1 297 ? -41.893 70.106 41.776 1.00 26.51 297 PRO B C 1
ATOM 5198 O O . PRO B 1 297 ? -42.515 69.035 41.864 1.00 26.12 297 PRO B O 1
ATOM 5202 N N . PHE B 1 298 ? -40.955 70.338 40.864 1.00 26.70 298 PHE B N 1
ATOM 5203 C CA . PHE B 1 298 ? -40.634 69.392 39.803 1.00 26.47 298 PHE B CA 1
ATOM 5204 C C . PHE B 1 298 ? -39.635 68.357 40.262 1.00 25.71 298 PHE B C 1
ATOM 5205 O O . PHE B 1 298 ? -38.924 67.791 39.442 1.00 25.90 298 PHE B O 1
ATOM 5213 N N . SER B 1 299 ? -39.562 68.142 41.570 1.00 25.06 299 SER B N 1
ATOM 5214 C CA . SER B 1 299 ? -38.507 67.336 42.191 1.00 23.90 299 SER B CA 1
ATOM 5215 C C . SER B 1 299 ? -38.760 65.836 42.040 1.00 22.19 299 SER B C 1
ATOM 5216 O O . SER B 1 299 ? -39.842 65.430 41.635 1.00 21.55 299 SER B O 1
ATOM 5219 N N . ILE B 1 300 ? -37.745 65.030 42.359 1.00 20.43 300 ILE B N 1
ATOM 5220 C CA . ILE B 1 300 ? -37.904 63.565 42.437 1.00 20.06 300 ILE B CA 1
ATOM 5221 C C . ILE B 1 300 ? -39.132 63.209 43.294 1.00 19.99 300 ILE B C 1
ATOM 5222 O O . ILE B 1 300 ? -39.951 62.347 42.910 1.00 19.87 300 ILE B O 1
ATOM 5227 N N . CYS B 1 301 ? -39.228 63.841 44.459 1.00 20.69 301 CYS B N 1
ATOM 5228 C CA . CYS B 1 301 ? -40.452 63.819 45.264 1.00 21.92 301 CYS B CA 1
ATOM 5229 C C . CYS B 1 301 ? -41.306 64.996 44.779 1.00 22.82 301 CYS B C 1
ATOM 5230 O O . CYS B 1 301 ? -41.117 66.143 45.207 1.00 23.40 301 CYS B O 1
ATOM 5233 N N . ARG B 1 302 ? -42.203 64.701 43.840 1.00 22.55 302 ARG B N 1
ATOM 5234 C CA . ARG B 1 302 ? -42.912 65.731 43.065 1.00 24.06 302 ARG B CA 1
ATOM 5235 C C . ARG B 1 302 ? -44.113 66.280 43.813 1.00 24.72 302 ARG B C 1
ATOM 5236 O O . ARG B 1 302 ? -44.764 65.554 44.557 1.00 24.77 302 ARG B O 1
ATOM 5244 N N . ALA B 1 303 ? -44.385 67.569 43.622 1.00 27.03 303 ALA B N 1
ATOM 5245 C CA . ALA B 1 303 ? -45.518 68.232 44.257 1.00 28.64 303 ALA B CA 1
ATOM 5246 C C . ALA B 1 303 ? -46.407 68.854 43.190 1.00 30.78 303 ALA B C 1
ATOM 5247 O O . ALA B 1 303 ? -45.919 69.294 42.147 1.00 30.16 303 ALA B O 1
ATOM 5249 N N . TYR B 1 304 ? -47.708 68.875 43.465 1.00 33.16 304 TYR B N 1
ATOM 5250 C CA . TYR B 1 304 ? -48.658 69.636 42.668 1.00 36.36 304 TYR B CA 1
ATOM 5251 C C . TYR B 1 304 ? -48.470 71.124 42.954 1.00 38.78 304 TYR B C 1
ATOM 5252 O O . TYR B 1 304 ? -48.251 71.513 44.099 1.00 39.47 304 TYR B O 1
ATOM 5261 N N . GLU B 1 305 ? -48.521 71.934 41.896 1.00 41.31 305 GLU B N 1
ATOM 5262 C CA . GLU B 1 305 ? -48.528 73.402 41.995 1.00 44.71 305 GLU B CA 1
ATOM 5263 C C . GLU B 1 305 ? -49.214 73.981 40.744 1.00 46.41 305 GLU B C 1
ATOM 5264 O O . GLU B 1 305 ? -48.763 73.756 39.608 1.00 46.34 305 GLU B O 1
ATOM 5270 N N . GLU B 1 306 ? -50.312 74.698 40.968 1.00 48.93 306 GLU B N 1
ATOM 5271 C CA . GLU B 1 306 ? -51.155 75.262 39.891 1.00 50.84 306 GLU B CA 1
ATOM 5272 C C . GLU B 1 306 ? -50.393 76.119 38.874 1.00 52.05 306 GLU B C 1
ATOM 5273 O O . GLU B 1 306 ? -49.817 77.160 39.217 1.00 53.51 306 GLU B O 1
ATOM 5279 N N . GLY B 1 307 ? -50.418 75.681 37.618 1.00 51.91 307 GLY B N 1
ATOM 5280 C CA . GLY B 1 307 ? -49.773 76.410 36.526 1.00 52.62 307 GLY B CA 1
ATOM 5281 C C . GLY B 1 307 ? -48.285 76.132 36.423 1.00 52.30 307 GLY B C 1
ATOM 5282 O O . GLY B 1 307 ? -47.571 76.814 35.677 1.00 53.33 307 GLY B O 1
ATOM 5283 N N . LYS B 1 308 ? -47.820 75.138 37.183 1.00 50.35 308 LYS B N 1
ATOM 5284 C CA . LYS B 1 308 ? -46.420 74.724 37.171 1.00 49.47 308 LYS B CA 1
ATOM 5285 C C . LYS B 1 308 ? -46.290 73.206 37.048 1.00 47.14 308 LYS B C 1
ATOM 5286 O O . LYS B 1 308 ? -45.740 72.711 36.065 1.00 46.76 308 LYS B O 1
ATOM 5292 N N . SER B 1 309 ? -46.789 72.479 38.050 1.00 45.67 309 SER B N 1
ATOM 5293 C CA . SER B 1 309 ? -46.767 71.006 38.068 1.00 43.28 309 SER B CA 1
ATOM 5294 C C . SER B 1 309 ? -48.177 70.488 38.339 1.00 42.05 309 SER B C 1
ATOM 5295 O O . SER B 1 309 ? -48.796 70.857 39.338 1.00 42.00 309 SER B O 1
ATOM 5298 N N . ARG B 1 310 ? -48.686 69.631 37.458 1.00 41.11 310 ARG B N 1
ATOM 5299 C CA . ARG B 1 310 ? -50.075 69.170 37.587 1.00 40.44 310 ARG B CA 1
ATOM 5300 C C . ARG B 1 310 ? -50.228 67.803 38.267 1.00 38.24 310 ARG B C 1
ATOM 5301 O O . ARG B 1 310 ? -51.344 67.289 38.415 1.00 38.27 310 ARG B O 1
ATOM 5309 N N . GLY B 1 311 ? -49.101 67.223 38.671 1.00 35.76 311 GLY B N 1
ATOM 5310 C CA . GLY B 1 311 ? -49.098 65.943 39.359 1.00 32.44 311 GLY B CA 1
ATOM 5311 C C . GLY B 1 311 ? -48.148 65.976 40.538 1.00 30.70 311 GLY B C 1
ATOM 5312 O O . GLY B 1 311 ? -47.405 66.940 40.737 1.00 30.09 311 GLY B O 1
ATOM 5313 N N . ALA B 1 312 ? -48.165 64.892 41.301 1.00 28.49 312 ALA B N 1
ATOM 5314 C CA . ALA B 1 312 ? -47.332 64.752 42.479 1.00 26.13 312 ALA B CA 1
ATOM 5315 C C . ALA B 1 312 ? -46.877 63.321 42.524 1.00 23.69 312 ALA B C 1
ATOM 5316 O O . ALA B 1 312 ? -47.410 62.452 41.809 1.00 23.12 312 ALA B O 1
ATOM 5318 N N . THR B 1 313 ? -45.884 63.061 43.364 1.00 21.32 313 THR B N 1
ATOM 5319 C CA . THR B 1 313 ? -45.540 61.677 43.641 1.00 20.29 313 THR B CA 1
ATOM 5320 C C . THR B 1 313 ? -46.706 61.075 44.407 1.00 20.58 313 THR B C 1
ATOM 5321 O O . THR B 1 313 ? -47.110 61.595 45.451 1.00 21.86 313 THR B O 1
ATOM 5325 N N . LEU B 1 314 ? -47.240 59.970 43.878 1.00 19.61 314 LEU B N 1
ATOM 5326 C CA . LEU B 1 314 ? -48.448 59.351 44.447 1.00 20.93 314 LEU B CA 1
ATOM 5327 C C . LEU B 1 314 ? -48.112 58.105 45.245 1.00 19.79 314 LEU B C 1
ATOM 5328 O O . LEU B 1 314 ? -48.862 57.717 46.138 1.00 19.85 314 LEU B O 1
ATOM 5333 N N . PHE B 1 315 ? -46.970 57.512 44.943 1.00 20.85 315 PHE B N 1
ATOM 5334 C CA . PHE B 1 315 ? -46.409 56.454 45.788 1.00 20.18 315 PHE B CA 1
ATOM 5335 C C . PHE B 1 315 ? -44.962 56.183 45.452 1.00 19.84 315 PHE B C 1
ATOM 5336 O O . PHE B 1 315 ? -44.475 56.536 44.368 1.00 19.23 315 PHE B O 1
ATOM 5344 N N . ASN B 1 316 ? -44.289 55.552 46.408 1.00 19.30 316 ASN B N 1
ATOM 5345 C CA . ASN B 1 316 ? -42.916 55.139 46.263 1.00 18.57 316 ASN B CA 1
ATOM 5346 C C . ASN B 1 316 ? -42.897 53.662 46.615 1.00 17.84 316 ASN B C 1
ATOM 5347 O O . ASN B 1 316 ? -43.606 53.230 47.533 1.00 19.01 316 ASN B O 1
ATOM 5352 N N . ILE B 1 317 ? -42.118 52.894 45.876 1.00 17.42 317 ILE B N 1
ATOM 5353 C CA . ILE B 1 317 ? -41.905 51.476 46.198 1.00 16.87 317 ILE B CA 1
ATOM 5354 C C . ILE B 1 317 ? -40.412 51.202 46.223 1.00 17.01 317 ILE B C 1
ATOM 5355 O O . ILE B 1 317 ? -39.652 51.724 45.383 1.00 16.02 317 ILE B O 1
ATOM 5360 N N . ILE B 1 318 ? -39.983 50.370 47.173 1.00 16.82 318 ILE B N 1
ATOM 5361 C CA . ILE B 1 318 ? -38.577 49.987 47.251 1.00 16.30 318 ILE B CA 1
ATOM 5362 C C . ILE B 1 318 ? -38.525 48.481 47.407 1.00 16.56 318 ILE B C 1
ATOM 5363 O O . ILE B 1 318 ? -39.147 47.916 48.321 1.00 17.96 318 ILE B O 1
ATOM 5368 N N . TYR B 1 319 ? -37.785 47.855 46.509 1.00 16.50 319 TYR B N 1
ATOM 5369 C CA . TYR B 1 319 ? -37.604 46.387 46.579 1.00 15.94 319 TYR B CA 1
ATOM 5370 C C . TYR B 1 319 ? -36.296 46.070 47.273 1.00 17.45 319 TYR B C 1
ATOM 5371 O O . TYR B 1 319 ? -35.222 46.438 46.796 1.00 17.81 319 TYR B O 1
ATOM 5380 N N . ASP B 1 320 ? -36.390 45.367 48.403 1.00 17.71 320 ASP B N 1
ATOM 5381 C CA . ASP B 1 320 ? -35.226 44.887 49.140 1.00 17.87 320 ASP B CA 1
ATOM 5382 C C . ASP B 1 320 ? -34.978 43.478 48.610 1.00 17.78 320 ASP B C 1
ATOM 5383 O O . ASP B 1 320 ? -35.584 42.514 49.064 1.00 18.54 320 ASP B O 1
ATOM 5388 N N . HIS B 1 321 ? -34.108 43.379 47.611 1.00 18.18 321 HIS B N 1
ATOM 5389 C CA . HIS B 1 321 ? -33.943 42.117 46.899 1.00 18.68 321 HIS B CA 1
ATOM 5390 C C . HIS B 1 321 ? -33.436 41.008 47.798 1.00 20.21 321 HIS B C 1
ATOM 5391 O O . HIS B 1 321 ? -33.869 39.846 47.644 1.00 22.37 321 HIS B O 1
ATOM 5398 N N . ALA B 1 322 ? -32.547 41.335 48.738 1.00 20.02 322 ALA B N 1
ATOM 5399 C CA . ALA B 1 322 ? -32.016 40.329 49.659 1.00 20.89 322 ALA B CA 1
ATOM 5400 C C . ALA B 1 322 ? -33.078 39.660 50.531 1.00 20.90 322 ALA B C 1
ATOM 5401 O O . ALA B 1 322 ? -32.930 38.489 50.893 1.00 20.68 322 ALA B O 1
ATOM 5403 N N . ARG B 1 323 ? -34.126 40.398 50.884 1.00 19.00 323 ARG B N 1
ATOM 5404 C CA . ARG B 1 323 ? -35.166 39.896 51.821 1.00 20.07 323 ARG B CA 1
ATOM 5405 C C . ARG B 1 323 ? -36.459 39.474 51.108 1.00 18.74 323 ARG B C 1
ATOM 5406 O O . ARG B 1 323 ? -37.401 38.975 51.755 1.00 17.92 323 ARG B O 1
ATOM 5414 N N . ARG B 1 324 ? -36.518 39.744 49.801 1.00 17.87 324 ARG B N 1
ATOM 5415 C CA . ARG B 1 324 ? -37.717 39.566 48.982 1.00 18.32 324 ARG B CA 1
ATOM 5416 C C . ARG B 1 324 ? -38.913 40.289 49.623 1.00 18.71 324 ARG B C 1
ATOM 5417 O O . ARG B 1 324 ? -39.968 39.700 49.867 1.00 18.93 324 ARG B O 1
ATOM 5425 N N . GLU B 1 325 ? -38.713 41.583 49.901 1.00 19.65 325 GLU B N 1
ATOM 5426 C CA . GLU B 1 325 ? -39.727 42.425 50.536 1.00 21.24 325 GLU B CA 1
ATOM 5427 C C . GLU B 1 325 ? -39.834 43.712 49.758 1.00 20.19 325 GLU B C 1
ATOM 5428 O O . GLU B 1 325 ? -38.834 44.212 49.244 1.00 20.56 325 GLU B O 1
ATOM 5434 N N . ALA B 1 326 ? -41.048 44.236 49.643 1.00 18.97 326 ALA B N 1
ATOM 5435 C CA . ALA B 1 326 ? -41.261 45.503 48.965 1.00 18.92 326 ALA B CA 1
ATOM 5436 C C . ALA B 1 326 ? -41.913 46.466 49.941 1.00 19.69 326 ALA B C 1
ATOM 5437 O O . ALA B 1 326 ? -42.948 46.152 50.509 1.00 20.43 326 ALA B O 1
ATOM 5439 N N . THR B 1 327 ? -41.292 47.634 50.155 1.00 18.78 327 THR B N 1
ATOM 5440 C CA . THR B 1 327 ? -41.848 48.617 51.069 1.00 19.07 327 THR B CA 1
ATOM 5441 C C . THR B 1 327 ? -42.524 49.683 50.236 1.00 18.56 327 THR B C 1
ATOM 5442 O O . THR B 1 327 ? -41.911 50.233 49.318 1.00 18.79 327 THR B O 1
ATOM 5446 N N . VAL B 1 328 ? -43.794 49.931 50.542 1.00 18.35 328 VAL B N 1
ATOM 5447 C CA . VAL B 1 328 ? -44.623 50.886 49.790 1.00 18.98 328 VAL B CA 1
ATOM 5448 C C . VAL B 1 328 ? -44.954 52.068 50.704 1.00 19.13 328 VAL B C 1
ATOM 5449 O O . VAL B 1 328 ? -45.376 51.885 51.849 1.00 19.43 328 VAL B O 1
ATOM 5453 N N . ARG B 1 329 ? -44.723 53.282 50.208 1.00 19.40 329 ARG B N 1
ATOM 5454 C CA . ARG B 1 329 ? -45.131 54.471 50.920 1.00 20.78 329 ARG B CA 1
ATOM 5455 C C . ARG B 1 329 ? -46.131 55.168 50.015 1.00 21.28 329 ARG B C 1
ATOM 5456 O O . ARG B 1 329 ? -45.802 55.515 48.871 1.00 21.45 329 ARG B O 1
ATOM 5464 N N . LEU B 1 330 ? -47.352 55.371 50.515 1.00 21.44 330 LEU B N 1
ATOM 5465 C CA . LEU B 1 330 ? -48.388 55.994 49.714 1.00 21.06 330 LEU B CA 1
ATOM 5466 C C . LEU B 1 330 ? -48.252 57.507 49.862 1.00 21.66 330 LEU B C 1
ATOM 5467 O O . LEU B 1 330 ? -47.962 57.995 50.949 1.00 23.12 330 LEU B O 1
ATOM 5472 N N . GLY B 1 331 ? -48.443 58.231 48.762 1.00 21.14 331 GLY B N 1
ATOM 5473 C CA . GLY B 1 331 ? -48.295 59.703 48.772 1.00 21.67 331 GLY B CA 1
ATOM 5474 C C . GLY B 1 331 ? -46.844 60.118 48.574 1.00 22.05 331 GLY B C 1
ATOM 5475 O O . GLY B 1 331 ? -46.057 59.383 47.971 1.00 22.61 331 GLY B O 1
ATOM 5476 N N . ARG B 1 332 ? -46.482 61.302 49.073 1.00 23.30 332 ARG B N 1
ATOM 5477 C CA . ARG B 1 332 ? -45.118 61.818 48.905 1.00 23.35 332 ARG B CA 1
ATOM 5478 C C . ARG B 1 332 ? -44.214 61.232 49.995 1.00 23.33 332 ARG B C 1
ATOM 5479 O O . ARG B 1 332 ? -44.559 61.288 51.181 1.00 24.06 332 ARG B O 1
ATOM 5487 N N . PRO B 1 333 ? -43.041 60.699 49.614 1.00 23.10 333 PRO B N 1
ATOM 5488 C CA . PRO B 1 333 ? -42.144 60.127 50.644 1.00 23.99 333 PRO B CA 1
ATOM 5489 C C . PRO B 1 333 ? -41.641 61.075 51.730 1.00 25.06 333 PRO B C 1
ATOM 5490 O O . PRO B 1 333 ? -41.095 60.622 52.737 1.00 25.64 333 PRO B O 1
ATOM 5494 N N . THR B 1 334 ? -41.813 62.381 51.538 1.00 25.57 334 THR B N 1
ATOM 5495 C CA . THR B 1 334 ? -41.507 63.339 52.593 1.00 26.85 334 THR B CA 1
ATOM 5496 C C . THR B 1 334 ? -42.372 63.113 53.833 1.00 27.27 334 THR B C 1
ATOM 5497 O O . THR B 1 334 ? -41.899 63.282 54.969 1.00 28.01 334 THR B O 1
ATOM 5501 N N A ASN B 1 335 ? -43.626 62.733 53.604 0.50 26.48 335 ASN B N 1
ATOM 5502 N N B ASN B 1 335 ? -43.634 62.757 53.594 0.50 26.68 335 ASN B N 1
ATOM 5503 C CA A ASN B 1 335 ? -44.586 62.474 54.676 0.50 27.08 335 ASN B CA 1
ATOM 5504 C CA B ASN B 1 335 ? -44.625 62.504 54.645 0.50 27.42 335 ASN B CA 1
ATOM 5505 C C A ASN B 1 335 ? -45.674 61.547 54.157 0.50 26.18 335 ASN B C 1
ATOM 5506 C C B ASN B 1 335 ? -45.684 61.546 54.113 0.50 26.33 335 ASN B C 1
ATOM 5507 O O A ASN B 1 335 ? -46.762 62.005 53.813 0.50 26.23 335 ASN B O 1
ATOM 5508 O O B ASN B 1 335 ? -46.762 61.984 53.715 0.50 26.32 335 ASN B O 1
ATOM 5517 N N . PRO B 1 336 ? -45.378 60.233 54.086 1.00 25.40 336 PRO B N 1
ATOM 5518 C CA . PRO B 1 336 ? -46.304 59.263 53.490 1.00 24.61 336 PRO B CA 1
ATOM 5519 C C . PRO B 1 336 ? -47.667 59.221 54.181 1.00 25.12 336 PRO B C 1
ATOM 5520 O O . PRO B 1 336 ? -47.750 59.393 55.394 1.00 26.31 336 PRO B O 1
ATOM 5524 N N . ASP B 1 337 ? -48.711 58.983 53.399 1.00 25.22 337 ASP B N 1
ATOM 5525 C CA . ASP B 1 337 ? -50.075 58.852 53.921 1.00 25.67 337 ASP B CA 1
ATOM 5526 C C . ASP B 1 337 ? -50.169 57.566 54.744 1.00 24.94 337 ASP B C 1
ATOM 5527 O O . ASP B 1 337 ? -50.889 57.500 55.746 1.00 25.26 337 ASP B O 1
ATOM 5532 N N . GLU B 1 338 ? -49.435 56.561 54.287 1.00 23.50 338 GLU B N 1
ATOM 5533 C CA . GLU B 1 338 ? -49.248 55.295 55.006 1.00 23.68 338 GLU B CA 1
ATOM 5534 C C . GLU B 1 338 ? -48.026 54.565 54.440 1.00 22.02 338 GLU B C 1
ATOM 5535 O O . GLU B 1 338 ? -47.510 54.899 53.364 1.00 20.62 338 GLU B O 1
ATOM 5541 N N . MET B 1 339 ? -47.559 53.567 55.176 1.00 21.40 339 MET B N 1
ATOM 5542 C CA . MET B 1 339 ? -46.399 52.789 54.759 1.00 20.84 339 MET B CA 1
ATOM 5543 C C . MET B 1 339 ? -46.664 51.326 55.124 1.00 20.61 339 MET B C 1
ATOM 5544 O O . MET B 1 339 ? -47.196 51.050 56.205 1.00 21.11 339 MET B O 1
ATOM 5549 N N . PHE B 1 340 ? -46.305 50.410 54.230 1.00 20.05 340 PHE B N 1
ATOM 5550 C CA . PHE B 1 340 ? -46.441 48.979 54.517 1.00 20.02 340 PHE B CA 1
ATOM 5551 C C . PHE B 1 340 ? -45.419 48.162 53.739 1.00 19.84 340 PHE B C 1
ATOM 5552 O O . PHE B 1 340 ? -44.833 48.639 52.748 1.00 18.99 340 PHE B O 1
ATOM 5560 N N . VAL B 1 341 ? -45.234 46.914 54.189 1.00 20.38 341 VAL B N 1
ATOM 5561 C CA . VAL B 1 341 ? -44.323 45.977 53.544 1.00 19.97 341 VAL B CA 1
ATOM 5562 C C . VAL B 1 341 ? -45.130 44.829 52.957 1.00 20.25 341 VAL B C 1
ATOM 5563 O O . VAL B 1 341 ? -46.002 44.250 53.641 1.00 21.98 341 VAL B O 1
ATOM 5567 N N . MET B 1 342 ? -44.844 44.522 51.698 1.00 18.20 342 MET B N 1
ATOM 5568 C CA . MET B 1 342 ? -45.402 43.345 51.019 1.00 19.13 342 MET B CA 1
ATOM 5569 C C . MET B 1 342 ? -44.350 42.230 51.064 1.00 18.92 342 MET B C 1
ATOM 5570 O O . MET B 1 342 ? -43.199 42.432 50.661 1.00 19.27 342 MET B O 1
ATOM 5575 N N A ARG B 1 343 ? -44.733 41.069 51.590 0.50 18.97 343 ARG B N 1
ATOM 5576 N N B ARG B 1 343 ? -44.734 41.061 51.568 0.50 19.12 343 ARG B N 1
ATOM 5577 C CA A ARG B 1 343 ? -43.837 39.921 51.640 0.50 19.57 343 ARG B CA 1
ATOM 5578 C CA B ARG B 1 343 ? -43.827 39.922 51.578 0.50 19.82 343 ARG B CA 1
ATOM 5579 C C A ARG B 1 343 ? -44.678 38.701 51.316 0.50 19.83 343 ARG B C 1
ATOM 5580 C C B ARG B 1 343 ? -44.656 38.659 51.457 0.50 20.14 343 ARG B C 1
ATOM 5581 O O A ARG B 1 343 ? -45.899 38.773 51.378 0.50 19.62 343 ARG B O 1
ATOM 5582 O O B ARG B 1 343 ? -45.836 38.655 51.813 0.50 19.97 343 ARG B O 1
ATOM 5597 N N . PHE B 1 344 ? -44.030 37.594 50.964 1.00 20.91 344 PHE B N 1
ATOM 5598 C CA . PHE B 1 344 ? -44.755 36.347 50.632 1.00 21.38 344 PHE B CA 1
ATOM 5599 C C . PHE B 1 344 ? -44.951 35.439 51.839 1.00 22.93 344 PHE B C 1
ATOM 5600 O O . PHE B 1 344 ? -44.089 35.369 52.717 1.00 25.12 344 PHE B O 1
ATOM 5608 N N . ASP B 1 345 ? -46.118 34.799 51.894 1.00 23.24 345 ASP B N 1
ATOM 5609 C CA . ASP B 1 345 ? -46.475 33.917 53.004 1.00 25.29 345 ASP B CA 1
ATOM 5610 C C . ASP B 1 345 ? -46.484 32.456 52.553 1.00 25.51 345 ASP B C 1
ATOM 5611 O O . ASP B 1 345 ? -46.104 32.136 51.409 1.00 24.25 345 ASP B O 1
ATOM 5616 N N . GLU B 1 346 ? -46.920 31.587 53.461 1.00 26.77 346 GLU B N 1
ATOM 5617 C CA . GLU B 1 346 ? -46.950 30.160 53.202 1.00 28.13 346 GLU B CA 1
ATOM 5618 C C . GLU B 1 346 ? -47.884 29.791 52.044 1.00 27.01 346 GLU B C 1
ATOM 5619 O O . GLU B 1 346 ? -47.569 28.892 51.235 1.00 27.50 346 GLU B O 1
ATOM 5625 N N . GLU B 1 347 ? -49.031 30.463 51.953 1.00 25.49 347 GLU B N 1
ATOM 5626 C CA . GLU B 1 347 ? -49.961 30.143 50.882 1.00 25.29 347 GLU B CA 1
ATOM 5627 C C . GLU B 1 347 ? -49.430 30.667 49.564 1.00 23.64 347 GLU B C 1
ATOM 5628 O O . GLU B 1 347 ? -49.658 30.063 48.526 1.00 22.95 347 GLU B O 1
ATOM 5634 N N . ASP B 1 348 ? -48.714 31.795 49.612 1.00 21.59 348 ASP B N 1
ATOM 5635 C CA . ASP B 1 348 ? -48.109 32.357 48.398 1.00 21.04 348 ASP B CA 1
ATOM 5636 C C . ASP B 1 348 ? -47.108 31.374 47.818 1.00 20.75 348 ASP B C 1
ATOM 5637 O O . ASP B 1 348 ? -47.047 31.193 46.609 1.00 19.99 348 ASP B O 1
ATOM 5642 N N . GLU B 1 349 ? -46.321 30.776 48.711 1.00 22.63 349 GLU B N 1
ATOM 5643 C CA . GLU B 1 349 ? -45.321 29.765 48.383 1.00 23.25 349 GLU B CA 1
ATOM 5644 C C . GLU B 1 349 ? -45.991 28.518 47.809 1.00 23.21 349 GLU B C 1
ATOM 5645 O O . GLU B 1 349 ? -45.597 28.029 46.744 1.00 22.41 349 GLU B O 1
ATOM 5651 N N . ARG B 1 350 ? -46.990 28.005 48.523 1.00 22.90 350 ARG B N 1
ATOM 5652 C CA . ARG B 1 350 ? -47.671 26.782 48.096 1.00 22.99 350 ARG B CA 1
ATOM 5653 C C . ARG B 1 350 ? -48.253 26.975 46.693 1.00 22.30 350 ARG B C 1
ATOM 5654 O O . ARG B 1 350 ? -48.172 26.073 45.850 1.00 22.71 350 ARG B O 1
ATOM 5662 N N . SER B 1 351 ? -48.866 28.129 46.454 1.00 19.99 351 SER B N 1
ATOM 5663 C CA . SER B 1 351 ? -49.467 28.424 45.137 1.00 20.36 351 SER B CA 1
ATOM 5664 C C . SER B 1 351 ? -48.421 28.426 44.012 1.00 20.89 351 SER B C 1
ATOM 5665 O O . SER B 1 351 ? -48.636 27.836 42.955 1.00 22.22 351 SER B O 1
ATOM 5668 N N . ALA B 1 352 ? -47.297 29.061 44.283 1.00 20.59 352 ALA B N 1
ATOM 5669 C CA . ALA B 1 352 ? -46.212 29.259 43.316 1.00 21.75 352 ALA B CA 1
ATOM 5670 C C . ALA B 1 352 ? -45.595 27.923 42.924 1.00 23.49 352 ALA B C 1
ATOM 5671 O O . ALA B 1 352 ? -45.091 27.762 41.809 1.00 25.32 352 ALA B O 1
ATOM 5673 N N . LEU B 1 353 ? -45.634 26.979 43.851 1.00 24.43 353 LEU B N 1
ATOM 5674 C CA . LEU B 1 353 ? -45.036 25.654 43.661 1.00 26.02 353 LEU B CA 1
ATOM 5675 C C . LEU B 1 353 ? -46.060 24.626 43.212 1.00 27.70 353 LEU B C 1
ATOM 5676 O O . LEU B 1 353 ? -45.712 23.451 42.978 1.00 27.52 353 LEU B O 1
ATOM 5681 N N . ASN B 1 354 ? -47.319 25.055 43.130 1.00 28.35 354 ASN B N 1
ATOM 5682 C CA . ASN B 1 354 ? -48.446 24.147 42.900 1.00 31.57 354 ASN B CA 1
ATOM 5683 C C . ASN B 1 354 ? -48.382 22.922 43.837 1.00 33.48 354 ASN B C 1
ATOM 5684 O O . ASN B 1 354 ? -48.563 21.772 43.412 1.00 34.53 354 ASN B O 1
ATOM 5689 N N . ALA B 1 355 ? -48.124 23.194 45.120 1.00 34.49 355 ALA B N 1
ATOM 5690 C CA . ALA B 1 355 ? -47.849 22.162 46.124 1.00 37.72 355 ALA B CA 1
ATOM 5691 C C . ALA B 1 355 ? -49.104 21.730 46.876 1.00 39.99 355 ALA B C 1
ATOM 5692 O O . ALA B 1 355 ? -50.108 22.449 46.881 1.00 39.89 355 ALA B O 1
ATOM 5694 N N . ARG B 1 356 ? -49.007 20.554 47.503 1.00 42.88 356 ARG B N 1
ATOM 5695 C CA . ARG B 1 356 ? -50.034 19.949 48.376 1.00 45.37 356 ARG B CA 1
ATOM 5696 C C . ARG B 1 356 ? -51.238 19.412 47.607 1.00 45.61 356 ARG B C 1
ATOM 5697 O O . ARG B 1 356 ? -51.148 18.379 46.951 1.00 46.41 356 ARG B O 1
ATOM 5705 N N . MET C 1 1 ? -28.150 28.235 72.547 1.00 23.33 1 MET C N 1
ATOM 5706 C CA . MET C 1 1 ? -26.706 28.110 72.217 1.00 22.13 1 MET C CA 1
ATOM 5707 C C . MET C 1 1 ? -25.992 29.418 72.490 1.00 21.71 1 MET C C 1
ATOM 5708 O O . MET C 1 1 ? -26.499 30.482 72.119 1.00 21.31 1 MET C O 1
ATOM 5713 N N . LEU C 1 2 ? -24.819 29.344 73.121 1.00 20.92 2 LEU C N 1
ATOM 5714 C CA . LEU C 1 2 ? -23.984 30.538 73.307 1.00 20.21 2 LEU C CA 1
ATOM 5715 C C . LEU C 1 2 ? -23.799 31.280 71.991 1.00 18.95 2 LEU C C 1
ATOM 5716 O O . LEU C 1 2 ? -23.356 30.691 70.998 1.00 18.56 2 LEU C O 1
ATOM 5721 N N . HIS C 1 3 ? -24.134 32.580 71.982 1.00 18.80 3 HIS C N 1
ATOM 5722 C CA . HIS C 1 3 ? -23.863 33.429 70.813 1.00 17.83 3 HIS C CA 1
ATOM 5723 C C . HIS C 1 3 ? -22.905 34.527 71.260 1.00 17.49 3 HIS C C 1
ATOM 5724 O O . HIS C 1 3 ? -23.068 35.092 72.342 1.00 18.16 3 HIS C O 1
ATOM 5731 N N . ILE C 1 4 ? -21.875 34.757 70.456 1.00 17.35 4 ILE C N 1
ATOM 5732 C CA . ILE C 1 4 ? -20.962 35.862 70.717 1.00 17.70 4 ILE C CA 1
ATOM 5733 C C . ILE C 1 4 ? -20.921 36.781 69.505 1.00 17.24 4 ILE C C 1
ATOM 5734 O O . ILE C 1 4 ? -20.580 36.361 68.404 1.00 16.96 4 ILE C O 1
ATOM 5739 N N . LEU C 1 5 ? -21.274 38.055 69.733 1.00 18.40 5 LEU C N 1
ATOM 5740 C CA . LEU C 1 5 ? -21.112 39.094 68.713 1.00 19.24 5 LEU C CA 1
ATOM 5741 C C . LEU C 1 5 ? -19.679 39.632 68.808 1.00 19.05 5 LEU C C 1
ATOM 5742 O O . LEU C 1 5 ? -19.296 40.249 69.815 1.00 19.13 5 LEU C O 1
ATOM 5747 N N . CYS C 1 6 ? -18.901 39.374 67.765 1.00 19.25 6 CYS C N 1
ATOM 5748 C CA . CYS C 1 6 ? -17.514 39.828 67.694 1.00 20.69 6 CYS C CA 1
ATOM 5749 C C . CYS C 1 6 ? -17.377 40.939 66.667 1.00 21.43 6 CYS C C 1
ATOM 5750 O O . CYS C 1 6 ? -17.948 40.860 65.607 1.00 20.81 6 CYS C O 1
ATOM 5753 N N . GLN C 1 7 ? -16.622 41.978 67.003 1.00 22.69 7 GLN C N 1
ATOM 5754 C CA . GLN C 1 7 ? -16.496 43.148 66.128 1.00 23.78 7 GLN C CA 1
ATOM 5755 C C . GLN C 1 7 ? -15.126 43.792 66.365 1.00 24.33 7 GLN C C 1
ATOM 5756 O O . GLN C 1 7 ? -14.531 43.634 67.445 1.00 26.07 7 GLN C O 1
ATOM 5762 N N . GLY C 1 8 ? -14.602 44.487 65.363 1.00 23.58 8 GLY C N 1
ATOM 5763 C CA . GLY C 1 8 ? -13.350 45.199 65.535 1.00 23.93 8 GLY C CA 1
ATOM 5764 C C . GLY C 1 8 ? -12.274 44.636 64.620 1.00 23.65 8 GLY C C 1
ATOM 5765 O O . GLY C 1 8 ? -12.579 44.115 63.546 1.00 24.14 8 GLY C O 1
ATOM 5766 N N . THR C 1 9 ? -11.030 44.757 65.061 1.00 24.25 9 THR C N 1
ATOM 5767 C CA . THR C 1 9 ? -9.864 44.259 64.324 1.00 24.00 9 THR C CA 1
ATOM 5768 C C . THR C 1 9 ? -9.805 42.743 64.545 1.00 23.22 9 THR C C 1
ATOM 5769 O O . THR C 1 9 ? -10.475 42.230 65.450 1.00 22.08 9 THR C O 1
ATOM 5773 N N . PRO C 1 10 ? -9.017 42.033 63.728 1.00 22.47 10 PRO C N 1
ATOM 5774 C CA . PRO C 1 10 ? -8.963 40.577 63.896 1.00 21.62 10 PRO C CA 1
ATOM 5775 C C . PRO C 1 10 ? -8.562 40.130 65.307 1.00 20.87 10 PRO C C 1
ATOM 5776 O O . PRO C 1 10 ? -9.212 39.228 65.852 1.00 20.88 10 PRO C O 1
ATOM 5780 N N . PHE C 1 11 ? -7.538 40.727 65.913 1.00 20.89 11 PHE C N 1
ATOM 5781 C CA . PHE C 1 11 ? -7.200 40.347 67.304 1.00 21.00 11 PHE C CA 1
ATOM 5782 C C . PHE C 1 11 ? -8.364 40.519 68.281 1.00 21.36 11 PHE C C 1
ATOM 5783 O O . PHE C 1 11 ? -8.667 39.632 69.076 1.00 20.62 11 PHE C O 1
ATOM 5791 N N . GLU C 1 12 ? -9.033 41.661 68.204 1.00 21.18 12 GLU C N 1
ATOM 5792 C CA . GLU C 1 12 ? -10.214 41.926 69.048 1.00 21.87 12 GLU C CA 1
ATOM 5793 C C . GLU C 1 12 ? -11.337 40.942 68.828 1.00 20.51 12 GLU C C 1
ATOM 5794 O O . GLU C 1 12 ? -11.979 40.513 69.784 1.00 20.62 12 GLU C O 1
ATOM 5800 N N . ILE C 1 13 ? -11.606 40.619 67.563 1.00 19.45 13 ILE C N 1
ATOM 5801 C CA . ILE C 1 13 ? -12.634 39.648 67.212 1.00 18.51 13 ILE C CA 1
ATOM 5802 C C . ILE C 1 13 ? -12.304 38.316 67.891 1.00 19.02 13 ILE C C 1
ATOM 5803 O O . ILE C 1 13 ? -13.163 37.704 68.522 1.00 19.01 13 ILE C O 1
ATOM 5808 N N . GLY C 1 14 ? -11.044 37.908 67.776 1.00 18.65 14 GLY C N 1
ATOM 5809 C CA . GLY C 1 14 ? -10.573 36.676 68.435 1.00 19.02 14 GLY C CA 1
ATOM 5810 C C . GLY C 1 14 ? -10.701 36.714 69.951 1.00 19.36 14 GLY C C 1
ATOM 5811 O O . GLY C 1 14 ? -11.166 35.736 70.576 1.00 18.73 14 GLY C O 1
ATOM 5812 N N . TYR C 1 15 ? -10.277 37.832 70.548 1.00 19.67 15 TYR C N 1
ATOM 5813 C CA . TYR C 1 15 ? -10.341 37.980 71.988 1.00 19.67 15 TYR C CA 1
ATOM 5814 C C . TYR C 1 15 ? -11.783 37.848 72.501 1.00 19.37 15 TYR C C 1
ATOM 5815 O O . TYR C 1 15 ? -12.033 37.175 73.495 1.00 19.06 15 TYR C O 1
ATOM 5824 N N . GLU C 1 16 ? -12.733 38.437 71.774 1.00 18.34 16 GLU C N 1
ATOM 5825 C CA . GLU C 1 16 ? -14.146 38.370 72.172 1.00 19.37 16 GLU C CA 1
ATOM 5826 C C . GLU C 1 16 ? -14.659 36.929 72.156 1.00 18.77 16 GLU C C 1
ATOM 5827 O O . GLU C 1 16 ? -15.340 36.496 73.085 1.00 19.52 16 GLU C O 1
ATOM 5833 N N . HIS C 1 17 ? -14.274 36.207 71.113 1.00 18.10 17 HIS C N 1
ATOM 5834 C CA . HIS C 1 17 ? -14.594 34.768 70.948 1.00 17.73 17 HIS C CA 1
ATOM 5835 C C . HIS C 1 17 ? -13.944 33.997 72.116 1.00 18.24 17 HIS C C 1
ATOM 5836 O O . HIS C 1 17 ? -14.619 33.291 72.850 1.00 19.53 17 HIS C O 1
ATOM 5843 N N . GLY C 1 18 ? -12.643 34.172 72.294 1.00 19.07 18 GLY C N 1
ATOM 5844 C CA . GLY C 1 18 ? -11.882 33.419 73.294 1.00 19.87 18 GLY C CA 1
ATOM 5845 C C . GLY C 1 18 ? -12.344 33.633 74.723 1.00 20.29 18 GLY C C 1
ATOM 5846 O O . GLY C 1 18 ? -12.468 32.682 75.495 1.00 20.84 18 GLY C O 1
ATOM 5847 N N A SER C 1 19 ? -12.604 34.887 75.088 0.50 20.11 19 SER C N 1
ATOM 5848 N N B SER C 1 19 ? -12.602 34.890 75.073 0.50 20.26 19 SER C N 1
ATOM 5849 C CA A SER C 1 19 ? -13.030 35.185 76.448 0.50 20.86 19 SER C CA 1
ATOM 5850 C CA B SER C 1 19 ? -13.033 35.224 76.417 0.50 21.16 19 SER C CA 1
ATOM 5851 C C A SER C 1 19 ? -14.439 34.676 76.768 0.50 20.62 19 SER C C 1
ATOM 5852 C C B SER C 1 19 ? -14.426 34.683 76.755 0.50 20.79 19 SER C C 1
ATOM 5853 O O A SER C 1 19 ? -14.653 34.068 77.825 0.50 22.01 19 SER C O 1
ATOM 5854 O O B SER C 1 19 ? -14.614 34.056 77.805 0.50 22.18 19 SER C O 1
ATOM 5859 N N . ALA C 1 20 ? -15.394 34.914 75.866 1.00 19.86 20 ALA C N 1
ATOM 5860 C CA . ALA C 1 20 ? -16.778 34.536 76.133 1.00 20.24 20 ALA C CA 1
ATOM 5861 C C . ALA C 1 20 ? -16.964 33.022 76.024 1.00 20.50 20 ALA C C 1
ATOM 5862 O O . ALA C 1 20 ? -17.865 32.473 76.671 1.00 22.31 20 ALA C O 1
ATOM 5864 N N . ALA C 1 21 ? -16.095 32.365 75.254 1.00 20.18 21 ALA C N 1
ATOM 5865 C CA . ALA C 1 21 ? -16.210 30.907 75.043 1.00 19.22 21 ALA C CA 1
ATOM 5866 C C . ALA C 1 21 ? -15.094 30.147 75.773 1.00 19.98 21 ALA C C 1
ATOM 5867 O O . ALA C 1 21 ? -14.856 28.972 75.480 1.00 20.71 21 ALA C O 1
ATOM 5869 N N . LYS C 1 22 ? -14.468 30.792 76.759 1.00 19.99 22 LYS C N 1
ATOM 5870 C CA . LYS C 1 22 ? -13.276 30.251 77.445 1.00 20.68 22 LYS C CA 1
ATOM 5871 C C . LYS C 1 22 ? -13.435 28.782 77.883 1.00 21.73 22 LYS C C 1
ATOM 5872 O O . LYS C 1 22 ? -12.615 27.926 77.523 1.00 21.04 22 LYS C O 1
ATOM 5878 N N . ALA C 1 23 ? -14.481 28.495 78.653 1.00 22.09 23 ALA C N 1
ATOM 5879 C CA . ALA C 1 23 ? -14.666 27.130 79.144 1.00 22.82 23 ALA C CA 1
ATOM 5880 C C . ALA C 1 23 ? -14.940 26.151 78.005 1.00 22.54 23 ALA C C 1
ATOM 5881 O O . ALA C 1 23 ? -14.522 24.996 78.060 1.00 23.19 23 ALA C O 1
ATOM 5883 N N . VAL C 1 24 ? -15.678 26.595 76.993 1.00 21.14 24 VAL C N 1
ATOM 5884 C CA . VAL C 1 24 ? -15.991 25.717 75.873 1.00 20.85 24 VAL C CA 1
ATOM 5885 C C . VAL C 1 24 ? -14.709 25.411 75.089 1.00 20.76 24 VAL C C 1
ATOM 5886 O O . VAL C 1 24 ? -14.493 24.297 74.620 1.00 21.32 24 VAL C O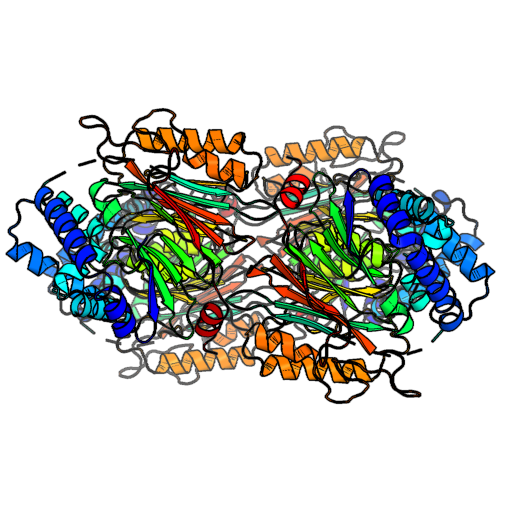 1
ATOM 5890 N N . ILE C 1 25 ? -13.869 26.427 74.924 1.00 19.93 25 ILE C N 1
ATOM 5891 C CA . ILE C 1 25 ? -12.618 26.242 74.181 1.00 19.43 25 ILE C CA 1
ATOM 5892 C C . ILE C 1 25 ? -11.697 25.227 74.872 1.00 20.48 25 ILE C C 1
ATOM 5893 O O . ILE C 1 25 ? -11.028 24.429 74.196 1.00 21.59 25 ILE C O 1
ATOM 5898 N N . ALA C 1 26 ? -11.667 25.236 76.199 1.00 21.20 26 ALA C N 1
ATOM 5899 C CA . ALA C 1 26 ? -10.875 24.220 76.917 1.00 22.63 26 ALA C CA 1
ATOM 5900 C C . ALA C 1 26 ? -11.378 22.810 76.534 1.00 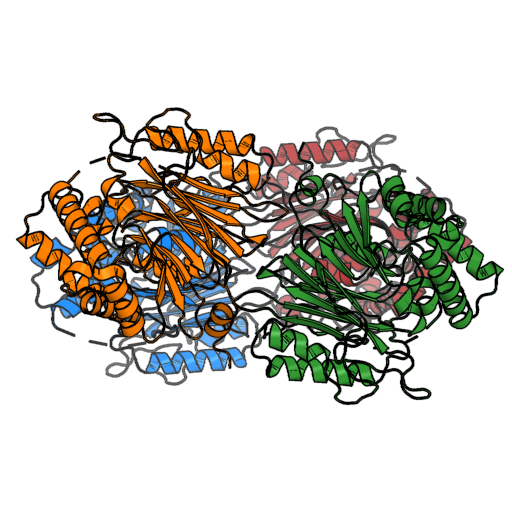23.52 26 ALA C C 1
ATOM 5901 O O . ALA C 1 26 ? -10.573 21.892 76.334 1.00 23.31 26 ALA C O 1
ATOM 5903 N N . ARG C 1 27 ? -12.698 22.659 76.413 1.00 22.98 27 ARG C N 1
ATOM 5904 C CA . ARG C 1 27 ? -13.287 21.356 76.024 1.00 23.52 27 ARG C CA 1
ATOM 5905 C C . ARG C 1 27 ? -12.963 21.030 74.567 1.00 23.04 27 ARG C C 1
ATOM 5906 O O . ARG C 1 27 ? -12.683 19.874 74.236 1.00 22.89 27 ARG C O 1
ATOM 5914 N N . SER C 1 28 ? -12.985 22.041 73.696 1.00 21.56 28 SER C N 1
ATOM 5915 C CA . SER C 1 28 ? -12.601 21.841 72.293 1.00 21.52 28 SER C CA 1
ATOM 5916 C C . SER C 1 28 ? -11.179 21.325 72.177 1.00 22.62 28 SER C C 1
ATOM 5917 O O . SER C 1 28 ? -10.917 20.386 71.424 1.00 23.42 28 SER C O 1
ATOM 5920 N N . ILE C 1 29 ? -10.271 21.927 72.946 1.00 22.49 29 ILE C N 1
ATOM 5921 C CA . ILE C 1 29 ? -8.844 21.552 72.928 1.00 22.87 29 ILE C CA 1
ATOM 5922 C C . ILE C 1 29 ? -8.697 20.114 73.429 1.00 23.78 29 ILE C C 1
ATOM 5923 O O . ILE C 1 29 ? -8.021 19.299 72.786 1.00 24.79 29 ILE C O 1
ATOM 5928 N N . ASP C 1 30 ? -9.352 19.800 74.539 1.00 24.05 30 ASP C N 1
ATOM 5929 C CA . ASP C 1 30 ? -9.250 18.446 75.114 1.00 26.26 30 ASP C CA 1
ATOM 5930 C C . ASP C 1 30 ? -9.751 17.408 74.111 1.00 26.19 30 ASP C C 1
ATOM 5931 O O . ASP C 1 30 ? -9.109 16.379 73.928 1.00 27.23 30 ASP C O 1
ATOM 5936 N N . PHE C 1 31 ? -10.875 17.691 73.447 1.00 24.44 31 PHE C N 1
ATOM 5937 C CA . PHE C 1 31 ? -11.414 16.748 72.460 1.00 25.05 31 PHE C CA 1
ATOM 5938 C C . PHE C 1 31 ? -10.442 16.561 71.283 1.00 24.62 31 PHE C C 1
ATOM 5939 O O . PHE C 1 31 ? -10.161 15.429 70.865 1.00 24.93 31 PHE C O 1
ATOM 5947 N N . ALA C 1 32 ? -9.953 17.678 70.755 1.00 23.71 32 ALA C N 1
ATOM 5948 C CA . ALA C 1 32 ? -9.047 17.673 69.609 1.00 23.41 32 ALA C CA 1
ATOM 5949 C C . ALA C 1 32 ? -7.728 16.946 69.906 1.00 24.20 32 ALA C C 1
ATOM 5950 O O . ALA C 1 32 ? -7.220 16.202 69.059 1.00 24.56 32 ALA C O 1
ATOM 5952 N N . VAL C 1 33 ? -7.165 17.139 71.100 1.00 24.22 33 VAL C N 1
ATOM 5953 C CA . VAL C 1 33 ? -5.944 16.439 71.452 1.00 25.84 33 VAL C CA 1
ATOM 5954 C C . VAL C 1 33 ? -6.202 14.926 71.482 1.00 26.71 33 VAL C C 1
ATOM 5955 O O . VAL C 1 33 ? -5.415 14.145 70.964 1.00 27.98 33 VAL C O 1
ATOM 5959 N N . ASP C 1 34 ? -7.320 14.526 72.081 1.00 27.65 34 ASP C N 1
ATOM 5960 C CA . ASP C 1 34 ? -7.679 13.103 72.133 1.00 30.11 34 ASP C CA 1
ATOM 5961 C C . ASP C 1 34 ? -7.858 12.533 70.720 1.00 29.93 34 ASP C C 1
ATOM 5962 O O . ASP C 1 34 ? -7.347 11.441 70.409 1.00 31.50 34 ASP C O 1
ATOM 5967 N N . LEU C 1 35 ? -8.566 13.276 69.871 1.00 29.36 35 LEU C N 1
ATOM 5968 C CA . LEU C 1 35 ? -8.805 12.840 68.501 1.00 29.97 35 LEU C CA 1
ATOM 5969 C C . LEU C 1 35 ? -7.496 12.697 67.716 1.00 31.30 35 LEU C C 1
ATOM 5970 O O . LEU C 1 35 ? -7.223 11.637 67.138 1.00 31.79 35 LEU C O 1
ATOM 5975 N N . ILE C 1 36 ? -6.691 13.756 67.722 1.00 30.82 36 ILE C N 1
ATOM 5976 C CA . ILE C 1 36 ? -5.410 13.772 67.012 1.00 31.75 36 ILE C CA 1
ATOM 5977 C C . ILE C 1 36 ? -4.459 12.670 67.482 1.00 34.21 36 ILE C C 1
ATOM 5978 O O . ILE C 1 36 ? -3.883 11.946 66.655 1.00 35.26 36 ILE C O 1
ATOM 5983 N N . ARG C 1 37 ? -4.295 12.533 68.794 1.00 34.72 37 ARG C N 1
ATOM 5984 C CA . ARG C 1 37 ? -3.447 11.467 69.337 1.00 37.59 37 ARG C CA 1
ATOM 5985 C C . ARG C 1 37 ? -3.919 10.093 68.872 1.00 40.31 37 ARG C C 1
ATOM 5986 O O . ARG C 1 37 ? -3.098 9.248 68.517 1.00 42.12 37 ARG C O 1
ATOM 5994 N N . GLY C 1 38 ? -5.235 9.878 68.871 1.00 41.78 38 GLY C N 1
ATOM 5995 C CA . GLY C 1 38 ? -5.812 8.573 68.523 1.00 45.32 38 GLY C CA 1
ATOM 5996 C C . GLY C 1 38 ? -5.667 8.216 67.052 1.00 47.11 38 GLY C C 1
ATOM 5997 O O . GLY C 1 38 ? -5.430 7.053 66.704 1.00 48.66 38 GLY C O 1
ATOM 5998 N N . LYS C 1 39 ? -5.780 9.225 66.194 1.00 47.59 39 LYS C N 1
ATOM 5999 C CA . LYS C 1 39 ? -5.752 9.020 64.744 1.00 49.53 39 LYS C CA 1
ATOM 6000 C C . LYS C 1 39 ? -4.373 9.193 64.099 1.00 50.95 39 LYS C C 1
ATOM 6001 O O . LYS C 1 39 ? -4.266 9.177 62.871 1.00 51.59 39 LYS C O 1
ATOM 6007 N N . THR C 1 40 ? -3.329 9.351 64.918 1.00 52.96 40 THR C N 1
ATOM 6008 C CA . THR C 1 40 ? -1.944 9.483 64.426 1.00 54.50 40 THR C CA 1
ATOM 6009 C C . THR C 1 40 ? -0.953 8.529 65.101 1.00 56.90 40 THR C C 1
ATOM 6010 O O . THR C 1 40 ? -1.126 8.126 66.256 1.00 57.05 40 THR C O 1
ATOM 6014 N N . LYS C 1 41 ? 0.099 8.188 64.364 1.00 58.67 41 LYS C N 1
ATOM 6015 C CA . LYS C 1 41 ? 1.154 7.315 64.873 1.00 61.39 41 LYS C CA 1
ATOM 6016 C C . LYS C 1 41 ? 2.404 8.130 65.193 1.00 62.22 41 LYS C C 1
ATOM 6017 O O . LYS C 1 41 ? 3.463 7.576 65.494 1.00 63.97 41 LYS C O 1
ATOM 6023 N N . LYS C 1 42 ? 2.272 9.453 65.120 1.00 61.45 42 LYS C N 1
ATOM 6024 C CA . LYS C 1 42 ? 3.378 10.354 65.445 1.00 62.27 42 LYS C CA 1
ATOM 6025 C C . LYS C 1 42 ? 3.571 10.472 66.952 1.00 63.05 42 LYS C C 1
ATOM 6026 O O . LYS C 1 42 ? 2.609 10.369 67.721 1.00 62.61 42 LYS C O 1
ATOM 6032 N N . THR C 1 43 ? 4.816 10.700 67.364 1.00 64.50 43 THR C N 1
ATOM 6033 C CA . THR C 1 43 ? 5.143 10.903 68.776 1.00 65.58 43 THR C CA 1
ATOM 6034 C C . THR C 1 43 ? 4.619 12.242 69.310 1.00 64.35 43 THR C C 1
ATOM 6035 O O . THR C 1 43 ? 3.888 12.964 68.622 1.00 62.72 43 THR C O 1
ATOM 6039 N N . ASP C 1 44 ? 5.010 12.556 70.544 1.00 65.15 44 ASP C N 1
ATOM 6040 C CA . ASP C 1 44 ? 4.664 13.813 71.196 1.00 64.24 44 ASP C CA 1
ATOM 6041 C C . ASP C 1 44 ? 5.431 14.968 70.546 1.00 63.43 44 ASP C C 1
ATOM 6042 O O . ASP C 1 44 ? 4.868 16.041 70.297 1.00 62.15 44 ASP C O 1
ATOM 6047 N N . GLU C 1 45 ? 6.714 14.719 70.274 1.00 64.44 45 GLU C N 1
ATOM 6048 C CA . GLU C 1 45 ? 7.605 15.669 69.612 1.00 63.71 45 GLU C CA 1
ATOM 6049 C C . GLU C 1 45 ? 7.202 15.865 68.154 1.00 62.01 45 GLU C C 1
ATOM 6050 O O . GLU C 1 45 ? 7.090 17.001 67.697 1.00 61.06 45 GLU C O 1
ATOM 6056 N N . GLU C 1 46 ? 6.977 14.763 67.438 1.00 61.40 46 GLU C N 1
ATOM 6057 C CA . GLU C 1 46 ? 6.596 14.819 66.020 1.00 59.72 46 GLU C CA 1
ATOM 6058 C C . GLU C 1 46 ? 5.344 15.674 65.765 1.00 56.59 46 GLU C C 1
ATOM 6059 O O . GLU C 1 46 ? 5.323 16.474 64.830 1.00 55.63 46 GLU C O 1
ATOM 6065 N N . LEU C 1 47 ? 4.320 15.511 66.601 1.00 54.68 47 LEU C N 1
ATOM 6066 C CA . LEU C 1 47 ? 3.089 16.291 66.475 1.00 51.77 47 LEU C CA 1
ATOM 6067 C C . LEU C 1 47 ? 3.322 17.773 66.784 1.00 50.18 47 LEU C C 1
ATOM 6068 O O . LEU C 1 47 ? 2.755 18.654 66.125 1.00 49.00 47 LEU C O 1
ATOM 6073 N N . LYS C 1 48 ? 4.157 18.028 67.786 1.00 49.85 48 LYS C N 1
ATOM 6074 C CA . LYS C 1 48 ? 4.539 19.376 68.189 1.00 48.51 48 LYS C CA 1
ATOM 6075 C C . LYS C 1 48 ? 5.263 20.113 67.053 1.00 47.32 48 LYS C C 1
ATOM 6076 O O . LYS C 1 48 ? 5.049 21.311 66.850 1.00 46.11 48 LYS C O 1
ATOM 6082 N N . GLN C 1 49 ? 6.104 19.384 66.315 1.00 46.88 49 GLN C N 1
ATOM 6083 C CA . GLN C 1 49 ? 6.810 19.915 65.142 1.00 45.66 49 GLN C CA 1
ATOM 6084 C C . GLN C 1 49 ? 5.873 20.297 64.006 1.00 42.99 49 GLN C C 1
ATOM 6085 O O . GLN C 1 49 ? 6.064 21.339 63.375 1.00 42.10 49 GLN C O 1
ATOM 6091 N N . VAL C 1 50 ? 4.879 19.447 63.737 1.00 41.05 50 VAL C N 1
ATOM 6092 C CA . VAL C 1 50 ? 3.892 19.721 62.695 1.00 38.73 50 VAL C CA 1
ATOM 6093 C C . VAL C 1 50 ? 3.114 20.974 63.089 1.00 36.51 50 VAL C C 1
ATOM 6094 O O . VAL C 1 50 ? 2.850 21.844 62.254 1.00 35.33 50 VAL C O 1
ATOM 6098 N N . LEU C 1 51 ? 2.779 21.065 64.373 1.00 35.44 51 LEU C N 1
ATOM 6099 C CA . LEU C 1 51 ? 1.997 22.184 64.902 1.00 33.46 51 LEU C CA 1
ATOM 6100 C C . LEU C 1 51 ? 2.759 23.513 64.798 1.00 32.98 51 LEU C C 1
ATOM 6101 O O . LEU C 1 51 ? 2.194 24.530 64.382 1.00 31.36 51 LEU C O 1
ATOM 6106 N N . SER C 1 52 ? 4.043 23.489 65.154 1.00 34.08 52 SER C N 1
ATOM 6107 C CA . SER C 1 52 ? 4.911 24.650 65.021 1.00 34.38 52 SER C CA 1
ATOM 6108 C C . SER C 1 52 ? 4.963 25.129 63.557 1.00 34.02 52 SER C C 1
ATOM 6109 O O . SER C 1 52 ? 4.824 26.335 63.287 1.00 33.12 52 SER C O 1
ATOM 6112 N N . GLN C 1 53 ? 5.113 24.187 62.620 1.00 34.13 53 GLN C N 1
ATOM 6113 C CA . GLN C 1 53 ? 5.116 24.512 61.184 1.00 34.10 53 GLN C CA 1
ATOM 6114 C C . GLN C 1 53 ? 3.800 25.130 60.715 1.00 32.35 53 GLN C C 1
ATOM 6115 O O . GLN C 1 53 ? 3.797 26.160 60.023 1.00 31.39 53 GLN C O 1
ATOM 6121 N N . LEU C 1 54 ? 2.687 24.492 61.083 1.00 30.62 54 LEU C N 1
ATOM 6122 C CA . LEU C 1 54 ? 1.370 24.965 60.678 1.00 29.09 54 LEU C CA 1
ATOM 6123 C C . LEU C 1 54 ? 1.130 26.388 61.173 1.00 28.18 54 LEU C C 1
ATOM 6124 O O . LEU C 1 54 ? 0.529 27.187 60.455 1.00 27.27 54 LEU C O 1
ATOM 6129 N N . GLY C 1 55 ? 1.590 26.682 62.394 1.00 27.85 55 GLY C N 1
ATOM 6130 C CA . GLY C 1 55 ? 1.506 28.040 62.970 1.00 27.57 55 GLY C CA 1
ATOM 6131 C C . GLY C 1 55 ? 2.279 29.063 62.152 1.00 27.78 55 GLY C C 1
ATOM 6132 O O . GLY C 1 55 ? 1.748 30.150 61.837 1.00 27.13 55 GLY C O 1
ATOM 6133 N N . ARG C 1 56 ? 3.522 28.714 61.805 1.00 28.07 56 ARG C N 1
ATOM 6134 C CA . ARG C 1 56 ? 4.377 29.548 60.946 1.00 28.53 56 ARG C CA 1
ATOM 6135 C C . ARG C 1 56 ? 3.709 29.828 59.601 1.00 27.83 56 ARG C C 1
ATOM 6136 O O . ARG C 1 56 ? 3.726 30.968 59.119 1.00 26.68 56 ARG C O 1
ATOM 6144 N N . VAL C 1 57 ? 3.113 28.792 59.005 1.00 26.25 57 VAL C N 1
ATOM 6145 C CA . VAL C 1 57 ? 2.430 28.923 57.713 1.00 26.45 57 VAL C CA 1
ATOM 6146 C C . VAL C 1 57 ? 1.252 29.890 57.811 1.00 25.00 57 VAL C C 1
ATOM 6147 O O . VAL C 1 57 ? 1.117 30.794 56.993 1.00 25.73 57 VAL C O 1
ATOM 6151 N N . ILE C 1 58 ? 0.401 29.714 58.819 1.00 24.05 58 ILE C N 1
ATOM 6152 C CA . ILE C 1 58 ? -0.762 30.574 58.951 1.00 22.74 58 ILE C CA 1
ATOM 6153 C C . ILE C 1 58 ? -0.307 32.013 59.229 1.00 23.20 58 ILE C C 1
ATOM 6154 O O . ILE C 1 58 ? -0.864 32.955 58.663 1.00 23.31 58 ILE C O 1
ATOM 6159 N N . GLU C 1 59 ? 0.708 32.173 60.073 1.00 23.52 59 GLU C N 1
ATOM 6160 C CA . GLU C 1 59 ? 1.228 33.506 60.393 1.00 24.46 59 GLU C CA 1
ATOM 6161 C C . GLU C 1 59 ? 1.682 34.262 59.146 1.00 24.82 59 GLU C C 1
ATOM 6162 O O . GLU C 1 59 ? 1.336 35.432 58.982 1.00 24.64 59 GLU C O 1
ATOM 6168 N N . GLU C 1 60 ? 2.447 33.594 58.282 1.00 24.95 60 GLU C N 1
ATOM 6169 C CA . GLU C 1 60 ? 2.987 34.229 57.069 1.00 26.20 60 GLU C CA 1
ATOM 6170 C C . GLU C 1 60 ? 1.932 34.362 55.964 1.00 25.67 60 GLU C C 1
ATOM 6171 O O . GLU C 1 60 ? 1.894 35.379 55.261 1.00 26.18 60 GLU C O 1
ATOM 6177 N N . ARG C 1 61 ? 1.070 33.356 55.826 1.00 24.30 61 ARG C N 1
ATOM 6178 C CA . ARG C 1 61 ? 0.167 33.286 54.676 1.00 24.15 61 ARG C CA 1
ATOM 6179 C C . ARG C 1 61 ? -1.116 34.077 54.865 1.00 23.01 61 ARG C C 1
ATOM 6180 O O . ARG C 1 61 ? -1.594 34.714 53.915 1.00 23.23 61 ARG C O 1
ATOM 6188 N N . TRP C 1 62 ? -1.669 34.036 56.075 1.00 22.67 62 TRP C N 1
ATOM 6189 C CA . TRP C 1 62 ? -2.956 34.675 56.373 1.00 21.22 62 TRP C CA 1
ATOM 6190 C C . TRP C 1 62 ? -2.832 35.442 57.687 1.00 20.92 62 TRP C C 1
ATOM 6191 O O . TRP C 1 62 ? -3.400 35.046 58.697 1.00 19.62 62 TRP C O 1
ATOM 6202 N N . PRO C 1 63 ? -2.075 36.553 57.676 1.00 21.76 63 PRO C N 1
ATOM 6203 C CA . PRO C 1 63 ? -1.780 37.344 58.879 1.00 22.06 63 PRO C CA 1
ATOM 6204 C C . PRO C 1 63 ? -3.029 37.761 59.657 1.00 20.99 63 PRO C C 1
ATOM 6205 O O . PRO C 1 63 ? -3.007 37.774 60.891 1.00 20.66 63 PRO C O 1
ATOM 6209 N N . LYS C 1 64 ? -4.110 38.109 58.958 1.00 21.24 64 LYS C N 1
ATOM 6210 C CA . LYS C 1 64 ? -5.332 38.516 59.670 1.00 21.42 64 LYS C CA 1
ATOM 6211 C C . LYS C 1 64 ? -5.936 37.366 60.428 1.00 20.92 64 LYS C C 1
ATOM 6212 O O . LYS C 1 64 ? -6.416 37.541 61.541 1.00 19.84 64 LYS C O 1
ATOM 6218 N N . TYR C 1 65 ? -5.901 36.175 59.826 1.00 19.75 65 TYR C N 1
ATOM 6219 C CA . TYR C 1 65 ? -6.415 35.002 60.530 1.00 19.37 65 TYR C CA 1
ATOM 6220 C C . TYR C 1 65 ? -5.519 34.620 61.703 1.00 19.76 65 TYR C C 1
ATOM 6221 O O . TYR C 1 65 ? -6.014 34.247 62.768 1.00 19.20 65 TYR C O 1
ATOM 6230 N N . TYR C 1 66 ? -4.210 34.755 61.540 1.00 19.66 66 TYR C N 1
ATOM 6231 C CA . TYR C 1 66 ? -3.321 34.482 62.667 1.00 20.55 66 TYR C CA 1
ATOM 6232 C C . TYR C 1 66 ? -3.532 35.456 63.821 1.00 20.90 66 TYR C C 1
ATOM 6233 O O . TYR C 1 66 ? -3.481 35.073 64.977 1.00 20.85 66 TYR C O 1
ATOM 6242 N N . GLU C 1 67 ? -3.795 36.722 63.502 1.00 20.58 67 GLU C N 1
ATOM 6243 C CA . GLU C 1 67 ? -4.083 37.703 64.544 1.00 20.47 67 GLU C CA 1
ATOM 6244 C C . GLU C 1 67 ? -5.322 37.320 65.312 1.00 19.34 67 GLU C C 1
ATOM 6245 O O . GLU C 1 67 ? -5.342 37.416 66.538 1.00 19.72 67 GLU C O 1
ATOM 6251 N N . GLU C 1 68 ? -6.342 36.841 64.594 1.00 18.72 68 GLU C N 1
ATOM 6252 C CA . GLU C 1 68 ? -7.576 36.420 65.233 1.00 17.96 68 GLU C CA 1
ATOM 6253 C C . GLU C 1 68 ? -7.328 35.189 66.127 1.00 18.58 68 GLU C C 1
ATOM 6254 O O . GLU C 1 68 ? -7.810 35.122 67.261 1.00 18.10 68 GLU C O 1
ATOM 6260 N N . ILE C 1 69 ? -6.520 34.258 65.624 1.00 18.42 69 ILE C N 1
ATOM 6261 C CA . ILE C 1 69 ? -6.110 33.095 66.417 1.00 18.83 69 ILE C CA 1
ATOM 6262 C C . ILE C 1 69 ? -5.356 33.512 67.698 1.00 19.07 69 ILE C C 1
ATOM 6263 O O . ILE C 1 69 ? -5.620 32.967 68.784 1.00 19.60 69 ILE C O 1
ATOM 6268 N N . ARG C 1 70 ? -4.450 34.490 67.578 1.00 20.03 70 ARG C N 1
ATOM 6269 C CA . ARG C 1 70 ? -3.761 35.050 68.745 1.00 20.70 70 ARG C CA 1
ATOM 6270 C C . ARG C 1 70 ? -4.750 35.633 69.752 1.00 20.11 70 ARG C C 1
ATOM 6271 O O . ARG C 1 70 ? -4.582 35.467 70.961 1.00 20.67 70 ARG C O 1
ATOM 6279 N N . GLY C 1 71 ? -5.775 36.314 69.239 1.00 19.50 71 GLY C N 1
ATOM 6280 C CA . GLY C 1 71 ? -6.808 36.900 70.099 1.00 19.09 71 GLY C CA 1
ATOM 6281 C C . GLY C 1 71 ? -7.608 35.852 70.840 1.00 19.04 71 GLY C C 1
ATOM 6282 O O . GLY C 1 71 ? -7.862 35.987 72.043 1.00 19.72 71 GLY C O 1
ATOM 6283 N N . ILE C 1 72 ? -7.973 34.788 70.123 1.00 18.43 72 ILE C N 1
ATOM 6284 C CA . ILE C 1 72 ? -8.687 33.660 70.745 1.00 18.90 72 ILE C CA 1
ATOM 6285 C C . ILE C 1 72 ? -7.852 33.050 71.872 1.00 19.88 72 ILE C C 1
ATOM 6286 O O . ILE C 1 72 ? -8.365 32.783 72.976 1.00 19.50 72 ILE C O 1
ATOM 6291 N N . ALA C 1 73 ? -6.572 32.828 71.601 1.00 20.20 73 ALA C N 1
ATOM 6292 C CA . ALA C 1 73 ? -5.665 32.290 72.622 1.00 21.25 73 ALA C CA 1
ATOM 6293 C C . ALA C 1 73 ? -5.594 33.183 73.862 1.00 22.03 73 ALA C C 1
ATOM 6294 O O . ALA C 1 73 ? -5.663 32.693 74.990 1.00 22.59 73 ALA C O 1
ATOM 6296 N N . LYS C 1 74 ? -5.483 34.498 73.654 1.00 21.96 74 LYS C N 1
ATOM 6297 C CA . LYS C 1 74 ? -5.436 35.441 74.773 1.00 22.92 74 LYS C CA 1
ATOM 6298 C C . LYS C 1 74 ? -6.730 35.426 75.599 1.00 21.81 74 LYS C C 1
ATOM 6299 O O . LYS C 1 74 ? -6.696 35.307 76.843 1.00 22.43 74 LYS C O 1
ATOM 6305 N N . GLY C 1 75 ? -7.871 35.515 74.910 1.00 21.22 75 GLY C N 1
ATOM 6306 C CA . GLY C 1 75 ? -9.173 35.530 75.578 1.00 21.39 75 GLY C CA 1
ATOM 6307 C C . GLY C 1 75 ? -9.463 34.236 76.326 1.00 21.17 75 GLY C C 1
ATOM 6308 O O . GLY C 1 75 ? -10.007 34.256 77.424 1.00 22.10 75 GLY C O 1
ATOM 6309 N N . ALA C 1 76 ? -9.076 33.112 75.723 1.00 21.50 76 ALA C N 1
ATOM 6310 C CA . ALA C 1 76 ? -9.328 31.795 76.335 1.00 21.77 76 ALA C CA 1
ATOM 6311 C C . ALA C 1 76 ? -8.252 31.347 77.313 1.00 23.03 76 ALA C C 1
ATOM 6312 O O . ALA C 1 76 ? -8.397 30.295 77.968 1.00 22.78 76 ALA C O 1
ATOM 6314 N N . GLU C 1 77 ? -7.212 32.173 77.462 1.00 23.74 77 GLU C N 1
ATOM 6315 C CA . GLU C 1 77 ? -6.073 31.876 78.332 1.00 25.40 77 GLU C CA 1
ATOM 6316 C C . GLU C 1 77 ? -5.428 30.533 77.973 1.00 25.60 77 GLU C C 1
ATOM 6317 O O . GLU C 1 77 ? -5.128 29.716 78.852 1.00 26.72 77 GLU C O 1
ATOM 6323 N N . ARG C 1 78 ? -5.216 30.339 76.673 1.00 25.57 78 ARG C N 1
ATOM 6324 C CA . ARG C 1 78 ? -4.582 29.139 76.134 1.00 26.34 78 ARG C CA 1
ATOM 6325 C C . ARG C 1 78 ? -3.368 29.518 75.292 1.00 26.95 78 ARG C C 1
ATOM 6326 O O . ARG C 1 78 ? -3.165 30.693 74.962 1.00 26.14 78 ARG C O 1
ATOM 6334 N N . ASP C 1 79 ? -2.557 28.525 74.934 1.00 26.53 79 ASP C N 1
ATOM 6335 C CA . ASP C 1 79 ? -1.420 28.790 74.057 1.00 26.94 79 ASP C CA 1
ATOM 6336 C C . ASP C 1 79 ? -1.882 28.995 72.615 1.00 25.10 79 ASP C C 1
ATOM 6337 O O . ASP C 1 79 ? -2.824 28.353 72.163 1.00 24.23 79 ASP C O 1
ATOM 6342 N N . VAL C 1 80 ? -1.223 29.902 71.899 1.00 24.47 80 VAL C N 1
ATOM 6343 C CA . VAL C 1 80 ? -1.509 30.102 70.469 1.00 23.47 80 VAL C CA 1
ATOM 6344 C C . VAL C 1 80 ? -1.501 28.783 69.694 1.00 22.78 80 VAL C C 1
ATOM 6345 O O . VAL C 1 80 ? -2.401 28.549 68.879 1.00 22.11 80 VAL C O 1
ATOM 6349 N N . SER C 1 81 ? -0.512 27.936 69.985 1.00 23.64 81 SER C N 1
ATOM 6350 C CA . SER C 1 81 ? -0.391 26.613 69.362 1.00 23.85 81 SER C CA 1
ATOM 6351 C C . SER C 1 81 ? -1.644 25.753 69.526 1.00 22.81 81 SER C C 1
ATOM 6352 O O . SER C 1 81 ? -2.019 25.037 68.608 1.00 22.31 81 SER C O 1
ATOM 6355 N N . GLU C 1 82 ? -2.315 25.864 70.677 1.00 22.55 82 GLU C N 1
ATOM 6356 C CA . GLU C 1 82 ? -3.538 25.106 70.931 1.00 22.26 82 GLU C CA 1
ATOM 6357 C C . GLU C 1 82 ? -4.684 25.549 70.032 1.00 21.68 82 GLU C C 1
ATOM 6358 O O . GLU C 1 82 ? -5.470 24.727 69.567 1.00 21.57 82 GLU C O 1
ATOM 6364 N N . ILE C 1 83 ? -4.771 26.858 69.787 1.00 20.83 83 ILE C N 1
ATOM 6365 C CA . ILE C 1 83 ? -5.777 27.396 68.882 1.00 20.83 83 ILE C CA 1
ATOM 6366 C C . ILE C 1 83 ? -5.414 27.058 67.426 1.00 20.54 83 ILE C C 1
ATOM 6367 O O . ILE C 1 83 ? -6.294 26.734 66.638 1.00 20.93 83 ILE C O 1
ATOM 6372 N N . VAL C 1 84 ? -4.121 27.096 67.072 1.00 21.55 84 VAL C N 1
ATOM 6373 C CA . VAL C 1 84 ? -3.695 26.659 65.739 1.00 22.24 84 VAL C CA 1
ATOM 6374 C C . VAL C 1 84 ? -4.141 25.201 65.523 1.00 22.23 84 VAL C C 1
ATOM 6375 O O . VAL C 1 84 ? -4.693 24.857 64.471 1.00 21.85 84 VAL C O 1
ATOM 6379 N N A MET C 1 85 ? -3.926 24.369 66.539 0.50 22.58 85 MET C N 1
ATOM 6380 N N B MET C 1 85 ? -3.929 24.382 66.550 0.50 23.16 85 MET C N 1
ATOM 6381 C CA A MET C 1 85 ? -4.328 22.967 66.478 0.50 22.60 85 MET C CA 1
ATOM 6382 C CA B MET C 1 85 ? -4.304 22.972 66.537 0.50 23.82 85 MET C CA 1
ATOM 6383 C C A MET C 1 85 ? -5.820 22.812 66.180 0.50 22.30 85 MET C C 1
ATOM 6384 C C B MET C 1 85 ? -5.803 22.768 66.247 0.50 23.05 85 MET C C 1
ATOM 6385 O O A MET C 1 85 ? -6.211 22.040 65.293 0.50 22.15 85 MET C O 1
ATOM 6386 O O B MET C 1 85 ? -6.178 21.933 65.415 0.50 22.98 85 MET C O 1
ATOM 6395 N N . LEU C 1 86 ? -6.659 23.539 66.917 1.00 22.40 86 LEU C N 1
ATOM 6396 C CA . LEU C 1 86 ? -8.112 23.501 66.665 1.00 22.34 86 LEU C CA 1
ATOM 6397 C C . LEU C 1 86 ? -8.427 23.803 65.220 1.00 21.44 86 LEU C C 1
ATOM 6398 O O . LEU C 1 86 ? -9.247 23.126 64.586 1.00 22.16 86 LEU C O 1
ATOM 6403 N N . ASN C 1 87 ? -7.782 24.849 64.709 1.00 21.16 87 ASN C N 1
ATOM 6404 C CA . ASN C 1 87 ? -8.033 25.304 63.361 1.00 20.42 87 ASN C CA 1
ATOM 6405 C C . ASN C 1 87 ? -7.412 24.478 62.248 1.00 21.46 87 ASN C C 1
ATOM 6406 O O . ASN C 1 87 ? -7.670 24.727 61.074 1.00 21.17 87 ASN C O 1
ATOM 6411 N N . THR C 1 88 ? -6.658 23.452 62.630 1.00 20.96 88 THR C N 1
ATOM 6412 C CA . THR C 1 88 ? -6.016 22.561 61.658 1.00 22.58 88 THR C CA 1
ATOM 6413 C C . THR C 1 88 ? -6.296 21.119 62.051 1.00 23.49 88 THR C C 1
ATOM 6414 O O . THR C 1 88 ? -5.530 20.208 61.722 1.00 24.95 88 THR C O 1
ATOM 6418 N N . ARG C 1 89 ? -7.400 20.920 62.773 1.00 24.06 89 ARG C N 1
ATOM 6419 C CA . ARG C 1 89 ? -7.701 19.599 63.323 1.00 26.17 89 ARG C CA 1
ATOM 6420 C C . ARG C 1 89 ? -7.842 18.552 62.212 1.00 26.75 89 ARG C C 1
ATOM 6421 O O . ARG C 1 89 ? -7.331 17.428 62.354 1.00 28.47 89 ARG C O 1
ATOM 6429 N N . THR C 1 90 ? -8.494 18.945 61.111 1.00 27.59 90 THR C N 1
ATOM 6430 C CA . THR C 1 90 ? -8.740 18.071 59.949 1.00 28.77 90 THR C CA 1
ATOM 6431 C C . THR C 1 90 ? -7.416 17.612 59.351 1.00 29.47 90 THR C C 1
ATOM 6432 O O . THR C 1 90 ? -7.226 16.421 59.061 1.00 30.32 90 THR C O 1
ATOM 6436 N N . GLU C 1 91 ? -6.488 18.555 59.209 1.00 28.65 91 GLU C N 1
ATOM 6437 C CA . GLU C 1 91 ? -5.145 18.268 58.698 1.00 29.24 91 GLU C CA 1
ATOM 6438 C C . GLU C 1 91 ? -4.426 17.241 59.561 1.00 30.94 91 GLU C C 1
ATOM 6439 O O . GLU C 1 91 ? -3.779 16.343 59.044 1.00 31.13 91 GLU C O 1
ATOM 6445 N N . PHE C 1 92 ? -4.561 17.373 60.878 1.00 31.75 92 PHE C N 1
ATOM 6446 C CA . PHE C 1 92 ? -3.949 16.441 61.828 1.00 34.80 92 PHE C CA 1
ATOM 6447 C C . PHE C 1 92 ? -4.607 15.077 61.895 1.00 37.16 92 PHE C C 1
ATOM 6448 O O . PHE C 1 92 ? -3.928 14.054 61.784 1.00 39.20 92 PHE C O 1
ATOM 6456 N N . ALA C 1 93 ? -5.916 15.053 62.123 1.00 38.45 93 ALA C N 1
ATOM 6457 C CA . ALA C 1 93 ? -6.597 13.799 62.432 1.00 41.10 93 ALA C CA 1
ATOM 6458 C C . ALA C 1 93 ? -6.728 12.912 61.195 1.00 43.09 93 ALA C C 1
ATOM 6459 O O . ALA C 1 93 ? -6.721 11.680 61.315 1.00 44.55 93 ALA C O 1
ATOM 6461 N N . TYR C 1 94 ? -6.809 13.546 60.022 1.00 43.78 94 TYR C N 1
ATOM 6462 C CA . TYR C 1 94 ? -7.117 12.852 58.766 1.00 45.29 94 TYR C CA 1
ATOM 6463 C C . TYR C 1 94 ? -6.104 12.993 57.620 1.00 46.05 94 TYR C C 1
ATOM 6464 O O . TYR C 1 94 ? -5.944 12.071 56.823 1.00 46.27 94 TYR C O 1
ATOM 6473 N N . GLY C 1 95 ? -5.442 14.145 57.527 1.00 46.16 95 GLY C N 1
ATOM 6474 C CA . GLY C 1 95 ? -4.364 14.329 56.553 1.00 47.63 95 GLY C CA 1
ATOM 6475 C C . GLY C 1 95 ? -3.172 13.502 56.990 1.00 49.74 95 GLY C C 1
ATOM 6476 O O . GLY C 1 95 ? -2.419 12.979 56.168 1.00 50.59 95 GLY C O 1
ATOM 6477 N N . LEU C 1 96 ? -3.026 13.393 58.307 1.00 51.04 96 LEU C N 1
ATOM 6478 C CA . LEU C 1 96 ? -2.021 12.567 58.947 1.00 53.50 96 LEU C CA 1
ATOM 6479 C C . LEU C 1 96 ? -2.634 11.299 59.549 1.00 54.75 96 LEU C C 1
ATOM 6480 O O . LEU C 1 96 ? -2.048 10.703 60.455 1.00 56.20 96 LEU C O 1
ATOM 6485 N N . LYS C 1 97 ? -3.805 10.887 59.051 1.00 55.02 97 LYS C N 1
ATOM 6486 C CA . LYS C 1 97 ? -4.435 9.641 59.514 1.00 56.36 97 LYS C CA 1
ATOM 6487 C C . LYS C 1 97 ? -3.634 8.417 59.079 1.00 58.07 97 LYS C C 1
ATOM 6488 O O . LYS C 1 97 ? -3.178 8.337 57.938 1.00 58.78 97 LYS C O 1
ATOM 6502 N N . THR C 1 104 ? -24.580 15.177 55.428 1.00 19.76 104 THR C N 1
ATOM 6503 C CA . THR C 1 104 ? -25.406 15.114 54.217 1.00 18.68 104 THR C CA 1
ATOM 6504 C C . THR C 1 104 ? -25.769 16.554 53.911 1.00 18.00 104 THR C C 1
ATOM 6505 O O . THR C 1 104 ? -26.222 17.290 54.808 1.00 18.37 104 THR C O 1
ATOM 6509 N N . THR C 1 105 ? -25.545 16.957 52.669 1.00 18.02 105 THR C N 1
ATOM 6510 C CA . THR C 1 105 ? -25.672 18.372 52.258 1.00 18.53 105 THR C CA 1
ATOM 6511 C C . THR C 1 105 ? -26.464 18.413 50.961 1.00 18.24 105 THR C C 1
ATOM 6512 O O . THR C 1 105 ? -26.321 17.536 50.122 1.00 19.73 105 THR C O 1
ATOM 6516 N N . ALA C 1 106 ? -27.333 19.415 50.801 1.00 18.37 106 ALA C N 1
ATOM 6517 C CA . ALA C 1 106 ? -28.106 19.545 49.567 1.00 18.20 106 ALA C CA 1
ATOM 6518 C C . ALA C 1 106 ? -28.374 21.010 49.244 1.00 18.72 106 ALA C C 1
ATOM 6519 O O . ALA C 1 106 ? -28.527 21.827 50.151 1.00 18.52 106 ALA C O 1
ATOM 6521 N N . TYR C 1 107 ? -28.435 21.297 47.951 1.00 18.62 107 TYR C N 1
ATOM 6522 C CA . TYR C 1 107 ? -28.908 22.581 47.411 1.00 19.13 107 TYR C CA 1
ATOM 6523 C C . TYR C 1 107 ? -29.969 22.256 46.350 1.00 21.01 107 TYR C C 1
ATOM 6524 O O . TYR C 1 107 ? -29.799 21.348 45.513 1.00 20.84 107 TYR C O 1
ATOM 6533 N N . CYS C 1 108 ? -31.062 23.009 46.380 1.00 20.76 108 CYS C N 1
ATOM 6534 C CA . CYS C 1 108 ? -32.134 22.884 45.394 1.00 22.63 108 CYS C CA 1
ATOM 6535 C C . CYS C 1 108 ? -32.459 24.239 44.827 1.00 22.34 108 CYS C C 1
ATOM 6536 O O . CYS C 1 108 ? -32.944 25.098 45.551 1.00 22.73 108 CYS C O 1
ATOM 6539 N N . GLN C 1 109 ? -32.248 24.416 43.535 1.00 22.71 109 GLN C N 1
ATOM 6540 C CA . GLN C 1 109 ? -32.772 25.602 42.874 1.00 23.66 109 GLN C CA 1
ATOM 6541 C C . GLN C 1 109 ? -34.294 25.493 42.740 1.00 24.26 109 GLN C C 1
ATOM 6542 O O . GLN C 1 109 ? -34.826 24.422 42.419 1.00 24.96 109 GLN C O 1
ATOM 6548 N N . LEU C 1 110 ? -34.996 26.597 43.001 1.00 22.67 110 LEU C N 1
ATOM 6549 C CA . LEU C 1 110 ? -36.455 26.602 43.033 1.00 22.95 110 LEU C CA 1
ATOM 6550 C C . LEU C 1 110 ? -36.969 27.939 42.534 1.00 23.92 110 LEU C C 1
ATOM 6551 O O . LEU C 1 110 ? -36.314 28.955 42.798 1.00 22.67 110 LEU C O 1
ATOM 6556 N N . PRO C 1 111 ? -38.155 27.935 41.894 1.00 24.86 111 PRO C N 1
ATOM 6557 C CA . PRO C 1 111 ? -38.708 29.130 41.250 1.00 26.22 111 PRO C CA 1
ATOM 6558 C C . PRO C 1 111 ? -39.051 30.230 42.251 1.00 25.87 111 PRO C C 1
ATOM 6559 O O . PRO C 1 111 ? -39.116 31.396 41.876 1.00 28.07 111 PRO C O 1
ATOM 6563 N N . ASN C 1 112 ? -39.307 29.866 43.497 1.00 24.21 112 ASN C N 1
ATOM 6564 C CA . ASN C 1 112 ? -39.649 30.841 44.528 1.00 24.21 112 ASN C CA 1
ATOM 6565 C C . ASN C 1 112 ? -38.502 30.986 45.518 1.00 22.47 112 ASN C C 1
ATOM 6566 O O . ASN C 1 112 ? -38.702 31.389 46.671 1.00 22.79 112 ASN C O 1
ATOM 6571 N N . GLY C 1 113 ? -37.295 30.648 45.072 1.00 20.67 113 GLY C N 1
ATOM 6572 C CA . GLY C 1 113 ? -36.097 30.816 45.897 1.00 20.02 113 GLY C CA 1
ATOM 6573 C C . GLY C 1 113 ? -35.440 29.506 46.297 1.00 19.94 113 GLY C C 1
ATOM 6574 O O . GLY C 1 113 ? -36.091 28.614 46.840 1.00 19.73 113 GLY C O 1
ATOM 6575 N N . ALA C 1 114 ? -34.133 29.423 46.064 1.00 19.36 114 ALA C N 1
ATOM 6576 C CA . ALA C 1 114 ? -33.359 28.227 46.395 1.00 19.06 114 ALA C CA 1
ATOM 6577 C C . ALA C 1 114 ? -33.340 27.888 47.882 1.00 18.38 114 ALA C C 1
ATOM 6578 O O . ALA C 1 114 ? -33.451 28.766 48.751 1.00 17.71 114 ALA C O 1
ATOM 6580 N N . LEU C 1 115 ? -33.205 26.590 48.170 1.00 18.41 115 LEU C N 1
ATOM 6581 C CA . LEU C 1 115 ? -33.021 26.124 49.534 1.00 18.87 115 LEU C CA 1
ATOM 6582 C C . LEU C 1 115 ? -31.750 25.298 49.609 1.00 18.51 115 LEU C C 1
ATOM 6583 O O . LEU C 1 115 ? -31.399 24.596 48.666 1.00 19.44 115 LEU C O 1
ATOM 6588 N N . GLN C 1 116 ? -31.045 25.431 50.714 1.00 17.65 116 GLN C N 1
ATOM 6589 C CA . GLN C 1 116 ? -29.772 24.728 50.882 1.00 18.19 116 GLN C CA 1
ATOM 6590 C C . GLN C 1 116 ? -29.653 24.324 52.335 1.00 18.14 116 GLN C C 1
ATOM 6591 O O . GLN C 1 116 ? -30.179 25.020 53.208 1.00 17.95 116 GLN C O 1
ATOM 6597 N N . GLY C 1 117 ? -29.011 23.186 52.612 1.00 18.10 117 GLY C N 1
ATOM 6598 C CA . GLY C 1 117 ? -28.856 22.823 54.004 1.00 17.96 117 GLY C CA 1
ATOM 6599 C C . GLY C 1 117 ? -27.956 21.632 54.213 1.00 17.97 117 GLY C C 1
ATOM 6600 O O . GLY C 1 117 ? -27.497 21.008 53.256 1.00 17.01 117 GLY C O 1
ATOM 6601 N N . GLN C 1 118 ? -27.688 21.351 55.479 1.00 17.20 118 GLN C N 1
ATOM 6602 C CA . GLN C 1 118 ? -27.000 20.105 55.828 1.00 17.59 118 GLN C CA 1
ATOM 6603 C C . GLN C 1 118 ? -27.323 19.654 57.221 1.00 18.09 118 GLN C C 1
ATOM 6604 O O . GLN C 1 118 ? -27.750 20.443 58.073 1.00 17.55 118 GLN C O 1
ATOM 6610 N N . ASN C 1 119 ? -27.125 18.354 57.417 1.00 18.28 119 ASN C N 1
ATOM 6611 C CA . ASN C 1 119 ? -26.880 17.776 58.734 1.00 19.12 119 ASN C CA 1
ATOM 6612 C C . ASN C 1 119 ? -25.376 17.634 58.933 1.00 20.30 119 ASN C C 1
ATOM 6613 O O . ASN C 1 119 ? -24.652 17.175 58.031 1.00 19.21 119 ASN C O 1
ATOM 6618 N N . TRP C 1 120 ? -24.919 18.010 60.121 1.00 21.01 120 TRP C N 1
ATOM 6619 C CA . TRP C 1 120 ? -23.524 17.834 60.505 1.00 23.20 120 TRP C CA 1
ATOM 6620 C C . TRP C 1 120 ? -23.490 16.664 61.453 1.00 23.94 120 TRP C C 1
ATOM 6621 O O . TRP C 1 120 ? -24.150 16.701 62.496 1.00 24.11 120 TRP C O 1
ATOM 6632 N N . ASP C 1 121 ? -22.766 15.612 61.065 1.00 25.53 121 ASP C N 1
ATOM 6633 C CA . ASP C 1 121 ? -22.683 14.380 61.842 1.00 26.12 121 ASP C CA 1
ATOM 6634 C C . ASP C 1 121 ? -21.271 14.238 62.407 1.00 27.22 121 ASP C C 1
ATOM 6635 O O . ASP C 1 121 ? -20.297 14.375 61.674 1.00 28.05 121 ASP C O 1
ATOM 6640 N N . PHE C 1 122 ? -21.158 13.963 63.700 1.00 27.53 122 PHE C N 1
ATOM 6641 C CA . PHE C 1 122 ? -19.827 13.854 64.323 1.00 27.80 122 PHE C CA 1
ATOM 6642 C C . PHE C 1 122 ? -19.940 13.280 65.718 1.00 28.26 122 PHE C C 1
ATOM 6643 O O . PHE C 1 122 ? -21.032 12.927 66.171 1.00 28.31 122 PHE C O 1
ATOM 6651 N N . PHE C 1 123 ? -18.802 13.172 66.405 1.00 28.83 123 PHE C N 1
ATOM 6652 C CA . PHE C 1 123 ? -18.764 12.577 67.726 1.00 30.21 123 PHE C CA 1
ATOM 6653 C C . PHE C 1 123 ? -19.644 13.354 68.690 1.00 30.29 123 PHE C C 1
ATOM 6654 O O . PHE C 1 123 ? -19.613 14.590 68.709 1.00 28.39 123 PHE C O 1
ATOM 6662 N N . SER C 1 124 ? -20.421 12.621 69.478 1.00 30.79 124 SER C N 1
ATOM 6663 C CA . SER C 1 124 ? -21.421 13.214 70.358 1.00 31.96 124 SER C CA 1
ATOM 6664 C C . SER C 1 124 ? -20.810 14.226 71.327 1.00 31.43 124 SER C C 1
ATOM 6665 O O . SER C 1 124 ? -21.453 15.220 71.669 1.00 30.93 124 SER C O 1
ATOM 6668 N N . ALA C 1 125 ? -19.558 13.988 71.722 1.00 31.89 125 ALA C N 1
ATOM 6669 C CA . ALA C 1 125 ? -18.855 14.842 72.684 1.00 31.62 125 ALA C CA 1
ATOM 6670 C C . ALA C 1 125 ? -18.686 16.281 72.212 1.00 30.14 125 ALA C C 1
ATOM 6671 O O . ALA C 1 125 ? -18.493 17.181 73.033 1.00 31.26 125 ALA C O 1
ATOM 6673 N N . THR C 1 126 ? -18.743 16.503 70.903 1.00 28.20 126 THR C N 1
ATOM 6674 C CA . THR C 1 126 ? -18.558 17.865 70.365 1.00 25.94 126 THR C CA 1
ATOM 6675 C C . THR C 1 126 ? -19.818 18.721 70.322 1.00 24.93 126 THR C C 1
ATOM 6676 O O . THR C 1 126 ? -19.713 19.935 70.083 1.00 24.02 126 THR C O 1
ATOM 6680 N N . LYS C 1 127 ? -20.992 18.119 70.531 1.00 24.21 127 LYS C N 1
ATOM 6681 C CA . LYS C 1 127 ? -22.240 18.898 70.428 1.00 23.42 127 LYS C CA 1
ATOM 6682 C C . LYS C 1 127 ? -22.278 20.041 71.441 1.00 23.05 127 LYS C C 1
ATOM 6683 O O . LYS C 1 127 ? -22.666 21.170 71.085 1.00 22.58 127 LYS C O 1
ATOM 6689 N N . GLU C 1 128 ? -21.821 19.760 72.657 1.00 24.05 128 GLU C N 1
ATOM 6690 C CA . GLU C 1 128 ? -21.796 20.752 73.745 1.00 24.07 128 GLU C CA 1
ATOM 6691 C C . GLU C 1 128 ? -20.810 21.888 73.479 1.00 23.03 128 GLU C C 1
ATOM 6692 O O . GLU C 1 128 ? -20.816 22.900 74.183 1.00 22.87 128 GLU C O 1
ATOM 6698 N N . ASN C 1 129 ? -19.969 21.721 72.463 1.00 21.22 129 ASN C N 1
ATOM 6699 C CA . ASN C 1 129 ? -18.954 22.724 72.146 1.00 21.31 129 ASN C CA 1
ATOM 6700 C C . ASN C 1 129 ? -19.331 23.606 70.959 1.00 19.96 129 ASN C C 1
ATOM 6701 O O . ASN C 1 129 ? -18.561 24.481 70.547 1.00 19.55 129 ASN C O 1
ATOM 6706 N N . LEU C 1 130 ? -20.506 23.362 70.382 1.00 19.46 130 LEU C N 1
ATOM 6707 C CA . LEU C 1 130 ? -20.993 24.215 69.296 1.00 19.00 130 LEU C CA 1
ATOM 6708 C C . LEU C 1 130 ? -21.434 25.528 69.886 1.00 18.71 130 LEU C C 1
ATOM 6709 O O . LEU C 1 130 ? -22.135 25.558 70.914 1.00 20.35 130 LEU C O 1
ATOM 6714 N N . ILE C 1 131 ? -20.973 26.589 69.233 1.00 18.41 131 ILE C N 1
ATOM 6715 C CA . ILE C 1 131 ? -21.355 27.957 69.554 1.00 18.06 131 ILE C CA 1
ATOM 6716 C C . ILE C 1 131 ? -21.704 28.713 68.270 1.00 17.31 131 ILE C C 1
ATOM 6717 O O . ILE C 1 131 ? -21.416 28.270 67.140 1.00 17.53 131 ILE C O 1
ATOM 6722 N N . ARG C 1 132 ? -22.329 29.870 68.454 1.00 17.44 132 ARG C N 1
ATOM 6723 C CA . ARG C 1 132 ? -22.741 30.699 67.333 1.00 17.59 132 ARG C CA 1
ATOM 6724 C C . ARG C 1 132 ? -21.964 32.016 67.410 1.00 17.47 132 ARG C C 1
ATOM 6725 O O . ARG C 1 132 ? -21.856 32.597 68.481 1.00 18.01 132 ARG C O 1
ATOM 6733 N N . LEU C 1 133 ? -21.379 32.422 66.296 1.00 16.82 133 LEU C N 1
ATOM 6734 C CA . LEU C 1 133 ? -20.646 33.695 66.238 1.00 17.19 133 LEU C CA 1
ATOM 6735 C C . LEU C 1 133 ? -21.306 34.603 65.217 1.00 16.61 133 LEU C C 1
ATOM 6736 O O . LEU C 1 133 ? -21.736 34.151 64.162 1.00 16.54 133 LEU C O 1
ATOM 6741 N N . THR C 1 134 ? -21.357 35.900 65.530 1.00 16.36 134 THR C N 1
ATOM 6742 C CA . THR C 1 134 ? -21.562 36.898 64.513 1.00 17.35 134 THR C CA 1
ATOM 6743 C C . THR C 1 134 ? -20.251 37.651 64.437 1.00 17.41 134 THR C C 1
ATOM 6744 O O . THR C 1 134 ? -19.756 38.098 65.476 1.00 18.54 134 THR C O 1
ATOM 6748 N N . ILE C 1 135 ? -19.675 37.771 63.237 1.00 16.84 135 ILE C N 1
ATOM 6749 C CA . ILE C 1 135 ? -18.441 38.521 63.081 1.00 17.47 135 ILE C CA 1
ATOM 6750 C C . ILE C 1 135 ? -18.651 39.714 62.178 1.00 16.73 135 ILE C C 1
ATOM 6751 O O . ILE C 1 135 ? -18.964 39.560 60.994 1.00 16.20 135 ILE C O 1
ATOM 6756 N N . ARG C 1 136 ? -18.462 40.891 62.762 1.00 17.46 136 ARG C N 1
ATOM 6757 C CA . ARG C 1 136 ? -18.540 42.149 62.018 1.00 18.16 136 ARG C CA 1
ATOM 6758 C C . ARG C 1 136 ? -17.129 42.694 61.807 1.00 18.76 136 ARG C C 1
ATOM 6759 O O . ARG C 1 136 ? -16.408 42.951 62.762 1.00 19.39 136 ARG C O 1
ATOM 6767 N N A GLN C 1 137 ? -16.779 42.857 60.532 0.50 18.83 137 GLN C N 1
ATOM 6768 N N B GLN C 1 137 ? -16.716 42.824 60.554 0.50 19.02 137 GLN C N 1
ATOM 6769 C CA A GLN C 1 137 ? -15.497 43.391 60.092 0.50 19.44 137 GLN C CA 1
ATOM 6770 C CA B GLN C 1 137 ? -15.432 43.448 60.251 0.50 19.81 137 GLN C CA 1
ATOM 6771 C C A GLN C 1 137 ? -15.795 44.497 59.105 0.50 20.13 137 GLN C C 1
ATOM 6772 C C B GLN C 1 137 ? -15.663 44.442 59.120 0.50 20.36 137 GLN C C 1
ATOM 6773 O O A GLN C 1 137 ? -16.479 44.271 58.111 0.50 20.25 137 GLN C O 1
ATOM 6774 O O B GLN C 1 137 ? -16.187 44.081 58.071 0.50 20.42 137 GLN C O 1
ATOM 6785 N N . ALA C 1 138 ? -15.284 45.693 59.366 1.00 21.27 138 ALA C N 1
ATOM 6786 C CA . ALA C 1 138 ? -15.582 46.814 58.488 1.00 22.44 138 ALA C CA 1
ATOM 6787 C C . ALA C 1 138 ? -15.156 46.513 57.066 1.00 22.46 138 ALA C C 1
ATOM 6788 O O . ALA C 1 138 ? -13.990 46.177 56.824 1.00 23.51 138 ALA C O 1
ATOM 6790 N N . GLY C 1 139 ? -16.112 46.608 56.148 1.00 22.54 139 GLY C N 1
ATOM 6791 C CA . GLY C 1 139 ? -15.833 46.444 54.724 1.00 23.42 139 GLY C CA 1
ATOM 6792 C C . GLY C 1 139 ? -15.914 45.012 54.221 1.00 23.16 139 GLY C C 1
ATOM 6793 O O . GLY C 1 139 ? -15.755 44.776 53.019 1.00 23.83 139 GLY C O 1
ATOM 6794 N N . LEU C 1 140 ? -16.164 44.059 55.123 1.00 21.91 140 LEU C N 1
ATOM 6795 C CA . LEU C 1 140 ? -16.402 42.648 54.741 1.00 21.04 140 LEU C CA 1
ATOM 6796 C C . LEU C 1 140 ? -17.833 42.249 55.092 1.00 19.95 140 LEU C C 1
ATOM 6797 O O . LEU C 1 140 ? -18.439 42.828 55.992 1.00 19.43 140 LEU C O 1
ATOM 6802 N N . PRO C 1 141 ? -18.374 41.219 54.414 1.00 19.41 141 PRO C N 1
ATOM 6803 C CA . PRO C 1 141 ? -19.717 40.768 54.787 1.00 18.66 141 PRO C CA 1
ATOM 6804 C C . PRO C 1 141 ? -19.745 40.362 56.261 1.00 17.55 141 PRO C C 1
ATOM 6805 O O . PRO C 1 141 ? -18.766 39.807 56.785 1.00 18.09 141 PRO C O 1
ATOM 6809 N N . THR C 1 142 ? -20.841 40.666 56.950 1.00 17.20 142 THR C N 1
ATOM 6810 C CA . THR C 1 142 ? -20.981 40.225 58.326 1.00 15.92 142 THR C CA 1
ATOM 6811 C C . THR C 1 142 ? -21.298 38.729 58.265 1.00 16.47 142 THR C C 1
ATOM 6812 O O . THR C 1 142 ? -22.126 38.294 57.465 1.00 17.32 142 THR C O 1
ATOM 6816 N N . ILE C 1 143 ? -20.625 37.958 59.109 1.00 15.97 143 ILE C N 1
ATOM 6817 C CA . ILE C 1 143 ? -20.756 36.481 59.057 1.00 15.63 143 ILE C CA 1
ATOM 6818 C C . ILE C 1 143 ? -21.552 36.008 60.272 1.00 15.80 143 ILE C C 1
ATOM 6819 O O . ILE C 1 143 ? -21.360 36.515 61.379 1.00 16.57 143 ILE C O 1
ATOM 6824 N N . LYS C 1 144 ? -22.469 35.053 60.057 1.00 16.04 144 LYS C N 1
ATOM 6825 C CA . LYS C 1 144 ? -23.178 34.401 61.142 1.00 15.53 144 LYS C CA 1
ATOM 6826 C C . LYS C 1 144 ? -23.034 32.916 60.933 1.00 16.25 144 LYS C C 1
ATOM 6827 O O . LYS C 1 144 ? -23.499 32.383 59.902 1.00 16.38 144 LYS C O 1
ATOM 6833 N N . PHE C 1 145 ? -22.362 32.261 61.875 1.00 15.98 145 PHE C N 1
ATOM 6834 C CA . PHE C 1 145 ? -22.071 30.840 61.657 1.00 15.89 145 PHE C CA 1
ATOM 6835 C C . PHE C 1 145 ? -22.024 30.054 62.935 1.00 16.48 145 PHE C C 1
ATOM 6836 O O . PHE C 1 145 ? -21.924 30.610 64.030 1.00 16.65 145 PHE C O 1
ATOM 6844 N N . ILE C 1 146 ? -22.115 28.738 62.768 1.00 16.18 146 ILE C N 1
ATOM 6845 C CA . ILE C 1 146 ? -22.056 27.792 63.875 1.00 17.52 146 ILE C CA 1
ATOM 6846 C C . ILE C 1 146 ? -20.705 27.125 63.778 1.00 18.42 146 ILE C C 1
ATOM 6847 O O . ILE C 1 146 ? -20.311 26.665 62.701 1.00 18.83 146 ILE C O 1
ATOM 6852 N N . THR C 1 147 ? -19.987 27.091 64.888 1.00 18.92 147 THR C N 1
ATOM 6853 C CA . THR C 1 147 ? -18.643 26.498 64.886 1.00 19.63 147 THR C CA 1
ATOM 6854 C C . THR C 1 147 ? -18.398 25.767 66.195 1.00 19.98 147 THR C C 1
ATOM 6855 O O . THR C 1 147 ? -19.123 25.963 67.166 1.00 20.49 147 THR C O 1
ATOM 6859 N N . GLU C 1 148 ? -17.377 24.914 66.236 1.00 20.71 148 GLU C N 1
ATOM 6860 C CA . GLU C 1 148 ? -16.934 24.417 67.533 1.00 20.58 148 GLU C CA 1
ATOM 6861 C C . GLU C 1 148 ? -16.091 25.518 68.119 1.00 19.29 148 GLU C C 1
ATOM 6862 O O . GLU C 1 148 ? -15.280 26.098 67.408 1.00 18.63 148 GLU C O 1
ATOM 6868 N N . ALA C 1 149 ? -16.267 25.795 69.409 1.00 19.11 149 ALA C N 1
ATOM 6869 C CA . ALA C 1 149 ? -15.604 26.943 70.052 1.00 19.32 149 ALA C CA 1
ATOM 6870 C C . ALA C 1 149 ? -14.091 26.905 69.808 1.00 19.44 149 ALA C C 1
ATOM 6871 O O . ALA C 1 149 ? -13.461 25.839 69.970 1.00 19.43 149 ALA C O 1
ATOM 6873 N N . GLY C 1 150 ? -13.531 28.049 69.379 1.00 18.30 150 GLY C N 1
ATOM 6874 C CA . GLY C 1 150 ? -12.093 28.173 69.097 1.00 18.35 150 GLY C CA 1
ATOM 6875 C C . GLY C 1 150 ? -11.723 28.119 67.630 1.00 18.18 150 GLY C C 1
ATOM 6876 O O . GLY C 1 150 ? -10.588 28.451 67.268 1.00 18.85 150 GLY C O 1
ATOM 6877 N N . ILE C 1 151 ? -12.673 27.702 66.790 1.00 18.00 151 ILE C N 1
ATOM 6878 C CA . ILE C 1 151 ? -12.448 27.556 65.348 1.00 18.28 151 ILE C CA 1
ATOM 6879 C C . ILE C 1 151 ? -13.032 28.741 64.565 1.00 18.68 151 ILE C C 1
ATOM 6880 O O . ILE C 1 151 ? -14.186 29.120 64.778 1.00 20.32 151 ILE C O 1
ATOM 6885 N N . ILE C 1 152 ? -12.227 29.292 63.660 1.00 18.38 152 ILE C N 1
ATOM 6886 C CA . ILE C 1 152 ? -12.558 30.563 63.001 1.00 18.69 152 ILE C CA 1
ATOM 6887 C C . ILE C 1 152 ? -13.375 30.471 61.709 1.00 18.53 152 ILE C C 1
ATOM 6888 O O . ILE C 1 152 ? -13.775 31.492 61.157 1.00 18.41 152 ILE C O 1
ATOM 6893 N N . GLY C 1 153 ? -13.607 29.261 61.213 1.00 17.56 153 GLY C N 1
ATOM 6894 C CA . GLY C 1 153 ? -14.410 29.101 59.987 1.00 18.63 153 GLY C CA 1
ATOM 6895 C C . GLY C 1 153 ? -15.141 27.783 60.046 1.00 18.06 153 GLY C C 1
ATOM 6896 O O . GLY C 1 153 ? -14.524 26.774 60.346 1.00 19.27 153 GLY C O 1
ATOM 6897 N N . LYS C 1 154 ? -16.462 27.782 59.816 1.00 18.11 154 LYS C N 1
ATOM 6898 C CA . LYS C 1 154 ? -17.214 26.530 59.844 1.00 18.42 154 LYS C CA 1
ATOM 6899 C C . LYS C 1 154 ? -18.441 26.655 58.933 1.00 17.99 154 LYS C C 1
ATOM 6900 O O . LYS C 1 154 ? -18.276 26.898 57.750 1.00 19.66 154 LYS C O 1
ATOM 6906 N N . VAL C 1 155 ? -19.645 26.498 59.475 1.00 17.38 155 VAL C N 1
ATOM 6907 C CA . VAL C 1 155 ? -20.852 26.375 58.650 1.00 17.45 155 VAL C CA 1
ATOM 6908 C C . VAL C 1 155 ? -21.797 27.529 58.962 1.00 16.97 155 VAL C C 1
ATOM 6909 O O . VAL C 1 155 ? -22.236 27.671 60.090 1.00 17.75 155 VAL C O 1
ATOM 6913 N N . GLY C 1 156 ? -22.097 28.340 57.952 1.00 16.98 156 GLY C N 1
ATOM 6914 C CA . GLY C 1 156 ? -22.982 29.488 58.137 1.00 16.59 156 GLY C CA 1
ATOM 6915 C C . GLY C 1 156 ? -23.123 30.334 56.899 1.00 16.04 156 GLY C C 1
ATOM 6916 O O . GLY C 1 156 ? -22.862 29.888 55.775 1.00 16.74 156 GLY C O 1
ATOM 6917 N N . PHE C 1 157 ? -23.529 31.589 57.092 1.00 16.01 157 PHE C N 1
ATOM 6918 C CA . PHE C 1 157 ? -23.766 32.431 55.937 1.00 15.60 157 PHE C CA 1
ATOM 6919 C C . PHE C 1 157 ? -23.399 33.854 56.227 1.00 15.17 157 PHE C C 1
ATOM 6920 O O . PHE C 1 157 ? -23.033 34.152 57.362 1.00 16.32 157 PHE C O 1
ATOM 6928 N N . ASN C 1 158 ? -23.399 34.692 55.194 1.00 15.84 158 ASN C N 1
ATOM 6929 C CA . ASN C 1 158 ? -23.036 36.094 55.403 1.00 15.34 158 ASN C CA 1
ATOM 6930 C C . ASN C 1 158 ? -24.048 37.090 54.860 1.00 16.62 158 ASN C C 1
ATOM 6931 O O . ASN C 1 158 ? -25.021 36.715 54.181 1.00 17.40 158 ASN C O 1
ATOM 6936 N N . SER C 1 159 ? -23.822 38.369 55.148 1.00 17.10 159 SER C N 1
ATOM 6937 C CA . SER C 1 159 ? -24.790 39.382 54.791 1.00 17.54 159 SER C CA 1
ATOM 6938 C C . SER C 1 159 ? -24.898 39.577 53.274 1.00 18.62 159 SER C C 1
ATOM 6939 O O . SER C 1 159 ? -25.861 40.208 52.806 1.00 20.09 159 SER C O 1
ATOM 6942 N N . ALA C 1 160 ? -23.917 39.049 52.522 1.00 18.40 160 ALA C N 1
ATOM 6943 C CA . ALA C 1 160 ? -23.950 39.095 51.076 1.00 18.57 160 ALA C CA 1
ATOM 6944 C C . ALA C 1 160 ? -24.728 37.909 50.485 1.00 19.35 160 ALA C C 1
ATOM 6945 O O . ALA C 1 160 ? -24.919 37.846 49.263 1.00 20.40 160 ALA C O 1
ATOM 6947 N N . GLY C 1 161 ? -25.171 36.995 51.348 1.00 18.71 161 GLY C N 1
ATOM 6948 C CA . GLY C 1 161 ? -26.011 35.879 50.917 1.00 19.89 161 GLY C CA 1
ATOM 6949 C C . GLY C 1 161 ? -25.245 34.618 50.612 1.00 20.24 161 GLY C C 1
ATOM 6950 O O . GLY C 1 161 ? -25.826 33.631 50.145 1.00 20.92 161 GLY C O 1
ATOM 6951 N N . VAL C 1 162 ? -23.936 34.645 50.823 1.00 19.40 162 VAL C N 1
ATOM 6952 C CA . VAL C 1 162 ? -23.144 33.443 50.587 1.00 18.60 162 VAL C CA 1
ATOM 6953 C C . VAL C 1 162 ? -23.372 32.477 51.754 1.00 17.65 162 VAL C C 1
ATOM 6954 O O . VAL C 1 162 ? -23.183 32.855 52.909 1.00 17.83 162 VAL C O 1
ATOM 6958 N N . ALA C 1 163 ? -23.753 31.231 51.450 1.00 18.04 163 ALA C N 1
ATOM 6959 C CA . ALA C 1 163 ? -24.003 30.198 52.469 1.00 16.74 163 ALA C CA 1
ATOM 6960 C C . ALA C 1 163 ? -23.083 29.010 52.250 1.00 16.53 163 ALA C C 1
ATOM 6961 O O . ALA C 1 163 ? -22.881 28.580 51.112 1.00 16.56 163 ALA C O 1
ATOM 6963 N N . VAL C 1 164 ? -22.502 28.529 53.334 1.00 16.62 164 VAL C N 1
ATOM 6964 C CA . VAL C 1 164 ? -21.419 27.541 53.276 1.00 17.50 164 VAL C CA 1
ATOM 6965 C C . VAL C 1 164 ? -21.791 26.281 54.047 1.00 17.56 164 VAL C C 1
ATOM 6966 O O . VAL C 1 164 ? -22.300 26.346 55.172 1.00 17.02 164 VAL C O 1
ATOM 6970 N N . ASN C 1 165 ? -21.539 25.137 53.423 1.00 17.77 165 ASN C N 1
ATOM 6971 C CA . ASN C 1 165 ? -21.648 23.842 54.095 1.00 17.60 165 ASN C CA 1
ATOM 6972 C C . ASN C 1 165 ? -20.357 23.050 53.943 1.00 18.74 165 ASN C C 1
ATOM 6973 O O . ASN C 1 165 ? -19.530 23.344 53.083 1.00 18.67 165 ASN C O 1
ATOM 6978 N N . TYR C 1 166 ? -20.204 22.036 54.792 1.00 19.03 166 TYR C N 1
ATOM 6979 C CA . TYR C 1 166 ? -18.929 21.357 54.961 1.00 20.08 166 TYR C CA 1
ATOM 6980 C C . TYR C 1 166 ? -19.189 19.879 55.207 1.00 21.10 166 TYR C C 1
ATOM 6981 O O . TYR C 1 166 ? -19.970 19.528 56.093 1.00 22.23 166 TYR C O 1
ATOM 6990 N N . ASN C 1 167 ? -18.528 19.029 54.431 1.00 21.08 167 ASN C N 1
ATOM 6991 C CA . ASN C 1 167 ? -18.624 17.559 54.623 1.00 21.01 167 ASN C CA 1
ATOM 6992 C C . ASN C 1 167 ? -17.238 16.945 54.732 1.00 22.17 167 ASN C C 1
ATOM 6993 O O . ASN C 1 167 ? -16.332 17.315 53.983 1.00 22.33 167 ASN C O 1
ATOM 6998 N N . ALA C 1 168 ? -17.073 15.975 55.631 1.00 22.11 168 ALA C N 1
ATOM 6999 C CA . ALA C 1 168 ? -15.816 15.239 55.705 1.00 23.46 168 ALA C CA 1
ATOM 7000 C C . ALA C 1 168 ? -15.588 14.462 54.413 1.00 24.38 168 ALA C C 1
ATOM 7001 O O . ALA C 1 168 ? -16.528 13.903 53.837 1.00 24.36 168 ALA C O 1
ATOM 7003 N N . LEU C 1 169 ? -14.332 14.426 53.968 1.00 25.03 169 LEU C N 1
ATOM 7004 C CA . LEU C 1 169 ? -13.953 13.674 52.775 1.00 26.04 169 LEU C CA 1
ATOM 7005 C C . LEU C 1 169 ? -12.587 13.070 53.010 1.00 27.60 169 LEU C C 1
ATOM 7006 O O . LEU C 1 169 ? -11.766 13.645 53.714 1.00 28.35 169 LEU C O 1
ATOM 7011 N N . HIS C 1 170 ? -12.365 11.888 52.441 1.00 29.05 170 HIS C N 1
ATOM 7012 C CA . HIS C 1 170 ? -11.249 11.033 52.842 1.00 31.67 170 HIS C CA 1
ATOM 7013 C C . HIS C 1 170 ? -10.210 10.729 51.768 1.00 31.82 170 HIS C C 1
ATOM 7014 O O . HIS C 1 170 ? -9.715 9.614 51.674 1.00 34.01 170 HIS C O 1
ATOM 7021 N N . LEU C 1 171 ? -9.853 11.732 50.975 1.00 31.03 171 LEU C N 1
ATOM 7022 C CA . LEU C 1 171 ? -8.747 11.568 50.040 1.00 31.62 171 LEU C CA 1
ATOM 7023 C C . LEU C 1 171 ? -7.421 11.679 50.778 1.00 31.97 171 LEU C C 1
ATOM 7024 O O . LEU C 1 171 ? -7.314 12.387 51.780 1.00 31.72 171 LEU C O 1
ATOM 7029 N N . GLN C 1 172 ? -6.417 10.968 50.271 1.00 33.45 172 GLN C N 1
ATOM 7030 C CA . GLN C 1 172 ? -5.122 10.883 50.933 1.00 34.78 172 GLN C CA 1
ATOM 7031 C C . GLN C 1 172 ? -4.233 12.073 50.620 1.00 34.15 172 GLN C C 1
ATOM 7032 O O . GLN C 1 172 ? -4.278 12.616 49.512 1.00 34.14 172 GLN C O 1
ATOM 7038 N N . GLY C 1 173 ? -3.436 12.475 51.607 1.00 34.16 173 GLY C N 1
ATOM 7039 C CA . GLY C 1 173 ? -2.424 13.516 51.420 1.00 33.72 173 GLY C CA 1
ATOM 7040 C C . GLY C 1 173 ? -2.406 14.586 52.497 1.00 32.13 173 GLY C C 1
ATOM 7041 O O . GLY C 1 173 ? -3.438 14.918 53.082 1.00 31.67 173 GLY C O 1
ATOM 7042 N N . LEU C 1 174 ? -1.215 15.123 52.750 1.00 32.52 174 LEU C N 1
ATOM 7043 C CA . LEU C 1 174 ? -1.049 16.279 53.611 1.00 31.04 174 LEU C CA 1
ATOM 7044 C C . LEU C 1 174 ? 0.053 17.190 53.055 1.00 31.00 174 LEU C C 1
ATOM 7045 O O . LEU C 1 174 ? 1.186 16.752 52.830 1.00 31.86 174 LEU C O 1
ATOM 7050 N N . ARG C 1 175 ? -0.303 18.452 52.831 1.00 29.62 175 ARG C N 1
ATOM 7051 C CA . ARG C 1 175 ? 0.654 19.482 52.448 1.00 29.82 175 ARG C CA 1
ATOM 7052 C C . ARG C 1 175 ? 0.594 20.591 53.507 1.00 28.65 175 ARG C C 1
ATOM 7053 O O . ARG C 1 175 ? -0.309 21.402 53.494 1.00 27.44 175 ARG C O 1
ATOM 7061 N N . PRO C 1 176 ? 1.572 20.628 54.424 1.00 29.43 176 PRO C N 1
ATOM 7062 C CA . PRO C 1 176 ? 1.478 21.587 55.539 1.00 29.16 176 PRO C CA 1
ATOM 7063 C C . PRO C 1 176 ? 1.511 23.060 55.127 1.00 28.11 176 PRO C C 1
ATOM 7064 O O . PRO C 1 176 ? 1.066 23.909 55.879 1.00 27.60 176 PRO C O 1
ATOM 7068 N N . THR C 1 177 ? 2.067 23.360 53.955 1.00 28.27 177 THR C N 1
ATOM 7069 C CA . THR C 1 177 ? 2.047 24.738 53.458 1.00 27.20 177 THR C CA 1
ATOM 7070 C C . THR C 1 177 ? 0.763 25.082 52.715 1.00 25.61 177 THR C C 1
ATOM 7071 O O . THR C 1 177 ? 0.580 26.224 52.306 1.00 25.22 177 THR C O 1
ATOM 7075 N N . GLY C 1 178 ? -0.123 24.104 52.536 1.00 24.76 178 GLY C N 1
ATOM 7076 C CA . GLY C 1 178 ? -1.418 24.352 51.886 1.00 23.56 178 GLY C CA 1
ATOM 7077 C C . GLY C 1 178 ? -2.435 25.095 52.746 1.00 22.64 178 GLY C C 1
ATOM 7078 O O . GLY C 1 178 ? -2.178 25.396 53.912 1.00 22.71 178 GLY C O 1
ATOM 7079 N N . VAL C 1 179 ? -3.589 25.404 52.167 1.00 22.15 179 VAL C N 1
ATOM 7080 C CA . VAL C 1 179 ? -4.638 26.079 52.940 1.00 22.20 179 VAL C CA 1
ATOM 7081 C C . VAL C 1 179 ? -5.429 25.057 53.790 1.00 22.00 179 VAL C C 1
ATOM 7082 O O . VAL C 1 179 ? -5.948 24.061 53.259 1.00 21.93 179 VAL C O 1
ATOM 7086 N N . PRO C 1 180 ? -5.463 25.255 55.122 1.00 22.25 180 PRO C N 1
ATOM 7087 C CA . PRO C 1 180 ? -6.254 24.345 55.954 1.00 22.22 180 PRO C CA 1
ATOM 7088 C C . PRO C 1 180 ? -7.743 24.448 55.597 1.00 21.60 180 PRO C C 1
ATOM 7089 O O . PRO C 1 180 ? -8.214 25.536 55.243 1.00 21.46 180 PRO C O 1
ATOM 7093 N N A SER C 1 181 ? -8.488 23.343 55.692 0.50 21.72 181 SER C N 1
ATOM 7094 N N B SER C 1 181 ? -8.478 23.345 55.711 0.50 21.74 181 SER C N 1
ATOM 7095 C CA A SER C 1 181 ? -9.916 23.375 55.314 0.50 21.62 181 SER C CA 1
ATOM 7096 C CA B SER C 1 181 ? -9.896 23.348 55.329 0.50 21.63 181 SER C CA 1
ATOM 7097 C C A SER C 1 181 ? -10.715 24.442 56.058 0.50 21.16 181 SER C C 1
ATOM 7098 C C B SER C 1 181 ? -10.723 24.408 56.063 0.50 21.21 181 SER C C 1
ATOM 7099 O O A SER C 1 181 ? -11.552 25.112 55.460 0.50 20.30 181 SER C O 1
ATOM 7100 O O B SER C 1 181 ? -11.580 25.046 55.459 0.50 20.38 181 SER C O 1
ATOM 7105 N N . HIS C 1 182 ? -10.450 24.610 57.355 1.00 21.20 182 HIS C N 1
ATOM 7106 C CA . HIS C 1 182 ? -11.217 25.575 58.136 1.00 21.96 182 HIS C CA 1
ATOM 7107 C C . HIS C 1 182 ? -10.868 27.004 57.783 1.00 20.75 182 HIS C C 1
ATOM 7108 O O . HIS C 1 182 ? -11.732 27.879 57.882 1.00 20.39 182 HIS C O 1
ATOM 7115 N N . ILE C 1 183 ? -9.631 27.231 57.333 1.00 20.96 183 ILE C N 1
ATOM 7116 C CA . ILE C 1 183 ? -9.255 28.530 56.759 1.00 20.53 183 ILE C CA 1
ATOM 7117 C C . ILE C 1 183 ? -10.008 28.736 55.443 1.00 19.98 183 ILE C C 1
ATOM 7118 O O . ILE C 1 183 ? -10.565 29.812 55.208 1.00 19.65 183 ILE C O 1
ATOM 7123 N N . ALA C 1 184 ? -10.047 27.702 54.587 1.00 19.44 184 ALA C N 1
ATOM 7124 C CA . ALA C 1 184 ? -10.862 27.774 53.371 1.00 19.27 184 ALA C CA 1
ATOM 7125 C C . ALA C 1 184 ? -12.333 28.123 53.669 1.00 19.13 184 ALA C C 1
ATOM 7126 O O . ALA C 1 184 ? -12.945 28.912 52.922 1.00 19.59 184 ALA C O 1
ATOM 7128 N N . LEU C 1 185 ? -12.891 27.594 54.766 1.00 18.49 185 LEU C N 1
ATOM 7129 C CA . LEU C 1 185 ? -14.278 27.911 55.105 1.00 17.56 185 LEU C CA 1
ATOM 7130 C C . LEU C 1 185 ? -14.415 29.384 55.470 1.00 17.34 185 LEU C C 1
ATOM 7131 O O . LEU C 1 185 ? -15.375 30.032 55.057 1.00 17.82 185 LEU C O 1
ATOM 7136 N N . ARG C 1 186 ? -13.457 29.908 56.232 1.00 17.58 186 ARG C N 1
ATOM 7137 C CA . ARG C 1 186 ? -13.504 31.354 56.547 1.00 18.05 186 ARG C CA 1
ATOM 7138 C C . ARG C 1 186 ? -13.342 32.220 55.293 1.00 18.60 186 ARG C C 1
ATOM 7139 O O . ARG C 1 186 ? -14.003 33.267 55.151 1.00 16.57 186 ARG C O 1
ATOM 7147 N N . ILE C 1 187 ? -12.466 31.812 54.378 1.00 17.75 187 ILE C N 1
ATOM 7148 C CA . ILE C 1 187 ? -12.330 32.545 53.112 1.00 18.83 187 ILE C CA 1
ATOM 7149 C C . ILE C 1 187 ? -13.667 32.609 52.384 1.00 18.96 187 ILE C C 1
ATOM 7150 O O . ILE C 1 187 ? -14.067 33.667 51.951 1.00 19.10 187 ILE C O 1
ATOM 7155 N N . ALA C 1 188 ? -14.361 31.474 52.282 1.00 18.86 188 ALA C N 1
ATOM 7156 C CA . ALA C 1 188 ? -15.681 31.451 51.641 1.00 18.75 188 ALA C CA 1
ATOM 7157 C C . ALA C 1 188 ? -16.694 32.328 52.394 1.00 18.42 188 ALA C C 1
ATOM 7158 O O . ALA C 1 188 ? -17.489 33.049 51.767 1.00 19.34 188 ALA C O 1
ATOM 7160 N N . LEU C 1 189 ? -16.642 32.266 53.724 1.00 18.17 189 LEU C N 1
ATOM 7161 C CA . LEU C 1 189 ? -17.554 33.072 54.561 1.00 18.14 189 LEU C CA 1
ATOM 7162 C C . LEU C 1 189 ? -17.312 34.590 54.443 1.00 18.67 189 LEU C C 1
ATOM 7163 O O . LEU C 1 189 ? -18.191 35.388 54.774 1.00 18.86 189 LEU C O 1
ATOM 7168 N N . GLU C 1 190 ? -16.150 34.975 53.938 1.00 18.66 190 GLU C N 1
ATOM 7169 C CA . GLU C 1 190 ? -15.828 36.398 53.747 1.00 18.20 190 GLU C CA 1
ATOM 7170 C C . GLU C 1 190 ? -16.039 36.856 52.303 1.00 19.02 190 GLU C C 1
ATOM 7171 O O . GLU C 1 190 ? -15.823 38.014 51.993 1.00 19.79 190 GLU C O 1
ATOM 7177 N N . SER C 1 191 ? -16.469 35.934 51.435 1.00 19.98 191 SER C N 1
ATOM 7178 C CA . SER C 1 191 ? -16.675 36.230 49.998 1.00 20.27 191 SER C CA 1
ATOM 7179 C C . SER C 1 191 ? -18.050 36.833 49.728 1.00 20.43 191 SER C C 1
ATOM 7180 O O . SER C 1 191 ? -18.967 36.675 50.517 1.00 19.82 191 SER C O 1
ATOM 7183 N N . THR C 1 192 ? -18.186 37.525 48.602 1.00 21.67 192 THR C N 1
ATOM 7184 C CA . THR C 1 192 ? -19.452 38.195 48.303 1.00 21.85 192 THR C CA 1
ATOM 7185 C C . THR C 1 192 ? -20.335 37.427 47.324 1.00 22.31 192 THR C C 1
ATOM 7186 O O . THR C 1 192 ? -21.483 37.822 47.075 1.00 22.39 192 THR C O 1
ATOM 7190 N N . SER C 1 193 ? -19.819 36.326 46.766 1.00 21.39 193 SER C N 1
ATOM 7191 C CA . SER C 1 193 ? -20.613 35.448 45.915 1.00 21.79 193 SER C CA 1
ATOM 7192 C C . SER C 1 193 ? -19.990 34.061 45.918 1.00 21.59 193 SER C C 1
ATOM 7193 O O . SER C 1 193 ? -18.801 33.935 46.235 1.00 21.96 193 SER C O 1
ATOM 7196 N N . PRO C 1 194 ? -20.766 33.024 45.541 1.00 21.73 194 PRO C N 1
ATOM 7197 C CA . PRO C 1 194 ? -20.154 31.692 45.443 1.00 21.97 194 PRO C CA 1
ATOM 7198 C C . PRO C 1 194 ? -19.018 31.638 44.410 1.00 22.84 194 PRO C C 1
ATOM 7199 O O . PRO C 1 194 ? -17.991 31.013 44.676 1.00 23.11 194 PRO C O 1
ATOM 7203 N N A SER C 1 195 ? -19.206 32.285 43.261 0.50 23.64 195 SER C N 1
ATOM 7204 N N B SER C 1 195 ? -19.190 32.290 43.262 0.50 23.73 195 SER C N 1
ATOM 7205 C CA A SER C 1 195 ? -18.156 32.369 42.240 0.50 24.19 195 SER C CA 1
ATOM 7206 C CA B SER C 1 195 ? -18.124 32.325 42.253 0.50 24.33 195 SER C CA 1
ATOM 7207 C C A SER C 1 195 ? -16.873 32.964 42.831 0.50 24.14 195 SER C C 1
ATOM 7208 C C B SER C 1 195 ? -16.854 32.970 42.824 0.50 24.24 195 SER C C 1
ATOM 7209 O O A SER C 1 195 ? -15.773 32.442 42.620 0.50 24.31 195 SER C O 1
ATOM 7210 O O B SER C 1 195 ? -15.740 32.487 42.592 0.50 24.37 195 SER C O 1
ATOM 7215 N N . GLN C 1 196 ? -17.013 34.050 43.587 1.00 23.72 196 GLN C N 1
ATOM 7216 C CA . GLN C 1 196 ? -15.867 34.654 44.254 1.00 23.54 196 GLN C CA 1
ATOM 7217 C C . GLN C 1 196 ? -15.243 33.709 45.299 1.00 21.80 196 GLN C C 1
ATOM 7218 O O . GLN C 1 196 ? -14.023 33.643 45.408 1.00 21.88 196 GLN C O 1
ATOM 7224 N N . ALA C 1 197 ? -16.069 32.975 46.055 1.00 20.63 197 ALA C N 1
ATOM 7225 C CA . ALA C 1 197 ? -15.531 32.033 47.043 1.00 19.06 197 ALA C CA 1
ATOM 7226 C C . ALA C 1 197 ? -14.692 30.946 46.386 1.00 20.12 197 ALA C C 1
ATOM 7227 O O . ALA C 1 197 ? -13.625 30.582 46.899 1.00 19.33 197 ALA C O 1
ATOM 7229 N N . TYR C 1 198 ? -15.191 30.432 45.265 1.00 19.63 198 TYR C N 1
ATOM 7230 C CA . TYR C 1 198 ? -14.434 29.451 44.472 1.00 20.96 198 TYR C CA 1
ATOM 7231 C C . TYR C 1 198 ? -13.109 30.051 44.042 1.00 21.26 198 TYR C C 1
ATOM 7232 O O . TYR C 1 198 ? -12.047 29.444 44.234 1.00 21.57 198 TYR C O 1
ATOM 7241 N N . ASP C 1 199 ? -13.156 31.269 43.499 1.00 21.95 199 ASP C N 1
ATOM 7242 C CA . ASP C 1 199 ? -11.937 31.912 43.014 1.00 22.89 199 ASP C CA 1
ATOM 7243 C C . ASP C 1 199 ? -10.917 32.096 44.139 1.00 22.44 199 ASP C C 1
ATOM 7244 O O . ASP C 1 199 ? -9.728 31.810 43.976 1.00 22.63 199 ASP C O 1
ATOM 7249 N N . ARG C 1 200 ? -11.382 32.600 45.275 1.00 21.48 200 ARG C N 1
ATOM 7250 C CA . ARG C 1 200 ? -10.486 32.929 46.368 1.00 21.12 200 ARG C CA 1
ATOM 7251 C C . ARG C 1 200 ? -9.873 31.691 46.999 1.00 20.72 200 ARG C C 1
ATOM 7252 O O . ARG C 1 200 ? -8.724 31.729 47.448 1.00 21.84 200 ARG C O 1
ATOM 7260 N N . ILE C 1 201 ? -10.624 30.597 46.991 1.00 20.35 201 ILE C N 1
ATOM 7261 C CA . ILE C 1 201 ? -10.070 29.318 47.475 1.00 19.91 201 ILE C CA 1
ATOM 7262 C C . ILE C 1 201 ? -8.984 28.807 46.502 1.00 20.56 201 ILE C C 1
ATOM 7263 O O . ILE C 1 201 ? -7.863 28.467 46.926 1.00 20.79 201 ILE C O 1
ATOM 7268 N N . VAL C 1 202 ? -9.306 28.770 45.208 1.00 20.57 202 VAL C N 1
ATOM 7269 C CA . VAL C 1 202 ? -8.350 28.325 44.191 1.00 22.19 202 VAL C CA 1
ATOM 7270 C C . VAL C 1 202 ? -7.112 29.223 44.160 1.00 22.66 202 VAL C C 1
ATOM 7271 O O . VAL C 1 202 ? -5.990 28.762 43.886 1.00 23.03 202 VAL C O 1
ATOM 7275 N N . GLU C 1 203 ? -7.313 30.504 44.478 1.00 21.63 203 GLU C N 1
ATOM 7276 C CA . GLU C 1 203 ? -6.231 31.473 44.441 1.00 23.07 203 GLU C CA 1
ATOM 7277 C C . GLU C 1 203 ? -5.141 31.140 45.448 1.00 22.48 203 GLU C C 1
ATOM 7278 O O . GLU C 1 203 ? -4.009 31.577 45.275 1.00 23.36 203 GLU C O 1
ATOM 7284 N N . GLN C 1 204 ? -5.491 30.372 46.489 1.00 21.53 204 GLN C N 1
ATOM 7285 C CA . GLN C 1 204 ? -4.511 29.965 47.515 1.00 21.67 204 GLN C CA 1
ATOM 7286 C C . GLN C 1 204 ? -3.452 28.988 46.996 1.00 21.90 204 GLN C C 1
ATOM 7287 O O . GLN C 1 204 ? -2.427 28.794 47.648 1.00 22.61 204 GLN C O 1
ATOM 7293 N N . GLY C 1 205 ? -3.674 28.392 45.823 1.00 21.50 205 GLY C N 1
ATOM 7294 C CA . GLY C 1 205 ? -2.642 27.565 45.198 1.00 22.40 205 GLY C CA 1
ATOM 7295 C C . GLY C 1 205 ? -2.500 26.145 45.724 1.00 22.83 205 GLY C C 1
ATOM 7296 O O . GLY C 1 205 ? -1.499 25.480 45.449 1.00 23.78 205 GLY C O 1
ATOM 7297 N N . GLY C 1 206 ? -3.469 25.697 46.516 1.00 22.94 206 GLY C N 1
ATOM 7298 C CA . GLY C 1 206 ? -3.511 24.280 46.874 1.00 23.81 206 GLY C CA 1
ATOM 7299 C C . GLY C 1 206 ? -3.922 24.038 48.303 1.00 23.16 206 GLY C C 1
ATOM 7300 O O . GLY C 1 206 ? -3.573 24.803 49.207 1.00 23.19 206 GLY C O 1
ATOM 7301 N N . MET C 1 207 ? -4.641 22.939 48.497 1.00 23.04 207 MET C N 1
ATOM 7302 C CA . MET C 1 207 ? -5.210 22.606 49.799 1.00 23.26 207 MET C CA 1
ATOM 7303 C C . MET C 1 207 ? -4.225 21.806 50.654 1.00 23.07 207 MET C C 1
ATOM 7304 O O . MET C 1 207 ? -3.412 21.051 50.145 1.00 24.33 207 MET C O 1
ATOM 7309 N N . ALA C 1 208 ? -4.347 21.969 51.971 1.00 23.10 208 ALA C N 1
ATOM 7310 C CA . ALA C 1 208 ? -3.483 21.252 52.903 1.00 23.30 208 ALA C CA 1
ATOM 7311 C C . ALA C 1 208 ? -3.887 19.781 53.039 1.00 23.58 208 ALA C C 1
ATOM 7312 O O . ALA C 1 208 ? -3.040 18.923 53.216 1.00 24.50 208 ALA C O 1
ATOM 7314 N N . ALA C 1 209 ? -5.179 19.491 52.958 1.00 23.82 209 ALA C N 1
ATOM 7315 C CA . ALA C 1 209 ? -5.632 18.107 53.157 1.00 24.81 209 ALA C CA 1
ATOM 7316 C C . ALA C 1 209 ? -6.892 17.877 52.349 1.00 24.66 209 ALA C C 1
ATOM 7317 O O . ALA C 1 209 ? -6.968 18.345 51.208 1.00 25.79 209 ALA C O 1
ATOM 7319 N N . SER C 1 210 ? -7.873 17.172 52.907 1.00 23.06 210 SER C N 1
ATOM 7320 C CA . SER C 1 210 ? -9.059 16.782 52.142 1.00 22.12 210 SER C CA 1
ATOM 7321 C C . SER C 1 210 ? -10.357 17.064 52.889 1.00 20.93 210 SER C C 1
ATOM 7322 O O . SER C 1 210 ? -10.446 16.875 54.103 1.00 21.79 210 SER C O 1
ATOM 7325 N N . ALA C 1 211 ? -11.354 17.524 52.136 1.00 20.42 211 ALA C N 1
ATOM 7326 C CA . ALA C 1 211 ? -12.704 17.772 52.625 1.00 19.52 211 ALA C CA 1
ATOM 7327 C C . ALA C 1 211 ? -13.570 18.089 51.417 1.00 19.80 211 ALA C C 1
ATOM 7328 O O . ALA C 1 211 ? -13.095 18.060 50.268 1.00 20.32 211 ALA C O 1
ATOM 7330 N N . PHE C 1 212 ? -14.830 18.389 51.698 1.00 19.95 212 PHE C N 1
ATOM 7331 C CA . PHE C 1 212 ? -15.773 18.910 50.715 1.00 20.25 212 PHE C CA 1
ATOM 7332 C C . PHE C 1 212 ? -16.401 20.190 51.253 1.00 19.02 212 PHE C C 1
ATOM 7333 O O . PHE C 1 212 ? -16.781 20.286 52.431 1.00 18.51 212 PHE C O 1
ATOM 7341 N N . ILE C 1 213 ? -16.500 21.188 50.385 1.00 18.83 213 ILE C N 1
ATOM 7342 C CA . ILE C 1 213 ? -17.123 22.467 50.736 1.00 17.65 213 ILE C CA 1
ATOM 7343 C C . ILE C 1 213 ? -18.211 22.754 49.694 1.00 17.31 213 ILE C C 1
ATOM 7344 O O . ILE C 1 213 ? -17.980 22.584 48.485 1.00 17.67 213 ILE C O 1
ATOM 7349 N N . MET C 1 214 ? -19.382 23.200 50.155 1.00 16.72 214 MET C N 1
ATOM 7350 C CA . MET C 1 214 ? -20.407 23.708 49.232 1.00 17.17 214 MET C CA 1
ATOM 7351 C C . MET C 1 214 ? -20.609 25.179 49.530 1.00 16.63 214 MET C C 1
ATOM 7352 O O . MET C 1 214 ? -20.715 25.557 50.699 1.00 17.78 214 MET C O 1
ATOM 7357 N N . VAL C 1 215 ? -20.669 25.982 48.473 1.00 17.49 215 VAL C N 1
ATOM 7358 C CA . VAL C 1 215 ? -20.979 27.408 48.630 1.00 17.23 215 VAL C CA 1
ATOM 7359 C C . VAL C 1 215 ? -22.148 27.754 47.699 1.00 16.84 215 VAL C C 1
ATOM 7360 O O . VAL C 1 215 ? -22.141 27.414 46.496 1.00 18.56 215 VAL C O 1
ATOM 7364 N N . GLY C 1 216 ? -23.163 28.424 48.238 1.00 17.40 216 GLY C N 1
ATOM 7365 C CA . GLY C 1 216 ? -24.313 28.784 47.404 1.00 17.46 216 GLY C CA 1
ATOM 7366 C C . GLY C 1 216 ? -24.933 30.126 47.806 1.00 17.97 216 GLY C C 1
ATOM 7367 O O . GLY C 1 216 ? -24.749 30.605 48.925 1.00 17.74 216 GLY C O 1
ATOM 7368 N N . ASN C 1 217 ? -25.649 30.705 46.863 1.00 18.26 217 ASN C N 1
ATOM 7369 C CA . ASN C 1 217 ? -26.583 31.800 47.137 1.00 18.79 217 ASN C CA 1
ATOM 7370 C C . ASN C 1 217 ? -27.871 31.545 46.383 1.00 19.10 217 ASN C C 1
ATOM 7371 O O . ASN C 1 217 ? -28.116 30.430 45.934 1.00 19.29 217 ASN C O 1
ATOM 7376 N N . GLY C 1 218 ? -28.683 32.571 46.185 1.00 20.03 218 GLY C N 1
ATOM 7377 C CA . GLY C 1 218 ? -29.951 32.364 45.472 1.00 21.32 218 GLY C CA 1
ATOM 7378 C C . GLY C 1 218 ? -29.774 32.037 44.005 1.00 22.49 218 GLY C C 1
ATOM 7379 O O . GLY C 1 218 ? -30.662 31.459 43.382 1.00 24.68 218 GLY C O 1
ATOM 7380 N N . HIS C 1 219 ? -28.612 32.393 43.458 1.00 22.42 219 HIS C N 1
ATOM 7381 C CA . HIS C 1 219 ? -28.376 32.379 42.016 1.00 24.13 219 HIS C CA 1
ATOM 7382 C C . HIS C 1 219 ? -27.632 31.122 41.547 1.00 23.88 219 HIS C C 1
ATOM 7383 O O . HIS C 1 219 ? -27.922 30.591 40.465 1.00 24.02 219 HIS C O 1
ATOM 7390 N N . GLU C 1 220 ? -26.661 30.688 42.350 1.00 22.46 220 GLU C N 1
ATOM 7391 C CA . GLU C 1 220 ? -25.705 29.667 41.912 1.00 24.02 220 GLU C CA 1
ATOM 7392 C C . GLU C 1 220 ? -25.178 28.914 43.135 1.00 22.70 220 GLU C C 1
ATOM 7393 O O . GLU C 1 220 ? -25.255 29.405 44.281 1.00 21.60 220 GLU C O 1
ATOM 7399 N N . ALA C 1 221 ? -24.659 27.708 42.892 1.00 22.36 221 ALA C N 1
ATOM 7400 C CA . ALA C 1 221 ? -23.927 26.964 43.908 1.00 21.24 221 ALA C CA 1
ATOM 7401 C C . ALA C 1 221 ? -22.831 26.140 43.268 1.00 20.78 221 ALA C C 1
ATOM 7402 O O . ALA C 1 221 ? -22.923 25.771 42.103 1.00 21.23 221 ALA C O 1
ATOM 7404 N N . PHE C 1 222 ? -21.785 25.881 44.035 1.00 20.20 222 PHE C N 1
ATOM 7405 C CA . PHE C 1 222 ? -20.810 24.880 43.634 1.00 21.12 222 PHE C CA 1
ATOM 7406 C C . PHE C 1 222 ? -20.385 24.046 44.824 1.00 19.63 222 PHE C C 1
ATOM 7407 O O . PHE C 1 222 ? -20.450 24.490 45.987 1.00 19.12 222 PHE C O 1
ATOM 7415 N N . GLY C 1 223 ? -19.948 22.826 44.530 1.00 20.47 223 GLY C N 1
ATOM 7416 C CA . GLY C 1 223 ? -19.263 22.006 45.516 1.00 19.01 223 GLY C CA 1
ATOM 7417 C C . GLY C 1 223 ? -17.806 21.867 45.115 1.00 19.39 223 GLY C C 1
ATOM 7418 O O . GLY C 1 223 ? -17.455 22.009 43.937 1.00 20.06 223 GLY C O 1
ATOM 7419 N N . LEU C 1 224 ? -16.971 21.553 46.099 1.00 19.34 224 LEU C N 1
ATOM 7420 C CA . LEU C 1 224 ? -15.557 21.401 45.883 1.00 21.48 224 LEU C CA 1
ATOM 7421 C C . LEU C 1 224 ? -15.109 20.137 46.609 1.00 20.44 224 LEU C C 1
ATOM 7422 O O . LEU C 1 224 ? -15.210 20.072 47.828 1.00 20.21 224 LEU C O 1
ATOM 7427 N N . GLU C 1 225 ? -14.678 19.138 45.856 1.00 21.66 225 GLU C N 1
ATOM 7428 C CA . GLU C 1 225 ? -14.035 17.954 46.453 1.00 21.66 225 GLU C CA 1
ATOM 7429 C C . GLU C 1 225 ? -12.550 18.129 46.264 1.00 21.81 225 GLU C C 1
ATOM 7430 O O . GLU C 1 225 ? -12.092 18.263 45.143 1.00 22.49 225 GLU C O 1
ATOM 7436 N N . PHE C 1 226 ? -11.785 18.092 47.347 1.00 21.59 226 PHE C N 1
ATOM 7437 C CA . PHE C 1 226 ? -10.357 18.334 47.197 1.00 22.54 226 PHE C CA 1
ATOM 7438 C C . PHE C 1 226 ? -9.424 17.446 48.036 1.00 22.41 226 PHE C C 1
ATOM 7439 O O . PHE C 1 226 ? -9.835 16.854 49.047 1.00 22.17 226 PHE C O 1
ATOM 7447 N N . SER C 1 227 ? -8.174 17.374 47.577 1.00 21.85 227 SER C N 1
ATOM 7448 C CA . SER C 1 227 ? -7.027 16.861 48.321 1.00 22.61 227 SER C CA 1
ATOM 7449 C C . SER C 1 227 ? -5.859 17.814 47.994 1.00 23.35 227 SER C C 1
ATOM 7450 O O . SER C 1 227 ? -6.046 18.775 47.227 1.00 23.30 227 SER C O 1
ATOM 7453 N N . PRO C 1 228 ? -4.653 17.559 48.542 1.00 24.02 228 PRO C N 1
ATOM 7454 C CA . PRO C 1 228 ? -3.525 18.385 48.124 1.00 24.03 228 PRO C CA 1
ATOM 7455 C C . PRO C 1 228 ? -3.217 18.302 46.633 1.00 25.34 228 PRO C C 1
ATOM 7456 O O . PRO C 1 228 ? -2.528 19.177 46.119 1.00 26.79 228 PRO C O 1
ATOM 7460 N N . THR C 1 229 ? -3.692 17.253 45.957 1.00 24.70 229 THR C N 1
ATOM 7461 C CA . THR C 1 229 ? -3.326 17.028 44.557 1.00 26.08 229 THR C CA 1
ATOM 7462 C C . THR C 1 229 ? -4.558 16.980 43.638 1.00 25.75 229 THR C C 1
ATOM 7463 O O . THR C 1 229 ? -4.470 16.487 42.501 1.00 27.13 229 THR C O 1
ATOM 7467 N N . SER C 1 230 ? -5.688 17.504 44.130 1.00 25.82 230 SER C N 1
ATOM 7468 C CA . SER C 1 230 ? -6.923 17.495 43.333 1.00 26.49 230 SER C CA 1
ATOM 7469 C C . SER C 1 230 ? -7.934 18.494 43.822 1.00 24.99 230 SER C C 1
ATOM 7470 O O . SER C 1 230 ? -8.232 18.562 45.026 1.00 24.04 230 SER C O 1
ATOM 7473 N N . ILE C 1 231 ? -8.474 19.294 42.899 1.00 25.20 231 ILE C N 1
ATOM 7474 C CA . ILE C 1 231 ? -9.546 20.222 43.259 1.00 24.27 231 ILE C CA 1
ATOM 7475 C C . ILE C 1 231 ? -10.590 20.145 42.165 1.00 24.71 231 ILE C C 1
ATOM 7476 O O . ILE C 1 231 ? -10.377 20.651 41.070 1.00 25.94 231 ILE C O 1
ATOM 7481 N N . ARG C 1 232 ? -11.710 19.501 42.466 1.00 23.85 232 ARG C N 1
ATOM 7482 C CA . ARG C 1 232 ? -12.725 19.210 41.462 1.00 24.50 232 ARG C CA 1
ATOM 7483 C C . ARG C 1 232 ? -14.028 19.871 41.849 1.00 23.00 232 ARG C C 1
ATOM 7484 O O . ARG C 1 232 ? -14.449 19.811 43.008 1.00 22.14 232 ARG C O 1
ATOM 7492 N N . LYS C 1 233 ? -14.661 20.499 40.863 1.00 23.94 233 LYS C N 1
ATOM 7493 C CA . LYS C 1 233 ? -15.873 21.283 41.100 1.00 24.04 233 LYS C CA 1
ATOM 7494 C C . LYS C 1 233 ? -17.157 20.523 40.751 1.00 23.56 233 LYS C C 1
ATOM 7495 O O . LYS C 1 233 ? -17.285 19.979 39.644 1.00 25.23 233 LYS C O 1
ATOM 7501 N N . GLN C 1 234 ? -18.084 20.486 41.716 1.00 23.15 234 GLN C N 1
ATOM 7502 C CA . GLN C 1 234 ? -19.407 19.936 41.539 1.00 23.70 234 GLN C CA 1
ATOM 7503 C C . GLN C 1 234 ? -20.335 21.082 41.130 1.00 23.37 234 GLN C C 1
ATOM 7504 O O . GLN C 1 234 ? -20.267 22.163 41.698 1.00 22.61 234 GLN C O 1
ATOM 7510 N N . VAL C 1 235 ? -21.172 20.831 40.132 1.00 24.05 235 VAL C N 1
ATOM 7511 C CA . VAL C 1 235 ? -22.147 21.823 39.682 1.00 24.76 235 VAL C CA 1
ATOM 7512 C C . VAL C 1 235 ? -23.560 21.262 39.784 1.00 24.11 235 VAL C C 1
ATOM 7513 O O . VAL C 1 235 ? -23.757 20.054 39.991 1.00 24.27 235 VAL C O 1
ATOM 7517 N N . LEU C 1 236 ? -24.553 22.134 39.656 1.00 23.63 236 LEU C N 1
ATOM 7518 C CA . LEU C 1 236 ? -25.939 21.698 39.689 1.00 23.99 236 LEU C CA 1
ATOM 7519 C C . LEU C 1 236 ? -26.249 20.692 38.594 1.00 25.00 236 LEU C C 1
ATOM 7520 O O . LEU C 1 236 ? -25.749 20.800 37.471 1.00 26.26 236 LEU C O 1
ATOM 7525 N N . ASP C 1 237 ? -27.093 19.723 38.922 1.00 25.32 237 ASP C N 1
ATOM 7526 C CA . ASP C 1 237 ? -27.529 18.744 37.934 1.00 26.85 237 ASP C CA 1
ATOM 7527 C C . ASP C 1 237 ? -28.681 19.290 37.076 1.00 27.58 237 ASP C C 1
ATOM 7528 O O . ASP C 1 237 ? -29.074 20.462 37.215 1.00 27.08 237 ASP C O 1
ATOM 7533 N N . ALA C 1 238 ? -29.210 18.438 36.195 1.00 28.55 238 ALA C N 1
ATOM 7534 C CA . ALA C 1 238 ? -30.282 18.800 35.273 1.00 29.66 238 ALA C CA 1
ATOM 7535 C C . ALA C 1 238 ? -31.575 19.248 35.970 1.00 30.10 238 ALA C C 1
ATOM 7536 O O . ALA C 1 238 ? -32.429 19.905 35.353 1.00 30.98 238 ALA C O 1
ATOM 7538 N N . ASN C 1 239 ? -31.731 18.864 37.235 1.00 29.03 239 ASN C N 1
ATOM 7539 C CA . ASN C 1 239 ? -32.884 19.274 38.043 1.00 28.95 239 ASN C CA 1
ATOM 7540 C C . ASN C 1 239 ? -32.590 20.465 38.966 1.00 27.47 239 ASN C C 1
ATOM 7541 O O . ASN C 1 239 ? -33.412 20.814 39.826 1.00 27.30 239 ASN C O 1
ATOM 7546 N N . GLY C 1 240 ? -31.432 21.101 38.776 1.00 26.52 240 GLY C N 1
ATOM 7547 C CA . GLY C 1 240 ? -31.018 22.246 39.607 1.00 24.71 240 GLY C CA 1
ATOM 7548 C C . GLY C 1 240 ? -30.641 21.861 41.033 1.00 23.79 240 GLY C C 1
ATOM 7549 O O . GLY C 1 240 ? -30.761 22.671 41.955 1.00 23.51 240 GLY C O 1
ATOM 7550 N N . ARG C 1 241 ? -30.188 20.613 41.215 1.00 23.19 241 ARG C N 1
ATOM 7551 C CA . ARG C 1 241 ? -29.870 20.065 42.539 1.00 22.75 241 ARG C CA 1
ATOM 7552 C C . ARG C 1 241 ? -28.397 19.696 42.686 1.00 22.18 241 ARG C C 1
ATOM 7553 O O . ARG C 1 241 ? -27.720 19.374 41.701 1.00 22.83 241 ARG C O 1
ATOM 7561 N N A MET C 1 242 ? -27.921 19.730 43.928 0.50 21.50 242 MET C N 1
ATOM 7562 N N B MET C 1 242 ? -27.911 19.793 43.920 0.50 20.92 242 MET C N 1
ATOM 7563 C CA A MET C 1 242 ? -26.586 19.265 44.285 0.50 22.47 242 MET C CA 1
ATOM 7564 C CA B MET C 1 242 ? -26.617 19.260 44.317 0.50 21.48 242 MET C CA 1
ATOM 7565 C C A MET C 1 242 ? -26.665 18.564 45.643 0.50 21.74 242 MET C C 1
ATOM 7566 C C B MET C 1 242 ? -26.846 18.481 45.600 0.50 21.06 242 MET C C 1
ATOM 7567 O O A MET C 1 242 ? -27.110 19.160 46.619 0.50 21.31 242 MET C O 1
ATOM 7568 O O B MET C 1 242 ? -27.573 18.934 46.477 0.50 20.71 242 MET C O 1
ATOM 7577 N N . VAL C 1 243 ? -26.235 17.302 45.698 1.00 22.20 243 VAL C N 1
ATOM 7578 C CA . VAL C 1 243 ? -26.277 16.510 46.935 1.00 21.45 243 VAL C CA 1
ATOM 7579 C C . VAL C 1 243 ? -24.861 16.011 47.215 1.00 22.00 243 VAL C C 1
ATOM 7580 O O . VAL C 1 243 ? -24.155 15.624 46.295 1.00 22.43 243 VAL C O 1
ATOM 7584 N N . HIS C 1 244 ? -24.443 16.036 48.473 1.00 20.32 244 HIS C N 1
ATOM 7585 C CA . HIS C 1 244 ? -23.160 15.458 48.823 1.00 20.92 244 HIS C CA 1
ATOM 7586 C C . HIS C 1 244 ? -23.181 14.804 50.175 1.00 20.54 244 HIS C C 1
ATOM 7587 O O . HIS C 1 244 ? -23.812 15.298 51.108 1.00 20.77 244 HIS C O 1
ATOM 7594 N N . THR C 1 245 ? -22.493 13.671 50.276 1.00 21.23 245 THR C N 1
ATOM 7595 C CA . THR C 1 245 ? -22.306 13.023 51.564 1.00 21.25 245 THR C CA 1
ATOM 7596 C C . THR C 1 245 ? -20.807 12.971 51.854 1.00 21.94 245 THR C C 1
ATOM 7597 O O . THR C 1 245 ? -20.163 14.032 51.874 1.00 22.21 245 THR C O 1
ATOM 7601 N N . ASN C 1 246 ? -20.248 11.781 52.068 1.00 22.70 246 ASN C N 1
ATOM 7602 C CA . ASN C 1 246 ? -18.863 11.679 52.552 1.00 23.10 246 ASN C CA 1
ATOM 7603 C C . ASN C 1 246 ? -17.971 10.843 51.651 1.00 24.21 246 ASN C C 1
ATOM 7604 O O . ASN C 1 246 ? -16.936 10.332 52.089 1.00 24.83 246 ASN C O 1
ATOM 7609 N N . HIS C 1 247 ? -18.357 10.735 50.380 1.00 23.94 247 HIS C N 1
ATOM 7610 C CA . HIS C 1 247 ? -17.507 10.069 49.388 1.00 24.34 247 HIS C CA 1
ATOM 7611 C C . HIS C 1 247 ? -17.398 10.890 48.090 1.00 24.32 247 HIS C C 1
ATOM 7612 O O . HIS C 1 247 ? -18.249 11.761 47.821 1.00 24.25 247 HIS C O 1
ATOM 7619 N N . CYS C 1 248 ? -16.351 10.636 47.301 1.00 24.36 248 CYS C N 1
ATOM 7620 C CA . CYS C 1 248 ? -16.167 11.337 46.018 1.00 24.62 248 CYS C CA 1
ATOM 7621 C C . CYS C 1 248 ? -17.213 10.948 44.987 1.00 25.07 248 CYS C C 1
ATOM 7622 O O . CYS C 1 248 ? -17.442 9.755 44.722 1.00 24.66 248 CYS C O 1
ATOM 7625 N N . LEU C 1 249 ? -17.857 11.971 44.437 1.00 24.39 249 LEU C N 1
ATOM 7626 C CA . LEU C 1 249 ? -18.849 11.840 43.382 1.00 26.10 249 LEU C CA 1
ATOM 7627 C C . LEU C 1 249 ? -18.248 12.231 42.048 1.00 27.60 249 LEU C C 1
ATOM 7628 O O . LEU C 1 249 ? -18.800 11.928 40.994 1.00 28.17 249 LEU C O 1
ATOM 7633 N N . LEU C 1 250 ? -17.125 12.937 42.104 1.00 28.06 250 LEU C N 1
ATOM 7634 C CA . LEU C 1 250 ? -16.520 13.466 40.900 1.00 29.58 250 LEU C CA 1
ATOM 7635 C C . LEU C 1 250 ? -15.348 12.615 40.438 1.00 32.24 250 LEU C C 1
ATOM 7636 O O . LEU C 1 250 ? -14.784 11.842 41.208 1.00 32.26 250 LEU C O 1
ATOM 7641 N N . GLN C 1 251 ? -15.019 12.761 39.158 1.00 34.13 251 GLN C N 1
ATOM 7642 C CA . GLN C 1 251 ? -13.843 12.154 38.553 1.00 36.91 251 GLN C CA 1
ATOM 7643 C C . GLN C 1 251 ? -12.602 12.854 39.071 1.00 36.59 251 GLN C C 1
ATOM 7644 O O . GLN C 1 251 ? -12.467 14.077 38.944 1.00 36.63 251 GLN C O 1
ATOM 7650 N N . HIS C 1 252 ? -11.736 12.095 39.728 1.00 36.29 252 HIS C N 1
ATOM 7651 C CA . HIS C 1 252 ? -10.460 12.613 40.200 1.00 36.00 252 HIS C CA 1
ATOM 7652 C C . HIS C 1 252 ? -9.389 11.883 39.394 1.00 38.10 252 HIS C C 1
ATOM 7653 O O . HIS C 1 252 ? -9.701 10.923 38.682 1.00 39.21 252 HIS C O 1
ATOM 7660 N N . GLY C 1 253 ? -8.143 12.343 39.479 1.00 39.52 253 GLY C N 1
ATOM 7661 C CA . GLY C 1 253 ? -7.036 11.668 38.788 1.00 42.65 253 GLY C CA 1
ATOM 7662 C C . GLY C 1 253 ? -6.881 10.254 39.319 1.00 44.22 253 GLY C C 1
ATOM 7663 O O . GLY C 1 253 ? -7.240 9.990 40.470 1.00 44.29 253 GLY C O 1
ATOM 7664 N N . LYS C 1 254 ? -6.356 9.341 38.496 1.00 46.75 254 LYS C N 1
ATOM 7665 C CA . LYS C 1 254 ? -6.238 7.936 38.896 1.00 47.99 254 LYS C CA 1
ATOM 7666 C C . LYS C 1 254 ? -5.273 7.699 40.073 1.00 48.18 254 LYS C C 1
ATOM 7667 O O . LYS C 1 254 ? -5.250 6.599 40.633 1.00 49.28 254 LYS C O 1
ATOM 7673 N N . ASN C 1 255 ? -4.500 8.726 40.455 1.00 47.18 255 ASN C N 1
ATOM 7674 C CA . ASN C 1 255 ? -3.564 8.619 41.586 1.00 46.75 255 ASN C CA 1
ATOM 7675 C C . ASN C 1 255 ? -4.175 9.022 42.923 1.00 44.59 255 ASN C C 1
ATOM 7676 O O . ASN C 1 255 ? -3.552 8.834 43.980 1.00 44.85 255 ASN C O 1
ATOM 7681 N N . GLU C 1 256 ? -5.378 9.588 42.876 1.00 42.38 256 GLU C N 1
ATOM 7682 C CA . GLU C 1 256 ? -6.120 9.908 44.098 1.00 40.04 256 GLU C CA 1
ATOM 7683 C C . GLU C 1 256 ? -6.567 8.613 44.760 1.00 40.59 256 GLU C C 1
ATOM 7684 O O . GLU C 1 256 ? -6.893 7.634 44.067 1.00 41.76 256 GLU C O 1
ATOM 7690 N N . LYS C 1 257 ? -6.533 8.596 46.090 1.00 39.77 257 LYS C N 1
ATOM 7691 C CA . LYS C 1 257 ? -6.910 7.415 46.869 1.00 40.95 257 LYS C CA 1
ATOM 7692 C C . LYS C 1 257 ? -7.882 7.816 47.967 1.00 39.24 257 LYS C C 1
ATOM 7693 O O . LYS C 1 257 ? -7.589 8.690 48.788 1.00 37.86 257 LYS C O 1
ATOM 7699 N N . GLU C 1 258 ? -9.050 7.189 47.958 1.00 39.36 258 GLU C N 1
ATOM 7700 C CA . GLU C 1 258 ? -10.079 7.487 48.941 1.00 39.03 258 GLU C CA 1
ATOM 7701 C C . GLU C 1 258 ? -9.988 6.456 50.070 1.00 40.71 258 GLU C C 1
ATOM 7702 O O . GLU C 1 258 ? -10.005 5.248 49.811 1.00 42.11 258 GLU C O 1
ATOM 7708 N N . LEU C 1 259 ? -9.880 6.938 51.307 1.00 41.26 259 LEU C N 1
ATOM 7709 C CA . LEU C 1 259 ? -9.493 6.104 52.457 1.00 43.67 259 LEU C CA 1
ATOM 7710 C C . LEU C 1 259 ? -10.633 5.757 53.398 1.00 43.78 259 LEU C C 1
ATOM 7711 O O . LEU C 1 259 ? -11.082 6.600 54.176 1.00 43.02 259 LEU C O 1
ATOM 7716 N N . ASP C 1 260 ? -11.072 4.503 53.339 1.00 45.49 260 ASP C N 1
ATOM 7717 C CA . ASP C 1 260 ? -12.071 3.950 54.267 1.00 45.96 260 ASP C CA 1
ATOM 7718 C C . ASP C 1 260 ? -13.313 4.833 54.416 1.00 43.81 260 ASP C C 1
ATOM 7719 O O . ASP C 1 260 ? -13.607 5.325 55.509 1.00 43.51 260 ASP C O 1
ATOM 7724 N N . PRO C 1 261 ? -14.039 5.056 53.307 1.00 42.99 261 PRO C N 1
ATOM 7725 C CA . PRO C 1 261 ? -15.254 5.860 53.408 1.00 40.86 261 PRO C CA 1
ATOM 7726 C C . PRO C 1 261 ? -16.420 5.009 53.932 1.00 40.49 261 PRO C C 1
ATOM 7727 O O . PRO C 1 261 ? -16.517 3.829 53.606 1.00 41.96 261 PRO C O 1
ATOM 7731 N N . LEU C 1 262 ? -17.274 5.597 54.763 1.00 38.44 262 LEU C N 1
ATOM 7732 C CA . LEU C 1 262 ? -18.435 4.893 55.320 1.00 37.55 262 LEU C CA 1
ATOM 7733 C C . LEU C 1 262 ? -19.343 4.309 54.239 1.00 36.22 262 LEU C C 1
ATOM 7734 O O . LEU C 1 262 ? -19.745 5.033 53.327 1.00 34.92 262 LEU C O 1
ATOM 7739 N N . PRO C 1 263 ? -19.673 3.007 54.330 1.00 35.41 263 PRO C N 1
ATOM 7740 C CA . PRO C 1 263 ? -20.636 2.420 53.384 1.00 34.77 263 PRO C CA 1
ATOM 7741 C C . PRO C 1 263 ? -21.963 3.208 53.277 1.00 32.62 263 PRO C C 1
ATOM 7742 O O . PRO C 1 263 ? -22.485 3.388 52.170 1.00 31.60 263 PRO C O 1
ATOM 7746 N N . ASP C 1 264 ? -22.470 3.716 54.403 1.00 31.04 264 ASP C N 1
ATOM 7747 C CA . ASP C 1 264 ? -23.734 4.457 54.406 1.00 29.10 264 ASP C CA 1
ATOM 7748 C C . ASP C 1 264 ? -23.645 5.805 53.697 1.00 27.42 264 ASP C C 1
ATOM 7749 O O . ASP C 1 264 ? -24.679 6.427 53.443 1.00 26.90 264 ASP C O 1
ATOM 7754 N N . SER C 1 265 ? -22.426 6.257 53.382 1.00 26.27 265 SER C N 1
ATOM 7755 C CA . SER C 1 265 ? -22.259 7.477 52.572 1.00 25.02 265 SER C CA 1
ATOM 7756 C C . SER C 1 265 ? -22.942 7.321 51.209 1.00 24.94 265 SER C C 1
ATOM 7757 O O . SER C 1 265 ? -23.560 8.267 50.715 1.00 23.75 265 SER C O 1
ATOM 7760 N N . TRP C 1 266 ? -22.885 6.113 50.641 1.00 26.33 266 TRP C N 1
ATOM 7761 C CA . TRP C 1 266 ? -23.589 5.855 49.384 1.00 27.11 266 TRP C CA 1
ATOM 7762 C C . TRP C 1 266 ? -25.099 5.776 49.580 1.00 27.41 266 TRP C C 1
ATOM 7763 O O . TRP C 1 266 ? -25.854 6.381 48.822 1.00 27.49 266 TRP C O 1
ATOM 7774 N N . ASN C 1 267 ? -25.542 5.031 50.594 1.00 28.18 267 ASN C N 1
ATOM 7775 C CA . ASN C 1 267 ? -26.976 4.937 50.887 1.00 27.58 267 ASN C CA 1
ATOM 7776 C C . ASN C 1 267 ? -27.613 6.316 51.087 1.00 25.76 267 ASN C C 1
ATOM 7777 O O . ASN C 1 267 ? -28.674 6.583 50.532 1.00 25.34 267 ASN C O 1
ATOM 7782 N N . ARG C 1 268 ? -26.955 7.181 51.865 1.00 24.62 268 ARG C N 1
ATOM 7783 C CA . ARG C 1 268 ? -27.486 8.509 52.187 1.00 24.04 268 ARG C CA 1
ATOM 7784 C C . ARG C 1 268 ? -27.540 9.417 50.969 1.00 24.16 268 ARG C C 1
ATOM 7785 O O . ARG C 1 268 ? -28.497 10.169 50.804 1.00 23.14 268 ARG C O 1
ATOM 7793 N N . HIS C 1 269 ? -26.511 9.341 50.122 1.00 24.41 269 HIS C N 1
ATOM 7794 C CA . HIS C 1 269 ? -26.515 10.096 48.877 1.00 25.07 269 HIS C CA 1
ATOM 7795 C C . HIS C 1 269 ? -27.694 9.682 48.010 1.00 25.58 269 HIS C C 1
ATOM 7796 O O . HIS C 1 269 ? -28.455 10.525 47.545 1.00 25.67 269 HIS C O 1
ATOM 7803 N N . GLN C 1 270 ? -27.846 8.370 47.816 1.00 26.53 270 GLN C N 1
ATOM 7804 C CA . GLN C 1 270 ? -28.954 7.834 47.019 1.00 27.49 270 GLN C CA 1
ATOM 7805 C C . GLN C 1 270 ? -30.324 8.171 47.627 1.00 27.27 270 GLN C C 1
ATOM 7806 O O . GLN C 1 270 ? -31.274 8.493 46.898 1.00 28.18 270 GLN C O 1
ATOM 7812 N N . ARG C 1 271 ? -30.417 8.113 48.955 1.00 26.32 271 ARG C N 1
ATOM 7813 C CA . ARG C 1 271 ? -31.647 8.443 49.685 1.00 25.88 271 ARG C CA 1
ATOM 7814 C C . ARG C 1 271 ? -32.062 9.904 49.527 1.00 24.68 271 ARG C C 1
ATOM 7815 O O . ARG C 1 271 ? -33.232 10.181 49.266 1.00 24.64 271 ARG C O 1
ATOM 7823 N N . MET C 1 272 ? -31.119 10.826 49.724 1.00 24.18 272 MET C N 1
ATOM 7824 C CA . MET C 1 272 ? -31.418 12.251 49.556 1.00 23.95 272 MET C CA 1
ATOM 7825 C C . MET C 1 272 ? 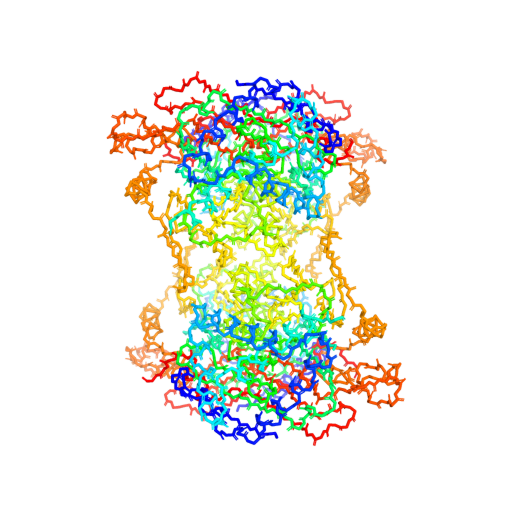-31.832 12.555 48.117 1.00 24.51 272 MET C C 1
ATOM 7826 O O . MET C 1 272 ? -32.800 13.273 47.903 1.00 25.03 272 MET C O 1
ATOM 7831 N N . GLU C 1 273 ? -31.136 11.969 47.141 1.00 26.27 273 GLU C N 1
ATOM 7832 C CA . GLU C 1 273 ? -31.521 12.131 45.739 1.00 27.22 273 GLU C CA 1
ATOM 7833 C C . GLU C 1 273 ? -32.974 11.730 45.520 1.00 27.69 273 GLU C C 1
ATOM 7834 O O . GLU C 1 273 ? -33.734 12.449 44.854 1.00 27.28 273 GLU C O 1
ATOM 7840 N N . PHE C 1 274 ? -33.353 10.572 46.068 1.00 27.40 274 PHE C N 1
ATOM 7841 C CA . PHE C 1 274 ? -34.724 10.098 46.009 1.00 28.19 274 PHE C CA 1
ATOM 7842 C C . PHE C 1 274 ? -35.728 11.037 46.679 1.00 27.93 274 PHE C C 1
ATOM 7843 O O . PHE C 1 274 ? -36.792 11.311 46.124 1.00 28.94 274 PHE C O 1
ATOM 7851 N N . LEU C 1 275 ? -35.383 11.532 47.861 1.00 27.36 275 LEU C N 1
ATOM 7852 C CA . LEU C 1 275 ? -36.277 12.408 48.605 1.00 26.24 275 LEU C CA 1
ATOM 7853 C C . LEU C 1 275 ? -36.499 13.722 47.853 1.00 26.54 275 LEU C C 1
ATOM 7854 O O . LEU C 1 275 ? -37.619 14.228 47.804 1.00 26.04 275 LEU C O 1
ATOM 7859 N N . LEU C 1 276 ? -35.440 14.240 47.235 1.00 26.52 276 LEU C N 1
ATOM 7860 C CA . LEU C 1 276 ? -35.555 15.479 46.446 1.00 26.66 276 LEU C CA 1
ATOM 7861 C C . LEU C 1 276 ? -36.395 15.303 45.179 1.00 27.98 276 LEU C C 1
ATOM 7862 O O . LEU C 1 276 ? -37.030 16.254 44.721 1.00 28.06 276 LEU C O 1
ATOM 7867 N N . ASP C 1 277 ? -36.393 14.096 44.610 1.00 28.94 277 ASP C N 1
ATOM 7868 C CA . ASP C 1 277 ? -37.263 13.758 43.469 1.00 31.06 277 ASP C CA 1
ATOM 7869 C C . ASP C 1 277 ? -38.746 13.933 43.814 1.00 31.11 277 ASP C C 1
ATOM 7870 O O . ASP C 1 277 ? -39.543 14.362 42.966 1.00 32.86 277 ASP C O 1
ATOM 7875 N N . GLY C 1 278 ? -39.117 13.596 45.048 1.00 30.54 278 GLY C N 1
ATOM 7876 C CA . GLY C 1 278 ? -40.511 13.637 45.489 1.00 30.96 278 GLY C CA 1
ATOM 7877 C C . GLY C 1 278 ? -40.884 14.905 46.232 1.00 30.20 278 GLY C C 1
ATOM 7878 O O . GLY C 1 278 ? -42.055 15.160 46.504 1.00 31.50 278 GLY C O 1
ATOM 7879 N N . PHE C 1 279 ? -39.864 15.698 46.535 1.00 28.61 279 PHE C N 1
ATOM 7880 C CA . PHE C 1 279 ? -39.941 16.954 47.268 1.00 27.84 279 PHE C CA 1
ATOM 7881 C C . PHE C 1 279 ? -40.794 18.025 46.550 1.00 28.37 279 PHE C C 1
ATOM 7882 O O . PHE C 1 279 ? -40.590 18.285 45.357 1.00 28.93 279 PHE C O 1
ATOM 7890 N N . ASP C 1 280 ? -41.740 18.633 47.275 1.00 27.90 280 ASP C N 1
ATOM 7891 C CA . ASP C 1 280 ? -42.680 19.581 46.648 1.00 27.61 280 ASP C CA 1
ATOM 7892 C C . ASP C 1 280 ? -42.167 21.017 46.564 1.00 27.10 280 ASP C C 1
ATOM 7893 O O . ASP C 1 280 ? -42.853 21.882 46.014 1.00 26.88 280 ASP C O 1
ATOM 7898 N N . GLY C 1 281 ? -40.978 21.271 47.108 1.00 24.90 281 GLY C N 1
ATOM 7899 C CA . GLY C 1 281 ? -40.366 22.592 47.019 1.00 25.45 281 GLY C CA 1
ATOM 7900 C C . GLY C 1 281 ? -40.598 23.445 48.242 1.00 24.61 281 GLY C C 1
ATOM 7901 O O . GLY C 1 281 ? -39.924 24.452 48.435 1.00 24.90 281 GLY C O 1
ATOM 7902 N N . THR C 1 282 ? -41.540 23.051 49.092 1.00 24.79 282 THR C N 1
ATOM 7903 C CA . THR C 1 282 ? -41.850 23.884 50.263 1.00 23.61 282 THR C CA 1
ATOM 7904 C C . THR C 1 282 ? -40.765 23.860 51.324 1.00 23.13 282 THR C C 1
ATOM 7905 O O . THR C 1 282 ? -40.043 22.866 51.497 1.00 22.26 282 THR C O 1
ATOM 7909 N N . LYS C 1 283 ? -40.644 24.973 52.032 1.00 23.16 283 LYS C N 1
ATOM 7910 C CA . LYS C 1 283 ? -39.695 25.073 53.119 1.00 23.64 283 LYS C CA 1
ATOM 7911 C C . LYS C 1 283 ? -39.979 24.048 54.206 1.00 23.75 283 LYS C C 1
ATOM 7912 O O . LYS C 1 283 ? -39.047 23.470 54.774 1.00 23.68 283 LYS C O 1
ATOM 7918 N N . GLN C 1 284 ? -41.257 23.793 54.468 1.00 24.70 284 GLN C N 1
ATOM 7919 C CA . GLN C 1 284 ? -41.615 22.845 55.510 1.00 25.80 284 GLN C CA 1
ATOM 7920 C C . GLN C 1 284 ? -41.246 21.413 55.094 1.00 24.65 284 GLN C C 1
ATOM 7921 O O . GLN C 1 284 ? -40.736 20.648 55.911 1.00 24.83 284 GLN C O 1
ATOM 7927 N N . ALA C 1 285 ? -41.460 21.075 53.824 1.00 24.04 285 ALA C N 1
ATOM 7928 C CA . ALA C 1 285 ? -41.026 19.769 53.291 1.00 23.63 285 ALA C CA 1
ATOM 7929 C C . ALA C 1 285 ? -39.496 19.648 53.287 1.00 22.85 285 ALA C C 1
ATOM 7930 O O . ALA C 1 285 ? -38.937 18.596 53.614 1.00 23.05 285 ALA C O 1
ATOM 7932 N N . PHE C 1 286 ? -38.797 20.731 52.945 1.00 21.74 286 PHE C N 1
ATOM 7933 C CA . PHE C 1 286 ? -37.331 20.691 52.945 1.00 21.25 286 PHE C CA 1
ATOM 7934 C C . PHE C 1 286 ? -36.802 20.382 54.348 1.00 21.92 286 PHE C C 1
ATOM 7935 O O . PHE C 1 286 ? -35.871 19.571 54.524 1.00 21.33 286 PHE C O 1
ATOM 7943 N N . ALA C 1 287 ? -37.410 21.007 55.360 1.00 21.99 287 ALA C N 1
ATOM 7944 C CA . ALA C 1 287 ? -36.994 20.812 56.750 1.00 21.91 287 ALA C CA 1
ATOM 7945 C C . ALA C 1 287 ? -37.155 19.353 57.152 1.00 22.60 287 ALA C C 1
ATOM 7946 O O . ALA C 1 287 ? -36.300 18.809 57.847 1.00 22.32 287 ALA C O 1
ATOM 7948 N N . GLN C 1 288 ? -38.243 18.735 56.710 1.00 22.72 288 GLN C N 1
ATOM 7949 C CA . GLN C 1 288 ? -38.516 17.330 57.044 1.00 24.89 288 GLN C CA 1
ATOM 7950 C C . GLN C 1 288 ? -37.539 16.328 56.425 1.00 24.33 288 GLN C C 1
ATOM 7951 O O . GLN C 1 288 ? -37.359 15.234 56.996 1.00 24.85 288 GLN C O 1
ATOM 7957 N N . LEU C 1 289 ? -36.947 16.662 55.269 1.00 23.34 289 LEU C N 1
ATOM 7958 C CA . LEU C 1 289 ? -35.954 15.768 54.619 1.00 23.88 289 LEU C CA 1
ATOM 7959 C C . LEU C 1 289 ? -34.858 15.386 55.611 1.00 23.02 289 LEU C C 1
ATOM 7960 O O . LEU C 1 289 ? -34.366 14.258 55.625 1.00 22.73 289 LEU C O 1
ATOM 7965 N N . TRP C 1 290 ? -34.496 16.335 56.464 1.00 21.61 290 TRP C N 1
ATOM 7966 C CA . TRP C 1 290 ? -33.348 16.194 57.349 1.00 21.04 290 TRP C CA 1
ATOM 7967 C C . TRP C 1 290 ? -33.610 15.329 58.565 1.00 21.56 290 TRP C C 1
ATOM 7968 O O . TRP C 1 290 ? -32.662 14.972 59.285 1.00 22.48 290 TRP C O 1
ATOM 7979 N N . ALA C 1 291 ? -34.876 14.953 58.774 1.00 21.77 291 ALA C N 1
ATOM 7980 C CA . ALA C 1 291 ? -35.245 14.053 59.841 1.00 22.39 291 ALA C CA 1
ATOM 7981 C C . ALA C 1 291 ? -35.361 12.628 59.307 1.00 22.92 291 ALA C C 1
ATOM 7982 O O . ALA C 1 291 ? -35.805 11.764 60.028 1.00 24.63 291 ALA C O 1
ATOM 7984 N N . ASP C 1 292 ? -34.975 12.382 58.052 1.00 22.65 292 ASP C N 1
ATOM 7985 C CA . ASP C 1 292 ? -35.166 11.031 57.479 1.00 23.52 292 ASP C CA 1
ATOM 7986 C C . ASP C 1 292 ? -34.387 9.974 58.236 1.00 24.58 292 ASP C C 1
ATOM 7987 O O . ASP C 1 292 ? -33.189 10.142 58.493 1.00 24.61 292 ASP C O 1
ATOM 7992 N N . GLU C 1 293 ? -35.066 8.868 58.545 1.00 26.11 293 GLU C N 1
ATOM 7993 C CA . GLU C 1 293 ? -34.453 7.784 59.295 1.00 27.07 293 GLU C CA 1
ATOM 7994 C C . GLU C 1 293 ? -34.350 6.460 58.540 1.00 27.85 293 GLU C C 1
ATOM 7995 O O . GLU C 1 293 ? -34.194 5.412 59.171 1.00 28.72 293 GLU C O 1
ATOM 8001 N N . ASP C 1 294 ? -34.418 6.488 57.204 1.00 27.68 294 ASP C N 1
ATOM 8002 C CA . ASP C 1 294 ? -34.217 5.247 56.412 1.00 29.48 294 ASP C CA 1
ATOM 8003 C C . ASP C 1 294 ? -32.800 4.728 56.655 1.00 29.40 294 ASP C C 1
ATOM 8004 O O . ASP C 1 294 ? -31.857 5.507 56.633 1.00 28.86 294 ASP C O 1
ATOM 8009 N N . ASN C 1 295 ? -32.654 3.418 56.893 1.00 31.03 295 ASN C N 1
ATOM 8010 C CA . ASN C 1 295 ? -31.343 2.805 57.200 1.00 31.84 295 ASN C CA 1
ATOM 8011 C C . ASN C 1 295 ? -30.763 3.244 58.571 1.00 31.89 295 ASN C C 1
ATOM 8012 O O . ASN C 1 295 ? -29.546 3.207 58.797 1.00 31.55 295 ASN C O 1
ATOM 8017 N N . TYR C 1 296 ? -31.653 3.663 59.476 1.00 31.99 296 TYR C N 1
ATOM 8018 C CA . TYR C 1 296 ? -31.310 3.935 60.883 1.00 31.80 296 TYR C CA 1
ATOM 8019 C C . TYR C 1 296 ? -30.446 2.789 61.460 1.00 32.45 296 TYR C C 1
ATOM 8020 O O . TYR C 1 296 ? -30.755 1.612 61.230 1.00 33.94 296 TYR C O 1
ATOM 8029 N N . PRO C 1 297 ? -29.384 3.113 62.237 1.00 31.58 297 PRO C N 1
ATOM 8030 C CA . PRO C 1 297 ? -28.909 4.419 62.740 1.00 30.56 297 PRO C CA 1
ATOM 8031 C C . PRO C 1 297 ? -28.035 5.208 61.774 1.00 29.37 297 PRO C C 1
ATOM 8032 O O . PRO C 1 297 ? -27.669 6.344 62.087 1.00 28.83 297 PRO C O 1
ATOM 8036 N N . PHE C 1 298 ? -27.725 4.617 60.619 1.00 30.26 298 PHE C N 1
ATOM 8037 C CA . PHE C 1 298 ? -26.824 5.200 59.612 1.00 29.39 298 PHE C CA 1
ATOM 8038 C C . PHE C 1 298 ? -27.545 6.185 58.696 1.00 28.44 298 PHE C C 1
ATOM 8039 O O . PHE C 1 298 ? -27.072 6.491 57.592 1.00 27.00 298 PHE C O 1
ATOM 8047 N N . SER C 1 299 ? -28.676 6.692 59.180 1.00 27.77 299 SER C N 1
ATOM 8048 C CA . SER C 1 299 ? -29.580 7.529 58.396 1.00 25.74 299 SER C CA 1
ATOM 8049 C C . SER C 1 299 ? -29.096 8.963 58.223 1.00 24.29 299 SER C C 1
ATOM 8050 O O . SER C 1 299 ? -28.157 9.401 58.877 1.00 24.00 299 SER C O 1
ATOM 8053 N N . ILE C 1 300 ? -29.772 9.684 57.331 1.00 22.02 300 ILE C N 1
ATOM 8054 C CA . ILE C 1 300 ? -29.506 11.095 57.096 1.00 21.43 300 ILE C CA 1
ATOM 8055 C C . ILE C 1 300 ? -29.591 11.823 58.429 1.00 21.18 300 ILE C C 1
ATOM 8056 O O . ILE C 1 300 ? -28.734 12.655 58.746 1.00 21.37 300 ILE C O 1
ATOM 8061 N N . CYS C 1 301 ? -30.653 11.531 59.182 1.00 22.37 301 CYS C N 1
ATOM 8062 C CA . CYS C 1 301 ? -30.731 11.940 60.578 1.00 23.64 301 CYS C CA 1
ATOM 8063 C C . CYS C 1 301 ? -30.069 10.813 61.371 1.00 25.28 301 CYS C C 1
ATOM 8064 O O . CYS C 1 301 ? -30.693 9.794 61.697 1.00 27.17 301 CYS C O 1
ATOM 8067 N N . ARG C 1 302 ? -28.773 11.004 61.607 1.00 26.20 302 ARG C N 1
ATOM 8068 C CA . ARG C 1 302 ? -27.907 9.957 62.133 1.00 27.61 302 ARG C CA 1
ATOM 8069 C C . ARG C 1 302 ? -28.082 9.782 63.638 1.00 29.48 302 ARG C C 1
ATOM 8070 O O . ARG C 1 302 ? -28.272 10.760 64.372 1.00 28.93 302 ARG C O 1
ATOM 8078 N N . ALA C 1 303 ? -28.018 8.534 64.082 1.00 32.42 303 ALA C N 1
ATOM 8079 C CA . ALA C 1 303 ? -28.074 8.226 65.499 1.00 34.23 303 ALA C CA 1
ATOM 8080 C C . ALA C 1 303 ? -26.813 7.512 65.974 1.00 36.56 303 ALA C C 1
ATOM 8081 O O . ALA C 1 303 ? -26.225 6.694 65.241 1.00 36.64 303 ALA C O 1
ATOM 8083 N N . TYR C 1 304 ? -26.408 7.815 67.206 1.00 38.19 304 TYR C N 1
ATOM 8084 C CA . TYR C 1 304 ? -25.383 7.019 67.886 1.00 41.19 304 TYR C CA 1
ATOM 8085 C C . TYR C 1 304 ? -25.950 5.662 68.292 1.00 43.70 304 TYR C C 1
ATOM 8086 O O . TYR C 1 304 ? -27.072 5.561 68.797 1.00 44.22 304 TYR C O 1
ATOM 8095 N N . GLU C 1 305 ? -25.159 4.621 68.057 1.00 45.85 305 GLU C N 1
ATOM 8096 C CA . GLU C 1 305 ? -25.467 3.273 68.514 1.00 49.08 305 GLU C CA 1
ATOM 8097 C C . GLU C 1 305 ? -24.153 2.546 68.737 1.00 50.68 305 GLU C C 1
ATOM 8098 O O . GLU C 1 305 ? -23.377 2.357 67.793 1.00 50.81 305 GLU C O 1
ATOM 8104 N N . GLU C 1 306 ? -23.895 2.168 69.988 1.00 52.51 306 GLU C N 1
ATOM 8105 C CA . GLU C 1 306 ? -22.663 1.472 70.355 1.00 54.50 306 GLU C CA 1
ATOM 8106 C C . GLU C 1 306 ? -22.488 0.209 69.512 1.00 55.54 306 GLU C C 1
ATOM 8107 O O . GLU C 1 306 ? -23.331 -0.690 69.553 1.00 56.99 306 GLU C O 1
ATOM 8113 N N . GLY C 1 307 ? -21.409 0.172 68.729 1.00 55.29 307 GLY C N 1
ATOM 8114 C CA . GLY C 1 307 ? -21.087 -0.980 67.879 1.00 56.18 307 GLY C CA 1
ATOM 8115 C C . GLY C 1 307 ? -21.467 -0.847 66.411 1.00 55.27 307 GLY C C 1
ATOM 8116 O O . GLY C 1 307 ? -21.032 -1.642 65.575 1.00 56.16 307 GLY C O 1
ATOM 8117 N N . LYS C 1 308 ? -22.281 0.158 66.094 1.00 53.15 308 LYS C N 1
ATOM 8118 C CA . LYS C 1 308 ? -22.742 0.379 64.728 1.00 51.84 308 LYS C CA 1
ATOM 8119 C C . LYS C 1 308 ? -22.302 1.752 64.252 1.00 49.54 308 LYS C C 1
ATOM 8120 O O . LYS C 1 308 ? -21.434 1.883 63.386 1.00 49.01 308 LYS C O 1
ATOM 8126 N N . SER C 1 309 ? -22.922 2.774 64.830 1.00 48.11 309 SER C N 1
ATOM 8127 C CA . SER C 1 309 ? -22.678 4.150 64.421 1.00 45.57 309 SER C CA 1
ATOM 8128 C C . SER C 1 309 ? -21.956 4.923 65.517 1.00 45.11 309 SER C C 1
ATOM 8129 O O . SER C 1 309 ? -22.398 4.953 66.673 1.00 45.70 309 SER C O 1
ATOM 8132 N N . ARG C 1 310 ? -20.851 5.554 65.129 1.00 43.88 310 ARG C N 1
ATOM 8133 C CA . ARG C 1 310 ? -19.934 6.202 66.069 1.00 43.19 310 ARG C CA 1
ATOM 8134 C C . ARG C 1 310 ? -20.329 7.644 66.403 1.00 40.79 310 ARG C C 1
ATOM 8135 O O . ARG C 1 310 ? -19.777 8.251 67.326 1.00 40.58 310 ARG C O 1
ATOM 8143 N N . GLY C 1 311 ? -21.289 8.183 65.654 1.00 38.23 311 GLY C N 1
ATOM 8144 C CA . GLY C 1 311 ? -21.720 9.563 65.838 1.00 35.03 311 GLY C CA 1
ATOM 8145 C C . GLY C 1 311 ? -23.198 9.746 65.568 1.00 33.49 311 GLY C C 1
ATOM 8146 O O . GLY C 1 311 ? -23.895 8.792 65.217 1.00 34.28 311 GLY C O 1
ATOM 8147 N N . ALA C 1 312 ? -23.671 10.981 65.746 1.00 31.16 312 ALA C N 1
ATOM 8148 C CA . ALA C 1 312 ? -25.075 11.332 65.500 1.00 29.17 312 ALA C CA 1
ATOM 8149 C C . ALA C 1 312 ? -25.129 12.646 64.768 1.00 26.53 312 ALA C C 1
ATOM 8150 O O . ALA C 1 312 ? -24.120 13.355 64.666 1.00 25.60 312 ALA C O 1
ATOM 8152 N N . THR C 1 313 ? -26.297 12.969 64.223 1.00 24.10 313 THR C N 1
ATOM 8153 C CA . THR C 1 313 ? -26.487 14.308 63.684 1.00 22.32 313 THR C CA 1
ATOM 8154 C C . THR C 1 313 ? -26.452 15.278 64.861 1.00 22.24 313 THR C C 1
ATOM 8155 O O . THR C 1 313 ? -27.221 15.125 65.796 1.00 23.21 313 THR C O 1
ATOM 8159 N N . LEU C 1 314 ? -25.570 16.274 64.796 1.00 22.14 314 LEU C N 1
ATOM 8160 C CA . LEU C 1 314 ? -25.358 17.175 65.931 1.00 22.88 314 LEU C CA 1
ATOM 8161 C C . LEU C 1 314 ? -26.048 18.511 65.706 1.00 21.87 314 LEU C C 1
ATOM 8162 O O . LEU C 1 314 ? -26.399 19.189 66.656 1.00 22.13 314 LEU C O 1
ATOM 8167 N N . PHE C 1 315 ? -26.214 18.888 64.448 1.00 21.97 315 PHE C N 1
ATOM 8168 C CA . PHE C 1 315 ? -27.079 20.011 64.116 1.00 21.43 315 PHE C CA 1
ATOM 8169 C C . PHE C 1 315 ? -27.481 19.991 62.654 1.00 21.04 315 PHE C C 1
ATOM 8170 O O . PHE C 1 315 ? -26.869 19.304 61.828 1.00 20.70 315 PHE C O 1
ATOM 8178 N N . ASN C 1 316 ? -28.533 20.751 62.365 1.00 19.00 316 ASN C N 1
ATOM 8179 C CA . ASN C 1 316 ? -29.053 20.896 61.034 1.00 18.52 316 ASN C CA 1
ATOM 8180 C C . ASN C 1 316 ? -29.128 22.379 60.794 1.00 18.42 316 ASN C C 1
ATOM 8181 O O . ASN C 1 316 ? -29.465 23.126 61.700 1.00 18.44 316 ASN C O 1
ATOM 8186 N N . ILE C 1 317 ? -28.789 22.795 59.585 1.00 17.59 317 ILE C N 1
ATOM 8187 C CA . ILE C 1 317 ? -28.979 24.191 59.196 1.00 16.91 317 ILE C CA 1
ATOM 8188 C C . ILE C 1 317 ? -29.694 24.233 57.850 1.00 17.67 317 ILE C C 1
ATOM 8189 O O . ILE C 1 317 ? -29.429 23.399 56.961 1.00 17.57 317 ILE C O 1
ATOM 8194 N N . ILE C 1 318 ? -30.585 25.213 57.686 1.00 16.80 318 ILE C N 1
ATOM 8195 C CA . ILE C 1 318 ? -31.312 25.396 56.434 1.00 17.42 318 ILE C CA 1
ATOM 8196 C C . ILE C 1 318 ? -31.189 26.871 56.073 1.00 16.96 318 ILE C C 1
ATOM 8197 O O . ILE C 1 318 ? -31.516 27.752 56.889 1.00 18.48 318 ILE C O 1
ATOM 8202 N N . TYR C 1 319 ? -30.715 27.119 54.860 1.00 16.60 319 TYR C N 1
ATOM 8203 C CA . TYR C 1 319 ? -30.603 28.484 54.302 1.00 15.45 319 TYR C CA 1
ATOM 8204 C C . TYR C 1 319 ? -31.788 28.754 53.399 1.00 16.08 319 TYR C C 1
ATOM 8205 O O . TYR C 1 319 ? -31.963 28.081 52.360 1.00 17.77 319 TYR C O 1
ATOM 8214 N N . ASP C 1 320 ? -32.584 29.764 53.773 1.00 16.59 320 ASP C N 1
ATOM 8215 C CA . ASP C 1 320 ? -33.705 30.214 52.941 1.00 17.11 320 ASP C CA 1
ATOM 8216 C C . ASP C 1 320 ? -33.149 31.353 52.094 1.00 17.71 320 ASP C C 1
ATOM 8217 O O . ASP C 1 320 ? -33.044 32.478 52.566 1.00 17.97 320 ASP C O 1
ATOM 8222 N N . HIS C 1 321 ? -32.740 31.044 50.867 1.00 17.94 321 HIS C N 1
ATOM 8223 C CA . HIS C 1 321 ? -32.019 32.036 50.074 1.00 18.68 321 HIS C CA 1
ATOM 8224 C C . HIS C 1 321 ? -32.880 33.220 49.707 1.00 19.52 321 HIS C C 1
ATOM 8225 O O . HIS C 1 321 ? -32.371 34.353 49.645 1.00 22.23 321 HIS C O 1
ATOM 8232 N N . ALA C 1 322 ? -34.173 32.995 49.489 1.00 18.43 322 ALA C N 1
ATOM 8233 C CA . ALA C 1 322 ? -35.071 34.118 49.155 1.00 18.44 322 ALA C CA 1
ATOM 8234 C C . ALA C 1 322 ? -35.138 35.131 50.275 1.00 18.96 322 ALA C C 1
ATOM 8235 O O . ALA C 1 322 ? -35.301 36.317 49.997 1.00 18.81 322 ALA C O 1
ATOM 8237 N N . ARG C 1 323 ? -35.025 34.687 51.523 1.00 17.67 323 ARG C N 1
ATOM 8238 C CA . ARG C 1 323 ? -35.241 35.577 52.665 1.00 18.75 323 ARG C CA 1
ATOM 8239 C C . ARG C 1 323 ? -33.975 35.971 53.406 1.00 18.53 323 ARG C C 1
ATOM 8240 O O . ARG C 1 323 ? -34.045 36.784 54.352 1.00 18.52 323 ARG C O 1
ATOM 8248 N N . ARG C 1 324 ? -32.834 35.420 52.988 1.00 17.67 324 ARG C N 1
ATOM 8249 C CA . ARG C 1 324 ? -31.567 35.611 53.700 1.00 18.09 324 ARG C CA 1
ATOM 8250 C C . ARG C 1 324 ? -31.729 35.291 55.215 1.00 17.85 324 ARG C C 1
ATOM 8251 O O . ARG C 1 324 ? -31.364 36.078 56.072 1.00 18.89 324 ARG C O 1
ATOM 8259 N N . GLU C 1 325 ? -32.267 34.101 55.511 1.00 18.17 325 GLU C N 1
ATOM 8260 C CA . GLU C 1 325 ? -32.429 33.625 56.892 1.00 19.34 325 GLU C CA 1
ATOM 8261 C C . GLU C 1 325 ? -31.938 32.187 56.952 1.00 19.05 325 GLU C C 1
ATOM 8262 O O . GLU C 1 325 ? -32.163 31.426 56.009 1.00 21.39 325 GLU C O 1
ATOM 8268 N N . ALA C 1 326 ? -31.313 31.824 58.066 1.00 17.47 326 ALA C N 1
ATOM 8269 C CA . ALA C 1 326 ? -30.812 30.455 58.275 1.00 17.70 326 ALA C CA 1
ATOM 8270 C C . ALA C 1 326 ? -31.477 29.929 59.528 1.00 18.57 326 ALA C C 1
ATOM 8271 O O . ALA C 1 326 ? -31.493 30.596 60.559 1.00 20.99 326 ALA C O 1
ATOM 8273 N N . THR C 1 327 ? -32.096 28.762 59.425 1.00 17.91 327 THR C N 1
ATOM 8274 C CA . THR C 1 327 ? -32.745 28.164 60.584 1.00 18.45 327 THR C CA 1
ATOM 8275 C C . THR C 1 327 ? -31.854 27.010 61.064 1.00 18.75 327 THR C C 1
ATOM 8276 O O . THR C 1 327 ? -31.442 26.171 60.269 1.00 18.35 327 THR C O 1
ATOM 8280 N N . VAL C 1 328 ? -31.512 27.039 62.343 1.00 17.94 328 VAL C N 1
ATOM 8281 C CA . VAL C 1 328 ? -30.618 26.053 62.936 1.00 18.46 328 VAL C CA 1
ATOM 8282 C C . VAL C 1 328 ? -31.396 25.231 63.938 1.00 18.82 328 VAL C C 1
ATOM 8283 O O . VAL C 1 328 ? -32.108 25.772 64.787 1.00 19.02 328 VAL C O 1
ATOM 8287 N N A ARG C 1 329 ? -31.254 23.911 63.826 0.50 18.78 329 ARG C N 1
ATOM 8288 N N B ARG C 1 329 ? -31.226 23.908 63.880 0.50 19.05 329 ARG C N 1
ATOM 8289 C CA A ARG C 1 329 ? -31.756 22.988 64.825 0.50 19.32 329 ARG C CA 1
ATOM 8290 C CA B ARG C 1 329 ? -31.823 23.000 64.859 0.50 19.87 329 ARG C CA 1
ATOM 8291 C C A ARG C 1 329 ? -30.535 22.319 65.445 0.50 19.40 329 ARG C C 1
ATOM 8292 C C B ARG C 1 329 ? -30.716 22.151 65.473 0.50 20.01 329 ARG C C 1
ATOM 8293 O O A ARG C 1 329 ? -29.642 21.837 64.734 0.50 17.78 329 ARG C O 1
ATOM 8294 O O B ARG C 1 329 ? -30.092 21.355 64.775 0.50 19.54 329 ARG C O 1
ATOM 8309 N N . LEU C 1 330 ? -30.476 22.337 66.770 1.00 19.68 330 LEU C N 1
ATOM 8310 C CA . LEU C 1 330 ? -29.392 21.661 67.484 1.00 20.53 330 LEU C CA 1
ATOM 8311 C C . LEU C 1 330 ? -29.865 20.270 67.810 1.00 21.62 330 LEU C C 1
ATOM 8312 O O . LEU C 1 330 ? -31.007 20.092 68.201 1.00 23.11 330 LEU C O 1
ATOM 8317 N N . GLY C 1 331 ? -28.965 19.305 67.663 1.00 22.54 331 GLY C N 1
ATOM 8318 C CA . GLY C 1 331 ? -29.288 17.920 67.903 1.00 22.44 331 GLY C CA 1
ATOM 8319 C C . GLY C 1 331 ? -29.848 17.261 66.655 1.00 22.45 331 GLY C C 1
ATOM 8320 O O . GLY C 1 331 ? -29.572 17.703 65.537 1.00 22.88 331 GLY C O 1
ATOM 8321 N N . ARG C 1 332 ? -30.619 16.192 66.862 1.00 23.90 332 ARG C N 1
ATOM 8322 C CA . ARG C 1 332 ? -31.254 15.484 65.752 1.00 24.03 332 ARG C CA 1
ATOM 8323 C C . ARG C 1 332 ? -32.545 16.165 65.310 1.00 24.35 332 ARG C C 1
ATOM 8324 O O . ARG C 1 332 ? -33.397 16.442 66.139 1.00 24.80 332 ARG C O 1
ATOM 8332 N N . PRO C 1 333 ? -32.706 16.414 63.994 1.00 23.66 333 PRO C N 1
ATOM 8333 C CA . PRO C 1 333 ? -33.934 17.046 63.477 1.00 24.28 333 PRO C CA 1
ATOM 8334 C C . PRO C 1 333 ? -35.254 16.356 63.815 1.00 25.05 333 PRO C C 1
ATOM 8335 O O . PRO C 1 333 ? -36.313 16.985 63.768 1.00 25.04 333 PRO C O 1
ATOM 8339 N N . THR C 1 334 ? -35.212 15.068 64.140 1.00 25.41 334 THR C N 1
ATOM 8340 C CA . THR C 1 334 ? -36.409 14.375 64.592 1.00 26.90 334 THR C CA 1
ATOM 8341 C C . THR C 1 334 ? -36.949 14.953 65.905 1.00 27.48 334 THR C C 1
ATOM 8342 O O . THR C 1 334 ? -38.159 14.914 66.165 1.00 28.29 334 THR C O 1
ATOM 8346 N N . ASN C 1 335 ? -36.050 15.484 66.734 1.00 27.31 335 ASN C N 1
ATOM 8347 C CA . ASN C 1 335 ? -36.420 15.996 68.048 1.00 28.30 335 ASN C CA 1
ATOM 8348 C C . ASN C 1 335 ? -35.340 16.967 68.510 1.00 26.71 335 ASN C C 1
ATOM 8349 O O . ASN C 1 335 ? -34.545 16.633 69.373 1.00 26.91 335 ASN C O 1
ATOM 8354 N N . PRO C 1 336 ? -35.289 18.172 67.902 1.00 25.90 336 PRO C N 1
ATOM 8355 C CA . PRO C 1 336 ? -34.196 19.100 68.213 1.00 24.67 336 PRO C CA 1
ATOM 8356 C C . PRO C 1 336 ? -34.105 19.508 69.687 1.00 24.35 336 PRO C C 1
ATOM 8357 O O . PRO C 1 336 ? -35.124 19.621 70.380 1.00 25.77 336 PRO C O 1
ATOM 8361 N N . ASP C 1 337 ? -32.877 19.743 70.149 1.00 23.81 337 ASP C N 1
ATOM 8362 C CA . ASP C 1 337 ? -32.626 20.205 71.505 1.00 24.76 337 ASP C CA 1
ATOM 8363 C C . ASP C 1 337 ? -33.153 21.644 71.652 1.00 24.50 337 ASP C C 1
ATOM 8364 O O . ASP C 1 337 ? -33.747 22.012 72.681 1.00 25.25 337 ASP C O 1
ATOM 8369 N N . GLU C 1 338 ? -32.950 22.418 70.600 1.00 23.84 338 GLU C N 1
ATOM 8370 C CA . GLU C 1 338 ? -33.455 23.789 70.470 1.00 23.73 338 GLU C CA 1
ATOM 8371 C C . GLU C 1 338 ? -33.395 24.212 69.014 1.00 22.95 338 GLU C C 1
ATOM 8372 O O . GLU C 1 338 ? -32.802 23.539 68.186 1.00 21.97 338 GLU C O 1
ATOM 8378 N N . MET C 1 339 ? -34.004 25.347 68.696 1.00 23.50 339 MET C N 1
ATOM 8379 C CA . MET C 1 339 ? -33.901 25.877 67.344 1.00 22.85 339 MET C CA 1
ATOM 8380 C C . MET C 1 339 ? -33.996 27.379 67.388 1.00 22.04 339 MET C C 1
ATOM 8381 O O . MET C 1 339 ? -34.517 27.945 68.353 1.00 23.28 339 MET C O 1
ATOM 8386 N N . PHE C 1 340 ? -33.445 27.996 66.360 1.00 20.85 340 PHE C N 1
ATOM 8387 C CA . PHE C 1 340 ? -33.415 29.447 66.269 1.00 20.65 340 PHE C CA 1
ATOM 8388 C C . PHE C 1 340 ? -33.174 29.860 64.830 1.00 20.33 340 PHE C C 1
ATOM 8389 O O . PHE C 1 340 ? -32.713 29.082 64.007 1.00 19.72 340 PHE C O 1
ATOM 8397 N N . VAL C 1 341 ? -33.476 31.123 64.546 1.00 20.25 341 VAL C N 1
ATOM 8398 C CA . VAL C 1 341 ? -33.291 31.655 63.210 1.00 20.80 341 VAL C CA 1
ATOM 8399 C C . VAL C 1 341 ? -32.223 32.744 63.250 1.00 20.56 341 VAL C C 1
ATOM 8400 O O . VAL C 1 341 ? -32.228 33.590 64.143 1.00 21.45 341 VAL C O 1
ATOM 8404 N N . MET C 1 342 ? -31.286 32.667 62.309 1.00 19.41 342 MET C N 1
ATOM 8405 C CA . MET C 1 342 ? -30.269 33.706 62.112 1.00 20.43 342 MET C CA 1
ATOM 8406 C C . MET C 1 342 ? -30.680 34.641 60.969 1.00 19.79 342 MET C C 1
ATOM 8407 O O . MET C 1 342 ? -31.045 34.188 59.895 1.00 20.24 342 MET C O 1
ATOM 8412 N N . ARG C 1 343 ? -30.609 35.958 61.194 1.00 19.85 343 ARG C N 1
ATOM 8413 C CA . ARG C 1 343 ? -30.889 36.910 60.126 1.00 21.19 343 ARG C CA 1
ATOM 8414 C C . ARG C 1 343 ? -30.072 38.179 60.420 1.00 20.97 343 ARG C C 1
ATOM 8415 O O . ARG C 1 343 ? -29.592 38.368 61.547 1.00 20.58 343 ARG C O 1
ATOM 8423 N N . PHE C 1 344 ? -29.954 39.044 59.418 1.00 20.69 344 PHE C N 1
ATOM 8424 C CA . PHE C 1 344 ? -29.113 40.235 59.538 1.00 20.04 344 PHE C CA 1
ATOM 8425 C C . PHE C 1 344 ? -29.897 41.486 59.841 1.00 20.26 344 PHE C C 1
ATOM 8426 O O . PHE C 1 344 ? -31.080 41.597 59.499 1.00 21.86 344 PHE C O 1
ATOM 8434 N N . ASP C 1 345 ? -29.236 42.424 60.519 1.00 20.16 345 ASP C N 1
ATOM 8435 C CA . ASP C 1 345 ? -29.859 43.707 60.839 1.00 21.53 345 ASP C CA 1
ATOM 8436 C C . ASP C 1 345 ? -29.082 44.902 60.298 1.00 21.94 345 ASP C C 1
ATOM 8437 O O . ASP C 1 345 ? -28.100 44.734 59.550 1.00 21.03 345 ASP C O 1
ATOM 8442 N N . GLU C 1 346 ? -29.527 46.100 60.681 1.00 23.75 346 GLU C N 1
ATOM 8443 C CA . GLU C 1 346 ? -28.945 47.324 60.109 1.00 25.75 346 GLU C CA 1
ATOM 8444 C C . GLU C 1 346 ? -27.493 47.497 60.487 1.00 25.13 346 GLU C C 1
ATOM 8445 O O . GLU C 1 346 ? -26.703 48.044 59.699 1.00 26.26 346 GLU C O 1
ATOM 8451 N N . GLU C 1 347 ? -27.135 47.087 61.702 1.00 24.15 347 GLU C N 1
ATOM 8452 C CA . GLU C 1 347 ? -25.740 47.192 62.124 1.00 24.14 347 GLU C CA 1
ATOM 8453 C C . GLU C 1 347 ? -24.849 46.179 61.402 1.00 22.77 347 GLU C C 1
ATOM 8454 O O . GLU C 1 347 ? -23.689 46.490 61.067 1.00 22.28 347 GLU C O 1
ATOM 8460 N N . ASP C 1 348 ? -25.393 44.993 61.126 1.00 21.23 348 ASP C N 1
ATOM 8461 C CA . ASP C 1 348 ? -24.688 44.018 60.292 1.00 20.42 348 ASP C CA 1
ATOM 8462 C C . ASP C 1 348 ? -24.425 44.602 58.909 1.00 20.64 348 ASP C C 1
ATOM 8463 O O . ASP C 1 348 ? -23.342 44.448 58.356 1.00 20.30 348 ASP C O 1
ATOM 8468 N N A GLU C 1 349 ? -25.410 45.295 58.352 0.50 21.68 349 GLU C N 1
ATOM 8469 N N B GLU C 1 349 ? -25.443 45.275 58.371 0.50 21.40 349 GLU C N 1
ATOM 8470 C CA A GLU C 1 349 ? -25.241 45.843 57.017 0.50 22.33 349 GLU C CA 1
ATOM 8471 C CA B GLU C 1 349 ? -25.379 45.907 57.058 0.50 21.78 349 GLU C CA 1
ATOM 8472 C C A GLU C 1 349 ? -24.304 47.050 57.010 0.50 22.90 349 GLU C C 1
ATOM 8473 C C B GLU C 1 349 ? -24.331 47.022 57.037 0.50 22.57 349 GLU C C 1
ATOM 8474 O O A GLU C 1 349 ? -23.485 47.191 56.095 0.50 22.88 349 GLU C O 1
ATOM 8475 O O B GLU C 1 349 ? -23.476 47.071 56.146 0.50 22.41 349 GLU C O 1
ATOM 8486 N N . ARG C 1 350 ? -24.403 47.898 58.037 1.00 23.39 350 ARG C N 1
ATOM 8487 C CA . ARG C 1 350 ? -23.523 49.052 58.139 1.00 24.44 350 ARG C CA 1
ATOM 8488 C C . ARG C 1 350 ? -22.057 48.652 58.172 1.00 24.07 350 ARG C C 1
ATOM 8489 O O . ARG C 1 350 ? -21.229 49.269 57.514 1.00 24.17 350 ARG C O 1
ATOM 8497 N N . SER C 1 351 ? -21.747 47.588 58.924 1.00 22.42 351 SER C N 1
ATOM 8498 C CA . SER C 1 351 ? -20.389 47.098 59.024 1.00 22.08 351 SER C CA 1
ATOM 8499 C C . SER C 1 351 ? -19.914 46.618 57.656 1.00 21.94 351 SER C C 1
ATOM 8500 O O . SER C 1 351 ? -18.809 46.931 57.259 1.00 22.72 351 SER C O 1
ATOM 8503 N N . ALA C 1 352 ? -20.751 45.839 56.958 1.00 21.95 352 ALA C N 1
ATOM 8504 C CA . ALA C 1 352 ? -20.395 45.296 55.634 1.00 22.89 352 ALA C CA 1
ATOM 8505 C C . ALA C 1 352 ? -20.112 46.410 54.611 1.00 25.24 352 ALA C C 1
ATOM 8506 O O . ALA C 1 352 ? -19.229 46.273 53.744 1.00 26.02 352 ALA C O 1
ATOM 8508 N N . LEU C 1 353 ? -20.840 47.514 54.742 1.00 26.73 353 LEU C N 1
ATOM 8509 C CA . LEU C 1 353 ? -20.721 48.647 53.821 1.00 30.28 353 LEU C CA 1
ATOM 8510 C C . LEU C 1 353 ? -19.626 49.631 54.205 1.00 32.11 353 LEU C C 1
ATOM 8511 O O . LEU C 1 353 ? -19.331 50.563 53.443 1.00 33.79 353 LEU C O 1
ATOM 8516 N N . ASN C 1 354 ? -19.036 49.434 55.385 1.00 33.56 354 ASN C N 1
ATOM 8517 C CA . ASN C 1 354 ? -18.093 50.381 55.975 1.00 36.04 354 ASN C CA 1
ATOM 8518 C C . ASN C 1 354 ? -18.715 51.787 56.020 1.00 38.23 354 ASN C C 1
ATOM 8519 O O . ASN C 1 354 ? -18.057 52.805 55.736 1.00 39.04 354 ASN C O 1
ATOM 8524 N N . ALA C 1 355 ? -20.001 51.816 56.366 1.00 39.65 355 ALA C N 1
ATOM 8525 C CA . ALA C 1 355 ? -20.771 53.044 56.401 1.00 42.33 355 ALA C CA 1
ATOM 8526 C C . ALA C 1 355 ? -20.620 53.705 57.766 1.00 43.99 355 ALA C C 1
ATOM 8527 O O . ALA C 1 355 ? -20.722 53.039 58.803 1.00 43.42 355 ALA C O 1
ATOM 8529 N N . ARG C 1 356 ? -20.342 55.008 57.744 1.00 46.48 356 ARG C N 1
ATOM 8530 C CA . ARG C 1 356 ? -20.216 55.819 58.954 1.00 48.49 356 ARG C CA 1
ATOM 8531 C C . ARG C 1 356 ? -21.597 56.286 59.423 1.00 49.38 356 ARG C C 1
ATOM 8532 O O . ARG C 1 356 ? -22.105 55.841 60.457 1.00 49.64 356 ARG C O 1
ATOM 8540 N N A MET D 1 1 ? 12.516 26.161 9.760 0.50 30.01 1 MET D N 1
ATOM 8541 N N B MET D 1 1 ? 12.039 26.249 9.982 0.50 28.34 1 MET D N 1
ATOM 8542 C CA A MET D 1 1 ? 12.697 25.607 11.131 0.50 29.53 1 MET D CA 1
ATOM 8543 C CA B MET D 1 1 ? 12.431 25.591 11.265 0.50 28.42 1 MET D CA 1
ATOM 8544 C C A MET D 1 1 ? 12.396 24.111 11.102 0.50 29.27 1 MET D C 1
ATOM 8545 C C B MET D 1 1 ? 12.393 24.077 11.071 0.50 28.68 1 MET D C 1
ATOM 8546 O O A MET D 1 1 ? 11.493 23.673 10.377 0.50 29.53 1 MET D O 1
ATOM 8547 O O B MET D 1 1 ? 11.680 23.590 10.184 0.50 29.12 1 MET D O 1
ATOM 8556 N N . LEU D 1 2 ? 13.160 23.337 11.872 1.00 28.57 2 LEU D N 1
ATOM 8557 C CA . LEU D 1 2 ? 12.998 21.883 11.913 1.00 28.25 2 LEU D CA 1
ATOM 8558 C C . LEU D 1 2 ? 11.591 21.572 12.411 1.00 26.76 2 LEU D C 1
ATOM 8559 O O . LEU D 1 2 ? 11.216 21.975 13.512 1.00 25.50 2 LEU D O 1
ATOM 8564 N N . HIS D 1 3 ? 10.826 20.879 11.568 1.00 26.10 3 HIS D N 1
ATOM 8565 C CA . HIS D 1 3 ? 9.441 20.570 11.866 1.00 25.32 3 HIS D CA 1
ATOM 8566 C C . HIS D 1 3 ? 9.278 19.060 11.944 1.00 25.43 3 HIS D C 1
ATOM 8567 O O . HIS D 1 3 ? 9.489 18.347 10.963 1.00 27.38 3 HIS D O 1
ATOM 8574 N N . ILE D 1 4 ? 8.930 18.580 13.132 1.00 24.93 4 ILE D N 1
ATOM 8575 C CA . ILE D 1 4 ? 8.765 17.137 13.371 1.00 25.18 4 ILE D CA 1
ATOM 8576 C C . ILE D 1 4 ? 7.298 16.765 13.619 1.00 25.12 4 ILE D C 1
ATOM 8577 O O . ILE D 1 4 ? 6.645 17.312 14.517 1.00 23.95 4 ILE D O 1
ATOM 8582 N N . LEU D 1 5 ? 6.792 15.834 12.808 1.00 25.57 5 LEU D N 1
ATOM 8583 C CA . LEU D 1 5 ? 5.426 15.331 12.929 1.00 25.93 5 LEU D CA 1
ATOM 8584 C C . LEU D 1 5 ? 5.417 14.072 13.784 1.00 26.54 5 LEU D C 1
ATOM 8585 O O . LEU D 1 5 ? 6.032 13.056 13.414 1.00 27.29 5 LEU D O 1
ATOM 8590 N N . CYS D 1 6 ? 4.718 14.147 14.915 1.00 26.71 6 CYS D N 1
ATOM 8591 C CA . CYS D 1 6 ? 4.638 13.025 15.861 1.00 27.02 6 CYS D CA 1
ATOM 8592 C C . CYS D 1 6 ? 3.204 12.507 15.963 1.00 27.75 6 CYS D C 1
ATOM 8593 O O . CYS D 1 6 ? 2.258 13.296 16.050 1.00 26.76 6 CYS D O 1
ATOM 8596 N N . GLN D 1 7 ? 3.041 11.183 15.951 1.00 27.92 7 GLN D N 1
ATOM 8597 C CA . GLN D 1 7 ? 1.711 10.576 16.077 1.00 29.91 7 GLN D CA 1
ATOM 8598 C C . GLN D 1 7 ? 1.799 9.185 16.690 1.00 30.61 7 GLN D C 1
ATOM 8599 O O . GLN D 1 7 ? 2.859 8.567 16.668 1.00 32.26 7 GLN D O 1
ATOM 8605 N N . GLY D 1 8 ? 0.690 8.718 17.253 1.00 30.51 8 GLY D N 1
ATOM 8606 C CA . GLY D 1 8 ? 0.620 7.385 17.837 1.00 31.62 8 GLY D CA 1
ATOM 8607 C C . GLY D 1 8 ? 0.446 7.446 19.337 1.00 30.90 8 GLY D C 1
ATOM 8608 O O . GLY D 1 8 ? -0.193 8.364 19.857 1.00 31.80 8 GLY D O 1
ATOM 8609 N N . THR D 1 9 ? 1.003 6.451 20.027 1.00 31.62 9 THR D N 1
ATOM 8610 C CA . THR D 1 9 ? 1.009 6.404 21.491 1.00 30.81 9 THR D CA 1
ATOM 8611 C C . THR D 1 9 ? 1.933 7.496 22.028 1.00 30.15 9 THR D C 1
ATOM 8612 O O . THR D 1 9 ? 2.786 7.986 21.294 1.00 29.32 9 THR D O 1
ATOM 8616 N N . PRO D 1 10 ? 1.764 7.878 23.307 1.00 30.02 10 PRO D N 1
ATOM 8617 C CA . PRO D 1 10 ? 2.691 8.834 23.921 1.00 28.97 10 PRO D CA 1
ATOM 8618 C C . PRO D 1 10 ? 4.173 8.450 23.728 1.00 28.48 10 PRO D C 1
ATOM 8619 O O . PRO D 1 10 ? 4.989 9.312 23.398 1.00 28.33 10 PRO D O 1
ATOM 8623 N N . PHE D 1 11 ? 4.521 7.177 23.909 1.00 29.40 11 PHE D N 1
ATOM 8624 C CA . PHE D 1 11 ? 5.898 6.755 23.684 1.00 28.96 11 PHE D CA 1
ATOM 8625 C C . PHE D 1 11 ? 6.370 6.969 22.241 1.00 29.01 11 PHE D C 1
ATOM 8626 O O . PHE D 1 11 ? 7.479 7.463 22.009 1.00 28.28 11 PHE D O 1
ATOM 8634 N N . GLU D 1 12 ? 5.535 6.570 21.280 1.00 28.73 12 GLU D N 1
ATOM 8635 C CA . GLU D 1 12 ? 5.830 6.741 19.860 1.00 28.86 12 GLU D CA 1
ATOM 8636 C C . GLU D 1 12 ? 6.022 8.221 19.497 1.00 27.15 12 GLU D C 1
ATOM 8637 O O . GLU D 1 12 ? 6.934 8.557 18.742 1.00 28.07 12 GLU D O 1
ATOM 8643 N N . ILE D 1 13 ? 5.156 9.082 20.032 1.00 26.38 13 ILE D N 1
ATOM 8644 C CA . ILE D 1 13 ? 5.255 10.549 19.885 1.00 25.07 13 ILE D CA 1
ATOM 8645 C C . ILE D 1 13 ? 6.609 11.051 20.421 1.00 24.81 13 ILE D C 1
ATOM 8646 O O . ILE D 1 13 ? 7.338 11.756 19.723 1.00 24.65 13 ILE D O 1
ATOM 8651 N N . GLY D 1 14 ? 6.942 10.653 21.644 1.00 24.81 14 GLY D N 1
ATOM 8652 C CA . GLY D 1 14 ? 8.239 10.972 22.232 1.00 24.92 14 GLY D CA 1
ATOM 8653 C C . GLY D 1 14 ? 9.416 10.437 21.429 1.00 26.12 14 GLY D C 1
ATOM 8654 O O . GLY D 1 14 ? 10.401 11.154 21.208 1.00 26.52 14 GLY D O 1
ATOM 8655 N N . TYR D 1 15 ? 9.321 9.184 20.981 1.00 26.98 15 TYR D N 1
ATOM 8656 C CA . TYR D 1 15 ? 10.422 8.566 20.230 1.00 28.41 15 TYR D CA 1
ATOM 8657 C C . TYR D 1 15 ? 10.761 9.324 18.951 1.00 28.11 15 TYR D C 1
ATOM 8658 O O . TYR D 1 15 ? 11.935 9.475 18.620 1.00 28.29 15 TYR D O 1
ATOM 8667 N N . GLU D 1 16 ? 9.730 9.795 18.246 1.00 27.70 16 GLU D N 1
ATOM 8668 C CA . GLU D 1 16 ? 9.905 10.562 17.012 1.00 28.40 16 GLU D CA 1
ATOM 8669 C C . GLU D 1 16 ? 10.612 11.890 17.266 1.00 26.95 16 GLU D C 1
ATOM 8670 O O . GLU D 1 16 ? 11.570 12.226 16.565 1.00 27.23 16 GLU D O 1
ATOM 8676 N N . HIS D 1 17 ? 10.134 12.623 18.268 1.00 25.57 17 HIS D N 1
ATOM 8677 C CA . HIS D 1 17 ? 10.740 13.874 18.738 1.00 24.95 17 HIS D CA 1
ATOM 8678 C C . HIS D 1 17 ? 12.226 13.623 19.096 1.00 25.33 17 HIS D C 1
ATOM 8679 O O . HIS D 1 17 ? 13.135 14.306 18.590 1.00 25.55 17 HIS D O 1
ATOM 8686 N N . GLY D 1 18 ? 12.472 12.635 19.949 1.00 26.05 18 GLY D N 1
ATOM 8687 C CA . GLY D 1 18 ? 13.834 12.374 20.430 1.00 26.17 18 GLY D CA 1
ATOM 8688 C C . GLY D 1 18 ? 14.779 11.980 19.314 1.00 27.74 18 GLY D C 1
ATOM 8689 O O . GLY D 1 18 ? 15.909 12.462 19.241 1.00 27.85 18 GLY D O 1
ATOM 8690 N N . SER D 1 19 ? 14.310 11.115 18.424 1.00 28.25 19 SER D N 1
ATOM 8691 C CA . SER D 1 19 ? 15.164 10.608 17.345 1.00 29.87 19 SER D CA 1
ATOM 8692 C C . SER D 1 19 ? 15.431 11.646 16.256 1.00 29.58 19 SER D C 1
ATOM 8693 O O . SER D 1 19 ? 16.570 11.800 15.825 1.00 29.78 19 SER D O 1
ATOM 8696 N N . ALA D 1 20 ? 14.395 12.381 15.838 1.00 28.61 20 ALA D N 1
ATOM 8697 C CA . ALA D 1 20 ? 14.558 13.415 14.815 1.00 28.78 20 ALA D CA 1
ATOM 8698 C C . ALA D 1 20 ? 15.345 14.651 15.269 1.00 28.04 20 ALA D C 1
ATOM 8699 O O . ALA D 1 20 ? 15.944 15.335 14.440 1.00 28.75 20 ALA D O 1
ATOM 8701 N N . ALA D 1 21 ? 15.330 14.938 16.571 1.00 27.05 21 ALA D N 1
ATOM 8702 C CA . ALA D 1 21 ? 16.021 16.092 17.159 1.00 26.23 21 ALA D CA 1
ATOM 8703 C C . ALA D 1 21 ? 17.198 15.694 18.069 1.00 26.64 21 ALA D C 1
ATOM 8704 O O . ALA D 1 21 ? 17.611 16.481 18.937 1.00 26.30 21 ALA D O 1
ATOM 8706 N N . LYS D 1 22 ? 17.742 14.495 17.850 1.00 28.37 22 LYS D N 1
ATOM 8707 C CA . LYS D 1 22 ? 18.736 13.912 18.750 1.00 29.63 22 LYS D CA 1
ATOM 8708 C C . LYS D 1 22 ? 19.893 14.842 19.097 1.00 29.86 22 LYS D C 1
ATOM 8709 O O . LYS D 1 22 ? 20.185 15.050 20.270 1.00 30.27 22 LYS D O 1
ATOM 8715 N N . ALA D 1 23 ? 20.536 15.411 18.080 1.00 30.22 23 ALA D N 1
ATOM 8716 C CA . ALA D 1 23 ? 21.713 16.240 18.297 1.00 31.01 23 ALA D CA 1
ATOM 8717 C C . ALA D 1 23 ? 21.304 17.557 18.949 1.00 29.94 23 ALA D C 1
ATOM 8718 O O . ALA D 1 23 ? 22.060 18.127 19.739 1.00 30.65 23 ALA D O 1
ATOM 8720 N N . VAL D 1 24 ? 20.106 18.036 18.623 1.00 28.40 24 VAL D N 1
ATOM 8721 C CA . VAL D 1 24 ? 19.605 19.264 19.227 1.00 27.70 24 VAL D CA 1
ATOM 8722 C C . VAL D 1 24 ? 19.296 19.050 20.715 1.00 27.47 24 VAL D C 1
ATOM 8723 O O . VAL D 1 24 ? 19.532 19.940 21.535 1.00 27.75 24 VAL D O 1
ATOM 8727 N N . ILE D 1 25 ? 18.791 17.863 21.059 1.00 27.10 25 ILE D N 1
ATOM 8728 C CA . ILE D 1 25 ? 18.439 17.535 22.456 1.00 26.73 25 ILE D CA 1
ATOM 8729 C C . ILE D 1 25 ? 19.700 17.484 23.344 1.00 27.98 25 ILE D C 1
ATOM 8730 O O . ILE D 1 25 ? 19.662 17.947 24.498 1.00 27.26 25 ILE D O 1
ATOM 8735 N N . ALA D 1 26 ? 20.813 16.988 22.790 1.00 29.08 26 ALA D N 1
ATOM 8736 C CA . ALA D 1 26 ? 22.109 17.032 23.481 1.00 29.86 26 ALA D CA 1
ATOM 8737 C C . ALA D 1 26 ? 22.486 18.477 23.839 1.00 29.62 26 ALA D C 1
ATOM 8738 O O . ALA D 1 26 ? 22.972 18.745 24.947 1.00 30.15 26 ALA D O 1
ATOM 8740 N N . ARG D 1 27 ? 22.228 19.404 22.916 1.00 29.40 27 ARG D N 1
ATOM 8741 C CA . ARG D 1 27 ? 22.538 20.824 23.120 1.00 29.08 27 ARG D CA 1
ATOM 8742 C C . ARG D 1 27 ? 21.623 21.448 24.178 1.00 28.24 27 ARG D C 1
ATOM 8743 O O . ARG D 1 27 ? 22.088 22.224 25.019 1.00 28.92 27 ARG D O 1
ATOM 8751 N N . SER D 1 28 ? 20.338 21.081 24.137 1.00 26.82 28 SER D N 1
ATOM 8752 C CA . SER D 1 28 ? 19.352 21.477 25.149 1.00 26.20 28 SER D CA 1
ATOM 8753 C C . SER D 1 28 ? 19.774 21.071 26.557 1.00 26.83 28 SER D C 1
ATOM 8754 O O . SER D 1 28 ? 19.726 21.874 27.491 1.00 26.38 28 SER D O 1
ATOM 8757 N N . ILE D 1 29 ? 20.193 19.815 26.696 1.00 27.32 29 ILE D N 1
ATOM 8758 C CA . ILE D 1 29 ? 20.590 19.281 27.993 1.00 27.91 29 ILE D CA 1
ATOM 8759 C C . ILE D 1 29 ? 21.826 19.988 28.538 1.00 29.58 29 ILE D C 1
ATOM 8760 O O . ILE D 1 29 ? 21.852 20.378 29.709 1.00 29.55 29 ILE D O 1
ATOM 8765 N N . ASP D 1 30 ? 22.824 20.186 27.682 1.00 30.43 30 ASP D N 1
ATOM 8766 C CA . ASP D 1 30 ? 24.056 20.863 28.092 1.00 32.21 30 ASP D CA 1
ATOM 8767 C C . ASP D 1 30 ? 23.816 22.326 28.472 1.00 31.29 30 ASP D C 1
ATOM 8768 O O . ASP D 1 30 ? 24.448 22.840 29.400 1.00 31.67 30 ASP D O 1
ATOM 8773 N N . PHE D 1 31 ? 22.911 22.986 27.754 1.00 29.40 31 PHE D N 1
ATOM 8774 C CA . PHE D 1 31 ? 22.536 24.340 28.127 1.00 29.09 31 PHE D CA 1
ATOM 8775 C C . PHE D 1 31 ? 21.808 24.353 29.469 1.00 28.20 31 PHE D C 1
ATOM 8776 O O . PHE D 1 31 ? 22.116 25.175 30.338 1.00 28.73 31 PHE D O 1
ATOM 8784 N N . ALA D 1 32 ? 20.845 23.442 29.630 1.00 27.59 32 ALA D N 1
ATOM 8785 C CA . ALA D 1 32 ? 20.012 23.404 30.835 1.00 26.68 32 ALA D CA 1
ATOM 8786 C C . ALA D 1 32 ? 20.843 23.111 32.077 1.00 27.19 32 ALA D C 1
ATOM 8787 O O . ALA D 1 32 ? 20.668 23.761 33.102 1.00 26.65 32 ALA D O 1
ATOM 8789 N N . VAL D 1 33 ? 21.756 22.145 31.985 1.00 28.04 33 VAL D N 1
ATOM 8790 C CA . VAL D 1 33 ? 22.618 21.843 33.124 1.00 29.80 33 VAL D CA 1
ATOM 8791 C C . VAL D 1 33 ? 23.447 23.073 33.537 1.00 31.13 33 VAL D C 1
ATOM 8792 O O . VAL D 1 33 ? 23.525 23.398 34.733 1.00 31.42 33 VAL D O 1
ATOM 8796 N N A ASP D 1 34 ? 24.036 23.753 32.554 0.50 31.76 34 ASP D N 1
ATOM 8797 N N B ASP D 1 34 ? 24.037 23.761 32.558 0.50 31.77 34 ASP D N 1
ATOM 8798 C CA A ASP D 1 34 ? 24.852 24.947 32.810 0.50 32.92 34 ASP D CA 1
ATOM 8799 C CA B ASP D 1 34 ? 24.855 24.957 32.827 0.50 32.94 34 ASP D CA 1
ATOM 8800 C C A ASP D 1 34 ? 24.019 26.069 33.436 0.50 32.19 34 ASP D C 1
ATOM 8801 C C B ASP D 1 34 ? 24.019 26.081 33.438 0.50 32.20 34 ASP D C 1
ATOM 8802 O O A ASP D 1 34 ? 24.483 26.756 34.352 0.50 32.98 34 ASP D O 1
ATOM 8803 O O B ASP D 1 34 ? 24.479 26.781 34.347 0.50 32.98 34 ASP D O 1
ATOM 8812 N N . LEU D 1 35 ? 22.797 26.245 32.936 1.00 31.11 35 LEU D N 1
ATOM 8813 C CA . LEU D 1 35 ? 21.875 27.279 33.442 1.00 30.66 35 LEU D CA 1
ATOM 8814 C C . LEU D 1 35 ? 21.473 27.019 34.900 1.00 30.77 35 LEU D C 1
ATOM 8815 O O . LEU D 1 35 ? 21.542 27.921 35.748 1.00 31.12 35 LEU D O 1
ATOM 8820 N N . ILE D 1 36 ? 21.093 25.773 35.182 1.00 29.99 36 ILE D N 1
ATOM 8821 C CA . ILE D 1 36 ? 20.638 25.360 36.518 1.00 29.62 36 ILE D CA 1
ATOM 8822 C C . ILE D 1 36 ? 21.747 25.520 37.553 1.00 31.38 36 ILE D C 1
ATOM 8823 O O . ILE D 1 36 ? 21.520 26.063 38.640 1.00 31.55 36 ILE D O 1
ATOM 8828 N N . ARG D 1 37 ? 22.951 25.092 37.194 1.00 32.10 37 ARG D N 1
ATOM 8829 C CA . ARG D 1 37 ? 24.103 25.221 38.081 1.00 34.43 37 ARG D CA 1
ATOM 8830 C C . ARG D 1 37 ? 24.405 26.690 38.383 1.00 35.95 37 ARG D C 1
ATOM 8831 O O . ARG D 1 37 ? 24.679 27.046 39.529 1.00 36.51 37 ARG D O 1
ATOM 8839 N N . GLY D 1 38 ? 24.301 27.541 37.364 1.00 36.83 38 GLY D N 1
ATOM 8840 C CA . GLY D 1 38 ? 24.588 28.974 37.523 1.00 38.43 38 GLY D CA 1
ATOM 8841 C C . GLY D 1 38 ? 23.529 29.766 38.271 1.00 38.72 38 GLY D C 1
ATOM 8842 O O . GLY D 1 38 ? 23.862 30.698 39.017 1.00 40.26 38 GLY D O 1
ATOM 8843 N N . LYS D 1 39 ? 22.260 29.410 38.070 1.00 38.40 39 LYS D N 1
ATOM 8844 C CA . LYS D 1 39 ? 21.129 30.144 38.659 1.00 38.33 39 LYS D CA 1
ATOM 8845 C C . LYS D 1 39 ? 20.755 29.714 40.083 1.00 38.85 39 LYS D C 1
ATOM 8846 O O . LYS D 1 39 ? 20.078 30.466 40.794 1.00 38.84 39 LYS D O 1
ATOM 8852 N N . THR D 1 40 ? 21.184 28.519 40.500 1.00 38.84 40 THR D N 1
ATOM 8853 C CA . THR D 1 40 ? 20.780 27.983 41.811 1.00 38.86 40 THR D CA 1
ATOM 8854 C C . THR D 1 40 ? 21.906 27.944 42.831 1.00 40.54 40 THR D C 1
ATOM 8855 O O . THR D 1 40 ? 21.668 28.056 44.042 1.00 40.90 40 THR D O 1
ATOM 8859 N N . LYS D 1 41 ? 23.130 27.752 42.346 1.00 41.37 41 LYS D N 1
ATOM 8860 C CA . LYS D 1 41 ? 24.271 27.484 43.207 1.00 43.32 41 LYS D CA 1
ATOM 8861 C C . LYS D 1 41 ? 23.914 26.576 44.418 1.00 43.28 41 LYS D C 1
ATOM 8862 O O . LYS D 1 41 ? 24.410 26.777 45.524 1.00 44.69 41 LYS D O 1
ATOM 8868 N N . LYS D 1 42 ? 23.030 25.600 44.185 1.00 41.68 42 LYS D N 1
ATOM 8869 C CA . LYS D 1 42 ? 22.754 24.509 45.127 1.00 40.70 42 LYS D CA 1
ATOM 8870 C C . LYS D 1 42 ? 23.806 23.437 44.860 1.00 40.76 42 LYS D C 1
ATOM 8871 O O . LYS D 1 42 ? 24.352 23.399 43.761 1.00 40.92 42 LYS D O 1
ATOM 8877 N N . THR D 1 43 ? 24.073 22.565 45.833 1.00 40.64 43 THR D N 1
ATOM 8878 C CA . THR D 1 43 ? 24.982 21.424 45.621 1.00 40.75 43 THR D CA 1
ATOM 8879 C C . THR D 1 43 ? 24.403 20.423 44.609 1.00 39.47 43 THR D C 1
ATOM 8880 O O . THR D 1 43 ? 23.204 20.408 44.357 1.00 37.70 43 THR D O 1
ATOM 8884 N N . ASP D 1 44 ? 25.251 19.560 44.058 1.00 39.98 44 ASP D N 1
ATOM 8885 C CA . ASP D 1 44 ? 24.759 18.560 43.110 1.00 39.06 44 ASP D CA 1
ATOM 8886 C C . ASP D 1 44 ? 23.784 17.556 43.731 1.00 38.84 44 ASP D C 1
ATOM 8887 O O . ASP D 1 44 ? 22.824 17.131 43.079 1.00 37.54 44 ASP D O 1
ATOM 8892 N N . GLU D 1 45 ? 24.027 17.175 44.981 1.00 39.53 45 GLU D N 1
ATOM 8893 C CA . GLU D 1 45 ? 23.147 16.215 45.651 1.00 39.58 45 GLU D CA 1
ATOM 8894 C C . GLU D 1 45 ? 21.786 16.819 45.950 1.00 38.15 45 GLU D C 1
ATOM 8895 O O . GLU D 1 45 ? 20.769 16.137 45.843 1.00 37.43 45 GLU D O 1
ATOM 8901 N N . GLU D 1 46 ? 21.768 18.108 46.298 1.00 36.59 46 GLU D N 1
ATOM 8902 C CA . GLU D 1 46 ? 20.514 18.833 46.463 1.00 35.56 46 GLU D CA 1
ATOM 8903 C C . GLU D 1 46 ? 19.765 18.843 45.136 1.00 33.01 46 GLU D C 1
ATOM 8904 O O . GLU D 1 46 ? 18.546 18.635 45.104 1.00 32.76 46 GLU D O 1
ATOM 8910 N N . LEU D 1 47 ? 20.502 19.073 44.048 1.00 31.88 47 LEU D N 1
ATOM 8911 C CA . LEU D 1 47 ? 19.909 19.142 42.709 1.00 30.89 47 LEU D CA 1
ATOM 8912 C C . LEU D 1 47 ? 19.395 17.784 42.262 1.00 30.43 47 LEU D C 1
ATOM 8913 O O . LEU D 1 47 ? 18.282 17.695 41.739 1.00 28.53 47 LEU D O 1
ATOM 8918 N N . LYS D 1 48 ? 20.211 16.750 42.471 1.00 32.23 48 LYS D N 1
ATOM 8919 C CA . LYS D 1 48 ? 19.842 15.360 42.141 1.00 32.96 48 LYS D CA 1
ATOM 8920 C C . LYS D 1 48 ? 18.634 14.894 42.936 1.00 33.18 48 LYS D C 1
ATOM 8921 O O . LYS D 1 48 ? 17.762 14.198 42.404 1.00 32.43 48 LYS D O 1
ATOM 8927 N N . GLN D 1 49 ? 18.589 15.259 44.219 1.00 33.37 49 GLN D N 1
ATOM 8928 C CA . GLN D 1 49 ? 17.429 14.941 45.049 1.00 33.85 49 GLN D CA 1
ATOM 8929 C C . GLN D 1 49 ? 16.128 15.526 44.509 1.00 31.57 49 GLN D C 1
ATOM 8930 O O . GLN D 1 49 ? 15.118 14.821 44.445 1.00 30.23 49 GLN D O 1
ATOM 8936 N N . VAL D 1 50 ? 16.139 16.803 44.106 1.00 30.32 50 VAL D N 1
ATOM 8937 C CA . VAL D 1 50 ? 14.967 17.407 43.529 1.00 28.42 50 VAL D CA 1
ATOM 8938 C C . VAL D 1 50 ? 14.611 16.682 42.220 1.00 27.56 50 VAL D C 1
ATOM 8939 O O . VAL D 1 50 ? 13.440 16.374 41.976 1.00 26.90 50 VAL D O 1
ATOM 8943 N N . LEU D 1 51 ? 15.629 16.357 41.424 1.00 27.29 51 LEU D N 1
ATOM 8944 C CA . LEU D 1 51 ? 15.383 15.719 40.126 1.00 26.88 51 LEU D CA 1
ATOM 8945 C C . LEU D 1 51 ? 14.754 14.330 40.322 1.00 27.57 51 LEU D C 1
ATOM 8946 O O . LEU D 1 51 ? 13.838 13.936 39.576 1.00 27.04 51 LEU D O 1
ATOM 8951 N N . SER D 1 52 ? 15.236 13.633 41.346 1.00 28.23 52 SER D N 1
ATOM 8952 C CA . SER D 1 52 ? 14.720 12.316 41.710 1.00 29.26 52 SER D CA 1
ATOM 8953 C C . SER D 1 52 ? 13.261 12.413 42.110 1.00 29.26 52 SER D C 1
ATOM 8954 O O . SER D 1 52 ? 12.430 11.621 41.638 1.00 28.49 52 SER D O 1
ATOM 8957 N N . GLN D 1 53 ? 12.937 13.402 42.957 1.00 28.89 53 GLN D N 1
ATOM 8958 C CA . GLN D 1 53 ? 11.561 13.565 43.384 1.00 29.36 53 GLN D CA 1
ATOM 8959 C C . GLN D 1 53 ? 10.661 13.958 42.205 1.00 27.44 53 GLN D C 1
ATOM 8960 O O . GLN D 1 53 ? 9.562 13.438 42.073 1.00 27.52 53 GLN D O 1
ATOM 8966 N N . LEU D 1 54 ? 11.119 14.884 41.355 1.00 26.22 54 LEU D N 1
ATOM 8967 C CA . LEU D 1 54 ? 10.318 15.306 40.195 1.00 24.95 54 LEU D CA 1
ATOM 8968 C C . LEU D 1 54 ? 9.979 14.158 39.247 1.00 24.81 54 LEU D C 1
ATOM 8969 O O . LEU D 1 54 ? 8.836 14.031 38.795 1.00 24.47 54 LEU D O 1
ATOM 8974 N N . GLY D 1 55 ? 10.975 13.320 38.970 1.00 25.93 55 GLY D N 1
ATOM 8975 C CA . GLY D 1 55 ? 10.773 12.102 38.167 1.00 26.78 55 GLY D CA 1
ATOM 8976 C C . GLY D 1 55 ? 9.707 11.163 38.714 1.00 26.83 55 GLY D C 1
ATOM 8977 O O . GLY D 1 55 ? 8.848 10.696 37.958 1.00 26.92 55 GLY D O 1
ATOM 8978 N N . ARG D 1 56 ? 9.751 10.899 40.024 1.00 26.86 56 ARG D N 1
ATOM 8979 C CA . ARG D 1 56 ? 8.751 10.044 40.681 1.00 27.09 56 ARG D CA 1
ATOM 8980 C C . ARG D 1 56 ? 7.362 10.640 40.582 1.00 26.85 56 ARG D C 1
ATOM 8981 O O . ARG D 1 56 ? 6.397 9.932 40.314 1.00 27.34 56 ARG D O 1
ATOM 8989 N N . VAL D 1 57 ? 7.271 11.951 40.822 1.00 25.29 57 VAL D N 1
ATOM 8990 C CA . VAL D 1 57 ? 5.993 12.645 40.824 1.00 24.70 57 VAL D CA 1
ATOM 8991 C C . VAL D 1 57 ? 5.385 12.617 39.426 1.00 24.16 57 VAL D C 1
ATOM 8992 O O . VAL D 1 57 ? 4.198 12.349 39.270 1.00 24.89 57 VAL D O 1
ATOM 8996 N N . ILE D 1 58 ? 6.188 12.923 38.410 1.00 24.20 58 ILE D N 1
ATOM 8997 C CA . ILE D 1 58 ? 5.662 12.994 37.043 1.00 23.89 58 ILE D CA 1
ATOM 8998 C C . ILE D 1 58 ? 5.153 11.617 36.590 1.00 24.58 58 ILE D C 1
ATOM 8999 O O . ILE D 1 58 ? 4.069 11.512 36.011 1.00 24.59 58 ILE D O 1
ATOM 9004 N N . GLU D 1 59 ? 5.928 10.583 36.878 1.00 25.99 59 GLU D N 1
ATOM 9005 C CA . GLU D 1 59 ? 5.531 9.205 36.567 1.00 26.97 59 GLU D CA 1
ATOM 9006 C C . GLU D 1 59 ? 4.209 8.789 37.226 1.00 27.02 59 GLU D C 1
ATOM 9007 O O . GLU D 1 59 ? 3.350 8.185 36.558 1.00 27.81 59 GLU D O 1
ATOM 9013 N N . GLU D 1 60 ? 4.031 9.125 38.507 1.00 27.01 60 GLU D N 1
ATOM 9014 C CA . GLU D 1 60 ? 2.784 8.797 39.215 1.00 28.07 60 GLU D CA 1
ATOM 9015 C C . GLU D 1 60 ? 1.576 9.648 38.798 1.00 27.06 60 GLU D C 1
ATOM 9016 O O . GLU D 1 60 ? 0.464 9.136 38.652 1.00 27.97 60 GLU D O 1
ATOM 9022 N N . ARG D 1 61 ? 1.794 10.943 38.587 1.00 25.60 61 ARG D N 1
ATOM 9023 C CA . ARG D 1 61 ? 0.686 11.870 38.375 1.00 25.71 61 ARG D CA 1
ATOM 9024 C C . ARG D 1 61 ? 0.255 12.007 36.912 1.00 25.70 61 ARG D C 1
ATOM 9025 O O . ARG D 1 61 ? -0.942 12.135 36.632 1.00 26.28 61 ARG D O 1
ATOM 9033 N N . TRP D 1 62 ? 1.223 11.968 35.993 1.00 25.93 62 TRP D N 1
ATOM 9034 C CA . TRP D 1 62 ? 0.977 12.207 34.548 1.00 25.21 62 TRP D CA 1
ATOM 9035 C C . TRP D 1 62 ? 1.653 11.103 33.744 1.00 25.81 62 TRP D C 1
ATOM 9036 O O . TRP D 1 62 ? 2.588 11.355 32.977 1.00 24.54 62 TRP D O 1
ATOM 9047 N N . PRO D 1 63 ? 1.182 9.856 33.924 1.00 27.48 63 PRO D N 1
ATOM 9048 C CA . PRO D 1 63 ? 1.860 8.761 33.238 1.00 27.87 63 PRO D CA 1
ATOM 9049 C C . PRO D 1 63 ? 1.974 8.917 31.707 1.00 27.42 63 PRO D C 1
ATOM 9050 O O . PRO D 1 63 ? 2.977 8.496 31.129 1.00 28.15 63 PRO D O 1
ATOM 9054 N N . LYS D 1 64 ? 0.978 9.513 31.054 1.00 26.75 64 LYS D N 1
ATOM 9055 C CA . LYS D 1 64 ? 1.047 9.669 29.590 1.00 26.74 64 LYS D CA 1
ATOM 9056 C C . LYS D 1 64 ? 2.153 10.661 29.200 1.00 25.56 64 LYS D C 1
ATOM 9057 O O . LYS D 1 64 ? 2.879 10.465 28.208 1.00 25.09 64 LYS D O 1
ATOM 9063 N N . TYR D 1 65 ? 2.301 11.715 29.995 1.00 24.84 65 TYR D N 1
ATOM 9064 C CA . TYR D 1 65 ? 3.416 12.637 29.773 1.00 24.34 65 TYR D CA 1
ATOM 9065 C C . TYR D 1 65 ? 4.750 11.968 30.102 1.00 24.85 65 TYR D C 1
ATOM 9066 O O . TYR D 1 65 ? 5.726 12.166 29.393 1.00 24.55 65 TYR D O 1
ATOM 9075 N N . TYR D 1 66 ? 4.787 11.171 31.168 1.00 25.93 66 TYR D N 1
ATOM 9076 C CA . TYR D 1 66 ? 6.005 10.435 31.506 1.00 26.55 66 TYR D CA 1
ATOM 9077 C C . TYR D 1 66 ? 6.426 9.480 30.388 1.00 27.42 66 TYR D C 1
ATOM 9078 O O . TYR D 1 66 ? 7.615 9.356 30.084 1.00 27.64 66 TYR D O 1
ATOM 9087 N N . GLU D 1 67 ? 5.450 8.823 29.766 1.00 27.39 67 GLU D N 1
ATOM 9088 C CA . GLU D 1 67 ? 5.771 7.889 28.689 1.00 28.41 67 GLU D CA 1
ATOM 9089 C C . GLU D 1 67 ? 6.325 8.616 27.471 1.00 26.76 67 GLU D C 1
ATOM 9090 O O . GLU D 1 67 ? 7.237 8.124 26.803 1.00 27.08 67 GLU D O 1
ATOM 9096 N N . GLU D 1 68 ? 5.777 9.792 27.178 1.00 25.03 68 GLU D N 1
ATOM 9097 C CA . GLU D 1 68 ? 6.320 10.593 26.100 1.00 24.40 68 GLU D CA 1
ATOM 9098 C C . GLU D 1 68 ? 7.760 10.979 26.425 1.00 24.01 68 GLU D C 1
ATOM 9099 O O . GLU D 1 68 ? 8.627 10.891 25.553 1.00 24.81 68 GLU D O 1
ATOM 9105 N N . ILE D 1 69 ? 8.003 11.407 27.674 1.00 23.10 69 ILE D N 1
ATOM 9106 C CA . ILE D 1 69 ? 9.352 11.702 28.168 1.00 22.93 69 ILE D CA 1
ATOM 9107 C C . ILE D 1 69 ? 10.300 10.501 28.006 1.00 24.42 69 ILE D C 1
ATOM 9108 O O . ILE D 1 69 ? 11.420 10.661 27.531 1.00 24.13 69 ILE D O 1
ATOM 9113 N N . ARG D 1 70 ? 9.825 9.309 28.363 1.00 25.43 70 ARG D N 1
ATOM 9114 C CA . ARG D 1 70 ? 10.584 8.074 28.159 1.00 27.54 70 ARG D CA 1
ATOM 9115 C C . ARG D 1 70 ? 10.910 7.824 26.688 1.00 27.61 70 ARG D C 1
ATOM 9116 O O . ARG D 1 70 ? 11.999 7.348 26.353 1.00 28.59 70 ARG D O 1
ATOM 9124 N N . GLY D 1 71 ? 9.932 8.097 25.819 1.00 27.29 71 GLY D N 1
ATOM 9125 C CA . GLY D 1 71 ? 10.133 8.019 24.377 1.00 27.20 71 GLY D CA 1
ATOM 9126 C C . GLY D 1 71 ? 11.199 8.967 23.865 1.00 26.71 71 GLY D C 1
ATOM 9127 O O . GLY D 1 71 ? 12.022 8.576 23.055 1.00 28.27 71 GLY D O 1
ATOM 9128 N N . ILE D 1 72 ? 11.169 10.225 24.318 1.00 25.89 72 ILE D N 1
ATOM 9129 C CA . ILE D 1 72 ? 12.182 11.208 23.927 1.00 24.76 72 ILE D CA 1
ATOM 9130 C C . ILE D 1 72 ? 13.578 10.745 24.349 1.00 25.70 72 ILE D C 1
ATOM 9131 O O . ILE D 1 72 ? 14.541 10.816 23.563 1.00 25.63 72 ILE D O 1
ATOM 9136 N N . ALA D 1 73 ? 13.680 10.255 25.583 1.00 25.64 73 ALA D N 1
ATOM 9137 C CA . ALA D 1 73 ? 14.942 9.735 26.094 1.00 26.87 73 ALA D CA 1
ATOM 9138 C C . ALA D 1 73 ? 15.480 8.584 25.224 1.00 28.51 73 ALA D C 1
ATOM 9139 O O . ALA D 1 73 ? 16.652 8.603 24.836 1.00 29.09 73 ALA D O 1
ATOM 9141 N N . LYS D 1 74 ? 14.620 7.611 24.910 1.00 28.80 74 LYS D N 1
ATOM 9142 C CA . LYS D 1 74 ? 14.997 6.474 24.053 1.00 30.57 74 LYS D CA 1
ATOM 9143 C C . LYS D 1 74 ? 15.469 6.949 22.677 1.00 30.36 74 LYS D C 1
ATOM 9144 O O . LYS D 1 74 ? 16.540 6.552 22.203 1.00 31.38 74 LYS D O 1
ATOM 9150 N N . GLY D 1 75 ? 14.673 7.814 22.056 1.00 29.01 75 GLY D N 1
ATOM 9151 C CA . GLY D 1 75 ? 14.971 8.342 20.724 1.00 28.93 75 GLY D CA 1
ATOM 9152 C C . GLY D 1 75 ? 16.239 9.163 20.658 1.00 28.70 75 GLY D C 1
ATOM 9153 O O . GLY D 1 75 ? 17.005 9.062 19.684 1.00 30.09 75 GLY D O 1
ATOM 9154 N N . ALA D 1 76 ? 16.466 9.957 21.708 1.00 28.36 76 ALA D N 1
ATOM 9155 C CA . ALA D 1 76 ? 17.616 10.850 21.771 1.00 28.66 76 ALA D CA 1
ATOM 9156 C C . ALA D 1 76 ? 18.826 10.163 22.398 1.00 30.05 76 ALA D C 1
ATOM 9157 O O . ALA D 1 76 ? 19.889 10.762 22.490 1.00 30.36 76 ALA D O 1
ATOM 9159 N N . GLU D 1 77 ? 18.648 8.916 22.829 1.00 30.88 77 GLU D N 1
ATOM 9160 C CA . GLU D 1 77 ? 19.713 8.151 23.483 1.00 32.29 77 GLU D CA 1
ATOM 9161 C C . GLU D 1 77 ? 20.268 8.855 24.726 1.00 31.66 77 GLU D C 1
ATOM 9162 O O . GLU D 1 77 ? 21.487 8.914 24.943 1.00 32.16 77 GLU D O 1
ATOM 9168 N N . ARG D 1 78 ? 19.353 9.376 25.536 1.00 30.41 78 ARG D N 1
ATOM 9169 C CA . ARG D 1 78 ? 19.690 10.030 26.792 1.00 30.53 78 ARG D CA 1
ATOM 9170 C C . ARG D 1 78 ? 19.022 9.303 27.949 1.00 30.41 78 ARG D C 1
ATOM 9171 O O . ARG D 1 78 ? 18.167 8.430 27.739 1.00 30.87 78 ARG D O 1
ATOM 9179 N N . ASP D 1 79 ? 19.434 9.640 29.170 1.00 30.37 79 ASP D N 1
ATOM 9180 C CA . ASP D 1 79 ? 18.783 9.135 30.371 1.00 30.48 79 ASP D CA 1
ATOM 9181 C C . ASP D 1 79 ? 17.437 9.815 30.511 1.00 28.56 79 ASP D C 1
ATOM 9182 O O . ASP D 1 79 ? 17.308 11.007 30.219 1.00 26.62 79 ASP D O 1
ATOM 9187 N N . VAL D 1 80 ? 16.438 9.064 30.970 1.00 28.37 80 VAL D N 1
ATOM 9188 C CA . VAL D 1 80 ? 15.124 9.631 31.256 1.00 26.31 80 VAL D CA 1
ATOM 9189 C C . VAL D 1 80 ? 15.254 10.844 32.176 1.00 25.78 80 VAL D C 1
ATOM 9190 O O . VAL D 1 80 ? 14.615 11.864 31.936 1.00 25.40 80 VAL D O 1
ATOM 9194 N N . SER D 1 81 ? 16.096 10.743 33.205 1.00 25.61 81 SER D N 1
ATOM 9195 C CA . SER D 1 81 ? 1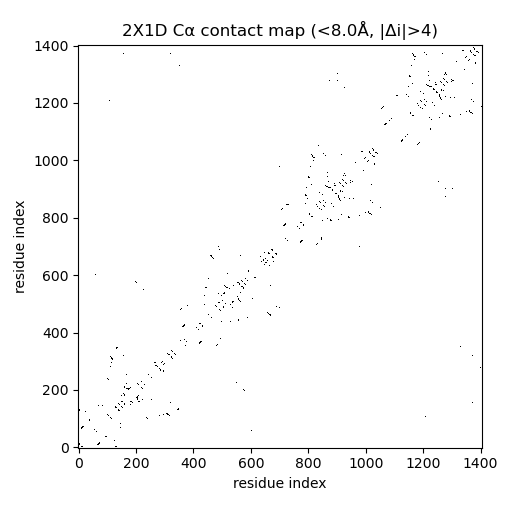6.257 11.861 34.151 1.00 25.61 81 SER D CA 1
ATOM 9196 C C . SER D 1 81 ? 16.682 13.159 33.469 1.00 24.77 81 SER D C 1
ATOM 9197 O O . SER D 1 81 ? 16.292 14.235 33.909 1.00 24.46 81 SER D O 1
ATOM 9200 N N . GLU D 1 82 ? 17.485 13.058 32.406 1.00 25.19 82 GLU D N 1
ATOM 9201 C CA . GLU D 1 82 ? 17.897 14.233 31.635 1.00 24.49 82 GLU D CA 1
ATOM 9202 C C . GLU D 1 82 ? 16.706 14.893 30.948 1.00 23.44 82 GLU D C 1
ATOM 9203 O O . GLU D 1 82 ? 16.596 16.126 30.920 1.00 22.92 82 GLU D O 1
ATOM 9209 N N . ILE D 1 83 ? 15.790 14.082 30.416 1.00 22.83 83 ILE D N 1
ATOM 9210 C CA . ILE D 1 83 ? 14.590 14.636 29.784 1.00 22.99 83 ILE D CA 1
ATOM 9211 C C . ILE D 1 83 ? 13.607 15.184 30.826 1.00 22.34 83 ILE D C 1
ATOM 9212 O O . ILE D 1 83 ? 12.978 16.223 30.607 1.00 22.35 83 ILE D O 1
ATOM 9217 N N . VAL D 1 84 ? 13.511 14.517 31.977 1.00 23.59 84 VAL D N 1
ATOM 9218 C CA . VAL D 1 84 ? 12.752 15.109 33.098 1.00 22.99 84 VAL D CA 1
ATOM 9219 C C . VAL D 1 84 ? 13.322 16.480 33.444 1.00 22.92 84 VAL D C 1
ATOM 9220 O O . VAL D 1 84 ? 12.567 17.434 33.641 1.00 22.20 84 VAL D O 1
ATOM 9224 N N A MET D 1 85 ? 14.643 16.570 33.520 0.50 23.43 85 MET D N 1
ATOM 9225 N N B MET D 1 85 ? 14.652 16.567 33.513 0.50 23.85 85 MET D N 1
ATOM 9226 C CA A MET D 1 85 ? 15.294 17.828 33.846 0.50 23.48 85 MET D CA 1
ATOM 9227 C CA B MET D 1 85 ? 15.358 17.817 33.823 0.50 24.31 85 MET D CA 1
ATOM 9228 C C A MET D 1 85 ? 14.903 18.922 32.851 0.50 23.48 85 MET D C 1
ATOM 9229 C C B MET D 1 85 ? 14.990 18.934 32.847 0.50 24.00 85 MET D C 1
ATOM 9230 O O A MET D 1 85 ? 14.531 20.021 33.254 0.50 22.85 85 MET D O 1
ATOM 9231 O O B MET D 1 85 ? 14.724 20.061 33.260 0.50 23.45 85 MET D O 1
ATOM 9240 N N . LEU D 1 86 ? 14.954 18.612 31.557 1.00 23.91 86 LEU D N 1
ATOM 9241 C CA . LEU D 1 86 ? 14.599 19.606 30.530 1.00 23.81 86 LEU D CA 1
ATOM 9242 C C . LEU D 1 86 ? 13.186 20.126 30.734 1.00 23.22 86 LEU D C 1
ATOM 9243 O O . LEU D 1 86 ? 12.909 21.332 30.602 1.00 23.54 86 LEU D O 1
ATOM 9248 N N . ASN D 1 87 ? 12.286 19.203 31.047 1.00 23.35 87 ASN D N 1
ATOM 9249 C CA . ASN D 1 87 ? 10.869 19.511 31.209 1.00 22.98 87 ASN D CA 1
ATOM 9250 C C . ASN D 1 87 ? 10.513 20.161 32.545 1.00 23.05 87 ASN D C 1
ATOM 9251 O O . ASN D 1 87 ? 9.370 20.584 32.752 1.00 23.04 87 ASN D O 1
ATOM 9256 N N . THR D 1 88 ? 11.504 20.256 33.425 1.00 23.55 88 THR D N 1
ATOM 9257 C CA . THR D 1 88 ? 11.328 20.900 34.722 1.00 23.97 88 THR D CA 1
ATOM 9258 C C . THR D 1 88 ? 12.358 21.998 34.926 1.00 24.35 88 THR D C 1
ATOM 9259 O O . THR D 1 88 ? 12.666 22.350 36.046 1.00 24.36 88 THR D O 1
ATOM 9263 N N . ARG D 1 89 ? 12.889 22.549 33.835 1.00 25.00 89 ARG D N 1
ATOM 9264 C CA . ARG D 1 89 ? 13.987 23.506 33.929 1.00 26.34 89 ARG D CA 1
ATOM 9265 C C . ARG D 1 89 ? 13.550 24.722 34.749 1.00 26.00 89 ARG D C 1
ATOM 9266 O O . ARG D 1 89 ? 14.335 25.259 35.518 1.00 26.64 89 ARG D O 1
ATOM 9274 N N . THR D 1 90 ? 12.290 25.114 34.578 1.00 26.32 90 THR D N 1
ATOM 9275 C CA . THR D 1 90 ? 11.694 26.238 35.318 1.00 26.38 90 THR D CA 1
ATOM 9276 C C . THR D 1 90 ? 11.743 25.975 36.813 1.00 26.29 90 THR D C 1
ATOM 9277 O O . THR D 1 90 ? 12.107 26.840 37.613 1.00 26.82 90 THR D O 1
ATOM 9281 N N . GLU D 1 91 ? 11.367 24.760 37.182 1.00 25.63 91 GLU D N 1
ATOM 9282 C CA . GLU D 1 91 ? 11.286 24.366 38.572 1.00 25.85 91 GLU D CA 1
ATOM 9283 C C . GLU D 1 91 ? 12.658 24.500 39.232 1.00 26.67 91 GLU D C 1
ATOM 9284 O O . GLU D 1 91 ? 12.753 24.975 40.367 1.00 27.08 91 GLU D O 1
ATOM 9290 N N . PHE D 1 92 ? 13.716 24.126 38.509 1.00 27.13 92 PHE D N 1
ATOM 9291 C CA . PHE D 1 92 ? 15.084 24.315 38.997 1.00 28.59 92 PHE D CA 1
ATOM 9292 C C . PHE D 1 92 ? 15.503 25.782 38.954 1.00 29.88 92 PHE D C 1
ATOM 9293 O O . PHE D 1 92 ? 15.885 26.353 39.974 1.00 31.27 92 PHE D O 1
ATOM 9301 N N . ALA D 1 93 ? 15.410 26.398 37.779 1.00 31.16 93 ALA D N 1
ATOM 9302 C CA . ALA D 1 93 ? 15.958 27.753 37.600 1.00 32.78 93 ALA D CA 1
ATOM 9303 C C . ALA D 1 93 ? 15.201 28.859 38.343 1.00 33.37 93 ALA D C 1
ATOM 9304 O O . ALA D 1 93 ? 15.802 29.851 38.747 1.00 34.58 93 ALA D O 1
ATOM 9306 N N . TYR D 1 94 ? 13.891 28.696 38.516 1.00 33.79 94 TYR D N 1
ATOM 9307 C CA . TYR D 1 94 ? 13.086 29.704 39.215 1.00 34.04 94 TYR D CA 1
ATOM 9308 C C . TYR D 1 94 ? 12.676 29.232 40.611 1.00 34.30 94 TYR D C 1
ATOM 9309 O O . TYR D 1 94 ? 12.630 30.028 41.556 1.00 34.89 94 TYR D O 1
ATOM 9318 N N . GLY D 1 95 ? 12.409 27.933 40.745 1.00 33.59 95 GLY D N 1
ATOM 9319 C CA . GLY D 1 95 ? 12.007 27.353 42.017 1.00 33.57 95 GLY D CA 1
ATOM 9320 C C . GLY D 1 95 ? 13.130 27.306 43.029 1.00 34.48 95 GLY D C 1
ATOM 9321 O O . GLY D 1 95 ? 12.901 27.502 44.223 1.00 34.75 95 GLY D O 1
ATOM 9322 N N . LEU D 1 96 ? 14.342 27.034 42.548 1.00 35.00 96 LEU D N 1
ATOM 9323 C CA . LEU D 1 96 ? 15.541 27.021 43.386 1.00 36.69 96 LEU D CA 1
ATOM 9324 C C . LEU D 1 96 ? 16.462 28.226 43.128 1.00 38.05 96 LEU D C 1
ATOM 9325 O O . LEU D 1 96 ? 17.653 28.171 43.443 1.00 39.04 96 LEU D O 1
ATOM 9330 N N . LYS D 1 97 ? 15.918 29.300 42.556 1.00 38.82 97 LYS D N 1
ATOM 9331 C CA . LYS D 1 97 ? 16.730 30.466 42.177 1.00 40.48 97 LYS D CA 1
ATOM 9332 C C . LYS D 1 97 ? 17.482 31.069 43.362 1.00 41.74 97 LYS D C 1
ATOM 9333 O O . LYS D 1 97 ? 16.893 31.284 44.424 1.00 42.42 97 LYS D O 1
ATOM 9339 N N . ALA D 1 98 ? 18.777 31.334 43.169 1.00 42.71 98 ALA D N 1
ATOM 9340 C CA . ALA D 1 98 ? 19.620 31.971 44.189 1.00 44.03 98 ALA D CA 1
ATOM 9341 C C . ALA D 1 98 ? 19.540 33.498 44.107 1.00 44.29 98 ALA D C 1
ATOM 9342 O O . ALA D 1 98 ? 19.365 34.064 43.019 1.00 43.60 98 ALA D O 1
ATOM 9352 N N . THR D 1 104 ? 7.223 39.387 26.197 1.00 20.00 104 THR D N 1
ATOM 9353 C CA . THR D 1 104 ? 6.086 40.314 26.187 1.00 18.87 104 THR D CA 1
ATOM 9354 C C . THR D 1 104 ? 4.952 39.639 25.424 1.00 19.23 104 THR D C 1
ATOM 9355 O O . THR D 1 104 ? 5.162 39.134 24.335 1.00 18.73 104 THR D O 1
ATOM 9359 N N . THR D 1 105 ? 3.758 39.657 26.010 1.00 18.89 105 THR D N 1
ATOM 9360 C CA . THR D 1 105 ? 2.609 38.936 25.475 1.00 19.31 105 THR D CA 1
ATOM 9361 C C . THR D 1 105 ? 1.390 39.847 25.469 1.00 19.14 105 THR D C 1
ATOM 9362 O O . THR D 1 105 ? 1.211 40.650 26.387 1.00 18.69 105 THR D O 1
ATOM 9366 N N . ALA D 1 106 ? 0.536 39.700 24.460 1.00 18.78 106 ALA D N 1
ATOM 9367 C CA . ALA D 1 106 ? -0.687 40.472 24.394 1.00 19.61 106 ALA D CA 1
ATOM 9368 C C . ALA D 1 106 ? -1.822 39.729 23.729 1.00 19.61 106 ALA D C 1
ATOM 9369 O O . ALA D 1 106 ? -1.613 38.936 22.814 1.00 19.97 106 ALA D O 1
ATOM 9371 N N . TYR D 1 107 ? -3.012 39.975 24.259 1.00 19.78 107 TYR D N 1
ATOM 9372 C CA . TYR D 1 107 ? -4.272 39.558 23.654 1.00 20.37 107 TYR D CA 1
ATOM 9373 C C . TYR D 1 107 ? -5.143 40.791 23.457 1.00 22.23 107 TYR D C 1
ATOM 9374 O O . TYR D 1 107 ? -5.281 41.626 24.369 1.00 22.49 107 TYR D O 1
ATOM 9383 N N . CYS D 1 108 ? -5.720 40.892 22.265 1.00 22.89 108 CYS D N 1
ATOM 9384 C CA . CYS D 1 108 ? -6.651 41.953 21.940 1.00 25.85 108 CYS D CA 1
ATOM 9385 C C . CYS D 1 108 ? -7.919 41.411 21.311 1.00 26.62 108 CYS D C 1
ATOM 9386 O O . CYS D 1 108 ? -7.877 40.843 20.216 1.00 27.45 108 CYS D O 1
ATOM 9389 N N A GLN D 1 109 ? -9.047 41.613 21.981 0.50 27.72 109 GLN D N 1
ATOM 9390 N N B GLN D 1 109 ? -9.031 41.609 22.007 0.50 27.91 109 GLN D N 1
ATOM 9391 C CA A GLN D 1 109 ? -10.344 41.253 21.412 0.50 29.05 109 GLN D CA 1
ATOM 9392 C CA B GLN D 1 109 ? -10.356 41.385 21.452 0.50 29.49 109 GLN D CA 1
ATOM 9393 C C A GLN D 1 109 ? -10.834 42.315 20.421 0.50 30.61 109 GLN D C 1
ATOM 9394 C C B GLN D 1 109 ? -10.566 42.391 20.321 0.50 30.57 109 GLN D C 1
ATOM 9395 O O A GLN D 1 109 ? -11.052 43.466 20.800 0.50 31.78 109 GLN D O 1
ATOM 9396 O O B GLN D 1 109 ? -10.296 43.591 20.488 0.50 30.97 109 GLN D O 1
ATOM 9407 N N . LEU D 1 110 ? -11.010 41.906 19.161 1.00 31.18 110 LEU D N 1
ATOM 9408 C CA . LEU D 1 110 ? -11.306 42.798 18.019 1.00 32.76 110 LEU D CA 1
ATOM 9409 C C . LEU D 1 110 ? -12.540 42.329 17.235 1.00 34.34 110 LEU D C 1
ATOM 9410 O O . LEU D 1 110 ? -12.755 41.117 17.096 1.00 34.10 110 LEU D O 1
ATOM 9415 N N . PRO D 1 111 ? -13.338 43.283 16.708 1.00 36.49 111 PRO D N 1
ATOM 9416 C CA . PRO D 1 111 ? -14.632 42.942 16.096 1.00 37.83 111 PRO D CA 1
ATOM 9417 C C . PRO D 1 111 ? -14.482 41.895 14.995 1.00 38.22 111 PRO D C 1
ATOM 9418 O O . PRO D 1 111 ? -15.305 40.967 14.896 1.00 39.14 111 PRO D O 1
ATOM 9422 N N . ASN D 1 112 ? -13.401 42.006 14.228 1.00 37.37 112 ASN D N 1
ATOM 9423 C CA . ASN D 1 112 ? -13.186 41.137 13.086 1.00 36.79 112 ASN D CA 1
ATOM 9424 C C . ASN D 1 112 ? -12.156 40.027 13.323 1.00 34.92 112 ASN D C 1
ATOM 9425 O O . ASN D 1 112 ? -11.708 39.343 12.391 1.00 35.43 112 ASN D O 1
ATOM 9430 N N . GLY D 1 113 ? -11.819 39.832 14.597 1.00 32.86 113 GLY D N 1
ATOM 9431 C CA . GLY D 1 113 ? -11.085 38.653 15.032 1.00 30.11 113 GLY D CA 1
ATOM 9432 C C . GLY D 1 113 ? -9.995 39.035 16.004 1.00 28.34 113 GLY D C 1
ATOM 9433 O O . GLY D 1 113 ? -9.176 39.920 15.703 1.00 27.83 113 GLY D O 1
ATOM 9434 N N . ALA D 1 114 ? -10.001 38.387 17.169 1.00 26.68 114 ALA D N 1
ATOM 9435 C CA . ALA D 1 114 ? -8.989 38.662 18.201 1.00 25.56 114 ALA D CA 1
ATOM 9436 C C . ALA D 1 114 ? -7.599 38.355 17.674 1.00 24.97 114 ALA D C 1
ATOM 9437 O O . ALA D 1 114 ? -7.420 37.476 16.829 1.00 24.45 114 ALA D O 1
ATOM 9439 N N . LEU D 1 115 ? -6.600 39.072 18.195 1.00 24.07 115 LEU D N 1
ATOM 9440 C CA . LEU D 1 115 ? -5.220 38.780 17.873 1.00 23.17 115 LEU D CA 1
ATOM 9441 C C . LEU D 1 115 ? -4.483 38.565 19.175 1.00 21.25 115 LEU D C 1
ATOM 9442 O O . LEU D 1 115 ? -4.794 39.186 20.188 1.00 21.64 115 LEU D O 1
ATOM 9447 N N . GLN D 1 116 ? -3.531 37.653 19.142 1.00 20.92 116 GLN D N 1
ATOM 9448 C CA . GLN D 1 116 ? -2.787 37.276 20.342 1.00 19.67 116 GLN D CA 1
ATOM 9449 C C . GLN D 1 116 ? -1.384 36.954 19.895 1.00 19.66 116 GLN D C 1
ATOM 9450 O O . GLN D 1 116 ? -1.188 36.378 18.812 1.00 19.81 116 GLN D O 1
ATOM 9456 N N . GLY D 1 117 ? -0.387 37.337 20.682 1.00 18.92 117 GLY D N 1
ATOM 9457 C CA . GLY D 1 117 ? 0.964 36.986 20.292 1.00 19.17 117 GLY D CA 1
ATOM 9458 C C . GLY D 1 117 ? 1.951 37.252 21.402 1.00 18.56 117 GLY D C 1
ATOM 9459 O O . GLY D 1 117 ? 1.577 37.756 22.473 1.00 19.07 117 GLY D O 1
ATOM 9460 N N . GLN D 1 118 ? 3.209 36.895 21.141 1.00 17.95 118 GLN D N 1
ATOM 9461 C CA . GLN D 1 118 ? 4.287 37.242 22.055 1.00 18.01 118 GLN D CA 1
ATOM 9462 C C . GLN D 1 118 ? 5.612 37.273 21.376 1.00 18.46 118 GLN D C 1
ATOM 9463 O O . GLN D 1 118 ? 5.802 36.647 20.331 1.00 17.93 118 GLN D O 1
ATOM 9469 N N . ASN D 1 119 ? 6.537 37.987 22.015 1.00 18.13 119 ASN D N 1
ATOM 9470 C CA . ASN D 1 119 ? 7.960 37.753 21.828 1.00 19.15 119 ASN D CA 1
ATOM 9471 C C . ASN D 1 119 ? 8.456 36.835 22.934 1.00 19.64 119 ASN D C 1
ATOM 9472 O O . ASN D 1 119 ? 8.101 36.996 24.105 1.00 19.53 119 ASN D O 1
ATOM 9477 N N . TRP D 1 120 ? 9.280 35.877 22.548 1.00 20.95 120 TRP D N 1
ATOM 9478 C CA . TRP D 1 120 ? 10.000 35.032 23.499 1.00 22.56 120 TRP D CA 1
ATOM 9479 C C . TRP D 1 120 ? 11.449 35.552 23.561 1.00 22.36 120 TRP D C 1
ATOM 9480 O O . TRP D 1 120 ? 12.148 35.604 22.542 1.00 23.40 120 TRP D O 1
ATOM 9491 N N . ASP D 1 121 ? 11.871 35.990 24.745 1.00 22.14 121 ASP D N 1
ATOM 9492 C CA . ASP D 1 121 ? 13.207 36.546 24.964 1.00 23.86 121 ASP D CA 1
ATOM 9493 C C . ASP D 1 121 ? 13.977 35.603 25.870 1.00 24.58 121 ASP D C 1
ATOM 9494 O O . ASP D 1 121 ? 13.509 35.261 26.963 1.00 26.13 121 ASP D O 1
ATOM 9499 N N . PHE D 1 122 ? 15.168 35.206 25.437 1.00 24.98 122 PHE D N 1
ATOM 9500 C CA . PHE D 1 122 ? 15.970 34.301 26.249 1.00 24.99 122 PHE D CA 1
ATOM 9501 C C . PHE D 1 122 ? 17.411 34.315 25.771 1.00 26.14 122 PHE D C 1
ATOM 9502 O O . PHE D 1 122 ? 17.786 35.110 24.912 1.00 25.78 122 PHE D O 1
ATOM 9510 N N . PHE D 1 123 ? 18.225 33.450 26.366 1.00 26.58 123 PHE D N 1
ATOM 9511 C CA . PHE D 1 123 ? 19.636 33.378 26.029 1.00 27.87 123 PHE D CA 1
ATOM 9512 C C . PHE D 1 123 ? 19.832 32.976 24.574 1.00 28.14 123 PHE D C 1
ATOM 9513 O O . PHE D 1 123 ? 19.242 32.003 24.115 1.00 27.02 123 PHE D O 1
ATOM 9521 N N . SER D 1 124 ? 20.659 33.732 23.858 1.00 29.48 124 SER D N 1
ATOM 9522 C CA . SER D 1 124 ? 20.833 33.518 22.427 1.00 30.70 124 SER D CA 1
ATOM 9523 C C . SER D 1 124 ? 21.313 32.111 22.096 1.00 31.03 124 SER D C 1
ATOM 9524 O O . SER D 1 124 ? 21.004 31.590 21.020 1.00 30.37 124 SER D O 1
ATOM 9527 N N . ALA D 1 125 ? 22.049 31.493 23.023 1.00 31.19 125 ALA D N 1
ATOM 9528 C CA . ALA D 1 125 ? 22.554 30.124 22.809 1.00 31.74 125 ALA D CA 1
ATOM 9529 C C . ALA D 1 125 ? 21.437 29.097 22.587 1.00 30.89 125 ALA D C 1
ATOM 9530 O O . ALA D 1 125 ? 21.692 28.034 22.019 1.00 31.65 125 ALA D O 1
ATOM 9532 N N . THR D 1 126 ? 20.212 29.410 23.016 1.00 29.38 126 THR D N 1
ATOM 9533 C CA . THR D 1 126 ? 19.078 28.486 22.846 1.00 27.90 126 THR D CA 1
ATOM 9534 C C . THR D 1 126 ? 18.364 28.597 21.487 1.00 27.65 126 THR D C 1
ATOM 9535 O O . THR D 1 126 ? 17.571 27.717 21.119 1.00 26.76 126 THR D O 1
ATOM 9539 N N . LYS D 1 127 ? 18.634 29.677 20.755 1.00 27.61 127 LYS D N 1
ATOM 9540 C CA . LYS D 1 127 ? 17.922 29.935 19.498 1.00 27.51 127 LYS D CA 1
ATOM 9541 C C . LYS D 1 127 ? 18.163 28.808 18.491 1.00 27.41 127 LYS D C 1
ATOM 9542 O O . LYS D 1 127 ? 17.234 28.412 17.775 1.00 27.19 127 LYS D O 1
ATOM 9548 N N . GLU D 1 128 ? 19.390 28.280 18.468 1.00 28.04 128 GLU D N 1
ATOM 9549 C CA . GLU D 1 128 ? 19.753 27.190 17.551 1.00 28.66 128 GLU D CA 1
ATOM 9550 C C . GLU D 1 128 ? 19.064 25.870 17.912 1.00 28.08 128 GLU D C 1
ATOM 9551 O O . GLU D 1 128 ? 19.082 24.939 17.117 1.00 28.31 128 GLU D O 1
ATOM 9557 N N . ASN D 1 129 ? 18.460 25.805 19.101 1.00 26.89 129 ASN D N 1
ATOM 9558 C CA . ASN D 1 129 ? 17.784 24.592 19.580 1.00 26.43 129 ASN D CA 1
ATOM 9559 C C . ASN D 1 129 ? 16.260 24.625 19.448 1.00 25.53 129 ASN D C 1
ATOM 9560 O O . ASN D 1 129 ? 15.578 23.677 19.838 1.00 24.77 129 ASN D O 1
ATOM 9565 N N . LEU D 1 130 ? 15.727 25.721 18.917 1.00 25.03 130 LEU D N 1
ATOM 9566 C CA . LEU D 1 130 ? 14.296 25.793 18.667 1.00 24.26 130 LEU D CA 1
ATOM 9567 C C . LEU D 1 130 ? 13.891 24.875 17.531 1.00 24.28 130 LEU D C 1
ATOM 9568 O O . LEU D 1 130 ? 14.561 24.816 16.491 1.00 25.02 130 LEU D O 1
ATOM 9573 N N . ILE D 1 131 ? 12.821 24.129 17.773 1.00 23.36 131 ILE D N 1
ATOM 9574 C CA . ILE D 1 131 ? 12.198 23.257 16.771 1.00 23.13 131 ILE D CA 1
ATOM 9575 C C . ILE D 1 131 ? 10.702 23.453 16.855 1.00 22.48 131 ILE D C 1
ATOM 9576 O O . ILE D 1 131 ? 10.212 24.103 17.786 1.00 22.50 131 ILE D O 1
ATOM 9581 N N . ARG D 1 132 ? 9.959 22.914 15.900 1.00 22.80 132 ARG D N 1
ATOM 9582 C CA . ARG D 1 132 ? 8.498 22.886 16.067 1.00 22.94 132 ARG D CA 1
ATOM 9583 C C . ARG D 1 132 ? 7.961 21.491 15.881 1.00 22.97 132 ARG D C 1
ATOM 9584 O O . ARG D 1 132 ? 8.471 20.710 15.088 1.00 22.59 132 ARG D O 1
ATOM 9592 N N . LEU D 1 133 ? 6.926 21.193 16.651 1.00 22.36 133 LEU D N 1
ATOM 9593 C CA . LEU D 1 133 ? 6.344 19.871 16.653 1.00 22.42 133 LEU D CA 1
ATOM 9594 C C . LEU D 1 133 ? 4.900 19.975 16.239 1.00 22.56 133 LEU D C 1
ATOM 9595 O O . LEU D 1 133 ? 4.210 20.897 16.674 1.00 22.23 133 LEU D O 1
ATOM 9600 N N . THR D 1 134 ? 4.443 19.024 15.428 1.00 22.33 134 THR D N 1
ATOM 9601 C CA . THR D 1 134 ? 3.010 18.804 15.256 1.00 22.27 134 THR D CA 1
ATOM 9602 C C . THR D 1 134 ? 2.731 17.470 15.910 1.00 22.32 134 THR D C 1
ATOM 9603 O O . THR D 1 134 ? 3.348 16.458 15.542 1.00 22.31 134 THR D O 1
ATOM 9607 N N . ILE D 1 135 ? 1.831 17.464 16.888 1.00 21.28 135 ILE D N 1
ATOM 9608 C CA . ILE D 1 135 ? 1.499 16.231 17.607 1.00 21.91 135 ILE D CA 1
ATOM 9609 C C . ILE D 1 135 ? 0.045 15.831 17.383 1.00 21.97 135 ILE D C 1
ATOM 9610 O O . ILE D 1 135 ? -0.866 16.561 17.778 1.00 21.72 135 ILE D O 1
ATOM 9615 N N . ARG D 1 136 ? -0.152 14.656 16.781 1.00 22.78 136 ARG D N 1
ATOM 9616 C CA . ARG D 1 136 ? -1.483 14.090 16.583 1.00 24.05 136 ARG D CA 1
ATOM 9617 C C . ARG D 1 136 ? -1.711 12.976 17.584 1.00 24.73 136 ARG D C 1
ATOM 9618 O O . ARG D 1 136 ? -0.911 12.049 17.671 1.00 25.36 136 ARG D O 1
ATOM 9626 N N . GLN D 1 137 ? -2.799 13.073 18.337 1.00 24.65 137 GLN D N 1
ATOM 9627 C CA . GLN D 1 137 ? -3.219 12.022 19.256 1.00 25.89 137 GLN D CA 1
ATOM 9628 C C . GLN D 1 137 ? -4.701 11.826 19.059 1.00 26.35 137 GLN D C 1
ATOM 9629 O O . GLN D 1 137 ? -5.467 12.776 19.204 1.00 26.05 137 GLN D O 1
ATOM 9635 N N . ALA D 1 138 ? -5.104 10.587 18.754 1.00 26.78 138 ALA D N 1
ATOM 9636 C CA . ALA D 1 138 ? -6.490 10.258 18.426 1.00 27.96 138 ALA D CA 1
ATOM 9637 C C . ALA D 1 138 ? -7.420 10.714 19.535 1.00 28.54 138 ALA D C 1
ATOM 9638 O O . ALA D 1 138 ? -7.225 10.347 20.689 1.00 28.52 138 ALA D O 1
ATOM 9640 N N . GLY D 1 139 ? -8.416 11.530 19.180 1.00 27.95 139 GLY D N 1
ATOM 9641 C CA . GLY D 1 139 ? -9.381 12.037 20.154 1.00 28.15 139 GLY D CA 1
ATOM 9642 C C . GLY D 1 139 ? -9.001 13.302 20.911 1.00 26.83 139 GLY D C 1
ATOM 9643 O O . GLY D 1 139 ? -9.816 13.827 21.685 1.00 27.36 139 GLY D O 1
ATOM 9644 N N . LEU D 1 140 ? -7.769 13.783 20.715 1.00 25.62 140 LEU D N 1
ATOM 9645 C CA . LEU D 1 140 ? -7.315 15.056 21.303 1.00 24.85 140 LEU D CA 1
ATOM 9646 C C . LEU D 1 140 ? -7.049 16.083 20.209 1.00 23.46 140 LEU D C 1
ATOM 9647 O O . LEU D 1 140 ? -6.734 15.723 19.077 1.00 24.02 140 LEU D O 1
ATOM 9652 N N . PRO D 1 141 ? -7.167 17.380 20.531 1.00 22.72 141 PRO D N 1
ATOM 9653 C CA . PRO D 1 141 ? -6.796 18.345 19.497 1.00 21.52 141 PRO D CA 1
ATOM 9654 C C . PRO D 1 141 ? -5.385 18.097 19.006 1.00 20.48 141 PRO D C 1
ATOM 9655 O O . PRO D 1 141 ? -4.513 17.729 19.788 1.00 20.32 141 PRO D O 1
ATOM 9659 N N . THR D 1 142 ? -5.180 18.279 17.706 1.00 20.64 142 THR D N 1
ATOM 9660 C CA . THR D 1 142 ? -3.841 18.269 17.147 1.00 20.93 142 THR D CA 1
ATOM 9661 C C . THR D 1 142 ? -3.101 19.518 17.583 1.00 20.76 142 THR D C 1
ATOM 9662 O O . THR D 1 142 ? -3.661 20.609 17.544 1.00 20.17 142 THR D O 1
ATOM 9666 N N . ILE D 1 143 ? -1.855 19.350 18.016 1.00 20.50 143 ILE D N 1
ATOM 9667 C CA . ILE D 1 143 ? -1.099 20.478 18.569 1.00 19.95 143 ILE D CA 1
ATOM 9668 C C . ILE D 1 143 ? 0.050 20.893 17.657 1.00 20.53 143 ILE D C 1
ATOM 9669 O O . ILE D 1 143 ? 0.737 20.050 17.109 1.00 21.16 143 ILE D O 1
ATOM 9674 N N . LYS D 1 144 ? 0.273 22.203 17.526 1.00 20.30 144 LYS D N 1
ATOM 9675 C CA . LYS D 1 144 ? 1.439 22.708 16.806 1.00 20.57 144 LYS D CA 1
ATOM 9676 C C . LYS D 1 144 ? 2.108 23.703 17.722 1.00 20.80 144 LYS D C 1
ATOM 9677 O O . LYS D 1 144 ? 1.501 24.717 18.100 1.00 19.97 144 LYS D O 1
ATOM 9683 N N . PHE D 1 145 ? 3.356 23.431 18.085 1.00 20.76 145 PHE D N 1
ATOM 9684 C CA . PHE D 1 145 ? 4.046 24.352 18.982 1.00 20.52 145 PHE D CA 1
ATOM 9685 C C . PHE D 1 145 ? 5.531 24.517 18.712 1.00 21.11 145 PHE D C 1
ATOM 9686 O O . PHE D 1 145 ? 6.144 23.656 18.095 1.00 20.93 145 PHE D O 1
ATOM 9694 N N . ILE D 1 146 ? 6.065 25.656 19.140 1.00 20.42 146 ILE D N 1
ATOM 9695 C CA . ILE D 1 146 ? 7.496 25.970 19.073 1.00 21.09 146 ILE D CA 1
ATOM 9696 C C . ILE D 1 146 ? 8.124 25.693 20.439 1.00 21.96 146 ILE D C 1
ATOM 9697 O O . ILE D 1 146 ? 7.584 26.103 21.486 1.00 21.14 146 ILE D O 1
ATOM 9702 N N . THR D 1 147 ? 9.269 25.017 20.439 1.00 22.99 147 THR D N 1
ATOM 9703 C CA . THR D 1 147 ? 9.923 24.639 21.686 1.00 24.06 147 THR D CA 1
ATOM 9704 C C . THR D 1 147 ? 11.427 24.480 21.518 1.00 24.57 147 THR D C 1
ATOM 9705 O O . THR D 1 147 ? 11.911 24.284 20.405 1.00 25.33 147 THR D O 1
ATOM 9709 N N . GLU D 1 148 ? 12.166 24.560 22.622 1.00 24.61 148 GLU D N 1
ATOM 9710 C CA . GLU D 1 148 ? 13.529 24.040 22.632 1.00 24.94 148 GLU D CA 1
ATOM 9711 C C . GLU D 1 148 ? 13.437 22.527 22.561 1.00 24.48 148 GLU D C 1
ATOM 9712 O O . GLU D 1 148 ? 12.588 21.936 23.198 1.00 23.70 148 GLU D O 1
ATOM 9718 N N . ALA D 1 149 ? 14.294 21.896 21.772 1.00 23.97 149 ALA D N 1
ATOM 9719 C CA . ALA D 1 149 ? 14.146 20.450 21.512 1.00 24.02 149 ALA D CA 1
ATOM 9720 C C . ALA D 1 149 ? 14.212 19.672 22.818 1.00 24.15 149 ALA D C 1
ATOM 9721 O O . ALA D 1 149 ? 15.046 19.965 23.675 1.00 23.81 149 ALA D O 1
ATOM 9723 N N . GLY D 1 150 ? 13.322 18.694 22.968 1.00 24.51 150 GLY D N 1
ATOM 9724 C CA . GLY D 1 150 ? 13.302 17.816 24.146 1.00 24.61 150 GLY D CA 1
ATOM 9725 C C . GLY D 1 150 ? 12.187 18.103 25.144 1.00 23.93 150 GLY D C 1
ATOM 9726 O O . GLY D 1 150 ? 11.990 17.338 26.088 1.00 24.55 150 GLY D O 1
ATOM 9727 N N . ILE D 1 151 ? 11.440 19.177 24.923 1.00 23.02 151 ILE D N 1
ATOM 9728 C CA . ILE D 1 151 ? 10.426 19.649 25.872 1.00 22.89 151 ILE D CA 1
ATOM 9729 C C . ILE D 1 151 ? 9.016 19.387 25.321 1.00 22.48 151 ILE D C 1
ATOM 9730 O O . ILE D 1 151 ? 8.776 19.565 24.116 1.00 23.40 151 ILE D O 1
ATOM 9735 N N . ILE D 1 152 ? 8.087 18.973 26.189 1.00 22.09 152 ILE D N 1
ATOM 9736 C CA . ILE D 1 152 ? 6.792 18.456 25.718 1.00 22.56 152 ILE D CA 1
ATOM 9737 C C . ILE D 1 152 ? 5.631 19.465 25.680 1.00 21.83 152 ILE D C 1
ATOM 9738 O O . ILE D 1 152 ? 4.547 19.134 25.221 1.00 21.89 152 ILE D O 1
ATOM 9743 N N . GLY D 1 153 ? 5.867 20.684 26.135 1.00 21.79 153 GLY D N 1
ATOM 9744 C CA . GLY D 1 153 ? 4.821 21.700 26.117 1.00 22.10 153 GLY D CA 1
ATOM 9745 C C . GLY D 1 153 ? 5.486 23.046 26.116 1.00 21.69 153 GLY D C 1
ATOM 9746 O O . GLY D 1 153 ? 6.401 23.270 26.899 1.00 21.88 153 GLY D O 1
ATOM 9747 N N . LYS D 1 154 ? 5.065 23.936 25.227 1.00 21.09 154 LYS D N 1
ATOM 9748 C CA . LYS D 1 154 ? 5.644 25.267 25.195 1.00 21.09 154 LYS D CA 1
ATOM 9749 C C . LYS D 1 154 ? 4.636 26.222 24.558 1.00 21.72 154 LYS D C 1
ATOM 9750 O O . LYS D 1 154 ? 3.495 26.239 25.004 1.00 22.46 154 LYS D O 1
ATOM 9756 N N . VAL D 1 155 ? 5.036 26.958 23.515 1.00 20.16 155 VAL D N 1
ATOM 9757 C CA . VAL D 1 155 ? 4.212 28.042 22.959 1.00 19.95 155 VAL D CA 1
ATOM 9758 C C . VAL D 1 155 ? 3.646 27.587 21.610 1.00 19.32 155 VAL D C 1
ATOM 9759 O O . VAL D 1 155 ? 4.391 27.246 20.707 1.00 19.29 155 VAL D O 1
ATOM 9763 N N . GLY D 1 156 ? 2.328 27.586 21.483 1.00 18.37 156 GLY D N 1
ATOM 9764 C CA . GLY D 1 156 ? 1.702 27.224 20.198 1.00 18.59 156 GLY D CA 1
ATOM 9765 C C . GLY D 1 156 ? 0.197 27.157 20.310 1.00 18.76 156 GLY D C 1
ATOM 9766 O O . GLY D 1 156 ? -0.401 27.743 21.221 1.00 18.58 156 GLY D O 1
ATOM 9767 N N . PHE D 1 157 ? -0.423 26.420 19.393 1.00 18.58 157 PHE D N 1
ATOM 9768 C CA . PHE D 1 157 ? -1.880 26.372 19.367 1.00 18.31 157 PHE D CA 1
ATOM 9769 C C . PHE D 1 157 ? -2.392 25.017 18.926 1.00 18.95 157 PHE D C 1
ATOM 9770 O O . PHE D 1 157 ? -1.598 24.131 18.553 1.00 19.47 157 PHE D O 1
ATOM 9778 N N . ASN D 1 158 ? -3.703 24.813 19.021 1.00 18.92 158 ASN D N 1
ATOM 9779 C CA . ASN D 1 158 ? -4.246 23.508 18.653 1.00 19.47 158 ASN D CA 1
ATOM 9780 C C . ASN D 1 158 ? -5.448 23.594 17.712 1.00 20.34 158 ASN D C 1
ATOM 9781 O O . ASN D 1 158 ? -5.922 24.689 17.398 1.00 20.85 158 ASN D O 1
ATOM 9786 N N . SER D 1 159 ? -5.907 22.433 17.232 1.00 20.80 159 SER D N 1
ATOM 9787 C CA . SER D 1 159 ? -6.915 22.397 16.167 1.00 22.07 159 SER D CA 1
ATOM 9788 C C . SER D 1 159 ? -8.297 22.844 16.666 1.00 22.50 159 SER D C 1
ATOM 9789 O O . SER D 1 159 ? -9.193 23.102 15.864 1.00 23.64 159 SER D O 1
ATOM 9792 N N . ALA D 1 160 ? -8.441 22.958 17.985 1.00 21.62 160 ALA D N 1
ATOM 9793 C CA . ALA D 1 160 ? -9.664 23.444 18.602 1.00 21.95 160 ALA D CA 1
ATOM 9794 C C . ALA D 1 160 ? -9.629 24.968 18.770 1.00 21.48 160 ALA D C 1
ATOM 9795 O O . ALA D 1 160 ? -10.598 25.556 19.256 1.00 23.22 160 ALA D O 1
ATOM 9797 N N . GLY D 1 161 ? -8.516 25.582 18.377 1.00 20.88 161 GLY D N 1
ATOM 9798 C CA . GLY D 1 161 ? -8.375 27.049 18.406 1.00 20.24 161 GLY D CA 1
ATOM 9799 C C . GLY D 1 161 ? -7.798 27.585 19.702 1.00 20.78 161 GLY D C 1
ATOM 9800 O O . GLY D 1 161 ? -7.746 28.801 19.895 1.00 21.44 161 GLY D O 1
ATOM 9801 N N . VAL D 1 162 ? -7.357 26.702 20.588 1.00 19.37 162 VAL D N 1
ATOM 9802 C CA . VAL D 1 162 ? -6.719 27.129 21.854 1.00 19.52 162 VAL D CA 1
ATOM 9803 C C . VAL D 1 162 ? -5.284 27.544 21.570 1.00 19.22 162 VAL D C 1
ATOM 9804 O O . VAL D 1 162 ? -4.516 26.751 21.038 1.00 19.13 162 VAL D O 1
ATOM 9808 N N . ALA D 1 163 ? -4.924 28.776 21.939 1.00 18.67 163 ALA D N 1
ATOM 9809 C CA . ALA D 1 163 ? -3.584 29.309 21.695 1.00 18.97 163 ALA D CA 1
ATOM 9810 C C . ALA D 1 163 ? -2.934 29.683 23.025 1.00 17.89 163 ALA D C 1
ATOM 9811 O O . ALA D 1 163 ? -3.560 30.347 23.855 1.00 18.91 163 ALA D O 1
ATOM 9813 N N . VAL D 1 164 ? -1.669 29.302 23.185 1.00 17.44 164 VAL D N 1
ATOM 9814 C CA . VAL D 1 164 ? -0.980 29.396 24.469 1.00 18.07 164 VAL D CA 1
ATOM 9815 C C . VAL D 1 164 ? 0.272 30.273 24.329 1.00 18.18 164 VAL D C 1
ATOM 9816 O O . VAL D 1 164 ? 1.027 30.135 23.341 1.00 18.01 164 VAL D O 1
ATOM 9820 N N . ASN D 1 165 ? 0.485 31.150 25.319 1.00 18.13 165 ASN D N 1
ATOM 9821 C CA . ASN D 1 165 ? 1.712 31.940 25.448 1.00 17.75 165 ASN D CA 1
ATOM 9822 C C . ASN D 1 165 ? 2.303 31.752 26.829 1.00 18.39 165 ASN D C 1
ATOM 9823 O O . ASN D 1 165 ? 1.581 31.384 27.763 1.00 18.31 165 ASN D O 1
ATOM 9828 N N . TYR D 1 166 ? 3.606 32.012 26.957 1.00 17.76 166 TYR D N 1
ATOM 9829 C CA . TYR D 1 166 ? 4.327 31.714 28.190 1.00 18.96 166 TYR D CA 1
ATOM 9830 C C . TYR D 1 166 ? 5.309 32.820 28.509 1.00 19.89 166 TYR D C 1
ATOM 9831 O O . TYR D 1 166 ? 6.095 33.210 27.649 1.00 19.98 166 TYR D O 1
ATOM 9840 N N . ASN D 1 167 ? 5.262 33.326 29.739 1.00 19.16 167 ASN D N 1
ATOM 9841 C CA . ASN D 1 167 ? 6.240 34.321 30.190 1.00 19.39 167 ASN D CA 1
ATOM 9842 C C . ASN D 1 167 ? 6.920 33.866 31.481 1.00 18.98 167 ASN D C 1
ATOM 9843 O O . ASN D 1 167 ? 6.257 33.376 32.390 1.00 19.28 167 ASN D O 1
ATOM 9848 N N . ALA D 1 168 ? 8.229 34.096 31.600 1.00 19.15 168 ALA D N 1
ATOM 9849 C CA . ALA D 1 168 ? 8.912 33.827 32.867 1.00 19.39 168 ALA D CA 1
ATOM 9850 C C . ALA D 1 168 ? 8.340 34.724 33.983 1.00 19.91 168 ALA D C 1
ATOM 9851 O O . ALA D 1 168 ? 8.006 35.886 33.740 1.00 19.68 168 ALA D O 1
ATOM 9853 N N . LEU D 1 169 ? 8.200 34.162 35.181 1.00 20.05 169 LEU D N 1
ATOM 9854 C CA . LEU D 1 169 ? 7.756 34.915 36.365 1.00 21.61 169 LEU D CA 1
ATOM 9855 C C . LEU D 1 169 ? 8.607 34.465 37.543 1.00 23.00 169 LEU D C 1
ATOM 9856 O O . LEU D 1 169 ? 9.012 33.307 37.612 1.00 24.42 169 LEU D O 1
ATOM 9861 N N . HIS D 1 170 ? 8.889 35.383 38.459 1.00 24.06 170 HIS D N 1
ATOM 9862 C CA . HIS D 1 170 ? 9.923 35.153 39.460 1.00 25.65 170 HIS D CA 1
ATOM 9863 C C . HIS D 1 170 ? 9.426 35.013 40.904 1.00 25.41 170 HIS D C 1
ATOM 9864 O O . HIS D 1 170 ? 10.149 35.360 41.834 1.00 26.75 170 HIS D O 1
ATOM 9871 N N . LEU D 1 171 ? 8.216 34.505 41.112 1.00 24.13 171 LEU D N 1
ATOM 9872 C CA . LEU D 1 171 ? 7.772 34.263 42.489 1.00 24.60 171 LEU D CA 1
ATOM 9873 C C . LEU D 1 171 ? 8.532 33.106 43.136 1.00 25.10 171 LEU D C 1
ATOM 9874 O O . LEU D 1 171 ? 8.936 32.147 42.461 1.00 25.75 171 LEU D O 1
ATOM 9879 N N . GLN D 1 172 ? 8.744 33.217 44.446 1.00 26.08 172 GLN D N 1
ATOM 9880 C CA . GLN D 1 172 ? 9.539 32.254 45.200 1.00 27.09 172 GLN D CA 1
ATOM 9881 C C . GLN D 1 172 ? 8.736 31.004 45.528 1.00 26.35 172 GLN D C 1
ATOM 9882 O O . GLN D 1 172 ? 7.534 31.081 45.770 1.00 26.11 172 GLN D O 1
ATOM 9888 N N . GLY D 1 173 ? 9.403 29.847 45.506 1.00 25.73 173 GLY D N 1
ATOM 9889 C CA . GLY D 1 173 ? 8.836 28.605 46.051 1.00 25.11 173 GLY D CA 1
ATOM 9890 C C . GLY D 1 173 ? 9.017 27.428 45.112 1.00 23.77 173 GLY D C 1
ATOM 9891 O O . GLY D 1 173 ? 9.008 27.590 43.896 1.00 23.64 173 GLY D O 1
ATOM 9892 N N . LEU D 1 174 ? 9.197 26.237 45.683 1.00 23.59 174 LEU D N 1
ATOM 9893 C CA . LEU D 1 174 ? 9.239 25.014 44.892 1.00 23.60 174 LEU D CA 1
ATOM 9894 C C . LEU D 1 174 ? 8.476 23.939 45.628 1.00 23.61 174 LEU D C 1
ATOM 9895 O O . LEU D 1 174 ? 8.776 23.637 46.772 1.00 24.27 174 LEU D O 1
ATOM 9900 N N . ARG D 1 175 ? 7.503 23.348 44.941 1.00 23.52 175 ARG D N 1
ATOM 9901 C CA . ARG D 1 175 ? 6.789 22.176 45.444 1.00 23.56 175 ARG D CA 1
ATOM 9902 C C . ARG D 1 175 ? 6.949 21.063 44.407 1.00 22.93 175 ARG D C 1
ATOM 9903 O O . ARG D 1 175 ? 6.238 21.050 43.400 1.00 21.80 175 ARG D O 1
ATOM 9911 N N . PRO D 1 176 ? 7.898 20.132 44.640 1.00 23.69 176 PRO D N 1
ATOM 9912 C CA . PRO D 1 176 ? 8.191 19.078 43.669 1.00 24.49 176 PRO D CA 1
ATOM 9913 C C . PRO D 1 176 ? 6.997 18.176 43.375 1.00 24.80 176 PRO D C 1
ATOM 9914 O O . PRO D 1 176 ? 6.964 17.547 42.327 1.00 25.55 176 PRO D O 1
ATOM 9918 N N . THR D 1 177 ? 6.010 18.145 44.276 1.00 25.61 177 THR D N 1
ATOM 9919 C CA . THR D 1 177 ? 4.804 17.349 44.043 1.00 25.78 177 THR D CA 1
ATOM 9920 C C . THR D 1 177 ? 3.744 18.075 43.214 1.00 24.23 177 THR D C 1
ATOM 9921 O O . THR D 1 177 ? 2.775 17.464 42.806 1.00 24.88 177 THR D O 1
ATOM 9925 N N . GLY D 1 178 ? 3.917 19.377 42.962 1.00 22.79 178 GLY D N 1
ATOM 9926 C CA . GLY D 1 178 ? 2.950 20.126 42.155 1.00 22.13 178 GLY D CA 1
ATOM 9927 C C . GLY D 1 178 ? 3.159 19.969 40.659 1.00 22.08 178 GLY D C 1
ATOM 9928 O O . GLY D 1 178 ? 4.061 19.246 40.224 1.00 23.11 178 GLY D O 1
ATOM 9929 N N A VAL D 1 179 ? 2.330 20.644 39.868 0.50 21.01 179 VAL D N 1
ATOM 9930 N N B VAL D 1 179 ? 2.329 20.646 39.869 0.50 21.52 179 VAL D N 1
ATOM 9931 C CA A VAL D 1 179 ? 2.387 20.491 38.418 0.50 19.75 179 VAL D CA 1
ATOM 9932 C CA B VAL D 1 179 ? 2.413 20.509 38.422 0.50 20.91 179 VAL D CA 1
ATOM 9933 C C A VAL D 1 179 ? 3.462 21.393 37.798 0.50 20.00 179 VAL D C 1
ATOM 9934 C C B VAL D 1 179 ? 3.522 21.393 37.864 0.50 20.50 179 VAL D C 1
ATOM 9935 O O A VAL D 1 179 ? 3.417 22.613 37.965 0.50 19.98 179 VAL D O 1
ATOM 9936 O O B VAL D 1 179 ? 3.557 22.594 38.137 0.50 20.38 179 VAL D O 1
ATOM 9943 N N . PRO D 1 180 ? 4.455 20.796 37.104 1.00 20.24 180 PRO D N 1
ATOM 9944 C CA . PRO D 1 180 ? 5.508 21.609 36.451 1.00 20.35 180 PRO D CA 1
ATOM 9945 C C . PRO D 1 180 ? 4.911 22.553 35.394 1.00 19.76 180 PRO D C 1
ATOM 9946 O O . PRO D 1 180 ? 3.895 22.218 34.771 1.00 19.83 180 PRO D O 1
ATOM 9950 N N . SER D 1 181 ? 5.509 23.725 35.213 1.00 20.83 181 SER D N 1
ATOM 9951 C CA . SER D 1 181 ? 4.914 24.707 34.316 1.00 21.37 181 SER D CA 1
ATOM 9952 C C . SER D 1 181 ? 4.776 24.198 32.888 1.00 21.17 181 SER D C 1
ATOM 9953 O O . SER D 1 181 ? 3.781 24.492 32.235 1.00 21.65 181 SER D O 1
ATOM 9956 N N . HIS D 1 182 ? 5.758 23.445 32.397 1.00 21.36 182 HIS D N 1
ATOM 9957 C CA . HIS D 1 182 ? 5.673 22.940 31.026 1.00 21.83 182 HIS D CA 1
ATOM 9958 C C . HIS D 1 182 ? 4.649 21.817 30.866 1.00 21.35 182 HIS D C 1
ATOM 9959 O O . HIS D 1 182 ? 4.105 21.613 29.771 1.00 20.20 182 HIS D O 1
ATOM 9966 N N . ILE D 1 183 ? 4.379 21.086 31.951 1.00 21.04 183 ILE D N 1
ATOM 9967 C CA . ILE D 1 183 ? 3.256 20.144 31.946 1.00 21.51 183 ILE D CA 1
ATOM 9968 C C . ILE D 1 183 ? 1.912 20.904 31.905 1.00 20.10 183 ILE D C 1
ATOM 9969 O O . ILE D 1 183 ? 1.000 20.504 31.174 1.00 19.27 183 ILE D O 1
ATOM 9974 N N . ALA D 1 184 ? 1.815 22.032 32.636 1.00 19.16 184 ALA D N 1
ATOM 9975 C CA . ALA D 1 184 ? 0.641 22.896 32.545 1.00 18.88 184 ALA D CA 1
ATOM 9976 C C . ALA D 1 184 ? 0.436 23.412 31.131 1.00 18.25 184 ALA D C 1
ATOM 9977 O O . ALA D 1 184 ? -0.697 23.483 30.670 1.00 18.01 184 ALA D O 1
ATOM 9979 N N . LEU D 1 185 ? 1.529 23.782 30.455 1.00 18.41 185 LEU D N 1
ATOM 9980 C CA . LEU D 1 185 ? 1.412 24.214 29.060 1.00 18.44 185 LEU D CA 1
ATOM 9981 C C . LEU D 1 185 ? 0.850 23.123 28.156 1.00 18.62 185 LEU D C 1
ATOM 9982 O O . LEU D 1 185 ? -0.003 23.385 27.316 1.00 19.24 185 LEU D O 1
ATOM 9987 N N . ARG D 1 186 ? 1.319 21.885 28.340 1.00 18.41 186 ARG D N 1
ATOM 9988 C CA . ARG D 1 186 ? 0.810 20.769 27.536 1.00 18.71 186 ARG D CA 1
ATOM 9989 C C . ARG D 1 186 ? -0.640 20.435 27.899 1.00 18.58 186 ARG D C 1
ATOM 9990 O O . ARG D 1 186 ? -1.438 20.097 27.021 1.00 18.59 186 ARG D O 1
ATOM 9998 N N . ILE D 1 187 ? -0.993 20.541 29.185 1.00 18.88 187 ILE D N 1
ATOM 9999 C CA . ILE D 1 187 ? -2.411 20.421 29.574 1.00 19.84 187 ILE D CA 1
ATOM 10000 C C . ILE D 1 187 ? -3.306 21.415 28.826 1.00 19.65 187 ILE D C 1
ATOM 10001 O O . ILE D 1 187 ? -4.347 21.050 28.288 1.00 20.91 187 ILE D O 1
ATOM 10006 N N . ALA D 1 188 ? -2.894 22.680 28.806 1.00 19.37 188 ALA D N 1
ATOM 10007 C CA . ALA D 1 188 ? -3.616 23.697 28.076 1.00 19.64 188 ALA D CA 1
ATOM 10008 C C . ALA D 1 188 ? -3.669 23.367 26.587 1.00 20.02 188 ALA D C 1
ATOM 10009 O O . ALA D 1 188 ? -4.729 23.479 25.981 1.00 20.01 188 ALA D O 1
ATOM 10011 N N . LEU D 1 189 ? -2.542 22.942 26.011 1.00 19.90 189 LEU D N 1
ATOM 10012 C CA . LEU D 1 189 ? -2.511 22.625 24.582 1.00 20.10 189 LEU D CA 1
ATOM 10013 C C . LEU D 1 189 ? -3.394 21.435 24.183 1.00 21.01 189 LEU D C 1
ATOM 10014 O O . LEU D 1 189 ? -3.763 21.296 23.009 1.00 21.63 189 LEU D O 1
ATOM 10019 N N . GLU D 1 190 ? -3.741 20.582 25.147 1.00 21.37 190 GLU D N 1
ATOM 10020 C CA . GLU D 1 190 ? -4.631 19.448 24.900 1.00 21.80 190 GLU D CA 1
ATOM 10021 C C . GLU D 1 190 ? -6.114 19.735 25.216 1.00 22.01 190 GLU D C 1
ATOM 10022 O O . GLU D 1 190 ? -6.968 18.863 25.053 1.00 23.38 190 GLU D O 1
ATOM 10028 N N . SER D 1 191 ? -6.404 20.959 25.655 1.00 22.15 191 SER D N 1
ATOM 10029 C CA . SER D 1 191 ? -7.771 21.376 26.014 1.00 22.92 191 SER D CA 1
ATOM 10030 C C . SER D 1 191 ? -8.523 21.892 24.789 1.00 22.79 191 SER D C 1
ATOM 10031 O O . SER D 1 191 ? -7.900 22.329 23.821 1.00 22.34 191 SER D O 1
ATOM 10034 N N . THR D 1 192 ? -9.852 21.888 24.857 1.00 23.60 192 THR D N 1
ATOM 10035 C CA . THR D 1 192 ? -10.652 22.335 23.721 1.00 24.41 192 THR D CA 1
ATOM 10036 C C . THR D 1 192 ? -11.122 23.795 23.836 1.00 24.54 192 THR D C 1
ATOM 10037 O O . THR D 1 192 ? -11.712 24.348 22.896 1.00 25.26 192 THR D O 1
ATOM 10041 N N . SER D 1 193 ? -10.880 24.416 24.987 1.00 23.96 193 SER D N 1
ATOM 10042 C CA . SER D 1 193 ? -11.183 25.845 25.175 1.00 23.01 193 SER D CA 1
ATOM 10043 C C . SER D 1 193 ? -10.315 26.476 26.269 1.00 22.50 193 SER D C 1
ATOM 10044 O O . SER D 1 193 ? -9.735 25.769 27.092 1.00 23.02 193 SER D O 1
ATOM 10047 N N . PRO D 1 194 ? -10.214 27.817 26.283 1.00 21.97 194 PRO D N 1
ATOM 10048 C CA . PRO D 1 194 ? -9.466 28.414 27.383 1.00 21.80 194 PRO D CA 1
ATOM 10049 C C . PRO D 1 194 ? -10.108 28.085 28.746 1.00 23.06 194 PRO D C 1
ATOM 10050 O O . PRO D 1 194 ? -9.391 27.811 29.711 1.00 22.92 194 PRO D O 1
ATOM 10054 N N A SER D 1 195 ? -11.440 28.093 28.821 0.50 24.31 195 SER D N 1
ATOM 10055 N N B SER D 1 195 ? -11.439 28.095 28.817 0.50 24.36 195 SER D N 1
ATOM 10056 C CA A SER D 1 195 ? -12.111 27.765 30.083 0.50 25.02 195 SER D CA 1
ATOM 10057 C CA B SER D 1 195 ? -12.120 27.764 30.072 0.50 25.13 195 SER D CA 1
ATOM 10058 C C A SER D 1 195 ? -11.750 26.351 30.563 0.50 25.13 195 SER D C 1
ATOM 10059 C C B SER D 1 195 ? -11.742 26.356 30.558 0.50 25.18 195 SER D C 1
ATOM 10060 O O A SER D 1 195 ? -11.447 26.154 31.745 0.50 25.08 195 SER D O 1
ATOM 10061 O O B SER D 1 195 ? -11.424 26.168 31.737 0.50 25.10 195 SER D O 1
ATOM 10066 N N . GLN D 1 196 ? -11.735 25.383 29.646 1.00 24.81 196 GLN D N 1
ATOM 10067 C CA . GLN D 1 196 ? -11.342 24.017 29.985 1.00 25.15 196 GLN D CA 1
ATOM 10068 C C . GLN D 1 196 ? -9.867 23.922 30.430 1.00 23.94 196 GLN D C 1
ATOM 10069 O O . GLN D 1 196 ? -9.545 23.201 31.375 1.00 24.23 196 GLN D O 1
ATOM 10075 N N . ALA D 1 197 ? -8.989 24.664 29.759 1.00 22.50 197 ALA D N 1
ATOM 10076 C CA . ALA D 1 197 ? -7.562 24.726 30.137 1.00 21.01 197 ALA D CA 1
ATOM 10077 C C . ALA D 1 197 ? -7.405 25.254 31.566 1.00 21.78 197 ALA D C 1
ATOM 10078 O O . ALA D 1 197 ? -6.655 24.682 32.377 1.00 20.83 197 ALA D O 1
ATOM 10080 N N . TYR D 1 198 ? -8.116 26.342 31.881 1.00 21.54 198 TYR D N 1
ATOM 10081 C CA . TYR D 1 198 ? -8.068 26.863 33.251 1.00 22.24 198 TYR D CA 1
ATOM 10082 C C . TYR D 1 198 ? -8.529 25.791 34.245 1.00 22.97 198 TYR D C 1
ATOM 10083 O O . TYR D 1 198 ? -7.834 25.527 35.233 1.00 22.91 198 TYR D O 1
ATOM 10092 N N . ASP D 1 199 ? -9.691 25.186 33.987 1.00 23.50 199 ASP D N 1
ATOM 10093 C CA . ASP D 1 199 ? -10.222 24.120 34.842 1.00 24.97 199 ASP D CA 1
ATOM 10094 C C . ASP D 1 199 ? -9.225 23.001 35.062 1.00 24.33 199 ASP D C 1
ATOM 10095 O O . ASP D 1 199 ? -9.008 22.556 36.193 1.00 24.49 199 ASP D O 1
ATOM 10100 N N . ARG D 1 200 ? -8.592 22.553 33.977 1.00 22.19 200 ARG D N 1
ATOM 10101 C CA . ARG D 1 200 ? -7.736 21.388 34.061 1.00 22.73 200 ARG D CA 1
ATOM 10102 C C . ARG D 1 200 ? -6.434 21.681 34.777 1.00 21.54 200 ARG D C 1
ATOM 10103 O O . ARG D 1 200 ? -5.898 20.801 35.439 1.00 22.39 200 ARG D O 1
ATOM 10111 N N . ILE D 1 201 ? -5.953 22.913 34.679 1.00 20.56 201 ILE D N 1
ATOM 10112 C CA . ILE D 1 201 ? -4.768 23.313 35.422 1.00 20.00 201 ILE D CA 1
ATOM 10113 C C . ILE D 1 201 ? -5.113 23.438 36.905 1.00 20.67 201 ILE D C 1
ATOM 10114 O O . ILE D 1 201 ? -4.409 22.887 37.757 1.00 20.82 201 ILE D O 1
ATOM 10119 N N . VAL D 1 202 ? -6.181 24.165 37.221 1.00 21.08 202 VAL D N 1
ATOM 10120 C CA . VAL D 1 202 ? -6.605 24.288 38.629 1.00 22.58 202 VAL D CA 1
ATOM 10121 C C . VAL D 1 202 ? -6.918 22.935 39.276 1.00 23.23 202 VAL D C 1
ATOM 10122 O O . VAL D 1 202 ? -6.621 22.707 40.466 1.00 23.08 202 VAL D O 1
ATOM 10126 N N . GLU D 1 203 ? -7.498 22.021 38.492 1.00 22.83 203 GLU D N 1
ATOM 10127 C CA . GLU D 1 203 ? -7.841 20.688 38.996 1.00 24.22 203 GLU D CA 1
ATOM 10128 C C . GLU D 1 203 ? -6.651 19.899 39.537 1.00 23.19 203 GLU D C 1
ATOM 10129 O O . GLU D 1 203 ? -6.843 18.976 40.326 1.00 25.03 203 GLU D O 1
ATOM 10135 N N . GLN D 1 204 ? -5.429 20.276 39.136 1.00 22.93 204 GLN D N 1
ATOM 10136 C CA . GLN D 1 204 ? -4.206 19.614 39.607 1.00 23.12 204 GLN D CA 1
ATOM 10137 C C . GLN D 1 204 ? -3.863 19.880 41.066 1.00 23.41 204 GLN D C 1
ATOM 10138 O O . GLN D 1 204 ? -3.090 19.126 41.671 1.00 24.31 204 GLN D O 1
ATOM 10144 N N . GLY D 1 205 ? -4.456 20.916 41.642 1.00 22.84 205 GLY D N 1
ATOM 10145 C CA . GLY D 1 205 ? -4.320 21.150 43.069 1.00 22.91 205 GLY D CA 1
ATOM 10146 C C . GLY D 1 205 ? -3.062 21.897 43.501 1.00 22.25 205 GLY D C 1
ATOM 10147 O O . GLY D 1 205 ? -2.718 21.866 44.687 1.00 22.08 205 GLY D O 1
ATOM 10148 N N . GLY D 1 206 ? -2.365 22.516 42.546 1.00 21.47 206 GLY D N 1
ATOM 10149 C CA . GLY D 1 206 ? -1.249 23.413 42.861 1.00 21.44 206 GLY D CA 1
ATOM 10150 C C . GLY D 1 206 ? -0.051 23.265 41.939 1.00 21.01 206 GLY D C 1
ATOM 10151 O O . GLY D 1 206 ? 0.273 22.174 41.498 1.00 21.22 206 GLY D O 1
ATOM 10152 N N . MET D 1 207 ? 0.616 24.385 41.705 1.00 20.46 207 MET D N 1
ATOM 10153 C CA . MET D 1 207 ? 1.770 24.451 40.811 1.00 20.12 207 MET D CA 1
ATOM 10154 C C . MET D 1 207 ? 3.085 24.112 41.514 1.00 20.30 207 MET D C 1
ATOM 10155 O O . MET D 1 207 ? 3.235 24.291 42.718 1.00 20.90 207 MET D O 1
ATOM 10160 N N . ALA D 1 208 ? 4.050 23.638 40.736 1.00 19.77 208 ALA D N 1
ATOM 10161 C CA . ALA D 1 208 ? 5.347 23.298 41.284 1.00 20.44 208 ALA D CA 1
ATOM 10162 C C . ALA D 1 208 ? 6.243 24.520 41.491 1.00 20.07 208 ALA D C 1
ATOM 10163 O O . ALA D 1 208 ? 7.056 24.528 42.415 1.00 20.99 208 ALA D O 1
ATOM 10165 N N . ALA D 1 209 ? 6.121 25.538 40.642 1.00 20.43 209 ALA D N 1
ATOM 10166 C CA . ALA D 1 209 ? 6.999 26.695 40.756 1.00 20.59 209 ALA D CA 1
ATOM 10167 C C . ALA D 1 209 ? 6.244 27.897 40.231 1.00 21.20 209 ALA D C 1
ATOM 10168 O O . ALA D 1 209 ? 5.021 27.970 40.396 1.00 22.76 209 ALA D O 1
ATOM 10170 N N . SER D 1 210 ? 6.962 28.814 39.603 1.00 20.76 210 SER D N 1
ATOM 10171 C CA . SER D 1 210 ? 6.376 30.066 39.168 1.00 19.95 210 SER D CA 1
ATOM 10172 C C . SER D 1 210 ? 6.598 30.350 37.689 1.00 19.27 210 SER D C 1
ATOM 10173 O O . SER D 1 210 ? 7.702 30.181 37.154 1.00 20.36 210 SER D O 1
ATOM 10176 N N . ALA D 1 211 ? 5.525 30.805 37.046 1.00 19.21 211 ALA D N 1
ATOM 10177 C CA . ALA D 1 211 ? 5.559 31.308 35.677 1.00 17.88 211 ALA D CA 1
ATOM 10178 C C . ALA D 1 211 ? 4.230 32.033 35.405 1.00 18.36 211 ALA D C 1
ATOM 10179 O O . ALA D 1 211 ? 3.394 32.204 36.305 1.00 17.99 211 ALA D O 1
ATOM 10181 N N . PHE D 1 212 ? 4.070 32.461 34.162 1.00 17.71 212 PHE D N 1
ATOM 10182 C CA . PHE D 1 212 ? 2.826 33.016 33.690 1.00 17.53 212 PHE D CA 1
ATOM 10183 C C . PHE D 1 212 ? 2.409 32.297 32.426 1.00 17.94 212 PHE D C 1
ATOM 10184 O O . PHE D 1 212 ? 3.224 32.096 31.511 1.00 18.05 212 PHE D O 1
ATOM 10192 N N . ILE D 1 213 ? 1.136 31.926 32.363 1.00 18.30 213 ILE D N 1
ATOM 10193 C CA . ILE D 1 213 ? 0.603 31.301 31.149 1.00 18.45 213 ILE D CA 1
ATOM 10194 C C . ILE D 1 213 ? -0.580 32.105 30.656 1.00 18.74 213 ILE D C 1
ATOM 10195 O O . ILE D 1 213 ? -1.432 32.487 31.463 1.00 18.83 213 ILE D O 1
ATOM 10200 N N . MET D 1 214 ? -0.659 32.334 29.345 1.00 17.46 214 MET D N 1
ATOM 10201 C CA . MET D 1 214 ? -1.867 32.922 28.748 1.00 18.06 214 MET D CA 1
ATOM 10202 C C . MET D 1 214 ? -2.490 31.915 27.791 1.00 18.22 214 MET D C 1
ATOM 10203 O O . MET D 1 214 ? -1.779 31.297 27.007 1.00 18.79 214 MET D O 1
ATOM 10208 N N . VAL D 1 215 ? -3.814 31.763 27.873 1.00 18.83 215 VAL D N 1
ATOM 10209 C CA . VAL D 1 215 ? -4.568 30.848 27.006 1.00 18.93 215 VAL D CA 1
ATOM 10210 C C . VAL D 1 215 ? -5.723 31.612 26.402 1.00 19.56 215 VAL D C 1
ATOM 10211 O O . VAL D 1 215 ? -6.469 32.279 27.112 1.00 19.77 215 VAL D O 1
ATOM 10215 N N . GLY D 1 216 ? -5.860 31.549 25.080 1.00 18.35 216 GLY D N 1
ATOM 10216 C CA . GLY D 1 216 ? -6.938 32.287 24.443 1.00 19.81 216 GLY D CA 1
ATOM 10217 C C . GLY D 1 216 ? -7.481 31.584 23.229 1.00 20.05 216 GLY D C 1
ATOM 10218 O O . GLY D 1 216 ? -6.823 30.720 22.652 1.00 19.79 216 GLY D O 1
ATOM 10219 N N . ASN D 1 217 ? -8.707 31.930 22.868 1.00 20.88 217 ASN D N 1
ATOM 10220 C CA . ASN D 1 217 ? -9.210 31.606 21.541 1.00 20.82 217 ASN D CA 1
ATOM 10221 C C . ASN D 1 217 ? -9.897 32.843 20.993 1.00 21.93 217 ASN D C 1
ATOM 10222 O O . ASN D 1 217 ? -9.647 33.946 21.476 1.00 22.25 217 ASN D O 1
ATOM 10227 N N . GLY D 1 218 ? -10.731 32.690 19.976 1.00 22.61 218 GLY D N 1
ATOM 10228 C CA . GLY D 1 218 ? -11.377 33.874 19.412 1.00 23.87 218 GLY D CA 1
ATOM 10229 C C . GLY D 1 218 ? -12.386 34.538 20.335 1.00 24.64 218 GLY D C 1
ATOM 10230 O O . GLY D 1 218 ? -12.761 35.695 20.111 1.00 24.80 218 GLY D O 1
ATOM 10231 N N . HIS D 1 219 ? -12.839 33.802 21.351 1.00 24.23 219 HIS D N 1
ATOM 10232 C CA . HIS D 1 219 ? -13.974 34.227 22.163 1.00 26.01 219 HIS D CA 1
ATOM 10233 C C . HIS D 1 219 ? -13.594 34.750 23.550 1.00 25.27 219 HIS D C 1
ATOM 10234 O O . HIS D 1 219 ? -14.261 35.669 24.087 1.00 25.96 219 HIS D O 1
ATOM 10241 N N . GLU D 1 220 ? -12.542 34.158 24.123 1.00 24.32 220 GLU D N 1
ATOM 10242 C CA . GLU D 1 220 ? -12.172 34.399 25.519 1.00 24.41 220 GLU D CA 1
ATOM 10243 C C . GLU D 1 220 ? -10.668 34.181 25.725 1.00 23.31 220 GLU D C 1
ATOM 10244 O O . GLU D 1 220 ? -9.988 33.492 24.940 1.00 21.50 220 GLU D O 1
ATOM 10250 N N . ALA D 1 221 ? -10.139 34.777 26.786 1.00 23.08 221 ALA D N 1
ATOM 10251 C CA . ALA D 1 221 ? -8.745 34.527 27.120 1.00 21.82 221 ALA D CA 1
ATOM 10252 C C . ALA D 1 221 ? -8.544 34.767 28.600 1.00 21.65 221 ALA D C 1
ATOM 10253 O O . ALA D 1 221 ? -9.301 35.508 29.224 1.00 22.85 221 ALA D O 1
ATOM 10255 N N . PHE D 1 222 ? -7.532 34.122 29.158 1.00 20.21 222 PHE D N 1
ATOM 10256 C CA . PHE D 1 222 ? -7.122 34.393 30.520 1.00 20.03 222 PHE D CA 1
ATOM 10257 C C . PHE D 1 222 ? -5.611 34.319 30.623 1.00 19.64 222 PHE D C 1
ATOM 10258 O O . PHE D 1 222 ? -4.939 33.635 29.830 1.00 19.08 222 PHE D O 1
ATOM 10266 N N . GLY D 1 223 ? -5.100 35.001 31.636 1.00 19.33 223 GLY D N 1
ATOM 10267 C CA . GLY D 1 223 ? -3.704 34.920 32.025 1.00 19.01 223 GLY D CA 1
ATOM 10268 C C . GLY D 1 223 ? -3.654 34.307 33.412 1.00 18.69 223 GLY D C 1
ATOM 10269 O O . GLY D 1 223 ? -4.579 34.456 34.198 1.00 19.46 223 GLY D O 1
ATOM 10270 N N . LEU D 1 224 ? -2.567 33.611 33.705 1.00 19.02 224 LEU D N 1
ATOM 10271 C CA . LEU D 1 224 ? -2.403 33.013 35.011 1.00 19.00 224 LEU D CA 1
ATOM 10272 C C . LEU D 1 224 ? -1.025 33.338 35.575 1.00 18.85 224 LEU D C 1
ATOM 10273 O O . LEU D 1 224 ? -0.027 32.915 34.992 1.00 19.36 224 LEU D O 1
ATOM 10278 N N . GLU D 1 225 ? -0.977 34.071 36.697 1.00 18.83 225 GLU D N 1
ATOM 10279 C CA . GLU D 1 225 ? 0.266 34.315 37.451 1.00 18.65 225 GLU D CA 1
ATOM 10280 C C . GLU D 1 225 ? 0.275 33.365 38.620 1.00 18.60 225 GLU D C 1
ATOM 10281 O O . GLU D 1 225 ? -0.658 33.367 39.452 1.00 19.37 225 GLU D O 1
ATOM 10287 N N . PHE D 1 226 ? 1.325 32.553 38.734 1.00 18.54 226 PHE D N 1
ATOM 10288 C CA . PHE D 1 226 ? 1.307 31.540 39.785 1.00 19.11 226 PHE D CA 1
ATOM 10289 C C . PHE D 1 226 ? 2.650 31.282 40.462 1.00 19.14 226 PHE D C 1
ATOM 10290 O O . PHE D 1 226 ? 3.720 31.592 39.915 1.00 18.62 226 PHE D O 1
ATOM 10298 N N . SER D 1 227 ? 2.537 30.726 41.667 1.00 19.52 227 SER D N 1
ATOM 10299 C CA . SER D 1 227 ? 3.634 30.138 42.428 1.00 20.30 227 SER D CA 1
ATOM 10300 C C . SER D 1 227 ? 3.027 28.911 43.096 1.00 20.24 227 SER D C 1
ATOM 10301 O O . SER D 1 227 ? 1.823 28.654 42.935 1.00 20.23 227 SER D O 1
ATOM 10304 N N . PRO D 1 228 ? 3.817 28.156 43.878 1.00 20.51 228 PRO D N 1
ATOM 10305 C CA . PRO D 1 228 ? 3.198 27.049 44.602 1.00 20.70 228 PRO D CA 1
ATOM 10306 C C . PRO D 1 228 ? 2.131 27.467 45.605 1.00 21.65 228 PRO D C 1
ATOM 10307 O O . PRO D 1 228 ? 1.368 26.611 46.053 1.00 22.56 228 PRO D O 1
ATOM 10311 N N . THR D 1 229 ? 2.084 28.759 45.940 1.00 20.54 229 THR D N 1
ATOM 10312 C CA . THR D 1 229 ? 1.166 29.250 46.969 1.00 21.36 229 THR D CA 1
ATOM 10313 C C . THR D 1 229 ? 0.254 30.382 46.485 1.00 21.14 229 THR D C 1
ATOM 10314 O O . THR D 1 229 ? -0.360 31.074 47.300 1.00 21.63 229 THR D O 1
ATOM 10318 N N . SER D 1 230 ? 0.141 30.536 45.168 1.00 21.37 230 SER D N 1
ATOM 10319 C CA . SER D 1 230 ? -0.711 31.585 44.573 1.00 21.75 230 SER D CA 1
ATOM 10320 C C . SER D 1 230 ? -1.079 31.240 43.141 1.00 22.11 230 SER D C 1
ATOM 10321 O O . SER D 1 230 ? -0.213 30.832 42.342 1.00 20.94 230 SER D O 1
ATOM 10324 N N . ILE D 1 231 ? -2.365 31.343 42.807 1.00 21.68 231 ILE D N 1
ATOM 10325 C CA . ILE D 1 231 ? -2.780 31.205 41.403 1.00 21.87 231 ILE D CA 1
ATOM 10326 C C . ILE D 1 231 ? -3.764 32.329 41.129 1.00 22.42 231 ILE D C 1
ATOM 10327 O O . ILE D 1 231 ? -4.894 32.270 41.609 1.00 23.45 231 ILE D O 1
ATOM 10332 N N . ARG D 1 232 ? -3.343 33.346 40.374 1.00 21.99 232 ARG D N 1
ATOM 10333 C CA . ARG D 1 232 ? -4.178 34.532 40.163 1.00 22.88 232 ARG D CA 1
ATOM 10334 C C . ARG D 1 232 ? -4.499 34.667 38.685 1.00 22.09 232 ARG D C 1
ATOM 10335 O O . ARG D 1 232 ? -3.621 34.522 37.829 1.00 21.09 232 ARG D O 1
ATOM 10343 N N . LYS D 1 233 ? -5.765 34.947 38.398 1.00 21.98 233 LYS D N 1
ATOM 10344 C CA . LYS D 1 233 ? -6.225 35.017 37.009 1.00 22.13 233 LYS D CA 1
ATOM 10345 C C . LYS D 1 233 ? -6.301 36.457 36.490 1.00 21.67 233 LYS D C 1
ATOM 10346 O O . LYS D 1 233 ? -6.939 37.336 37.108 1.00 23.71 233 LYS D O 1
ATOM 10352 N N . GLN D 1 234 ? -5.649 36.688 35.350 1.00 21.43 234 GLN D N 1
ATOM 10353 C CA . GLN D 1 234 ? -5.737 37.960 34.640 1.00 21.61 234 GLN D CA 1
ATOM 10354 C C . GLN D 1 234 ? -6.877 37.834 33.631 1.00 21.69 234 GLN D C 1
ATOM 10355 O O . GLN D 1 234 ? -7.025 36.795 32.964 1.00 21.53 234 GLN D O 1
ATOM 10361 N N . VAL D 1 235 ? -7.663 38.892 33.518 1.00 23.05 235 VAL D N 1
ATOM 10362 C CA . VAL D 1 235 ? -8.803 38.933 32.603 1.00 24.06 235 VAL D CA 1
ATOM 10363 C C . VAL D 1 235 ? -8.686 40.173 31.738 1.00 24.81 235 VAL D C 1
ATOM 10364 O O . VAL D 1 235 ? -7.893 41.080 32.046 1.00 25.11 235 VAL D O 1
ATOM 10368 N N . LEU D 1 236 ? -9.458 40.205 30.649 1.00 24.95 236 LEU D N 1
ATOM 10369 C CA . LEU D 1 236 ? -9.434 41.335 29.734 1.00 26.49 236 LEU D CA 1
ATOM 10370 C C . LEU D 1 236 ? -9.772 42.630 30.462 1.00 27.41 236 LEU D C 1
ATOM 10371 O O . LEU D 1 236 ? -10.642 42.656 31.346 1.00 28.35 236 LEU D O 1
ATOM 10376 N N . ASP D 1 237 ? -9.085 43.698 30.086 1.00 27.81 237 ASP D N 1
ATOM 10377 C CA . ASP D 1 237 ? -9.362 45.010 30.666 1.00 29.15 237 ASP D CA 1
ATOM 10378 C C . ASP D 1 237 ? -10.558 45.691 29.975 1.00 30.31 237 ASP D C 1
ATOM 10379 O O . ASP D 1 237 ? -11.248 45.082 29.147 1.00 30.23 237 ASP D O 1
ATOM 10384 N N . ALA D 1 238 ? -10.799 46.953 30.313 1.00 31.92 238 ALA D N 1
ATOM 10385 C CA . ALA D 1 238 ? -11.943 47.682 29.768 1.00 33.62 238 ALA D CA 1
ATOM 10386 C C . ALA D 1 238 ? -11.863 47.883 28.250 1.00 33.82 238 ALA D C 1
ATOM 10387 O O . ALA D 1 238 ? -12.880 48.168 27.602 1.00 34.98 238 ALA D O 1
ATOM 10389 N N . ASN D 1 239 ? -10.661 47.725 27.693 1.00 32.97 239 ASN D N 1
ATOM 10390 C CA . ASN D 1 239 ? -10.433 47.893 26.255 1.00 32.61 239 ASN D CA 1
ATOM 10391 C C . ASN D 1 239 ? -10.367 46.574 25.516 1.00 30.95 239 ASN D C 1
ATOM 10392 O O . ASN D 1 239 ? -10.058 46.537 24.317 1.00 31.59 239 ASN D O 1
ATOM 10397 N N . GLY D 1 240 ? -10.666 45.497 26.234 1.00 29.55 240 GLY D N 1
ATOM 10398 C CA . GLY D 1 240 ? -10.639 44.146 25.673 1.00 27.80 240 GLY D CA 1
ATOM 10399 C C . GLY D 1 240 ? -9.224 43.611 25.522 1.00 26.35 240 GLY D C 1
ATOM 10400 O O . GLY D 1 240 ? -8.975 42.714 24.707 1.00 26.69 240 GLY D O 1
ATOM 10401 N N . ARG D 1 241 ? -8.294 44.166 26.301 1.00 25.42 241 ARG D N 1
ATOM 10402 C CA . ARG D 1 241 ? -6.875 43.816 26.178 1.00 24.58 241 ARG D CA 1
ATOM 10403 C C . ARG D 1 241 ? -6.287 43.109 27.397 1.00 23.18 241 ARG D C 1
ATOM 10404 O O . ARG D 1 241 ? -6.747 43.288 28.526 1.00 23.55 241 ARG D O 1
ATOM 10412 N N A MET D 1 242 ? -5.264 42.306 27.128 0.50 22.19 242 MET D N 1
ATOM 10413 N N B MET D 1 242 ? -5.258 42.298 27.164 0.50 22.19 242 MET D N 1
ATOM 10414 C CA A MET D 1 242 ? -4.380 41.788 28.156 0.50 22.01 242 MET D CA 1
ATOM 10415 C CA B MET D 1 242 ? -4.423 41.768 28.247 0.50 21.98 242 MET D CA 1
ATOM 10416 C C A MET D 1 242 ? -2.965 42.008 27.689 0.50 21.02 242 MET D C 1
ATOM 10417 C C B MET D 1 242 ? -2.971 41.855 27.784 0.50 21.00 242 MET D C 1
ATOM 10418 O O A MET D 1 242 ? -2.650 41.773 26.520 0.50 20.43 242 MET D O 1
ATOM 10419 O O B MET D 1 242 ? -2.646 41.396 26.692 0.50 20.65 242 MET D O 1
ATOM 10428 N N . VAL D 1 243 ? -2.117 42.474 28.601 1.00 20.75 243 VAL D N 1
ATOM 10429 C CA . VAL D 1 243 ? -0.695 42.603 28.301 1.00 19.62 243 VAL D CA 1
ATOM 10430 C C . VAL D 1 243 ? 0.045 41.985 29.466 1.00 19.19 243 VAL D C 1
ATOM 10431 O O . VAL D 1 243 ? -0.308 42.224 30.613 1.00 20.22 243 VAL D O 1
ATOM 10435 N N . HIS D 1 244 ? 1.053 41.175 29.180 1.00 18.69 244 HIS D N 1
ATOM 10436 C CA . HIS D 1 244 ? 1.892 40.672 30.268 1.00 18.18 244 HIS D CA 1
ATOM 10437 C C . HIS D 1 244 ? 3.348 40.667 29.898 1.00 18.27 244 HIS D C 1
ATOM 10438 O O . HIS D 1 244 ? 3.714 40.355 28.753 1.00 18.59 244 HIS D O 1
ATOM 10445 N N . THR D 1 245 ? 4.183 40.998 30.885 1.00 18.70 245 THR D N 1
ATOM 10446 C CA . THR D 1 245 ? 5.625 40.885 30.716 1.00 18.60 245 THR D CA 1
ATOM 10447 C C . THR D 1 245 ? 6.157 39.891 31.749 1.00 19.54 245 THR D C 1
ATOM 10448 O O . THR D 1 245 ? 5.667 38.751 31.779 1.00 19.23 245 THR D O 1
ATOM 10452 N N . ASN D 1 246 ? 7.125 40.276 32.580 1.00 19.21 246 ASN D N 1
ATOM 10453 C CA . ASN D 1 246 ? 7.791 39.335 33.489 1.00 19.88 246 ASN D CA 1
ATOM 10454 C C . ASN D 1 246 ? 7.707 39.735 34.966 1.00 20.32 246 ASN D C 1
ATOM 10455 O O . ASN D 1 246 ? 8.622 39.460 35.753 1.00 21.50 246 ASN D O 1
ATOM 10460 N N . HIS D 1 247 ? 6.612 40.401 35.334 1.00 20.07 247 HIS D N 1
ATOM 10461 C CA . HIS D 1 247 ? 6.379 40.768 36.731 1.00 19.90 247 HIS D CA 1
ATOM 10462 C C . HIS D 1 247 ? 4.897 40.666 37.056 1.00 19.62 247 HIS D C 1
ATOM 10463 O O . HIS D 1 247 ? 4.058 40.678 36.152 1.00 19.23 247 HIS D O 1
ATOM 10470 N N . CYS D 1 248 ? 4.587 40.534 38.348 1.00 20.55 248 CYS D N 1
ATOM 10471 C CA . CYS D 1 248 ? 3.212 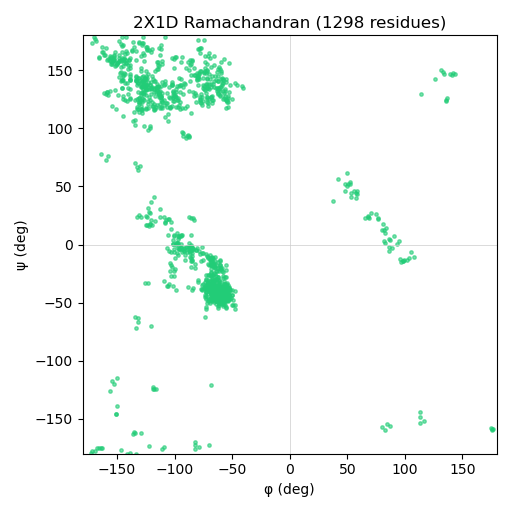40.399 38.803 1.00 20.64 248 CYS D CA 1
ATOM 10472 C C . CYS D 1 248 ? 2.427 41.697 38.634 1.00 21.42 248 CYS D C 1
ATOM 10473 O O . CYS D 1 248 ? 2.816 42.766 39.135 1.00 22.23 248 CYS D O 1
ATOM 10476 N N . LEU D 1 249 ? 1.309 41.569 37.930 1.00 21.26 249 LEU D N 1
ATOM 10477 C CA . LEU D 1 249 ? 0.352 42.661 37.735 1.00 21.56 249 LEU D CA 1
ATOM 10478 C C . LEU D 1 249 ? -0.827 42.545 38.687 1.00 22.63 249 LEU D C 1
ATOM 10479 O O . LEU D 1 249 ? -1.532 43.530 38.932 1.00 22.56 249 LEU D O 1
ATOM 10484 N N . LEU D 1 250 ? -1.041 41.336 39.198 1.00 22.67 250 LEU D N 1
ATOM 10485 C CA . LEU D 1 250 ? -2.211 41.014 40.005 1.00 24.18 250 LEU D CA 1
ATOM 10486 C C . LEU D 1 250 ? -1.908 41.047 41.485 1.00 25.89 250 LEU D C 1
ATOM 10487 O O . LEU D 1 250 ? -0.745 41.007 41.894 1.00 25.99 250 LEU D O 1
ATOM 10492 N N . GLN D 1 251 ? -2.963 41.145 42.287 1.00 27.67 251 GLN D N 1
ATOM 10493 C CA . GLN D 1 251 ? -2.846 41.036 43.735 1.00 29.63 251 GLN D CA 1
ATOM 10494 C C . GLN D 1 251 ? -2.562 39.586 44.141 1.00 29.34 251 GLN D C 1
ATOM 10495 O O . GLN D 1 251 ? -3.323 38.683 43.799 1.00 29.94 251 GLN D O 1
ATOM 10501 N N . HIS D 1 252 ? -1.460 39.369 44.858 1.00 28.75 252 HIS D N 1
ATOM 10502 C CA . HIS D 1 252 ? -1.126 38.033 45.350 1.00 28.28 252 HIS D CA 1
ATOM 10503 C C . HIS D 1 252 ? -1.240 37.991 46.872 1.00 29.22 252 HIS D C 1
ATOM 10504 O O . HIS D 1 252 ? -1.430 39.026 47.519 1.00 29.93 252 HIS D O 1
ATOM 10511 N N . GLY D 1 253 ? -1.130 36.790 47.426 1.00 29.77 253 GLY D N 1
ATOM 10512 C CA . GLY D 1 253 ? -1.186 36.605 48.869 1.00 31.04 253 GLY D CA 1
ATOM 10513 C C . GLY D 1 253 ? -0.072 37.374 49.554 1.00 32.05 253 GLY D C 1
ATOM 10514 O O . GLY D 1 253 ? 0.967 37.675 48.945 1.00 31.39 253 GLY D O 1
ATOM 10515 N N . LYS D 1 254 ? -0.289 37.671 50.827 1.00 33.25 254 LYS D N 1
ATOM 10516 C CA . LYS D 1 254 ? 0.638 38.460 51.636 1.00 34.43 254 LYS D CA 1
ATOM 10517 C C . LYS D 1 254 ? 2.067 37.914 51.707 1.00 33.78 254 LYS D C 1
ATOM 10518 O O . LYS D 1 254 ? 3.007 38.683 51.908 1.00 35.07 254 LYS D O 1
ATOM 10524 N N . ASN D 1 255 ? 2.236 36.605 51.566 1.00 32.08 255 ASN D N 1
ATOM 10525 C CA . ASN D 1 255 ? 3.557 36.017 51.711 1.00 31.77 255 ASN D CA 1
ATOM 10526 C C . ASN D 1 255 ? 4.340 35.850 50.408 1.00 30.23 255 ASN D C 1
ATOM 10527 O O . ASN D 1 255 ? 5.497 35.419 50.436 1.00 30.15 255 ASN D O 1
ATOM 10532 N N . GLU D 1 256 ? 3.717 36.182 49.276 1.00 29.35 256 GLU D N 1
ATOM 10533 C CA . GLU D 1 256 ? 4.371 36.005 47.967 1.00 28.63 256 GLU D CA 1
ATOM 10534 C C . GLU D 1 256 ? 5.554 36.945 47.820 1.00 28.92 256 GLU D C 1
ATOM 10535 O O . GLU D 1 256 ? 5.485 38.126 48.202 1.00 29.55 256 GLU D O 1
ATOM 10541 N N . LYS D 1 257 ? 6.639 36.411 47.264 1.00 28.73 257 LYS D N 1
ATOM 10542 C CA . LYS D 1 257 ? 7.857 37.171 47.057 1.00 29.43 257 LYS D CA 1
ATOM 10543 C C . LYS D 1 257 ? 8.382 37.053 45.633 1.00 28.35 257 LYS D C 1
ATOM 10544 O O . LYS D 1 257 ? 8.641 35.970 45.143 1.00 26.95 257 LYS D O 1
ATOM 10550 N N . GLU D 1 258 ? 8.559 38.200 44.993 1.00 29.22 258 GLU D N 1
ATOM 10551 C CA . GLU D 1 258 ? 9.092 38.264 43.639 1.00 29.16 258 GLU D CA 1
ATOM 10552 C C . GLU D 1 258 ? 10.601 38.507 43.719 1.00 30.59 258 GLU D C 1
ATOM 10553 O O . GLU D 1 258 ? 11.052 39.511 44.303 1.00 32.26 258 GLU D O 1
ATOM 10559 N N . LEU D 1 259 ? 11.370 37.596 43.123 1.00 30.99 259 LEU D N 1
ATOM 10560 C CA . LEU D 1 259 ? 12.834 37.563 43.263 1.00 32.30 259 LEU D CA 1
ATOM 10561 C C . LEU D 1 259 ? 13.556 38.059 42.007 1.00 31.93 259 LEU D C 1
ATOM 10562 O O . LEU D 1 259 ? 13.495 37.417 40.964 1.00 31.60 259 LEU D O 1
ATOM 10567 N N . ASP D 1 260 ? 14.223 39.208 42.118 1.00 32.32 260 ASP D N 1
ATOM 10568 C CA . ASP D 1 260 ? 15.031 39.774 41.025 1.00 32.52 260 ASP D CA 1
ATOM 10569 C C . ASP D 1 260 ? 14.317 39.857 39.664 1.00 30.76 260 ASP D C 1
ATOM 10570 O O . ASP D 1 260 ? 14.848 39.415 38.636 1.00 30.65 260 ASP D O 1
ATOM 10575 N N . PRO D 1 261 ? 13.101 40.427 39.632 1.00 30.39 261 PRO D N 1
ATOM 10576 C CA . PRO D 1 261 ? 12.525 40.612 38.310 1.00 28.80 261 PRO D CA 1
ATOM 10577 C C . PRO D 1 261 ? 13.273 41.744 37.589 1.00 28.72 261 PRO D C 1
ATOM 10578 O O . PRO D 1 261 ? 13.867 42.617 38.252 1.00 29.92 261 PRO D O 1
ATOM 10582 N N . LEU D 1 262 ? 13.247 41.710 36.260 1.00 27.38 262 LEU D N 1
ATOM 10583 C CA . LEU D 1 262 ? 13.913 42.703 35.428 1.00 27.41 262 LEU D CA 1
ATOM 10584 C C . LEU D 1 262 ? 13.215 44.042 35.590 1.00 26.02 262 LEU D C 1
ATOM 10585 O O . LEU D 1 262 ? 12.008 44.114 35.395 1.00 24.95 262 LEU D O 1
ATOM 10590 N N . PRO D 1 263 ? 13.964 45.116 35.898 1.00 26.18 263 PRO D N 1
ATOM 10591 C CA . PRO D 1 263 ? 13.352 46.452 35.927 1.00 26.07 263 PRO D CA 1
ATOM 10592 C C . PRO D 1 263 ? 12.591 46.809 34.642 1.00 25.19 263 PRO D C 1
ATOM 10593 O O . PRO D 1 263 ? 11.548 47.467 34.702 1.00 24.01 263 PRO D O 1
ATOM 10597 N N . ASP D 1 264 ? 13.114 46.386 33.491 1.00 23.80 264 ASP D N 1
ATOM 10598 C CA . ASP D 1 264 ? 12.497 46.725 32.209 1.00 23.22 264 ASP D CA 1
ATOM 10599 C C . ASP D 1 264 ? 11.180 46.003 31.980 1.00 21.76 264 ASP D C 1
ATOM 10600 O O . ASP D 1 264 ? 10.450 46.340 31.054 1.00 20.92 264 ASP D O 1
ATOM 10605 N N . SER D 1 265 ? 10.856 45.018 32.826 1.00 21.23 265 SER D N 1
ATOM 10606 C CA . SER D 1 265 ? 9.533 44.400 32.763 1.00 20.96 265 SER D CA 1
ATOM 10607 C C . SER D 1 265 ? 8.414 45.437 32.902 1.00 21.31 265 SER D C 1
ATOM 10608 O O . SER D 1 265 ? 7.379 45.349 32.238 1.00 21.15 265 SER D O 1
ATOM 10611 N N . TRP D 1 266 ? 8.637 46.431 33.754 1.00 21.41 266 TRP D N 1
ATOM 10612 C CA . TRP D 1 266 ? 7.685 47.511 33.925 1.00 22.20 266 TRP D CA 1
ATOM 10613 C C . TRP D 1 266 ? 7.651 48.426 32.697 1.00 23.14 266 TRP D C 1
ATOM 10614 O O . TRP D 1 266 ? 6.570 48.743 32.188 1.00 23.64 266 TRP D O 1
ATOM 10625 N N . ASN D 1 267 ? 8.818 48.833 32.194 1.00 23.18 267 ASN D N 1
ATOM 10626 C CA . ASN D 1 267 ? 8.856 49.673 30.985 1.00 23.67 267 ASN D CA 1
ATOM 10627 C C . ASN D 1 267 ? 8.119 49.031 29.825 1.00 22.61 267 ASN D C 1
ATOM 10628 O O . ASN D 1 267 ? 7.363 49.696 29.136 1.00 24.35 267 ASN D O 1
ATOM 10633 N N . ARG D 1 268 ? 8.315 47.727 29.632 1.00 22.01 268 ARG D N 1
ATOM 10634 C CA . ARG D 1 268 ? 7.746 47.044 28.480 1.00 20.83 268 ARG D CA 1
ATOM 10635 C C . ARG D 1 268 ? 6.234 46.879 28.614 1.00 20.79 268 ARG D C 1
ATOM 10636 O O . ARG D 1 268 ? 5.491 46.977 27.629 1.00 20.65 268 ARG D O 1
ATOM 10644 N N . HIS D 1 269 ? 5.768 46.621 29.833 1.00 21.37 269 HIS D N 1
ATOM 10645 C CA . HIS D 1 269 ? 4.335 46.547 30.054 1.00 22.54 269 HIS D CA 1
ATOM 10646 C C . HIS D 1 269 ? 3.691 47.901 29.721 1.00 23.05 269 HIS D C 1
ATOM 10647 O O . HIS D 1 269 ? 2.724 47.976 28.941 1.00 23.26 269 HIS D O 1
ATOM 10654 N N . GLN D 1 270 ? 4.245 48.969 30.286 1.00 24.39 270 GLN D N 1
ATOM 10655 C CA . GLN D 1 270 ? 3.756 50.320 29.989 1.00 24.66 270 GLN D CA 1
ATOM 10656 C C . GLN D 1 270 ? 3.825 50.642 28.492 1.00 24.60 270 GLN D C 1
ATOM 10657 O O . GLN D 1 270 ? 2.873 51.204 27.930 1.00 25.81 270 GLN D O 1
ATOM 10663 N N . ARG D 1 271 ? 4.945 50.283 27.863 1.00 23.18 271 ARG D N 1
ATOM 10664 C CA . ARG D 1 271 ? 5.164 50.541 26.442 1.00 23.30 271 ARG D CA 1
ATOM 10665 C C . ARG D 1 271 ? 4.141 49.833 25.560 1.00 22.88 271 ARG D C 1
ATOM 10666 O O . ARG D 1 271 ? 3.566 50.422 24.647 1.00 22.60 271 ARG D O 1
ATOM 10674 N N . MET D 1 272 ? 3.917 48.550 25.817 1.00 21.33 272 MET D N 1
ATOM 10675 C CA . MET D 1 272 ? 2.939 47.826 25.018 1.00 22.44 272 MET D CA 1
ATOM 10676 C C . MET D 1 272 ? 1.502 48.325 25.234 1.00 23.32 272 MET D C 1
ATOM 10677 O O . MET D 1 272 ? 0.718 48.427 24.276 1.00 23.69 272 MET D O 1
ATOM 10682 N N . GLU D 1 273 ? 1.156 48.660 26.473 1.00 24.24 273 GLU D N 1
ATOM 10683 C CA . GLU D 1 273 ? -0.153 49.264 26.722 1.00 26.72 273 GLU D CA 1
ATOM 10684 C C . GLU D 1 273 ? -0.301 50.534 25.901 1.00 27.43 273 GLU D C 1
ATOM 10685 O O . GLU D 1 273 ? -1.333 50.751 25.261 1.00 28.27 273 GLU D O 1
ATOM 10691 N N . PHE D 1 274 ? 0.737 51.366 25.910 1.00 28.01 274 PHE D N 1
ATOM 10692 C CA . PHE D 1 274 ? 0.741 52.606 25.138 1.00 28.86 274 PHE D CA 1
ATOM 10693 C C . PHE D 1 274 ? 0.573 52.361 23.627 1.00 28.47 274 PHE D C 1
ATOM 10694 O O . PHE D 1 274 ? -0.221 53.043 22.949 1.00 29.31 274 PHE D O 1
ATOM 10702 N N . LEU D 1 275 ? 1.335 51.400 23.106 1.00 27.35 275 LEU D N 1
ATOM 10703 C CA . LEU D 1 275 ? 1.282 51.068 21.678 1.00 27.45 275 LEU D CA 1
ATOM 10704 C C . LEU D 1 275 ? -0.102 50.553 21.274 1.00 27.85 275 LEU D C 1
ATOM 10705 O O . LEU D 1 275 ? -0.622 50.908 20.214 1.00 27.87 275 LEU D O 1
ATOM 10710 N N . LEU D 1 276 ? -0.694 49.725 22.132 1.00 27.45 276 LEU D N 1
ATOM 10711 C CA . LEU D 1 276 ? -2.021 49.172 21.862 1.00 28.06 276 LEU D CA 1
ATOM 10712 C C . LEU D 1 276 ? -3.103 50.248 21.852 1.00 30.03 276 LEU D C 1
ATOM 10713 O O . LEU D 1 276 ? -4.103 50.154 21.122 1.00 30.16 276 LEU D O 1
ATOM 10718 N N . ASP D 1 277 ? -2.894 51.280 22.653 1.00 30.96 277 ASP D N 1
ATOM 10719 C CA . ASP D 1 277 ? -3.851 52.369 22.696 1.00 33.80 277 ASP D CA 1
ATOM 10720 C C . ASP D 1 277 ? -3.873 53.181 21.398 1.00 34.34 277 ASP D C 1
ATOM 10721 O O . ASP D 1 277 ? -4.891 53.806 21.073 1.00 35.12 277 ASP D O 1
ATOM 10726 N N . GLY D 1 278 ? -2.767 53.149 20.654 1.00 33.61 278 GLY D N 1
ATOM 10727 C CA . GLY D 1 278 ? -2.675 53.819 19.359 1.00 34.64 278 GLY D CA 1
ATOM 10728 C C . GLY D 1 278 ? -2.857 52.929 18.138 1.00 34.13 278 GLY D C 1
ATOM 10729 O O . GLY D 1 278 ? -3.019 53.430 17.020 1.00 36.45 278 GLY D O 1
ATOM 10730 N N . PHE D 1 279 ? -2.830 51.619 18.377 1.00 32.63 279 PHE D N 1
ATOM 10731 C CA . PHE D 1 279 ? -2.934 50.535 17.394 1.00 31.41 279 PHE D CA 1
ATOM 10732 C C . PHE D 1 279 ? -4.274 50.586 16.639 1.00 31.18 279 PHE D C 1
ATOM 10733 O O . PHE D 1 279 ? -5.329 50.737 17.257 1.00 31.95 279 PHE D O 1
ATOM 10741 N N . ASP D 1 280 ? -4.234 50.479 15.311 1.00 30.07 280 ASP D N 1
ATOM 10742 C CA . ASP D 1 280 ? -5.467 50.627 14.501 1.00 29.91 280 ASP D CA 1
ATOM 10743 C C . ASP D 1 280 ? -6.284 49.333 14.361 1.00 28.94 280 ASP D C 1
ATOM 10744 O O . ASP D 1 280 ? -7.355 49.318 13.744 1.00 28.52 280 ASP D O 1
ATOM 10749 N N . GLY D 1 281 ? -5.769 48.247 14.915 1.00 27.59 281 GLY D N 1
ATOM 10750 C CA . GLY D 1 281 ? -6.499 46.995 14.915 1.00 27.03 281 GLY D CA 1
ATOM 10751 C C . GLY D 1 281 ? -6.092 46.035 13.818 1.00 26.63 281 GLY D C 1
ATOM 10752 O O . GLY D 1 281 ? -6.447 44.856 13.873 1.00 26.71 281 GLY D O 1
ATOM 10753 N N . THR D 1 282 ? -5.344 46.522 12.824 1.00 26.69 282 THR D N 1
ATOM 10754 C CA . THR D 1 282 ? -5.017 45.701 11.656 1.00 26.55 282 THR D CA 1
ATOM 10755 C C . THR D 1 282 ? -3.970 44.629 11.973 1.00 26.25 282 THR D C 1
ATOM 10756 O O . THR D 1 282 ? -3.133 44.793 12.864 1.00 24.78 282 THR D O 1
ATOM 10760 N N . LYS D 1 283 ? -4.024 43.522 11.237 1.00 26.92 283 LYS D N 1
ATOM 10761 C CA . LYS D 1 283 ? -3.009 42.489 11.362 1.00 27.84 283 LYS D CA 1
ATOM 10762 C C . LYS D 1 283 ? -1.618 43.072 11.130 1.00 27.53 283 LYS D C 1
ATOM 10763 O O . LYS D 1 283 ? -0.690 42.761 11.875 1.00 26.88 283 LYS D O 1
ATOM 10769 N N . GLN D 1 284 ? -1.484 43.921 10.117 1.00 28.40 284 GLN D N 1
ATOM 10770 C CA . GLN D 1 284 ? -0.172 44.469 9.780 1.00 29.26 284 GLN D CA 1
ATOM 10771 C C . GLN D 1 284 ? 0.391 45.297 10.932 1.00 27.86 284 GLN D C 1
ATOM 10772 O O . GLN D 1 284 ? 1.577 45.156 11.279 1.00 27.07 284 GLN D O 1
ATOM 10778 N N . ALA D 1 285 ? -0.466 46.139 11.515 1.00 26.83 285 ALA D N 1
ATOM 10779 C CA . ALA D 1 285 ? -0.080 46.991 12.629 1.00 26.20 285 ALA D CA 1
ATOM 10780 C C . ALA D 1 285 ? 0.254 46.183 13.874 1.00 25.38 285 ALA D C 1
ATOM 10781 O O . ALA D 1 285 ? 1.216 46.504 14.577 1.00 25.26 285 ALA D O 1
ATOM 10783 N N . PHE D 1 286 ? -0.526 45.130 14.146 1.00 23.86 286 PHE D N 1
ATOM 10784 C CA . PHE D 1 286 ? -0.233 44.258 15.292 1.00 22.98 286 PHE D CA 1
ATOM 10785 C C . PHE D 1 286 ? 1.146 43.634 15.147 1.00 22.52 286 PHE D C 1
ATOM 10786 O O . PHE D 1 286 ? 1.916 43.612 16.114 1.00 21.90 286 PHE D O 1
ATOM 10794 N N . ALA D 1 287 ? 1.481 43.170 13.941 1.00 22.79 287 ALA D N 1
ATOM 10795 C CA . ALA D 1 287 ? 2.774 42.526 13.699 1.00 23.09 287 ALA D CA 1
ATOM 10796 C C . ALA D 1 287 ? 3.927 43.471 14.016 1.00 23.19 287 ALA D C 1
ATOM 10797 O O . ALA D 1 287 ? 4.905 43.087 14.637 1.00 23.18 287 ALA D O 1
ATOM 10799 N N . GLN D 1 288 ? 3.775 44.723 13.598 1.00 24.06 288 GLN D N 1
ATOM 10800 C CA . GLN D 1 288 ? 4.823 45.736 13.766 1.00 25.24 288 GLN D CA 1
ATOM 10801 C C . GLN D 1 288 ? 5.077 46.164 15.228 1.00 24.69 288 GLN D C 1
ATOM 10802 O O . GLN D 1 288 ? 6.181 46.603 15.559 1.00 24.57 288 GLN D O 1
ATOM 10808 N N . LEU D 1 289 ? 4.064 46.067 16.090 1.00 23.32 289 LEU D N 1
ATOM 10809 C CA . LEU D 1 289 ? 4.258 46.325 17.535 1.00 23.42 289 LEU D CA 1
ATOM 10810 C C . LEU D 1 289 ? 5.443 45.550 18.130 1.00 22.51 289 LEU D C 1
ATOM 10811 O O . LEU D 1 289 ? 6.201 46.066 18.968 1.00 22.46 289 LEU D O 1
ATOM 10816 N N . TRP D 1 290 ? 5.609 44.306 17.683 1.00 20.46 290 TRP D N 1
ATOM 10817 C CA . TRP D 1 290 ? 6.631 43.429 18.228 1.00 19.94 290 TRP D CA 1
ATOM 10818 C C . TRP D 1 290 ? 8.072 43.776 17.857 1.00 19.90 290 TRP D C 1
ATOM 10819 O O . TRP D 1 290 ? 9.007 43.220 18.448 1.00 20.20 290 TRP D O 1
ATOM 10830 N N . ALA D 1 291 ? 8.238 44.706 16.911 1.00 20.55 291 ALA D N 1
ATOM 10831 C CA . ALA D 1 291 ? 9.545 45.190 16.493 1.00 21.13 291 ALA D CA 1
ATOM 10832 C C . ALA D 1 291 ? 9.941 46.460 17.252 1.00 21.77 291 ALA D C 1
ATOM 10833 O O . ALA D 1 291 ? 10.952 47.089 16.931 1.00 23.06 291 ALA D O 1
ATOM 10835 N N . ASP D 1 292 ? 9.153 46.831 18.259 1.00 21.78 292 ASP D N 1
ATOM 10836 C CA . ASP D 1 292 ? 9.401 48.107 18.953 1.00 22.49 292 ASP D CA 1
ATOM 10837 C C . ASP D 1 292 ? 10.727 48.081 19.689 1.00 22.96 292 ASP D C 1
ATOM 10838 O O . ASP D 1 292 ? 11.033 47.113 20.389 1.00 22.38 292 ASP D O 1
ATOM 10843 N N . GLU D 1 293 ? 11.485 49.171 19.563 1.00 23.56 293 GLU D N 1
ATOM 10844 C CA . GLU D 1 293 ? 12.821 49.240 20.156 1.00 24.97 293 GLU D CA 1
ATOM 10845 C C . GLU D 1 293 ? 12.972 50.388 21.146 1.00 25.92 293 GLU D C 1
ATOM 10846 O O . GLU D 1 293 ? 14.095 50.754 21.499 1.00 26.63 293 GLU D O 1
ATOM 10852 N N . ASP D 1 294 ? 11.852 50.933 21.630 1.00 25.98 294 ASP D N 1
ATOM 10853 C CA . ASP D 1 294 ? 11.948 51.965 22.685 1.00 26.89 294 ASP D CA 1
ATOM 10854 C C . ASP D 1 294 ? 12.650 51.357 23.904 1.00 26.69 294 ASP D C 1
ATOM 10855 O O . ASP D 1 294 ? 12.344 50.238 24.292 1.00 25.98 294 ASP D O 1
ATOM 10860 N N . ASN D 1 295 ? 13.592 52.098 24.487 1.00 28.24 295 ASN D N 1
ATOM 10861 C CA . ASN D 1 295 ? 14.413 51.609 25.612 1.00 28.61 295 ASN D CA 1
ATOM 10862 C C . ASN D 1 295 ? 15.349 50.430 25.273 1.00 28.05 295 ASN D C 1
ATOM 10863 O O . ASN D 1 295 ? 15.772 49.686 26.154 1.00 27.72 295 ASN D O 1
ATOM 10868 N N . TYR D 1 296 ? 15.673 50.294 23.985 1.00 28.37 296 TYR D N 1
ATOM 10869 C CA . TYR D 1 296 ? 16.762 49.448 23.492 1.00 28.71 296 TYR D CA 1
ATOM 10870 C C . TYR D 1 296 ? 17.996 49.555 24.412 1.00 28.70 296 TYR D C 1
ATOM 10871 O O . TYR D 1 296 ? 18.407 50.661 24.755 1.00 29.97 296 TYR D O 1
ATOM 10880 N N . PRO D 1 297 ? 18.625 48.413 24.767 1.00 28.08 297 PRO D N 1
ATOM 10881 C CA . PRO D 1 297 ? 18.383 47.037 24.304 1.00 27.29 297 PRO D CA 1
ATOM 10882 C C . PRO D 1 297 ? 17.315 46.266 25.085 1.00 26.17 297 PRO D C 1
ATOM 10883 O O . PRO D 1 297 ? 17.020 45.114 24.755 1.00 25.43 297 PRO D O 1
ATOM 10887 N N . PHE D 1 298 ? 16.758 46.902 26.113 1.00 26.12 298 PHE D N 1
ATOM 10888 C CA . PHE D 1 298 ? 15.784 46.268 27.004 1.00 24.99 298 PHE D CA 1
ATOM 10889 C C . PHE D 1 298 ? 14.369 46.331 26.439 1.00 24.14 298 PHE D C 1
ATOM 10890 O O . PHE D 1 298 ? 13.378 46.215 27.187 1.00 23.86 298 PHE D O 1
ATOM 10898 N N . SER D 1 299 ? 14.281 46.482 25.119 1.00 23.84 299 SER D N 1
ATOM 10899 C CA . SER D 1 299 ? 13.031 46.788 24.436 1.00 23.35 299 SER D CA 1
ATOM 10900 C C . SER D 1 299 ? 12.137 45.568 24.234 1.00 22.60 299 SER D C 1
ATOM 10901 O O . SER D 1 299 ? 12.570 44.418 24.437 1.00 21.63 299 SER D O 1
ATOM 10904 N N . ILE D 1 300 ? 10.885 45.828 23.838 1.00 21.46 300 ILE D N 1
ATOM 10905 C CA . ILE D 1 300 ? 9.960 44.759 23.469 1.00 20.57 300 ILE D CA 1
ATOM 10906 C C . ILE D 1 300 ? 10.616 43.827 22.449 1.00 20.68 300 ILE D C 1
ATOM 10907 O O . ILE D 1 300 ? 10.569 42.611 22.615 1.00 20.61 300 ILE D O 1
ATOM 10912 N N . CYS D 1 301 ? 11.251 44.410 21.432 1.00 21.52 301 CYS D N 1
ATOM 10913 C CA . CYS D 1 301 ? 12.132 43.671 20.544 1.00 22.05 301 CYS D CA 1
ATOM 10914 C C . CYS D 1 301 ? 13.526 43.748 21.182 1.00 22.73 301 CYS D C 1
ATOM 10915 O O . CYS D 1 301 ? 14.260 44.732 21.013 1.00 23.51 301 CYS D O 1
ATOM 10918 N N . ARG D 1 302 ? 13.826 42.721 21.979 1.00 22.42 302 ARG D N 1
ATOM 10919 C CA . ARG D 1 302 ? 14.966 42.741 22.894 1.00 23.61 302 ARG D CA 1
ATOM 10920 C C . ARG D 1 302 ? 16.252 42.441 22.150 1.00 24.59 302 ARG D C 1
ATOM 10921 O O . ARG D 1 302 ? 16.261 41.630 21.219 1.00 24.66 302 ARG D O 1
ATOM 10929 N N . ALA D 1 303 ? 17.331 43.086 22.570 1.00 25.32 303 ALA D N 1
ATOM 10930 C CA . ALA D 1 303 ? 18.632 42.800 21.997 1.00 27.28 303 ALA D CA 1
ATOM 10931 C C . ALA D 1 303 ? 19.620 42.432 23.085 1.00 28.26 303 ALA D C 1
ATOM 10932 O O . ALA D 1 303 ? 19.513 42.905 24.226 1.00 27.98 303 ALA D O 1
ATOM 10934 N N . TYR D 1 304 ? 20.575 41.577 22.728 1.00 29.96 304 TYR D N 1
ATOM 10935 C CA . TYR D 1 304 ? 21.721 41.322 23.586 1.00 31.10 304 TYR D CA 1
ATOM 10936 C C . TYR D 1 304 ? 22.665 42.526 23.586 1.00 33.36 304 TYR D C 1
ATOM 10937 O O . TYR D 1 304 ? 22.984 43.089 22.535 1.00 33.59 304 TYR D O 1
ATOM 10946 N N . GLU D 1 305 ? 23.114 42.918 24.773 1.00 34.30 305 GLU D N 1
ATOM 10947 C CA . GLU D 1 305 ? 24.188 43.893 24.887 1.00 37.13 305 GLU D CA 1
ATOM 10948 C C . GLU D 1 305 ? 25.040 43.525 26.099 1.00 38.19 305 GLU D C 1
ATOM 10949 O O . GLU D 1 305 ? 24.516 43.359 27.200 1.00 37.37 305 GLU D O 1
ATOM 10955 N N . GLU D 1 306 ? 26.347 43.375 25.872 1.00 40.17 306 GLU D N 1
ATOM 10956 C CA . GLU D 1 306 ? 27.287 42.960 26.918 1.00 42.57 306 GLU D CA 1
ATOM 10957 C C . GLU D 1 306 ? 27.205 43.899 28.117 1.00 42.99 306 GLU D C 1
ATOM 10958 O O . GLU D 1 306 ? 27.340 45.121 27.977 1.00 43.97 306 GLU D O 1
ATOM 10964 N N . GLY D 1 307 ? 26.949 43.318 29.286 1.00 42.85 307 GLY D N 1
ATOM 10965 C CA . GLY D 1 307 ? 26.877 44.077 30.535 1.00 43.40 307 GLY D CA 1
ATOM 10966 C C . GLY D 1 307 ? 25.552 44.773 30.805 1.00 42.68 307 GLY D C 1
ATOM 10967 O O . GLY D 1 307 ? 25.422 45.478 31.805 1.00 43.14 307 GLY D O 1
ATOM 10968 N N . LYS D 1 308 ? 24.569 44.589 29.922 1.00 41.04 308 LYS D N 1
ATOM 10969 C CA . LYS D 1 308 ? 23.267 45.249 30.071 1.00 40.10 308 LYS D CA 1
ATOM 10970 C C . LYS D 1 308 ? 22.117 44.265 29.902 1.00 38.01 308 LYS D C 1
ATOM 10971 O O . LYS D 1 308 ? 21.388 43.990 30.858 1.00 37.53 308 LYS D O 1
ATOM 10977 N N . SER D 1 309 ? 21.950 43.735 28.691 1.00 36.71 309 SER D N 1
ATOM 10978 C CA . SER D 1 309 ? 20.900 42.752 28.423 1.00 34.32 309 SER D CA 1
ATOM 10979 C C . SER D 1 309 ? 21.505 41.379 28.130 1.00 34.53 309 SER D C 1
ATOM 10980 O O . SER D 1 309 ? 22.367 41.240 27.262 1.00 34.84 309 SER D O 1
ATOM 10983 N N . ARG D 1 310 ? 21.042 40.363 28.847 1.00 33.55 310 ARG D N 1
ATOM 10984 C CA . ARG D 1 310 ? 21.637 39.024 28.756 1.00 33.99 310 ARG D CA 1
ATOM 10985 C C . ARG D 1 310 ? 21.075 38.185 27.612 1.00 32.60 310 ARG D C 1
ATOM 10986 O O . ARG D 1 310 ? 21.639 37.146 27.261 1.00 33.32 310 ARG D O 1
ATOM 10994 N N . GLY D 1 311 ? 19.967 38.631 27.031 1.00 30.72 311 GLY D N 1
ATOM 10995 C CA . GLY D 1 311 ? 19.315 37.856 25.978 1.00 28.86 311 GLY D CA 1
ATOM 10996 C C . GLY D 1 311 ? 18.652 38.734 24.943 1.00 27.97 311 GLY D C 1
ATOM 10997 O O . GLY D 1 311 ? 18.727 39.968 25.013 1.00 27.92 311 GLY D O 1
ATOM 10998 N N . ALA D 1 312 ? 17.985 38.095 23.993 1.00 26.74 312 ALA D N 1
ATOM 10999 C CA . ALA D 1 312 ? 17.381 38.810 22.873 1.00 25.96 312 ALA D CA 1
ATOM 11000 C C . ALA D 1 312 ? 16.055 38.169 22.549 1.00 24.41 312 ALA D C 1
ATOM 11001 O O . ALA D 1 312 ? 15.770 37.063 23.019 1.00 25.26 312 ALA D O 1
ATOM 11003 N N . THR D 1 313 ? 15.224 38.860 21.769 1.00 23.20 313 THR D N 1
ATOM 11004 C CA . THR D 1 313 ? 14.025 38.223 21.231 1.00 21.99 313 THR D CA 1
ATOM 11005 C C . THR D 1 313 ? 14.479 37.147 20.238 1.00 22.30 313 THR D C 1
ATOM 11006 O O . THR D 1 313 ? 15.196 37.438 19.281 1.00 22.55 313 THR D O 1
ATOM 11010 N N . LEU D 1 314 ? 14.069 35.909 20.502 1.00 21.14 314 LEU D N 1
ATOM 11011 C CA . LEU D 1 314 ? 14.509 34.757 19.708 1.00 22.38 314 LEU D CA 1
ATOM 11012 C C . LEU D 1 314 ? 13.457 34.360 18.711 1.00 21.55 314 LEU D C 1
ATOM 11013 O O . LEU D 1 314 ? 13.776 33.799 17.671 1.00 22.26 314 LEU D O 1
ATOM 11018 N N . PHE D 1 315 ? 12.195 34.647 19.036 1.00 20.90 315 PHE D N 1
ATOM 11019 C CA . PHE D 1 315 ? 11.123 34.526 18.042 1.00 21.69 315 PHE D CA 1
ATOM 11020 C C . PHE D 1 315 ? 9.876 35.275 18.463 1.00 20.18 315 PHE D C 1
ATOM 11021 O O . PHE D 1 315 ? 9.700 35.642 19.630 1.00 20.10 315 PHE D O 1
ATOM 11029 N N . ASN D 1 316 ? 8.997 35.451 17.484 1.00 20.03 316 ASN D N 1
ATOM 11030 C CA . ASN D 1 316 ? 7.709 36.076 17.679 1.00 19.26 316 ASN D CA 1
ATOM 11031 C C . ASN D 1 316 ? 6.654 35.146 17.108 1.00 18.79 316 ASN D C 1
ATOM 11032 O O . ASN D 1 316 ? 6.852 34.539 16.054 1.00 19.68 316 ASN D O 1
ATOM 11037 N N . ILE D 1 317 ? 5.532 35.033 17.810 1.00 18.04 317 ILE D N 1
ATOM 11038 C CA . ILE D 1 317 ? 4.403 34.276 17.287 1.00 18.37 317 ILE D CA 1
ATOM 11039 C C . ILE D 1 317 ? 3.143 35.120 17.374 1.00 18.28 317 ILE D C 1
ATOM 11040 O O . ILE D 1 317 ? 2.932 35.847 18.361 1.00 18.25 317 ILE D O 1
ATOM 11045 N N . ILE D 1 318 ? 2.319 35.057 16.331 1.00 18.07 318 ILE D N 1
ATOM 11046 C CA . ILE D 1 318 ? 1.031 35.765 16.330 1.00 18.74 318 ILE D CA 1
ATOM 11047 C C . ILE D 1 318 ? -0.070 34.815 15.906 1.00 18.84 318 ILE D C 1
ATOM 11048 O O . ILE D 1 318 ? 0.015 34.180 14.848 1.00 19.02 318 ILE D O 1
ATOM 11053 N N . TYR D 1 319 ? -1.113 34.721 16.737 1.00 18.14 319 TYR D N 1
ATOM 11054 C CA . TYR D 1 319 ? -2.257 33.862 16.444 1.00 18.65 319 TYR D CA 1
ATOM 11055 C C . TYR D 1 319 ? -3.345 34.670 15.807 1.00 19.61 319 TYR D C 1
ATOM 11056 O O . TYR D 1 319 ? -3.832 35.657 16.405 1.00 20.20 319 TYR D O 1
ATOM 11065 N N . ASP D 1 320 ? -3.703 34.273 14.590 1.00 18.93 320 ASP D N 1
ATOM 11066 C CA . ASP D 1 320 ? -4.839 34.895 13.878 1.00 20.62 320 ASP D CA 1
ATOM 11067 C C . ASP D 1 320 ? -6.040 34.018 14.223 1.00 19.65 320 ASP D C 1
ATOM 11068 O O . ASP D 1 320 ? -6.277 32.961 13.614 1.00 20.07 320 ASP D O 1
ATOM 11073 N N . HIS D 1 321 ? -6.784 34.438 15.238 1.00 19.95 321 HIS D N 1
ATOM 11074 C CA . HIS D 1 321 ? -7.881 33.613 15.742 1.00 20.96 321 HIS D CA 1
ATOM 11075 C C . HIS D 1 321 ? -8.999 33.383 14.736 1.00 21.74 321 HIS D C 1
ATOM 11076 O O . HIS D 1 321 ? -9.595 32.292 14.698 1.00 24.28 321 HIS D O 1
ATOM 11083 N N . ALA D 1 322 ? -9.288 34.385 13.909 1.00 21.64 322 ALA D N 1
ATOM 11084 C CA . ALA D 1 322 ? -10.327 34.258 12.883 1.00 22.44 322 ALA D CA 1
ATOM 11085 C C . ALA D 1 322 ? -10.035 33.147 11.878 1.00 22.34 322 ALA D C 1
ATOM 11086 O O . ALA D 1 322 ? -10.959 32.464 11.417 1.00 22.92 322 ALA D O 1
ATOM 11088 N N . ARG D 1 323 ? -8.753 32.965 11.557 1.00 22.00 323 ARG D N 1
ATOM 11089 C CA . ARG D 1 323 ? -8.340 32.047 10.486 1.00 23.07 323 ARG D CA 1
ATOM 11090 C C . ARG D 1 323 ? -7.748 30.734 11.016 1.00 22.29 323 ARG D C 1
ATOM 11091 O O . ARG D 1 323 ? -7.477 29.815 10.224 1.00 21.91 323 ARG D O 1
ATOM 11099 N N . ARG D 1 324 ? -7.574 30.634 12.336 1.00 20.53 324 ARG D N 1
ATOM 11100 C CA . ARG D 1 324 ? -6.875 29.493 12.967 1.00 21.35 324 ARG D CA 1
ATOM 11101 C C . ARG D 1 324 ? -5.501 29.264 12.317 1.00 21.26 324 ARG D C 1
ATOM 11102 O O . ARG D 1 324 ? -5.167 28.140 11.913 1.00 21.97 324 ARG D O 1
ATOM 11110 N N . GLU D 1 325 ? -4.719 30.345 12.246 1.00 22.05 325 GLU D N 1
ATOM 11111 C CA . GLU D 1 325 ? -3.358 30.291 11.708 1.00 22.18 325 GLU D CA 1
ATOM 11112 C C . GLU D 1 325 ? -2.433 30.948 12.701 1.00 22.06 325 GLU D C 1
ATOM 11113 O O . GLU D 1 325 ? -2.841 31.867 13.413 1.00 23.08 325 GLU D O 1
ATOM 11119 N N . ALA D 1 326 ? -1.189 30.495 12.757 1.00 20.41 326 ALA D N 1
ATOM 11120 C CA . ALA D 1 326 ? -0.214 31.166 13.611 1.00 19.90 326 ALA D CA 1
ATOM 11121 C C . ALA D 1 326 ? 0.972 31.551 12.739 1.00 20.66 326 ALA D C 1
ATOM 11122 O O . ALA D 1 326 ? 1.477 30.720 11.998 1.00 21.80 326 ALA D O 1
ATOM 11124 N N . THR D 1 327 ? 1.386 32.811 12.787 1.00 19.54 327 THR D N 1
ATOM 11125 C CA . THR D 1 327 ? 2.548 33.228 12.001 1.00 20.39 327 THR D CA 1
ATOM 11126 C C . THR D 1 327 ? 3.748 33.307 12.931 1.00 19.94 327 THR D C 1
ATOM 11127 O O . THR D 1 327 ? 3.695 33.942 13.991 1.00 20.07 327 THR D O 1
ATOM 11131 N N . VAL D 1 328 ? 4.840 32.663 12.533 1.00 19.74 328 VAL D N 1
ATOM 11132 C CA . VAL D 1 328 ? 6.043 32.646 13.355 1.00 20.35 328 VAL D CA 1
ATOM 11133 C C . VAL D 1 328 ? 7.127 33.413 12.626 1.00 20.83 328 VAL D C 1
ATOM 11134 O O . VAL D 1 328 ? 7.362 33.179 11.436 1.00 21.17 328 VAL D O 1
ATOM 11138 N N . ARG D 1 329 ? 7.754 34.353 13.335 1.00 20.70 329 ARG D N 1
ATOM 11139 C CA . ARG D 1 329 ? 8.955 35.033 12.831 1.00 22.03 329 ARG D CA 1
ATOM 11140 C C . ARG D 1 329 ? 10.129 34.663 13.740 1.00 21.71 329 ARG D C 1
ATOM 11141 O O . ARG D 1 329 ? 10.117 34.922 14.950 1.00 21.95 329 ARG D O 1
ATOM 11149 N N . LEU D 1 330 ? 11.151 34.042 13.160 1.00 21.89 330 LEU D N 1
ATOM 11150 C CA . LEU D 1 330 ? 12.310 33.621 13.932 1.00 22.62 330 LEU D CA 1
ATOM 11151 C C . LEU D 1 330 ? 13.289 34.797 14.017 1.00 23.18 330 LEU D C 1
ATOM 11152 O O . LEU D 1 330 ? 13.415 35.564 13.064 1.00 23.62 330 LEU D O 1
ATOM 11157 N N . GLY D 1 331 ? 13.983 34.910 15.145 1.00 23.35 331 GLY D N 1
ATOM 11158 C CA . GLY D 1 331 ? 14.892 36.021 15.386 1.00 23.60 331 GLY D CA 1
ATOM 11159 C C . GLY D 1 331 ? 14.151 37.246 15.898 1.00 23.33 331 GLY D C 1
ATOM 11160 O O . GLY D 1 331 ? 13.024 37.141 16.407 1.00 23.01 331 GLY D O 1
ATOM 11161 N N . ARG D 1 332 ? 14.780 38.408 15.760 1.00 24.20 332 ARG D N 1
ATOM 11162 C CA . ARG D 1 332 ? 14.174 39.664 16.219 1.00 23.53 332 ARG D CA 1
ATOM 11163 C C . ARG D 1 332 ? 13.210 40.193 15.159 1.00 23.43 332 ARG D C 1
ATOM 11164 O O . ARG D 1 332 ? 13.573 40.294 13.991 1.00 23.26 332 ARG D O 1
ATOM 11172 N N . PRO D 1 333 ? 11.955 40.501 15.549 1.00 22.79 333 PRO D N 1
ATOM 11173 C CA . PRO D 1 333 ? 10.957 40.994 14.553 1.00 23.50 333 PRO D CA 1
ATOM 11174 C C . PRO D 1 333 ? 11.341 42.236 13.728 1.00 24.17 333 PRO D C 1
ATOM 11175 O O . PRO D 1 333 ? 10.700 42.506 12.692 1.00 24.90 333 PRO D O 1
ATOM 11179 N N . THR D 1 334 ? 12.335 43.011 14.173 1.00 24.32 334 THR D N 1
ATOM 11180 C CA . THR D 1 334 ? 12.876 44.095 13.348 1.00 25.37 334 THR D CA 1
ATOM 11181 C C . THR D 1 334 ? 13.502 43.565 12.055 1.00 26.71 334 THR D C 1
ATOM 11182 O O . THR D 1 334 ? 13.546 44.274 11.055 1.00 27.74 334 THR D O 1
ATOM 11186 N N . ASN D 1 335 ? 13.986 42.319 12.091 1.00 26.06 335 ASN D N 1
ATOM 11187 C CA . ASN D 1 335 ? 14.687 41.706 10.952 1.00 26.78 335 ASN D CA 1
ATOM 11188 C C . ASN D 1 335 ? 14.626 40.184 11.089 1.00 25.86 335 ASN D C 1
ATOM 11189 O O . ASN D 1 335 ? 15.613 39.575 11.493 1.00 25.69 335 ASN D O 1
ATOM 11194 N N . PRO D 1 336 ? 13.468 39.567 10.791 1.00 25.22 336 PRO D N 1
ATOM 11195 C CA . PRO D 1 336 ? 13.353 38.125 11.064 1.00 24.54 336 PRO D CA 1
ATOM 11196 C C . PRO D 1 336 ? 14.286 37.247 10.231 1.00 25.02 336 PRO D C 1
ATOM 11197 O O . PRO D 1 336 ? 14.530 37.539 9.056 1.00 25.80 336 PRO D O 1
ATOM 11201 N N . ASP D 1 337 ? 14.767 36.169 10.845 1.00 24.46 337 ASP D N 1
ATOM 11202 C CA . ASP D 1 337 ? 15.600 35.158 10.176 1.00 25.70 337 ASP D CA 1
ATOM 11203 C C . ASP D 1 337 ? 14.791 34.540 9.044 1.00 25.76 337 ASP D C 1
ATOM 11204 O O . ASP D 1 337 ? 15.304 34.262 7.946 1.00 27.12 337 ASP D O 1
ATOM 11209 N N . GLU D 1 338 ? 13.527 34.283 9.368 1.00 25.63 338 GLU D N 1
ATOM 11210 C CA . GLU D 1 338 ? 12.575 33.621 8.485 1.00 26.41 338 GLU D CA 1
ATOM 11211 C C . GLU D 1 338 ? 11.177 33.821 9.058 1.00 25.87 338 GLU D C 1
ATOM 11212 O O . GLU D 1 338 ? 11.020 34.160 10.240 1.00 24.21 338 GLU D O 1
ATOM 11218 N N A MET D 1 339 ? 10.177 33.600 8.212 0.50 26.02 339 MET D N 1
ATOM 11219 N N B MET D 1 339 ? 10.173 33.627 8.204 0.50 25.96 339 MET D N 1
ATOM 11220 C CA A MET D 1 339 ? 8.779 33.708 8.599 0.50 25.22 339 MET D CA 1
ATOM 11221 C CA B MET D 1 339 ? 8.764 33.727 8.581 0.50 25.13 339 MET D CA 1
ATOM 11222 C C A MET D 1 339 ? 8.016 32.549 7.965 0.50 25.21 339 MET D C 1
ATOM 11223 C C B MET D 1 339 ? 8.012 32.552 7.961 0.50 25.16 339 MET D C 1
ATOM 11224 O O A MET D 1 339 ? 8.253 32.206 6.805 0.50 25.13 339 MET D O 1
ATOM 11225 O O B MET D 1 339 ? 8.255 32.199 6.805 0.50 25.08 339 MET D O 1
ATOM 11234 N N . PHE D 1 340 ? 7.110 31.947 8.729 1.00 23.93 340 PHE D N 1
ATOM 11235 C CA . PHE D 1 340 ? 6.199 30.929 8.197 1.00 23.85 340 PHE D CA 1
ATOM 11236 C C . PHE D 1 340 ? 4.863 30.985 8.909 1.00 22.65 340 PHE D C 1
ATOM 11237 O O . PHE D 1 340 ? 4.748 31.579 9.976 1.00 22.52 340 PHE D O 1
ATOM 11245 N N . VAL D 1 341 ? 3.866 30.358 8.295 1.00 22.79 341 VAL D N 1
ATOM 11246 C CA . VAL D 1 341 ? 2.518 30.272 8.842 1.00 22.26 341 VAL D CA 1
ATOM 11247 C C . VAL D 1 341 ? 2.170 28.800 9.082 1.00 23.21 341 VAL D C 1
ATOM 11248 O O . VAL D 1 341 ? 2.357 27.963 8.188 1.00 25.02 341 VAL D O 1
ATOM 11252 N N . MET D 1 342 ? 1.657 28.507 10.282 1.00 22.40 342 MET D N 1
ATOM 11253 C CA . MET D 1 342 ? 1.200 27.163 10.665 1.00 22.19 342 MET D CA 1
ATOM 11254 C C . MET D 1 342 ? -0.309 27.129 10.602 1.00 22.91 342 MET D C 1
ATOM 11255 O O . MET D 1 342 ? -0.971 28.090 11.025 1.00 22.21 342 MET D O 1
ATOM 11260 N N . ARG D 1 343 ? -0.838 26.039 10.057 1.00 22.35 343 ARG D N 1
ATOM 11261 C CA . ARG D 1 343 ? -2.281 25.844 9.968 1.00 22.98 343 ARG D CA 1
ATOM 11262 C C . ARG D 1 343 ? -2.577 24.356 9.964 1.00 23.00 343 ARG D C 1
ATOM 11263 O O . ARG D 1 343 ? -1.688 23.531 9.681 1.00 22.75 343 ARG D O 1
ATOM 11271 N N . PHE D 1 344 ? -3.817 24.017 10.282 1.00 22.41 344 PHE D N 1
ATOM 11272 C CA . PHE D 1 344 ? -4.219 22.617 10.393 1.00 22.95 344 PHE D CA 1
ATOM 11273 C C . PHE D 1 344 ? -4.828 22.096 9.114 1.00 24.83 344 PHE D C 1
ATOM 11274 O O . PHE D 1 344 ? -5.546 22.812 8.401 1.00 25.86 344 PHE D O 1
ATOM 11282 N N . ASP D 1 345 ? -4.515 20.845 8.806 1.00 25.48 345 ASP D N 1
ATOM 11283 C CA . ASP D 1 345 ? -5.039 20.224 7.595 1.00 28.18 345 ASP D CA 1
ATOM 11284 C C . ASP D 1 345 ? -6.058 19.126 7.890 1.00 28.91 345 ASP D C 1
ATOM 11285 O O . ASP D 1 345 ? -6.430 18.910 9.042 1.00 28.22 345 ASP D O 1
ATOM 11290 N N . GLU D 1 346 ? -6.513 18.453 6.832 1.00 31.06 346 GLU D N 1
ATOM 11291 C CA . GLU D 1 346 ? -7.526 17.389 6.932 1.00 32.79 346 GLU D CA 1
ATOM 11292 C C . GLU D 1 346 ? -7.126 16.268 7.886 1.00 31.83 346 GLU D C 1
ATOM 11293 O O . GLU D 1 346 ? -7.944 15.831 8.696 1.00 32.32 346 GLU D O 1
ATOM 11299 N N . GLU D 1 347 ? -5.884 15.796 7.781 1.00 30.96 347 GLU D N 1
ATOM 11300 C CA . GLU D 1 347 ? -5.409 14.753 8.679 1.00 31.10 347 GLU D CA 1
ATOM 11301 C C . GLU D 1 347 ? -5.314 15.231 10.129 1.00 28.49 347 GLU D C 1
ATOM 11302 O O . GLU D 1 347 ? -5.557 14.451 11.053 1.00 28.36 347 GLU D O 1
ATOM 11308 N N . ASP D 1 348 ? -4.985 16.510 10.338 1.00 26.76 348 ASP D N 1
ATOM 11309 C CA . ASP D 1 348 ? -4.964 17.045 11.694 1.00 24.87 348 ASP D CA 1
ATOM 11310 C C . ASP D 1 348 ? -6.352 17.020 12.326 1.00 25.54 348 ASP D C 1
ATOM 11311 O O . ASP D 1 348 ? -6.490 16.764 13.535 1.00 24.86 348 ASP D O 1
ATOM 11316 N N . GLU D 1 349 ? -7.359 17.358 11.511 1.00 26.45 349 GLU D N 1
ATOM 11317 C CA . GLU D 1 349 ? -8.763 17.391 11.925 1.00 28.54 349 GLU D CA 1
ATOM 11318 C C . GLU D 1 349 ? -9.258 15.990 12.250 1.00 29.61 349 GLU D C 1
ATOM 11319 O O . GLU D 1 349 ? -9.905 15.787 13.278 1.00 30.26 349 GLU D O 1
ATOM 11325 N N . ARG D 1 350 ? -8.945 15.042 11.370 1.00 30.39 350 ARG D N 1
ATOM 11326 C CA . ARG D 1 350 ? -9.402 13.653 11.514 1.00 31.95 350 ARG D CA 1
ATOM 11327 C C . ARG D 1 350 ? -8.884 12.994 12.791 1.00 30.60 350 ARG D C 1
ATOM 11328 O O . ARG D 1 350 ? -9.642 12.337 13.509 1.00 31.06 350 ARG D O 1
ATOM 11336 N N . SER D 1 351 ? -7.606 13.220 13.098 1.00 29.22 351 SER D N 1
ATOM 11337 C CA . SER D 1 351 ? -7.018 12.752 14.344 1.00 27.92 351 SER D CA 1
ATOM 11338 C C . SER D 1 351 ? -7.786 13.270 15.555 1.00 27.59 351 SER D C 1
ATOM 11339 O O . SER D 1 351 ? -8.103 12.515 16.471 1.00 27.64 351 SER D O 1
ATOM 11342 N N . ALA D 1 352 ? -8.080 14.567 15.552 1.00 27.15 352 ALA D N 1
ATOM 11343 C CA . ALA D 1 352 ? -8.767 15.210 16.677 1.00 27.61 352 ALA D CA 1
ATOM 11344 C C . ALA D 1 352 ? -10.179 14.688 16.887 1.00 29.64 352 ALA D C 1
ATOM 11345 O O . ALA D 1 352 ? -10.677 14.658 18.015 1.00 29.81 352 ALA D O 1
ATOM 11347 N N . LEU D 1 353 ? -10.813 14.260 15.799 1.00 31.14 353 LEU D N 1
ATOM 11348 C CA . LEU D 1 353 ? -12.177 13.762 15.850 1.00 33.94 353 LEU D CA 1
ATOM 11349 C C . LEU D 1 353 ? -12.230 12.259 16.057 1.00 35.90 353 LEU D C 1
ATOM 11350 O O . LEU D 1 353 ? -13.319 11.699 16.208 1.00 37.27 353 LEU D O 1
ATOM 11355 N N . ASN D 1 354 ? -11.059 11.621 16.050 1.00 36.73 354 ASN D N 1
ATOM 11356 C CA . ASN D 1 354 ? -10.941 10.161 16.074 1.00 39.20 354 ASN D CA 1
ATOM 11357 C C . ASN D 1 354 ? -11.772 9.499 14.961 1.00 40.68 354 ASN D C 1
ATOM 11358 O O . ASN D 1 354 ? -12.470 8.494 15.179 1.00 41.78 354 ASN D O 1
ATOM 11363 N N . ALA D 1 355 ? -11.685 10.074 13.762 1.00 41.26 355 ALA D N 1
ATOM 11364 C CA . ALA D 1 355 ? -12.459 9.599 12.609 1.00 42.90 355 ALA D CA 1
ATOM 11365 C C . ALA D 1 355 ? -11.576 8.837 11.627 1.00 43.83 355 ALA D C 1
ATOM 11366 O O . ALA D 1 355 ? -10.346 8.914 11.708 1.00 43.98 355 ALA D O 1
#

Radius of gyration: 34.75 Å; Cα contacts (8 Å, |Δi|>4): 3602; chains: 4; bounding box: 98×77×96 Å

Sequence (1404 aa):
MLHILCQGTPFEIGYEHGSSAAKAVIARSIDFAVDLIRGKTKKTDEELKQVLSSQLGRVIEERWPKYYEEIRGIAKGAERDVSEIVMLNTRTEFAYGLKAARDTTAYCQLPNGALQGQNWDFFSATKENLIRLTIRQAGLPTIKFITEAGIIGKVGFNSAGVAVVNYNALHHLQGLRPTGVPSSHIALRIALESTSPSSQAYDRIVEQGGMAASSAFIMVGNGHEAFGLEFSPTSIRKQVLDANGRMVHTNHCLLQHGKNEKELDPLPDSWNRHQRMEFLLDGFDGTKQAFAQLWADEDNYPFSICRAYEEGKSRGATLFNIIYDHARRREATVRLGRPTNPDEMFVMRFDEEDERSALNAMLHILCQGTPFEIGYEHGSAAKAVIARSIDFAVDLIRGKTKKTDEELKQVLSQQLGRVIEEERWPKYYEEIRGIAKGAERDVSEIVMMLNTRTEFAYGLKATTAYCQLPNGALQGQNWDFFSATKENLIRLTIRQAGLPTIKFITEAGIIGKVGFNSAGVAVNYNALHLQGLRPTTGVVPSSHIALRIALESTSPSSQAYDRIVEQGGMAASAFIMVGNGHEAFGLEFSPTSIRKQVLDANGRMMVHTNHCLLQHGKNEKELDPLPDSWNRHQRMEFLLDGFDGTKQAFAQLWADEDNYPFSICRAYEEGKSRGATLFNIIYDHARREATVRLGRPTNNPDEMFVMRRFDEEDERSALNARMLHILCQGTPFEIGYEHGSSAAKAVIARSIDFAVDLIRGKTKKTDEELKQVLSQLGRVIEERWPKYYEEIRGIAKGAERDVSEIVMMLNTRTEFAYGLKTTAYCQLPNGALQGQNWDFFSATKENLIRLTIRQQAGLPTIKFITEAGIIGKVGFNSAGVAVNYNALHLQGLRPTGVPSSHIALRIALESTSPSSQAYDRIVEQGGMAASAFIMVGNGHEAFGLEFSPTSIRKQVLDANGRMMVHTNHCLLQHGKNEKELDPLPDSWNRHQRMEFLLDGFDGTKQAFAQLWADEDNYPFSICRAYEEGKSRGATLFNIIYDHARREATVRRLGRPTNPDEMFVMRFDEEDEERSALNARMMLHILCQGTPFEIGYEHGSAAKAVIARSIDFAVDDLIRGKTKKTDEELKQVLSQLGRVIEERWPKYYEEIRGIAKGAERDVSEIVMMLNTRTEFAYGLKATTAYCQQLPNGALQGQNWDFFSATKENLIRLTIRQAGLPTIKFITEAGIIGKVGFNSAGVAVNYNALHLQGLRPTGVVPSHIALRIALESTSPSSQAYDRIVEQGGMAASAFIMVGNGHEAFGLEFSPTSIRKQVLDANGRMMVHTNHCLLQHGKNEKELDPLPDSWNRHQRMEFLLDGFDGTKQAFAQLWADEDNYPFSICRAYEEGKSRGATLFNIIYDHARREATVRLGRPTNPDEMMFVMRFDEEDERSALNA

B-factor: mean 27.35, std 8.36, range [12.34, 69.95]

Foldseek 3Di:
DAEWEAEDALLSSLQSLQQSLLVLLVLLLVVLVVLLVVQAPDDPVVLLVVLVVLLVLCCVQPVRNSSSLVSNCVNSVHDSSSLSCSQQSVQSSLVSNVVHVWWKWAQDPLWIKIKAFDKDFQSQLVQKHWYFYFAFQWWTWIDIDRRSYQFAFGATPLFKGKHWAAEAKDDFDSNAARPRNLRNLSRRANAQVRSVVSNVVRVFHGAWIKMKIHARPAIWIWTDGRQDTDIHGADPRRMDIAHHYDPDDTDPPIDGDDDDPCRVVARVLLVVLVVVQPPDPVSVLVSCLDAVVPCSYSQHDDDPPPDRIGRQKMWMQRNSQRKIKIFGHGSVDGPDIDIDHDDPVSVCSNNSD/DAEFEAEDALLSSLLSLQQSCLVLLVLLLVVLVVLLVVFAPDDPVVVVVLLVLLLVLCCVPPVSNLSSLVSNCVNNVHDSSSLSCSQQSCCRNQQRGCKWKWAQDPLFIKIKAFDKDFPSQLVQKYWYFYFAFQWWTWIDIDRRSYQFAFGATPLQKGKHWAAEHKYHFDSNAARPRNLRNLSRRDNAQVRSVCSNVVRPFHGAFIKMKIHARPAIWMWTHGRVWTDIHGQDPRRMDIAHHYDPDDTDPPIDGPDDDPCRVVARVLLVVLVVVDPRDPVSVLVSCQDQVVPCSYSQHDDDPPPHRIGRQKMWMQRNSQRKIKIFGHGSVDGPDIDIDHDDPVSVCSNNSHD/DAEFEAEDALLRSLLSLQQSLLVLLVLLLVVLVVLLVVQAPDDPVRVVVLLVLLLVLCCVPPVRNLSNLVSNCVNNVHDSSSLSSSQQSCLRNALRGKWKWAQDPLFIKIKAFDKDFPSQLVQKYWYWYFAFQWWTWIAIDRRSQQFAFGATPLFKGKHWAAEHKYHFDSNAARVRNLRNLSRRDNAQVRSVVSNVVRPFHGAWIKMWIHARPFIWMWTHGRQWTDIHGADPRRMDIAHHYDPDDTPPPIDGPDTDPCRVVARVLLVVLVVVQPPDPVSVLVSCLDQVVPCSYSQHDDDVPPDNIGRQKMWMQRNSQRKIKIFGHGSVDGPDIDIDHDDPVSVCRNNSHD/DAEFEAEDALLRRLQRLQQSLQVLLVLLLVVLVVLLCVFQVDDPVVVVVLLVLLLVLCCVPPVSNLSSLVNNCVNNVHDSSSLSSSQQSLLRNQARGCKWKWAQDPLFIKIKAFDKDFPSQLVQKHWYFYFAAQFWTWIDIDRRSYQFAFGATPLQKGKHWAAERKYHFDSNAARVRNLRVLSRRDNAQVRSVVVNVVRPFHGAWIKMKIHARPAIWIWTHGRQWTDIHGQDPRRMDIAHHYDPDDTDPPIDGDPDDPCRVVARVLLVVLVVVFPRDPVSVLVSCLDQVVPCSYSQHDDDPPPDNIGRQKMWMAGNSQRKIKIFGHGSVDGPDIDIDHDDPVSVCSNNSD

Nearest PDB structures (foldseek):
  2x1e-assembly4_D  TM=1.002E+00  e=9.046E-75  Penicillium chrysogenum
  2x1e-assembly3_C  TM=9.973E-01  e=6.568E-74  Penicillium chrysogenum
  2x1e-assembly1_A  TM=9.867E-01  e=3.364E-71  Penicillium chrysogenum
  2x1c-assembly4_D  TM=9.886E-01  e=3.781E-71  Penicillium chrysogenum
  2ntk-assembly1_A  TM=3.988E-01  e=2.066E-03  Methanothermobacter thermautotrophicus

CATH classification: 3.60.60.10 (+1 more: 1.10.10.2120)